Protein AF-0000000067177375 (afdb_homodimer)

InterPro domains:
  IPR001663 Aromatic-ring-hydroxylating dioxygenase, alpha subunit [PR00090] (31-56)
  IPR001663 Aromatic-ring-hydroxylating dioxygenase, alpha subunit [PR00090] (154-180)
  IPR001663 Aromatic-ring-hydroxylating dioxygenase, alpha subunit [PTHR43756] (31-422)
  IPR015879 Aromatic-ring-hydroxylating dioxygenase, alpha subunit, C-terminal domain [PF00848] (190-418)
  IPR017941 Rieske [2Fe-2S] iron-sulphur domain [PF00355] (47-138)
  IPR017941 Rieske [2Fe-2S] iron-sulphur domain [PS51296] (47-165)
  IPR036922 Rieske [2Fe-2S] iron-sulphur domain superfamily [G3DSA:2.102.10.10] (44-169)
  IPR036922 Rieske [2Fe-2S] iron-sulphur domain superfamily [SSF50022] (12-170)

Sequence (894 aa):
MAHFPKPAVGSWTENWPELGTAPVDYTDSIDPEQWKLEQQAIFRRTWLHVGRVERLPKTGSYFTREMPSVGKGTSIIVVKDKDGAVRAFYNMCRHRGNKLVWNDYPGEEVSGTCRQFTCKYHAWRYALNGDLTFIQQEDEFFDVDKADYPLKPVRCEIWEGFIFVNFDDDAMPLEEYLGEFGQGLKGYPFHEMTEVYSYRAEINSNWKLFIDAFVEFYHAPILHMKQATPEEAAKLAKIGFEALHYDIKGDHSMISSWGGMSPPKDLNMVKPIERILHSGLFGPWDRPDIKGILPDELPPAVNPARQPTWGQDSFEFFPNFTLLLWVPGWYLTYNYWPTDVDKHIFECNLYFVPPKNTRQRLAQELAAVTFKEYALQDANTLEATQTQINTRAVTEFPLCDQEVLLRHLHHTAHKYVDAYKAELAEKTQKAESNGSAVTSEKDAAHVMAHFPKPAVGSWTENWPELGTAPVDYTDSIDPEQWKLEQQAIFRRTWLHVGRVERLPKTGSYFTREMPSVGKGTSIIVVKDKDGAVRAFYNMCRHRGNKLVWNDYPGEEVSGTCRQFTCKYHAWRYALNGDLTFIQQEDEFFDVDKADYPLKPVRCEIWEGFIFVNFDDDAMPLEEYLGEFGQGLKGYPFHEMTEVYSYRAEINSNWKLFIDAFVEFYHAPILHMKQATPEEAAKLAKIGFEALHYDIKGDHSMISSWGGMSPPKDLNMVKPIERILHSGLFGPWDRPDIKGILPDELPPAVNPARQPTWGQDSFEFFPNFTLLLWVPGWYLTYNYWPTDVDKHIFECNLYFVPPKNTRQRLAQELAAVTFKEYALQDANTLEATQTQINTRAVTEFPLCDQEVLLRHLHHTAHKYVDAYKAELAEKTQKAESNGSAVTSEKDAAHV

Radius of gyration: 33.87 Å; Cα contacts (8 Å, |Δi|>4): 1714; chains: 2; bounding box: 78×96×82 Å

Solvent-accessible surface area (backbone atoms only — not comparable to full-atom values): 48010 Å² total; per-residue (Å²): 128,79,90,51,76,62,49,93,80,64,33,61,33,65,67,44,58,90,60,57,78,66,60,42,65,64,58,74,48,59,33,62,67,48,37,57,40,37,24,61,36,38,52,30,49,37,64,41,80,76,51,47,51,80,70,36,80,44,71,27,13,28,38,41,43,75,36,46,37,54,31,63,48,34,36,32,35,39,32,21,17,92,86,66,48,67,44,32,24,48,36,39,34,56,50,78,28,31,46,31,79,56,73,95,46,69,89,48,69,51,70,53,73,46,83,52,48,54,26,62,54,57,49,40,26,24,41,64,86,29,44,41,76,46,56,64,68,54,86,46,37,70,87,75,54,54,87,78,45,38,47,52,73,33,49,50,51,75,56,91,50,36,32,27,34,26,71,33,90,81,49,74,57,64,67,66,72,42,36,68,61,48,56,27,49,56,74,48,52,56,87,63,32,73,35,69,49,75,56,74,45,81,40,60,20,20,46,66,66,56,48,41,62,68,52,33,56,68,55,46,38,62,79,49,28,84,78,37,36,71,69,52,21,53,51,35,48,71,72,52,62,74,60,55,41,76,49,74,50,87,78,26,38,35,41,30,32,60,42,54,58,52,58,56,92,48,69,82,50,51,55,72,68,27,62,74,41,40,20,36,96,71,28,38,26,69,57,64,97,64,74,38,51,47,86,90,49,42,26,71,58,54,62,67,73,67,51,91,56,48,13,37,35,38,34,39,44,57,82,42,38,34,44,36,41,34,55,38,54,40,37,36,38,39,37,50,40,33,72,50,37,48,21,18,40,41,36,39,40,39,32,27,54,71,61,88,47,70,58,51,43,52,10,49,51,46,20,53,53,46,51,50,50,52,51,47,53,51,47,56,53,41,31,53,47,40,63,54,55,65,66,54,82,62,60,70,42,80,66,59,61,71,40,42,51,45,43,48,51,56,51,49,53,46,51,39,35,50,52,42,51,52,52,52,53,53,52,51,51,46,48,55,60,50,50,72,67,52,72,71,73,75,75,68,80,85,123,130,78,91,51,79,62,47,92,80,66,33,61,35,65,69,42,58,90,60,56,75,68,60,44,64,64,59,74,48,60,34,60,67,48,37,58,42,39,26,61,34,37,51,30,46,38,64,40,81,78,50,48,51,80,69,36,80,44,72,25,13,26,39,40,45,76,36,47,36,54,33,84,85,39,38,31,37,38,30,20,14,92,85,65,48,66,44,32,24,47,35,40,36,75,84,82,61,45,69,31,81,58,72,95,46,76,89,48,67,49,70,54,70,46,83,52,47,55,26,81,87,67,50,40,26,25,40,64,85,28,43,42,74,44,58,64,68,52,85,76,50,82,89,74,55,52,87,77,46,38,47,50,73,32,50,50,52,74,57,91,49,35,31,28,34,27,70,32,90,80,47,74,54,65,67,66,71,42,37,68,60,49,58,27,50,54,74,47,51,56,85,64,32,72,34,74,48,75,53,74,47,83,40,62,22,19,47,66,66,54,47,42,63,69,52,33,56,63,34,44,38,52,58,50,28,82,79,38,38,70,70,54,21,52,52,34,47,72,71,51,61,72,60,56,39,77,48,75,52,87,78,26,38,34,42,30,32,62,44,54,58,52,59,57,94,48,69,82,51,52,56,72,68,28,64,74,42,40,22,37,96,73,28,39,26,71,55,64,98,65,76,35,52,48,86,89,50,43,28,70,57,54,60,69,73,68,51,90,54,46,14,36,33,36,35,38,43,56,83,43,38,34,44,35,42,36,55,38,55,40,37,38,37,40,37,51,41,34,72,49,36,48,21,18,39,40,37,40,40,39,30,29,55,69,61,88,47,68,59,52,44,51,9,49,50,47,20,52,53,49,52,49,52,53,52,50,55,50,45,55,50,41,29,28,17,39,33,33,46,57,50,54,82,62,62,64,22,61,57,38,41,70,39,40,50,44,45,48,53,55,52,49,55,47,50,37,34,51,53,43,51,51,53,50,52,52,50,52,51,45,41,66,64,45,60,76,66,77,76,80,82,85,82,72,78,84,119

Structure (mmCIF, N/CA/C/O backbone):
data_AF-0000000067177375-model_v1
#
loop_
_entity.id
_entity.type
_entity.pdbx_description
1 polymer Rieske
#
loop_
_atom_site.group_PDB
_atom_site.id
_atom_site.type_symbol
_atom_site.label_atom_id
_atom_site.label_alt_id
_atom_site.label_comp_id
_atom_site.label_asym_id
_atom_site.label_entity_id
_atom_site.label_seq_id
_atom_site.pdbx_PDB_ins_code
_atom_site.Cartn_x
_atom_site.Cartn_y
_atom_site.Cartn_z
_atom_site.occupancy
_atom_site.B_iso_or_equiv
_atom_site.auth_seq_id
_atom_site.auth_comp_id
_atom_site.auth_asym_id
_atom_site.auth_atom_id
_atom_site.pdbx_PDB_model_num
ATOM 1 N N . MET A 1 1 ? -15.758 -48.812 -24.016 1 63.97 1 MET A N 1
ATOM 2 C CA . MET A 1 1 ? -14.648 -49.375 -23.234 1 63.97 1 MET A CA 1
ATOM 3 C C . MET A 1 1 ? -13.516 -48.344 -23.109 1 63.97 1 MET A C 1
ATOM 5 O O . MET A 1 1 ? -13.289 -47.562 -24.016 1 63.97 1 MET A O 1
ATOM 9 N N . ALA A 1 2 ? -13 -48.312 -21.938 1 75.31 2 ALA A N 1
ATOM 10 C CA . ALA A 1 2 ? -11.867 -47.406 -21.703 1 75.31 2 ALA A CA 1
ATOM 11 C C . ALA A 1 2 ? -10.719 -47.719 -22.672 1 75.31 2 ALA A C 1
ATOM 13 O O . ALA A 1 2 ? -10.414 -48.875 -22.922 1 75.31 2 ALA A O 1
ATOM 14 N N . HIS A 1 3 ? -10.195 -46.75 -23.344 1 83.88 3 HIS A N 1
ATOM 15 C CA . HIS A 1 3 ? -9.078 -46.875 -24.266 1 83.88 3 HIS A CA 1
ATOM 16 C C . HIS A 1 3 ? -7.781 -47.188 -23.531 1 83.88 3 HIS A C 1
ATOM 18 O O . HIS A 1 3 ? -6.941 -47.938 -24.031 1 83.88 3 HIS A O 1
ATOM 24 N N . PHE A 1 4 ? -7.629 -46.625 -22.375 1 88.38 4 PHE A N 1
ATOM 25 C CA . PHE A 1 4 ? -6.445 -46.844 -21.562 1 88.38 4 PHE A CA 1
ATOM 26 C C . PHE A 1 4 ? -6.805 -47.562 -20.266 1 88.38 4 PHE A C 1
ATOM 28 O O . PHE A 1 4 ? -7.938 -47.469 -19.797 1 88.38 4 PHE A O 1
ATOM 35 N N . PRO A 1 5 ? -5.836 -48.219 -19.703 1 87.56 5 PRO A N 1
ATOM 36 C CA . PRO A 1 5 ? -6.137 -49 -18.5 1 87.56 5 PRO A CA 1
ATOM 37 C C . PRO A 1 5 ? -6.547 -48.125 -17.328 1 87.56 5 PRO A C 1
ATOM 39 O O . PRO A 1 5 ? -5.957 -47.062 -17.109 1 87.56 5 PRO A O 1
ATOM 42 N N . LYS A 1 6 ? -7.527 -48.594 -16.656 1 90 6 LYS A N 1
ATOM 43 C CA . LYS A 1 6 ? -7.957 -48 -15.383 1 90 6 LYS A CA 1
ATOM 44 C C . LYS A 1 6 ? -7.477 -48.844 -14.195 1 90 6 LYS A C 1
ATOM 46 O O . LYS A 1 6 ? -7.004 -49.969 -14.375 1 90 6 LYS A O 1
ATOM 51 N N . PRO A 1 7 ? -7.617 -48.281 -13.055 1 92.12 7 PRO A N 1
ATOM 52 C CA . PRO A 1 7 ? -7.262 -49.094 -11.875 1 92.12 7 PRO A CA 1
ATOM 53 C C . PRO A 1 7 ? -8.141 -50.312 -11.719 1 92.12 7 PRO A C 1
ATOM 55 O O . PRO A 1 7 ? -9.227 -50.406 -12.305 1 92.12 7 PRO A O 1
ATOM 58 N N . ALA A 1 8 ? -7.652 -51.219 -10.938 1 91.31 8 ALA A N 1
ATOM 59 C CA . ALA A 1 8 ? -8.312 -52.5 -10.766 1 91.31 8 ALA A CA 1
ATOM 60 C C . ALA A 1 8 ? -9.727 -52.312 -10.219 1 91.31 8 ALA A C 1
ATOM 62 O O . ALA A 1 8 ? -10.625 -53.094 -10.539 1 91.31 8 ALA A O 1
ATOM 63 N N . VAL A 1 9 ? -9.938 -51.312 -9.508 1 93.25 9 VAL A N 1
ATOM 64 C CA . VAL A 1 9 ? -11.234 -51.062 -8.875 1 93.25 9 VAL A CA 1
ATOM 65 C C . VAL A 1 9 ? -12.227 -50.531 -9.906 1 93.25 9 VAL A C 1
ATOM 67 O O . VAL A 1 9 ? -13.438 -50.531 -9.656 1 93.25 9 VAL A O 1
ATOM 70 N N . GLY A 1 10 ? -11.789 -50.156 -10.992 1 90.19 10 GLY A N 1
ATOM 71 C CA . GLY A 1 10 ? -12.688 -49.844 -12.094 1 90.19 10 GLY A CA 1
ATOM 72 C C . GLY A 1 10 ? -12.703 -48.406 -12.484 1 90.19 10 GLY A C 1
ATOM 73 O O . GLY A 1 10 ? -13.062 -48.062 -13.617 1 90.19 10 GLY A O 1
ATOM 74 N N . SER A 1 11 ? -12.469 -47.562 -11.531 1 93.25 11 SER A N 1
ATOM 75 C CA . SER A 1 11 ? -12.43 -46.125 -11.852 1 93.25 11 SER A CA 1
ATOM 76 C C . SER A 1 11 ? -11.352 -45.406 -11.047 1 93.25 11 SER A C 1
ATOM 78 O O . SER A 1 11 ? -10.906 -45.906 -10.008 1 93.25 11 SER A O 1
ATOM 80 N N . TRP A 1 12 ? -10.898 -44.281 -11.562 1 94.81 12 TRP A N 1
ATOM 81 C CA . TRP A 1 12 ? -9.891 -43.5 -10.859 1 94.81 12 TRP A CA 1
ATOM 82 C C . TRP A 1 12 ? -10.445 -42.969 -9.547 1 94.81 12 TRP A C 1
ATOM 84 O O . TRP A 1 12 ? -9.758 -43 -8.516 1 94.81 12 TRP A O 1
ATOM 94 N N . THR A 1 13 ? -11.672 -42.5 -9.555 1 94.94 13 THR A N 1
ATOM 95 C CA . THR A 1 13 ? -12.273 -41.906 -8.359 1 94.94 13 THR A CA 1
ATOM 96 C C . THR A 1 13 ? -12.414 -42.938 -7.254 1 94.94 13 THR A C 1
ATOM 98 O O . THR A 1 13 ? -12.125 -42.656 -6.09 1 94.94 13 THR A O 1
ATOM 101 N N . GLU A 1 14 ? -12.75 -44.094 -7.676 1 94.5 14 GLU A N 1
ATOM 102 C CA . GLU A 1 14 ? -12.953 -45.125 -6.684 1 94.5 14 GLU A CA 1
ATOM 103 C C . GLU A 1 14 ? -11.625 -45.688 -6.195 1 94.5 14 GLU A C 1
ATOM 105 O O . GLU A 1 14 ? -11.578 -46.406 -5.184 1 94.5 14 GLU A O 1
ATOM 110 N N . ASN A 1 15 ? -10.602 -45.469 -6.922 1 95.44 15 ASN A N 1
ATOM 111 C CA . ASN A 1 15 ? -9.266 -45.812 -6.457 1 95.44 15 ASN A CA 1
ATOM 112 C C . ASN A 1 15 ? -8.867 -45 -5.234 1 95.44 15 ASN A C 1
ATOM 114 O O . ASN A 1 15 ? -7.945 -45.375 -4.5 1 95.44 15 ASN A O 1
ATOM 118 N N . TRP A 1 16 ? -9.406 -43.875 -5.047 1 96.56 16 TRP A N 1
ATOM 119 C CA . TRP A 1 16 ? -9.297 -43.031 -3.859 1 96.56 16 TRP A CA 1
ATOM 120 C C . TRP A 1 16 ? -10.664 -42.75 -3.252 1 96.56 16 TRP A C 1
ATOM 122 O O . TRP A 1 16 ? -11.18 -41.656 -3.334 1 96.56 16 TRP A O 1
ATOM 132 N N . PRO A 1 17 ? -11.164 -43.688 -2.562 1 95.44 17 PRO A N 1
ATOM 133 C CA . PRO A 1 17 ? -12.562 -43.625 -2.135 1 95.44 17 PRO A CA 1
ATOM 134 C C . PRO A 1 17 ? -12.852 -42.469 -1.194 1 95.44 17 PRO A C 1
ATOM 136 O O . PRO A 1 17 ? -13.992 -42 -1.109 1 95.44 17 PRO A O 1
ATOM 139 N N . GLU A 1 18 ? -11.859 -41.969 -0.521 1 94.75 18 GLU A N 1
ATOM 140 C CA . GLU A 1 18 ? -12.047 -40.875 0.413 1 94.75 18 GLU A CA 1
ATOM 141 C C . GLU A 1 18 ? -12.469 -39.594 -0.315 1 94.75 18 GLU A C 1
ATOM 143 O O . GLU A 1 18 ? -12.992 -38.688 0.302 1 94.75 18 GLU A O 1
ATOM 148 N N . LEU A 1 19 ? -12.32 -39.531 -1.604 1 96.44 19 LEU A N 1
ATOM 149 C CA . LEU A 1 19 ? -12.648 -38.312 -2.373 1 96.44 19 LEU A CA 1
ATOM 150 C C . LEU A 1 19 ? -14.133 -38.312 -2.73 1 96.44 19 LEU A C 1
ATOM 152 O O . LEU A 1 19 ? -14.672 -37.25 -3.082 1 96.44 19 LEU A O 1
ATOM 156 N N . GLY A 1 20 ? -14.781 -39.438 -2.654 1 94.88 20 GLY A N 1
ATOM 157 C CA . GLY A 1 20 ? -16.219 -39.531 -2.846 1 94.88 20 GLY A CA 1
ATOM 158 C C . GLY A 1 20 ? -16.656 -39.312 -4.281 1 94.88 20 GLY A C 1
ATOM 159 O O . GLY A 1 20 ? -15.859 -38.844 -5.105 1 94.88 20 GLY A O 1
ATOM 160 N N . THR A 1 21 ? -17.922 -39.625 -4.602 1 95.75 21 THR A N 1
ATOM 161 C CA . THR A 1 21 ? -18.484 -39.5 -5.945 1 95.75 21 THR A CA 1
ATOM 162 C C . THR A 1 21 ? -19.688 -38.562 -5.945 1 95.75 21 THR A C 1
ATOM 164 O O . THR A 1 21 ? -20.312 -38.344 -6.98 1 95.75 21 THR A O 1
ATOM 167 N N . ALA A 1 22 ? -20.031 -38.031 -4.809 1 95.88 22 ALA A N 1
ATOM 168 C CA . ALA A 1 22 ? -21.188 -37.156 -4.691 1 95.88 22 ALA A CA 1
ATOM 169 C C . ALA A 1 22 ? -20.938 -35.812 -5.367 1 95.88 22 ALA A C 1
ATOM 171 O O . ALA A 1 22 ? -19.797 -35.438 -5.625 1 95.88 22 ALA A O 1
ATOM 172 N N . PRO A 1 23 ? -22.031 -35.062 -5.664 1 96.31 23 PRO A N 1
ATOM 173 C CA . PRO A 1 23 ? -21.828 -33.719 -6.191 1 96.31 23 PRO A CA 1
ATOM 174 C C . PRO A 1 23 ? -21 -32.844 -5.266 1 96.31 23 PRO A C 1
ATOM 176 O O . PRO A 1 23 ? -21 -33.031 -4.047 1 96.31 23 PRO A O 1
ATOM 179 N N . VAL A 1 24 ? -20.312 -31.938 -5.914 1 94.94 24 VAL A N 1
ATOM 180 C CA . VAL A 1 24 ? -19.438 -31.062 -5.141 1 94.94 24 VAL A CA 1
ATOM 181 C C . VAL A 1 24 ? -20.062 -29.688 -5.004 1 94.94 24 VAL A C 1
ATOM 183 O O . VAL A 1 24 ? -20.953 -29.328 -5.777 1 94.94 24 VAL A O 1
ATOM 186 N N . ASP A 1 25 ? -19.547 -29 -3.947 1 93.88 25 ASP A N 1
ATOM 187 C CA . ASP A 1 25 ? -19.953 -27.641 -3.639 1 93.88 25 ASP A CA 1
ATOM 188 C C . ASP A 1 25 ? -18.781 -26.672 -3.715 1 93.88 25 ASP A C 1
ATOM 190 O O . ASP A 1 25 ? -17.703 -26.969 -3.189 1 93.88 25 ASP A O 1
ATOM 194 N N . TYR A 1 26 ? -19.016 -25.469 -4.41 1 94.75 26 TYR A N 1
ATOM 195 C CA . TYR A 1 26 ? -17.906 -24.547 -4.629 1 94.75 26 TYR A CA 1
ATOM 196 C C . TYR A 1 26 ? -18.016 -23.344 -3.719 1 94.75 26 TYR A C 1
ATOM 198 O O . TYR A 1 26 ? -17.531 -22.25 -4.059 1 94.75 26 TYR A O 1
ATOM 206 N N . THR A 1 27 ? -18.641 -23.5 -2.611 1 94 27 THR A N 1
ATOM 207 C CA . THR A 1 27 ? -18.75 -22.422 -1.64 1 94 27 THR A CA 1
ATOM 208 C C . THR A 1 27 ? -17.375 -21.953 -1.201 1 94 27 THR A C 1
ATOM 210 O O . THR A 1 27 ? -17.172 -20.75 -0.951 1 94 27 THR A O 1
ATOM 213 N N . ASP A 1 28 ? -16.438 -22.828 -1.171 1 95 28 ASP A N 1
ATOM 214 C CA . ASP A 1 28 ? -15.07 -22.516 -0.753 1 95 28 ASP A CA 1
ATOM 215 C C . ASP A 1 28 ? -14.398 -21.578 -1.755 1 95 28 ASP A C 1
ATOM 217 O O . ASP A 1 28 ? -13.352 -20.984 -1.461 1 95 28 ASP A O 1
ATOM 221 N N . SER A 1 29 ? -15.062 -21.359 -2.887 1 97.31 29 SER A N 1
ATOM 222 C CA . SER A 1 29 ? -14.477 -20.547 -3.941 1 97.31 29 SER A CA 1
ATOM 223 C C . SER A 1 29 ? -15.227 -19.219 -4.086 1 97.31 29 SER A C 1
ATOM 225 O O . SER A 1 29 ? -14.945 -18.438 -4.996 1 97.31 29 SER A O 1
ATOM 227 N N . ILE A 1 30 ? -16.203 -18.984 -3.203 1 96.69 30 ILE A N 1
ATOM 228 C CA . ILE A 1 30 ? -16.969 -17.75 -3.346 1 96.69 30 ILE A CA 1
ATOM 229 C C . ILE A 1 30 ? -17.109 -17.062 -1.983 1 96.69 30 ILE A C 1
ATOM 231 O O . ILE A 1 30 ? -17.531 -15.914 -1.9 1 96.69 30 ILE A O 1
ATOM 235 N N . ASP A 1 31 ? -16.766 -17.719 -0.894 1 96.44 31 ASP A N 1
ATOM 236 C CA . ASP A 1 31 ? -16.922 -17.188 0.458 1 96.44 31 ASP A CA 1
ATOM 237 C C . ASP A 1 31 ? -15.68 -16.406 0.887 1 96.44 31 ASP A C 1
ATOM 239 O O . ASP A 1 31 ? -14.609 -16.984 1.087 1 96.44 31 ASP A O 1
ATOM 243 N N . PRO A 1 32 ? -15.852 -15.07 1.181 1 96.44 32 PRO A N 1
ATOM 244 C CA . PRO A 1 32 ? -14.695 -14.258 1.578 1 96.44 32 PRO A CA 1
ATOM 245 C C . PRO A 1 32 ? -14.062 -14.727 2.883 1 96.44 32 PRO A C 1
ATOM 247 O O . PRO A 1 32 ? -12.844 -14.602 3.064 1 96.44 32 PRO A O 1
ATOM 250 N N . GLU A 1 33 ? -14.797 -15.234 3.76 1 96.12 33 GLU A N 1
ATOM 251 C CA . GLU A 1 33 ? -14.242 -15.734 5.016 1 96.12 33 GLU A CA 1
ATOM 252 C C . GLU A 1 33 ? -13.367 -16.969 4.781 1 96.12 33 GLU A C 1
ATOM 254 O O . GLU A 1 33 ? -12.352 -17.141 5.453 1 96.12 33 GLU A O 1
ATOM 259 N N . GLN A 1 34 ? -13.844 -17.797 3.852 1 96.5 34 GLN A N 1
ATOM 260 C CA . GLN A 1 34 ? -13.031 -18.953 3.486 1 96.5 34 GLN A CA 1
ATOM 261 C C . GLN A 1 34 ? -11.672 -18.531 2.943 1 96.5 34 GLN A C 1
ATOM 263 O O . GLN A 1 34 ? -10.656 -19.141 3.258 1 96.5 34 GLN A O 1
ATOM 268 N N . TRP A 1 35 ? -11.68 -17.5 2.207 1 96.56 35 TRP A N 1
ATOM 269 C CA . TRP A 1 35 ? -10.43 -17 1.644 1 96.56 35 TRP A CA 1
ATOM 270 C C . TRP A 1 35 ? -9.477 -16.547 2.746 1 96.56 35 TRP A C 1
ATOM 272 O O . TRP A 1 35 ? -8.289 -16.875 2.717 1 96.56 35 TRP A O 1
ATOM 282 N N . LYS A 1 36 ? -9.953 -15.828 3.693 1 96.12 36 LYS A N 1
ATOM 283 C CA . LYS A 1 36 ? -9.133 -15.375 4.812 1 96.12 36 LYS A CA 1
ATOM 284 C C . LYS A 1 36 ? -8.516 -16.547 5.559 1 96.12 36 LYS A C 1
ATOM 286 O O . LYS A 1 36 ? -7.344 -16.516 5.941 1 96.12 36 LYS A O 1
ATOM 291 N N . LEU A 1 37 ? -9.312 -17.562 5.723 1 97.31 37 LEU A N 1
ATOM 292 C CA . LEU A 1 37 ? -8.828 -18.766 6.398 1 97.31 37 LEU A CA 1
ATOM 293 C C . LEU A 1 37 ? -7.754 -19.469 5.57 1 97.31 37 LEU A C 1
ATOM 295 O O . LEU A 1 37 ? -6.754 -19.938 6.113 1 97.31 37 LEU A O 1
ATOM 299 N N . GLU A 1 38 ? -7.914 -19.531 4.312 1 98.12 38 GLU A N 1
ATOM 300 C CA . GLU A 1 38 ? -6.938 -20.172 3.438 1 98.12 38 GLU A CA 1
ATOM 301 C C . GLU A 1 38 ? -5.605 -19.422 3.461 1 98.12 38 GLU A C 1
ATOM 303 O O . GLU A 1 38 ? -4.539 -20.047 3.404 1 98.12 38 GLU A O 1
ATOM 308 N N . GLN A 1 39 ? -5.707 -18.125 3.512 1 97.56 39 GLN A N 1
ATOM 309 C CA . GLN A 1 39 ? -4.488 -17.344 3.609 1 97.56 39 GLN A CA 1
ATOM 310 C C . GLN A 1 39 ? -3.656 -17.75 4.82 1 97.56 39 GLN A C 1
ATOM 312 O O . GLN A 1 39 ? -2.449 -17.969 4.707 1 97.56 39 GLN A O 1
ATOM 317 N N . GLN A 1 40 ? -4.316 -17.938 5.934 1 96.56 40 GLN A N 1
ATOM 318 C CA . GLN A 1 40 ? -3.637 -18.25 7.184 1 96.56 40 GLN A CA 1
ATOM 319 C C . GLN A 1 40 ? -3.234 -19.719 7.234 1 96.56 40 GLN A C 1
ATOM 321 O O . GLN A 1 40 ? -2.133 -20.062 7.672 1 96.56 40 GLN A O 1
ATOM 326 N N . ALA A 1 41 ? -4.07 -20.562 6.734 1 98.12 41 ALA A N 1
ATOM 327 C CA . ALA A 1 41 ? -3.912 -22.016 6.93 1 98.12 41 ALA A CA 1
ATOM 328 C C . ALA A 1 41 ? -3.037 -22.609 5.84 1 98.12 41 ALA A C 1
ATOM 330 O O . ALA A 1 41 ? -2.4 -23.656 6.051 1 98.12 41 ALA A O 1
ATOM 331 N N . ILE A 1 42 ? -3.006 -22 4.723 1 98.56 42 ILE A N 1
ATOM 332 C CA . ILE A 1 42 ? -2.348 -22.625 3.578 1 98.56 42 ILE A CA 1
ATOM 333 C C . ILE A 1 42 ? -1.154 -21.766 3.146 1 98.56 42 ILE A C 1
ATOM 335 O O . ILE A 1 42 ? -0.002 -22.156 3.35 1 98.56 42 ILE A O 1
ATOM 339 N N . PHE A 1 43 ? -1.38 -20.562 2.736 1 98.56 43 PHE A N 1
ATOM 340 C CA . PHE A 1 43 ? -0.353 -19.781 2.061 1 98.56 43 PHE A CA 1
ATOM 341 C C . PHE A 1 43 ? 0.705 -19.297 3.049 1 98.56 43 PHE A C 1
ATOM 343 O O . PHE A 1 43 ? 1.855 -19.078 2.672 1 98.56 43 PHE A O 1
ATOM 350 N N . ARG A 1 44 ? 0.404 -19.219 4.316 1 97.44 44 ARG A N 1
ATOM 351 C CA . ARG A 1 44 ? 1.386 -18.812 5.32 1 97.44 44 ARG A CA 1
ATOM 352 C C . ARG A 1 44 ? 2.08 -20.031 5.922 1 97.44 44 ARG A C 1
ATOM 354 O O . ARG A 1 44 ? 3.021 -19.891 6.707 1 97.44 44 ARG A O 1
ATOM 361 N N . ARG A 1 45 ? 1.635 -21.266 5.488 1 97.44 45 ARG A N 1
ATOM 362 C CA . ARG A 1 45 ? 2.113 -22.422 6.219 1 97.44 45 ARG A CA 1
ATOM 363 C C . ARG A 1 45 ? 2.711 -23.469 5.273 1 97.44 45 ARG A C 1
ATOM 365 O O . ARG A 1 45 ? 3.338 -24.422 5.711 1 97.44 45 ARG A O 1
ATOM 372 N N . THR A 1 46 ? 2.49 -23.281 4.066 1 98.5 46 THR A N 1
ATOM 373 C CA . THR A 1 46 ? 2.977 -24.281 3.111 1 98.5 46 THR A CA 1
ATOM 374 C C . THR A 1 46 ? 4.152 -23.719 2.311 1 98.5 46 THR A C 1
ATOM 376 O O . THR A 1 46 ? 4.461 -22.531 2.396 1 98.5 46 THR A O 1
ATOM 379 N N . TRP A 1 47 ? 4.879 -24.641 1.628 1 98.81 47 TRP A N 1
ATOM 380 C CA . TRP A 1 47 ? 6 -24.25 0.782 1 98.81 47 TRP A CA 1
ATOM 381 C C . TRP A 1 47 ? 5.508 -23.641 -0.531 1 98.81 47 TRP A C 1
ATOM 383 O O . TRP A 1 47 ? 4.684 -24.25 -1.225 1 98.81 47 TRP A O 1
ATOM 393 N N . LEU A 1 48 ? 6.016 -22.453 -0.86 1 98.88 48 LEU A N 1
ATOM 394 C CA . LEU A 1 48 ? 5.605 -21.719 -2.045 1 98.88 48 LEU A CA 1
ATOM 395 C C . LEU A 1 48 ? 6.773 -21.531 -3.008 1 98.88 48 LEU A C 1
ATOM 397 O O . LEU A 1 48 ? 7.84 -21.047 -2.617 1 98.88 48 LEU A O 1
ATOM 401 N N . HIS A 1 49 ? 6.582 -21.906 -4.234 1 98.81 49 HIS A N 1
ATOM 402 C CA . HIS A 1 49 ? 7.617 -21.75 -5.254 1 98.81 49 HIS A CA 1
ATOM 403 C C . HIS A 1 49 ? 7.742 -20.281 -5.688 1 98.81 49 HIS A C 1
ATOM 405 O O . HIS A 1 49 ? 6.738 -19.641 -6.012 1 98.81 49 HIS A O 1
ATOM 411 N N . VAL A 1 50 ? 9.047 -19.781 -5.695 1 98.75 50 VAL A N 1
ATOM 412 C CA . VAL A 1 50 ? 9.148 -18.359 -5.973 1 98.75 50 VAL A CA 1
ATOM 413 C C . VAL A 1 50 ? 10.133 -18.125 -7.113 1 98.75 50 VAL A C 1
ATOM 415 O O . VAL A 1 50 ? 10.312 -16.984 -7.562 1 98.75 50 VAL A O 1
ATOM 418 N N . GLY A 1 51 ? 10.789 -19.094 -7.637 1 98.19 51 GLY A N 1
ATOM 419 C CA . GLY A 1 51 ? 11.734 -18.953 -8.734 1 98.19 51 GLY A CA 1
ATOM 420 C C . GLY A 1 51 ? 12.719 -20.094 -8.836 1 98.19 51 GLY A C 1
ATOM 421 O O . GLY A 1 51 ? 12.508 -21.156 -8.242 1 98.19 51 GLY A O 1
ATOM 422 N N . ARG A 1 52 ? 13.727 -19.891 -9.688 1 98.62 52 ARG A N 1
ATOM 423 C CA . ARG A 1 52 ? 14.766 -20.891 -9.852 1 98.62 52 ARG A CA 1
ATOM 424 C C . ARG A 1 52 ? 16.141 -20.312 -9.562 1 98.62 52 ARG A C 1
ATOM 426 O O . ARG A 1 52 ? 16.328 -19.094 -9.641 1 98.62 52 ARG A O 1
ATOM 433 N N . VAL A 1 53 ? 17.047 -21.141 -9.336 1 98.5 53 VAL A N 1
ATOM 434 C CA . VAL A 1 53 ? 18.375 -20.734 -8.898 1 98.5 53 VAL A CA 1
ATOM 435 C C . VAL A 1 53 ? 19.109 -20.016 -10.031 1 98.5 53 VAL A C 1
ATOM 437 O O . VAL A 1 53 ? 20.016 -19.219 -9.789 1 98.5 53 VAL A O 1
ATOM 440 N N . GLU A 1 54 ? 18.703 -20.234 -11.258 1 98.06 54 GLU A N 1
ATOM 441 C CA . GLU A 1 54 ? 19.359 -19.609 -12.398 1 98.06 54 GLU A CA 1
ATOM 442 C C . GLU A 1 54 ? 19.141 -18.094 -12.383 1 98.06 54 GLU A C 1
ATOM 444 O O . GLU A 1 54 ? 19.844 -17.344 -13.07 1 98.06 54 GLU A O 1
ATOM 449 N N . ARG A 1 55 ? 18.172 -17.656 -11.633 1 97.75 55 ARG A N 1
ATOM 450 C CA . ARG A 1 55 ? 17.953 -16.219 -11.461 1 97.75 55 ARG A CA 1
ATOM 451 C C . ARG A 1 55 ? 19.031 -15.609 -10.57 1 97.75 55 ARG A C 1
ATOM 453 O O . ARG A 1 55 ? 19.156 -14.383 -10.492 1 97.75 55 ARG A O 1
ATOM 460 N N . LEU A 1 56 ? 19.75 -16.438 -9.922 1 98.56 56 LEU A N 1
ATOM 461 C CA . LEU A 1 56 ? 20.797 -16.016 -9.008 1 98.56 56 LEU A CA 1
ATOM 462 C C . LEU A 1 56 ? 22.156 -16.562 -9.445 1 98.56 56 LEU A C 1
ATOM 464 O O . LEU A 1 56 ? 22.766 -17.359 -8.734 1 98.56 56 LEU A O 1
ATOM 468 N N . PRO A 1 57 ? 22.688 -16.062 -10.477 1 97.25 57 PRO A N 1
ATOM 469 C CA . PRO A 1 57 ? 23.844 -16.719 -11.102 1 97.25 57 PRO A CA 1
ATOM 470 C C . PRO A 1 57 ? 25.125 -16.5 -10.305 1 97.25 57 PRO A C 1
ATOM 472 O O . PRO A 1 57 ? 26.047 -17.312 -10.398 1 97.25 57 PRO A O 1
ATOM 475 N N . LYS A 1 58 ? 25.25 -15.406 -9.578 1 97.88 58 LYS A N 1
ATOM 476 C CA . LYS A 1 58 ? 26.469 -15.133 -8.836 1 97.88 58 LYS A CA 1
ATOM 477 C C . LYS A 1 58 ? 26.172 -14.57 -7.449 1 97.88 58 LYS A C 1
ATOM 479 O O . LYS A 1 58 ? 25.031 -14.188 -7.164 1 97.88 58 LYS A O 1
ATOM 484 N N . THR A 1 59 ? 27.234 -14.586 -6.699 1 98 59 THR A N 1
ATOM 485 C CA . THR A 1 59 ? 27.125 -13.992 -5.371 1 98 59 THR A CA 1
ATOM 486 C C . THR A 1 59 ? 26.578 -12.57 -5.465 1 98 59 THR A C 1
ATOM 488 O O . THR A 1 59 ? 27.031 -11.781 -6.301 1 98 59 THR A O 1
ATOM 491 N N . GLY A 1 60 ? 25.578 -12.289 -4.672 1 98.5 60 GLY A N 1
ATOM 492 C CA . GLY A 1 60 ? 25.016 -10.953 -4.664 1 98.5 60 GLY A CA 1
ATOM 493 C C . GLY A 1 60 ? 23.844 -10.789 -5.598 1 98.5 60 GLY A C 1
ATOM 494 O O . GLY A 1 60 ? 23.141 -9.773 -5.559 1 98.5 60 GLY A O 1
ATOM 495 N N . SER A 1 61 ? 23.625 -11.82 -6.418 1 98.75 61 SER A N 1
ATOM 496 C CA . SER A 1 61 ? 22.406 -11.797 -7.223 1 98.75 61 SER A CA 1
ATOM 497 C C . SER A 1 61 ? 21.156 -11.898 -6.352 1 98.75 61 SER A C 1
ATOM 499 O O . SER A 1 61 ? 21.125 -12.68 -5.391 1 98.75 61 SER A O 1
ATOM 501 N N . TYR A 1 62 ? 20.172 -11.023 -6.637 1 98.81 62 TYR A N 1
ATOM 502 C CA . TYR A 1 62 ? 18.938 -11.062 -5.871 1 98.81 62 TYR A CA 1
ATOM 503 C C . TYR A 1 62 ? 17.734 -10.812 -6.773 1 98.81 62 TYR A C 1
ATOM 505 O O . TYR A 1 62 ? 17.875 -10.32 -7.895 1 98.81 62 TYR A O 1
ATOM 513 N N . PHE A 1 63 ? 16.609 -11.219 -6.355 1 98.75 63 PHE A N 1
ATOM 514 C CA . PHE A 1 63 ? 15.32 -10.758 -6.879 1 98.75 63 PHE A CA 1
ATOM 515 C C . PHE A 1 63 ? 14.297 -10.617 -5.758 1 98.75 63 PHE A C 1
ATOM 517 O O . PHE A 1 63 ? 14.43 -11.25 -4.707 1 98.75 63 PHE A O 1
ATOM 524 N N . THR A 1 64 ? 13.359 -9.719 -5.926 1 98.56 64 THR A N 1
ATOM 525 C CA . THR A 1 64 ? 12.281 -9.562 -4.953 1 98.56 64 THR A CA 1
ATOM 526 C C . THR A 1 64 ? 11 -10.203 -5.465 1 98.56 64 THR A C 1
ATOM 528 O O . THR A 1 64 ? 10.828 -10.391 -6.672 1 98.56 64 THR A O 1
ATOM 531 N N . ARG A 1 65 ? 10.164 -10.609 -4.566 1 98.19 65 ARG A N 1
ATOM 532 C CA . ARG A 1 65 ? 8.852 -11.172 -4.875 1 98.19 65 ARG A CA 1
ATOM 533 C C . ARG A 1 65 ? 7.77 -10.531 -4.02 1 98.19 65 ARG A C 1
ATOM 535 O O . ARG A 1 65 ? 7.926 -10.398 -2.805 1 98.19 65 ARG A O 1
ATOM 542 N N . GLU A 1 66 ? 6.766 -10.055 -4.719 1 97.06 66 GLU A N 1
ATOM 543 C CA . GLU A 1 66 ? 5.551 -9.688 -4 1 97.06 66 GLU A CA 1
ATOM 544 C C . GLU A 1 66 ? 4.695 -10.906 -3.689 1 97.06 66 GLU A C 1
ATOM 546 O O . GLU A 1 66 ? 4.477 -11.758 -4.559 1 97.06 66 GLU A O 1
ATOM 551 N N . MET A 1 67 ? 4.254 -11.055 -2.414 1 97.44 67 MET A N 1
ATOM 552 C CA . MET A 1 67 ? 3.555 -12.258 -1.953 1 97.44 67 MET A CA 1
ATOM 553 C C . MET A 1 67 ? 2.164 -11.906 -1.429 1 97.44 67 MET A C 1
ATOM 555 O O . MET A 1 67 ? 1.861 -12.141 -0.258 1 97.44 67 MET A O 1
ATOM 559 N N . PRO A 1 68 ? 1.327 -11.438 -2.264 1 93.56 68 PRO A N 1
ATOM 560 C CA . PRO A 1 68 ? 0.01 -10.992 -1.799 1 93.56 68 PRO A CA 1
ATOM 561 C C . PRO A 1 68 ? -0.824 -12.133 -1.22 1 93.56 68 PRO A C 1
ATOM 563 O O . PRO A 1 68 ? -1.69 -11.898 -0.373 1 93.56 68 PRO A O 1
ATOM 566 N N . SER A 1 69 ? -0.556 -13.367 -1.61 1 97.62 69 SER A N 1
ATOM 567 C CA . SER A 1 69 ? -1.314 -14.516 -1.13 1 97.62 69 SER A CA 1
ATOM 568 C C . SER A 1 69 ? -1.02 -14.797 0.34 1 97.62 69 SER A C 1
ATOM 570 O O . SER A 1 69 ? -1.843 -15.391 1.041 1 97.62 69 SER A O 1
ATOM 572 N N . VAL A 1 70 ? 0.106 -14.445 0.771 1 97.25 70 VAL A N 1
ATOM 573 C CA . VAL A 1 70 ? 0.515 -14.602 2.162 1 97.25 70 VAL A CA 1
ATOM 574 C C . VAL A 1 70 ? -0.097 -13.492 3.012 1 97.25 70 VAL A C 1
ATOM 576 O O . VAL A 1 70 ? -0.469 -13.719 4.168 1 97.25 70 VAL A O 1
ATOM 579 N N . GLY A 1 71 ? -0.114 -12.375 2.451 1 94.5 71 GLY A N 1
ATOM 580 C CA . GLY A 1 71 ? -0.667 -11.18 3.072 1 94.5 71 GLY A CA 1
ATOM 581 C C . GLY A 1 71 ? -0.44 -9.922 2.252 1 94.5 71 GLY A C 1
ATOM 582 O O . GLY A 1 71 ? 0.623 -9.75 1.652 1 94.5 71 GLY A O 1
ATOM 583 N N . LYS A 1 72 ? -1.437 -9.109 2.338 1 90.19 72 LYS A N 1
ATOM 584 C CA . LYS A 1 72 ? -1.307 -7.852 1.61 1 90.19 72 LYS A CA 1
ATOM 585 C C . LYS A 1 72 ? -0.043 -7.102 2.025 1 90.19 72 LYS A C 1
ATOM 587 O O . LYS A 1 72 ? 0.24 -6.965 3.217 1 90.19 72 LYS A O 1
ATOM 592 N N . GLY A 1 73 ? 0.78 -6.703 1.01 1 91.25 73 GLY A N 1
ATOM 593 C CA . GLY A 1 73 ? 1.974 -5.914 1.269 1 91.25 73 GLY A CA 1
ATOM 594 C C . GLY A 1 73 ? 3.211 -6.762 1.497 1 91.25 73 GLY A C 1
ATOM 595 O O . GLY A 1 73 ? 4.328 -6.242 1.509 1 91.25 73 GLY A O 1
ATOM 596 N N . THR A 1 74 ? 3.039 -8.055 1.638 1 96.69 74 THR A N 1
ATOM 597 C CA . THR A 1 74 ? 4.18 -8.93 1.907 1 96.69 74 THR A CA 1
ATOM 598 C C . THR A 1 74 ? 5.113 -8.984 0.702 1 96.69 74 THR A C 1
ATOM 600 O O . THR A 1 74 ? 4.676 -9.25 -0.418 1 96.69 74 THR A O 1
ATOM 603 N N . SER A 1 75 ? 6.328 -8.633 0.908 1 98.06 75 SER A N 1
ATOM 604 C CA . SER A 1 75 ? 7.402 -8.672 -0.079 1 98.06 75 SER A CA 1
ATOM 605 C C . SER A 1 75 ? 8.648 -9.352 0.483 1 98.06 75 SER A C 1
ATOM 607 O O . SER A 1 75 ? 8.961 -9.203 1.667 1 98.06 75 SER A O 1
ATOM 609 N N . ILE A 1 76 ? 9.336 -10.109 -0.331 1 98.69 76 ILE A N 1
ATOM 610 C CA . ILE A 1 76 ? 10.539 -10.781 0.155 1 98.69 76 ILE A CA 1
ATOM 611 C C . ILE A 1 76 ? 11.695 -10.523 -0.802 1 98.69 76 ILE A C 1
ATOM 613 O O . ILE A 1 76 ? 11.484 -10.188 -1.969 1 98.69 76 ILE A O 1
ATOM 617 N N . ILE A 1 77 ? 12.883 -10.641 -0.266 1 98.75 77 ILE A N 1
ATOM 618 C CA . ILE A 1 77 ? 14.125 -10.664 -1.019 1 98.75 77 ILE A CA 1
ATOM 619 C C . ILE A 1 77 ? 14.68 -12.086 -1.066 1 98.75 77 ILE A C 1
ATOM 621 O O . ILE A 1 77 ? 14.758 -12.766 -0.038 1 98.75 77 ILE A O 1
ATOM 625 N N . VAL A 1 78 ? 14.938 -12.562 -2.195 1 98.94 78 VAL A N 1
ATOM 626 C CA . VAL A 1 78 ? 15.688 -13.797 -2.377 1 98.94 78 VAL A CA 1
ATOM 627 C C . VAL A 1 78 ? 17.078 -13.492 -2.912 1 98.94 78 VAL A C 1
ATOM 629 O O . VAL A 1 78 ? 17.234 -12.773 -3.904 1 98.94 78 VAL A O 1
ATOM 632 N N . VAL A 1 79 ? 18.125 -14.016 -2.236 1 98.88 79 VAL A N 1
ATOM 633 C CA . VAL A 1 79 ? 19.484 -13.586 -2.566 1 98.88 79 VAL A CA 1
ATOM 634 C C . VAL A 1 79 ? 20.453 -14.758 -2.434 1 98.88 79 VAL A C 1
ATOM 636 O O . VAL A 1 79 ? 20.234 -15.656 -1.612 1 98.88 79 VAL A O 1
ATOM 639 N N . LYS A 1 80 ? 21.469 -14.812 -3.309 1 98.88 80 LYS A N 1
ATOM 640 C CA . LYS A 1 80 ? 22.625 -15.695 -3.121 1 98.88 80 LYS A CA 1
ATOM 641 C C . LYS A 1 80 ? 23.719 -14.992 -2.326 1 98.88 80 LYS A C 1
ATOM 643 O O . LYS A 1 80 ? 24.281 -13.984 -2.771 1 98.88 80 LYS A O 1
ATOM 648 N N . ASP A 1 81 ?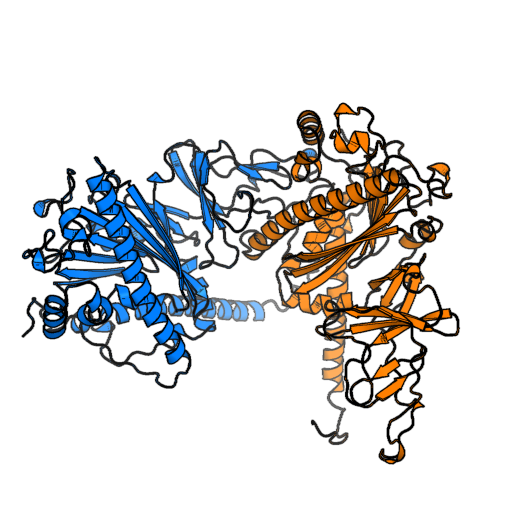 24.016 -15.539 -1.178 1 97.75 81 ASP A N 1
ATOM 649 C CA . ASP A 1 81 ? 24.938 -14.836 -0.303 1 97.75 81 ASP A CA 1
ATOM 650 C C . ASP A 1 81 ? 26.391 -15.227 -0.611 1 97.75 81 ASP A C 1
ATOM 652 O O . ASP A 1 81 ? 26.656 -15.883 -1.619 1 97.75 81 ASP A O 1
ATOM 656 N N . LYS A 1 82 ? 27.344 -14.828 0.177 1 96.75 82 LYS A N 1
ATOM 657 C CA . LYS A 1 82 ? 28.781 -15 -0.063 1 96.75 82 LYS A CA 1
ATOM 658 C C . LYS A 1 82 ? 29.188 -16.469 0.065 1 96.75 82 LYS A C 1
ATOM 660 O O . LYS A 1 82 ? 30.188 -16.891 -0.513 1 96.75 82 LYS A O 1
ATOM 665 N N . ASP A 1 83 ? 28.438 -17.203 0.767 1 96.44 83 ASP A N 1
ATOM 666 C CA . ASP A 1 83 ? 28.719 -18.609 0.949 1 96.44 83 ASP A CA 1
ATOM 667 C C . ASP A 1 83 ? 28.062 -19.453 -0.142 1 96.44 83 ASP A C 1
ATOM 669 O O . ASP A 1 83 ? 28.156 -20.688 -0.123 1 96.44 83 ASP A O 1
ATOM 673 N N . GLY A 1 84 ? 27.328 -18.828 -0.958 1 97 84 GLY A N 1
ATOM 674 C CA . GLY A 1 84 ? 26.656 -19.531 -2.039 1 97 84 GLY A CA 1
ATOM 675 C C . GLY A 1 84 ? 25.266 -20.031 -1.653 1 97 84 GLY A C 1
ATOM 676 O O . GLY A 1 84 ? 24.594 -20.672 -2.455 1 97 84 GLY A O 1
ATOM 677 N N . ALA A 1 85 ? 24.938 -19.719 -0.499 1 97.81 85 ALA A N 1
ATOM 678 C CA . ALA A 1 85 ? 23.625 -20.125 -0.03 1 97.81 85 ALA A CA 1
ATOM 679 C C . ALA A 1 85 ? 22.531 -19.188 -0.54 1 97.81 85 ALA A C 1
ATOM 681 O O . ALA A 1 85 ? 22.734 -17.969 -0.59 1 97.81 85 ALA A O 1
ATOM 682 N N . VAL A 1 86 ? 21.406 -19.766 -0.952 1 98.75 86 VAL A N 1
ATOM 683 C CA . VAL A 1 86 ? 20.234 -18.969 -1.307 1 98.75 86 VAL A CA 1
ATOM 684 C C . VAL A 1 86 ? 19.375 -18.719 -0.065 1 98.75 86 VAL A C 1
ATOM 686 O O . VAL A 1 86 ? 18.984 -19.672 0.625 1 98.75 86 VAL A O 1
ATOM 689 N N . ARG A 1 87 ? 19.141 -17.438 0.206 1 98.69 87 ARG A N 1
ATOM 690 C CA . ARG A 1 87 ? 18.391 -17.031 1.392 1 98.69 87 ARG A CA 1
ATOM 691 C C . ARG A 1 87 ? 17.203 -16.141 1.018 1 98.69 87 ARG A C 1
ATOM 693 O O . ARG A 1 87 ? 17.188 -15.555 -0.063 1 98.69 87 ARG A O 1
ATOM 700 N N . ALA A 1 88 ? 16.266 -16.109 1.942 1 98.88 88 ALA A N 1
ATOM 701 C CA . ALA A 1 88 ? 15.117 -15.219 1.765 1 98.88 88 ALA A CA 1
ATOM 702 C C . ALA A 1 88 ? 14.836 -14.422 3.037 1 98.88 88 ALA A C 1
ATOM 704 O O . ALA A 1 88 ? 14.992 -14.938 4.145 1 98.88 88 ALA A O 1
ATOM 705 N N . PHE A 1 89 ? 14.453 -13.172 2.881 1 98.75 89 PHE A N 1
ATOM 706 C CA . PHE A 1 89 ? 14.109 -12.266 3.969 1 98.75 89 PHE A CA 1
ATOM 707 C C . PHE A 1 89 ? 12.852 -11.461 3.631 1 98.75 89 PHE A C 1
ATOM 709 O O . PHE A 1 89 ? 12.562 -11.227 2.457 1 98.75 89 PHE A O 1
ATOM 716 N N . TYR A 1 90 ? 12.102 -11.133 4.684 1 98.5 90 TYR A N 1
ATOM 717 C CA . TYR A 1 90 ? 11.148 -10.055 4.453 1 98.5 90 TYR A CA 1
ATOM 718 C C . TYR A 1 90 ? 11.852 -8.828 3.883 1 98.5 90 TYR A C 1
ATOM 720 O O . TYR A 1 90 ? 12.93 -8.445 4.348 1 98.5 90 TYR A O 1
ATOM 728 N N . ASN A 1 91 ? 11.305 -8.203 2.861 1 98.56 91 ASN A N 1
ATOM 729 C CA . ASN A 1 91 ? 11.828 -6.992 2.24 1 98.56 91 ASN A CA 1
ATOM 730 C C . ASN A 1 91 ? 11.508 -5.754 3.076 1 98.56 91 ASN A C 1
ATOM 732 O O . ASN A 1 91 ? 10.852 -4.828 2.6 1 98.56 91 ASN A O 1
ATOM 736 N N . MET A 1 92 ? 12.055 -5.73 4.285 1 97.75 92 MET A N 1
ATOM 737 C CA . MET A 1 92 ? 11.688 -4.691 5.242 1 97.75 92 MET A CA 1
ATOM 738 C C . MET A 1 92 ? 12.883 -4.289 6.102 1 97.75 92 MET A C 1
ATOM 740 O O . MET A 1 92 ? 13.539 -5.145 6.695 1 97.75 92 MET A O 1
ATOM 744 N N . CYS A 1 93 ? 13.156 -2.992 6.102 1 98.06 93 CYS A N 1
ATOM 745 C CA . CYS A 1 93 ? 14.188 -2.471 6.992 1 98.06 93 CYS A CA 1
ATOM 746 C C . CYS A 1 93 ? 13.711 -2.469 8.438 1 98.06 93 CYS A C 1
ATOM 748 O O . CYS A 1 93 ? 12.562 -2.113 8.719 1 98.06 93 CYS A O 1
ATOM 750 N N . ARG A 1 94 ? 14.531 -2.789 9.367 1 97.5 94 ARG A N 1
ATOM 751 C CA . ARG A 1 94 ? 14.18 -2.994 10.773 1 97.5 94 ARG A CA 1
ATOM 752 C C . ARG A 1 94 ? 14.156 -1.67 11.531 1 97.5 94 ARG A C 1
ATOM 754 O O . ARG A 1 94 ? 13.734 -1.618 12.688 1 97.5 94 ARG A O 1
ATOM 761 N N . HIS A 1 95 ? 14.555 -0.536 10.891 1 97.12 95 HIS A N 1
ATOM 762 C CA . HIS A 1 95 ? 14.539 0.759 11.562 1 97.12 95 HIS A CA 1
ATOM 763 C C . HIS A 1 95 ? 13.117 1.296 11.695 1 97.12 95 HIS A C 1
ATOM 765 O O . HIS A 1 95 ? 12.539 1.267 12.781 1 97.12 95 HIS A O 1
ATOM 771 N N . ARG A 1 96 ? 12.5 1.571 10.594 1 95.44 96 ARG A N 1
ATOM 772 C CA . ARG A 1 96 ? 11.148 2.119 10.656 1 95.44 96 ARG A CA 1
ATOM 773 C C . ARG A 1 96 ? 10.242 1.451 9.625 1 95.44 96 ARG A C 1
ATOM 775 O O . ARG A 1 96 ? 9.297 2.07 9.125 1 95.44 96 ARG A O 1
ATOM 782 N N . GLY A 1 97 ? 10.641 0.242 9.172 1 95.25 97 GLY A N 1
ATOM 783 C CA . GLY A 1 97 ? 9.734 -0.606 8.414 1 95.25 97 GLY A CA 1
ATOM 784 C C . GLY A 1 97 ? 9.695 -0.267 6.934 1 95.25 97 GLY A C 1
ATOM 785 O O . GLY A 1 97 ? 8.859 -0.786 6.195 1 95.25 97 GLY A O 1
ATOM 786 N N . ASN A 1 98 ? 10.57 0.589 6.5 1 96.12 98 ASN A N 1
ATOM 787 C CA . ASN A 1 98 ? 10.586 0.904 5.074 1 96.12 98 ASN A CA 1
ATOM 788 C C . ASN A 1 98 ? 10.914 -0.327 4.234 1 96.12 98 ASN A C 1
ATOM 790 O O . ASN A 1 98 ? 11.648 -1.209 4.672 1 96.12 98 ASN A O 1
ATOM 794 N N . LYS A 1 99 ? 10.312 -0.413 3.049 1 96.88 99 LYS A N 1
ATOM 795 C CA . LYS A 1 99 ? 10.742 -1.445 2.107 1 96.88 99 LYS A CA 1
ATOM 796 C C . LYS A 1 99 ? 12.219 -1.306 1.769 1 96.88 99 LYS A C 1
ATOM 798 O O . LYS A 1 99 ? 12.688 -0.211 1.448 1 96.88 99 LYS A O 1
ATOM 803 N N . LEU A 1 100 ? 12.938 -2.277 1.831 1 97.75 100 LEU A N 1
ATOM 804 C CA . LEU A 1 100 ? 14.398 -2.236 1.761 1 97.75 100 LEU A CA 1
ATOM 805 C C . LEU A 1 100 ? 14.867 -2.188 0.312 1 97.75 100 LEU A C 1
ATOM 807 O O . LEU A 1 100 ? 15.719 -1.367 -0.039 1 97.75 100 LEU A O 1
ATOM 811 N N . VAL A 1 101 ? 14.359 -3.055 -0.509 1 97.62 101 VAL A N 1
ATOM 812 C CA . VAL A 1 101 ? 14.828 -3.178 -1.886 1 97.62 101 VAL A CA 1
ATOM 813 C C . VAL A 1 101 ? 13.68 -2.875 -2.85 1 97.62 101 VAL A C 1
ATOM 815 O O . VAL A 1 101 ? 12.703 -3.619 -2.91 1 97.62 101 VAL A O 1
ATOM 818 N N . TRP A 1 102 ? 13.836 -1.841 -3.525 1 94.12 102 TRP A N 1
ATOM 819 C CA . TRP A 1 102 ? 12.922 -1.411 -4.578 1 94.12 102 TRP A CA 1
ATOM 820 C C . TRP A 1 102 ? 13.578 -0.369 -5.477 1 94.12 102 TRP A C 1
ATOM 822 O O . TRP A 1 102 ? 14.633 0.172 -5.141 1 94.12 102 TRP A O 1
ATOM 832 N N . ASN A 1 103 ? 13.07 -0.183 -6.609 1 91.56 103 ASN A N 1
ATOM 833 C CA . ASN A 1 103 ? 13.594 0.826 -7.523 1 91.56 103 ASN A CA 1
ATOM 834 C C . ASN A 1 103 ? 12.656 2.023 -7.633 1 91.56 103 ASN A C 1
ATOM 836 O O . ASN A 1 103 ? 12.312 2.641 -6.621 1 91.56 103 ASN A O 1
ATOM 840 N N . ASP A 1 104 ? 12.109 2.309 -8.742 1 84.12 104 ASP A N 1
ATOM 841 C CA . ASP A 1 104 ? 11.328 3.52 -8.984 1 84.12 104 ASP A CA 1
ATOM 842 C C . ASP A 1 104 ? 9.922 3.391 -8.406 1 84.12 104 ASP A C 1
ATOM 844 O O . ASP A 1 104 ? 9.359 4.367 -7.902 1 84.12 104 ASP A O 1
ATOM 848 N N . TYR A 1 105 ? 9.484 2.17 -8.367 1 86.56 105 TYR A N 1
ATOM 849 C CA . TYR A 1 105 ? 8.133 1.912 -7.898 1 86.56 105 TYR A CA 1
ATOM 850 C C . TYR A 1 105 ? 8.125 0.827 -6.828 1 86.56 105 TYR A C 1
ATOM 852 O O . TYR A 1 105 ? 8.422 -0.336 -7.113 1 86.56 105 TYR A O 1
ATOM 860 N N . PRO A 1 106 ? 7.781 1.155 -5.629 1 87.31 106 PRO A N 1
ATOM 861 C CA . PRO A 1 106 ? 7.891 0.206 -4.52 1 87.31 106 PRO A CA 1
ATOM 862 C C . PRO A 1 106 ? 7.016 -1.032 -4.711 1 87.31 106 PRO A C 1
ATOM 864 O O . PRO A 1 106 ? 7.297 -2.086 -4.137 1 87.31 106 PRO A O 1
ATOM 867 N N . GLY A 1 107 ? 6.059 -0.982 -5.512 1 87.62 107 GLY A N 1
ATOM 868 C CA . GLY A 1 107 ? 5.164 -2.115 -5.684 1 87.62 107 GLY A CA 1
ATOM 869 C C . GLY A 1 107 ? 5.637 -3.094 -6.742 1 87.62 107 GLY A C 1
ATOM 870 O O . GLY A 1 107 ? 5.059 -4.172 -6.902 1 87.62 107 GLY A O 1
ATOM 871 N N . GLU A 1 108 ? 6.703 -2.801 -7.383 1 92.44 108 GLU A N 1
ATOM 872 C CA . GLU A 1 108 ? 7.199 -3.643 -8.469 1 92.44 108 GLU A CA 1
ATOM 873 C C . GLU A 1 108 ? 8.344 -4.535 -7.992 1 92.44 108 GLU A C 1
ATOM 875 O O . GLU A 1 108 ? 9.18 -4.109 -7.195 1 92.44 108 GLU A O 1
ATOM 880 N N . GLU A 1 109 ? 8.281 -5.73 -8.516 1 96.56 109 GLU A N 1
ATOM 881 C CA . GLU A 1 109 ? 9.398 -6.633 -8.258 1 96.56 109 GLU A CA 1
ATOM 882 C C . GLU A 1 109 ? 10.648 -6.191 -9.016 1 96.56 109 GLU A C 1
ATOM 884 O O . GLU A 1 109 ? 10.555 -5.641 -10.117 1 96.56 109 GLU A O 1
ATOM 889 N N . VAL A 1 110 ? 11.82 -6.426 -8.398 1 97.31 110 VAL A N 1
ATOM 890 C CA . VAL A 1 110 ? 13.078 -6.027 -9.023 1 97.31 110 VAL A CA 1
ATOM 891 C C . VAL A 1 110 ? 14.094 -7.16 -8.898 1 97.31 110 VAL A C 1
ATOM 893 O O . VAL A 1 110 ? 13.891 -8.109 -8.133 1 97.31 110 VAL A O 1
ATOM 896 N N . SER A 1 111 ? 15.086 -7.152 -9.719 1 97.94 111 SER A N 1
ATOM 897 C CA . SER A 1 111 ? 16.234 -8.047 -9.648 1 97.94 111 SER A CA 1
ATOM 898 C C . SER A 1 111 ? 17.531 -7.316 -9.961 1 97.94 111 SER A C 1
ATOM 900 O O . SER A 1 111 ? 17.516 -6.227 -10.539 1 97.94 111 SER A O 1
ATOM 902 N N . GLY A 1 112 ? 18.656 -7.875 -9.469 1 97.75 112 GLY A N 1
ATOM 903 C CA . GLY A 1 112 ? 19.953 -7.266 -9.688 1 97.75 112 GLY A CA 1
ATOM 904 C C . GLY A 1 112 ? 21.078 -7.941 -8.906 1 97.75 112 GLY A C 1
ATOM 905 O O . GLY A 1 112 ? 20.969 -9.117 -8.562 1 97.75 112 GLY A O 1
ATOM 906 N N . THR A 1 113 ? 22.188 -7.238 -8.875 1 98.19 113 THR A N 1
ATOM 907 C CA . THR A 1 113 ? 23.328 -7.672 -8.086 1 98.19 113 THR A CA 1
ATOM 908 C C . THR A 1 113 ? 23.781 -6.566 -7.125 1 98.19 113 THR A C 1
ATOM 910 O O . THR A 1 113 ? 23.719 -5.383 -7.469 1 98.19 113 THR A O 1
ATOM 913 N N . CYS A 1 114 ? 24.141 -6.992 -5.957 1 97.69 114 CYS A N 1
ATOM 914 C CA . CYS A 1 114 ? 24.625 -6.02 -4.988 1 97.69 114 CYS A CA 1
ATOM 915 C C . CYS A 1 114 ? 25.578 -6.676 -3.996 1 97.69 114 CYS A C 1
ATOM 917 O O . CYS A 1 114 ? 25.672 -7.902 -3.93 1 97.69 114 CYS A O 1
ATOM 919 N N . ARG A 1 115 ? 26.328 -5.852 -3.295 1 97.56 115 ARG A N 1
ATOM 920 C CA . ARG A 1 115 ? 27.234 -6.348 -2.26 1 97.56 115 ARG A CA 1
ATOM 921 C C . ARG A 1 115 ? 26.562 -6.301 -0.887 1 97.56 115 ARG A C 1
ATOM 923 O O . ARG A 1 115 ? 26.984 -7 0.037 1 97.56 115 ARG A O 1
ATOM 930 N N . GLN A 1 116 ? 25.656 -5.367 -0.769 1 97.81 116 GLN A N 1
ATOM 931 C CA . GLN A 1 116 ? 24.875 -5.145 0.437 1 97.81 116 GLN A CA 1
ATOM 932 C C . GLN A 1 116 ? 23.547 -4.465 0.107 1 97.81 116 GLN A C 1
ATOM 934 O O . GLN A 1 116 ? 23.391 -3.883 -0.969 1 97.81 116 GLN A O 1
ATOM 939 N N . PHE A 1 117 ? 22.641 -4.684 1 1 98.25 117 PHE A N 1
ATOM 940 C CA . PHE A 1 117 ? 21.375 -3.965 0.862 1 98.25 117 PHE A CA 1
ATOM 941 C C . PHE A 1 117 ? 21.422 -2.65 1.632 1 98.25 117 PHE A C 1
ATOM 943 O O . PHE A 1 117 ? 21.859 -2.613 2.785 1 98.25 117 PHE A O 1
ATOM 950 N N . THR A 1 118 ? 21 -1.573 1.033 1 97.25 118 THR A N 1
ATOM 951 C CA . THR A 1 118 ? 20.969 -0.265 1.678 1 97.25 118 THR A CA 1
ATOM 952 C C . THR A 1 118 ? 19.562 0.335 1.604 1 97.25 118 THR A C 1
ATOM 954 O O . THR A 1 118 ? 19 0.491 0.517 1 97.25 118 THR A O 1
ATOM 957 N N . CYS A 1 119 ? 19.062 0.658 2.711 1 97.12 119 CYS A N 1
ATOM 958 C CA . CYS A 1 119 ? 17.734 1.276 2.762 1 97.12 119 CYS A CA 1
ATOM 959 C C . CYS A 1 119 ? 17.781 2.707 2.24 1 97.12 119 CYS A C 1
ATOM 961 O O . CYS A 1 119 ? 18.656 3.488 2.635 1 97.12 119 CYS A O 1
ATOM 963 N N . LYS A 1 120 ? 16.828 3.117 1.454 1 92.56 120 LYS A N 1
ATOM 964 C CA . LYS A 1 120 ? 16.812 4.41 0.778 1 92.56 120 LYS A CA 1
ATOM 965 C C . LYS A 1 120 ? 16.312 5.512 1.711 1 92.56 120 LYS A C 1
ATOM 967 O O . LYS A 1 120 ? 16.438 6.695 1.403 1 92.56 120 LYS A O 1
ATOM 972 N N . TYR A 1 121 ? 15.758 5.152 2.869 1 94.38 121 TYR A N 1
ATOM 973 C CA . TYR A 1 121 ? 15.172 6.117 3.791 1 94.38 121 TYR A CA 1
ATOM 974 C C . TYR A 1 121 ? 16.234 6.719 4.703 1 94.38 121 TYR A C 1
ATOM 976 O O . TYR A 1 121 ? 16.531 7.914 4.621 1 94.38 121 TYR A O 1
ATOM 984 N N . HIS A 1 122 ? 16.953 5.852 5.48 1 95.44 122 HIS A N 1
ATOM 985 C CA . HIS A 1 122 ? 17.938 6.355 6.426 1 95.44 122 HIS A CA 1
ATOM 986 C C . HIS A 1 122 ? 19.281 5.66 6.234 1 95.44 122 HIS A C 1
ATOM 988 O O . HIS A 1 122 ? 20.141 5.688 7.125 1 95.44 122 HIS A O 1
ATOM 994 N N . ALA A 1 123 ? 19.469 4.836 5.25 1 95.31 123 ALA A N 1
ATOM 995 C CA . ALA A 1 123 ? 20.734 4.266 4.793 1 95.31 123 ALA A CA 1
ATOM 996 C C . ALA A 1 123 ? 21.203 3.146 5.719 1 95.31 123 ALA A C 1
ATOM 998 O O . ALA A 1 123 ? 22.391 2.885 5.832 1 95.31 123 ALA A O 1
ATOM 999 N N . TRP A 1 124 ? 20.25 2.566 6.457 1 97.44 124 TRP A N 1
ATOM 1000 C CA . TRP A 1 124 ? 20.625 1.332 7.129 1 97.44 124 TRP A CA 1
ATOM 1001 C C . TRP A 1 124 ? 21.109 0.291 6.121 1 97.44 124 TRP A C 1
ATOM 1003 O O . TRP A 1 124 ? 20.516 0.132 5.055 1 97.44 124 TRP A O 1
ATOM 1013 N N . ARG A 1 125 ? 22.188 -0.425 6.477 1 98.38 125 ARG A N 1
ATOM 1014 C CA . ARG A 1 125 ? 22.766 -1.379 5.531 1 98.38 125 ARG A CA 1
ATOM 1015 C C . ARG A 1 125 ? 22.75 -2.793 6.105 1 98.38 125 ARG A C 1
ATOM 1017 O O . ARG A 1 125 ? 23.016 -2.988 7.297 1 98.38 125 ARG A O 1
ATOM 1024 N N . TYR A 1 126 ? 22.484 -3.727 5.25 1 98.75 126 TYR A N 1
ATOM 1025 C CA . TYR A 1 126 ? 22.453 -5.141 5.613 1 98.75 126 TYR A CA 1
ATOM 1026 C C . TYR A 1 126 ? 23.359 -5.961 4.703 1 98.75 126 TYR A C 1
ATOM 1028 O O . TYR A 1 126 ? 23.406 -5.73 3.494 1 98.75 126 TYR A O 1
ATOM 1036 N N . ALA A 1 127 ? 24.062 -6.895 5.285 1 98.69 127 ALA A N 1
ATOM 1037 C CA . ALA A 1 127 ? 24.828 -7.863 4.504 1 98.69 127 ALA A CA 1
ATOM 1038 C C . ALA A 1 127 ? 23.891 -8.828 3.77 1 98.69 127 ALA A C 1
ATOM 1040 O O . ALA A 1 127 ? 22.703 -8.883 4.051 1 98.69 127 ALA A O 1
ATOM 1041 N N . LEU A 1 128 ? 24.469 -9.57 2.854 1 98.69 128 LEU A N 1
ATOM 1042 C CA . LEU A 1 128 ? 23.688 -10.484 2.027 1 98.69 128 LEU A CA 1
ATOM 1043 C C . LEU A 1 128 ? 23.094 -11.602 2.871 1 98.69 128 LEU A C 1
ATOM 1045 O O . LEU A 1 128 ? 22.125 -12.242 2.463 1 98.69 128 LEU A O 1
ATOM 1049 N N . ASN A 1 129 ? 23.672 -11.844 4.043 1 98.5 129 ASN A N 1
ATOM 1050 C CA . ASN A 1 129 ? 23.125 -12.875 4.926 1 98.5 129 ASN A CA 1
ATOM 1051 C C . ASN A 1 129 ? 22.078 -12.312 5.871 1 98.5 129 ASN A C 1
ATOM 1053 O O . ASN A 1 129 ? 21.578 -13.016 6.754 1 98.5 129 ASN A O 1
ATOM 1057 N N . GLY A 1 130 ? 21.812 -11.008 5.809 1 98.44 130 GLY A N 1
ATOM 1058 C CA . GLY A 1 130 ? 20.719 -10.406 6.566 1 98.44 130 GLY A CA 1
ATOM 1059 C C . GLY A 1 130 ? 21.203 -9.641 7.785 1 98.44 130 GLY A C 1
ATOM 1060 O O . GLY A 1 130 ? 20.406 -8.945 8.438 1 98.44 130 GLY A O 1
ATOM 1061 N N . ASP A 1 131 ? 22.469 -9.711 8.094 1 98.56 131 ASP A N 1
ATOM 1062 C CA . ASP A 1 131 ? 22.984 -9.008 9.266 1 98.56 131 ASP A CA 1
ATOM 1063 C C . ASP A 1 131 ? 23 -7.5 9.047 1 98.56 131 ASP A C 1
ATOM 1065 O O . ASP A 1 131 ? 23.344 -7.023 7.969 1 98.56 131 ASP A O 1
ATOM 1069 N N . LEU A 1 132 ? 22.609 -6.793 10.078 1 98.56 132 LEU A N 1
ATOM 1070 C CA . LEU A 1 132 ? 22.75 -5.34 10.055 1 98.56 132 LEU A CA 1
ATOM 1071 C C . LEU A 1 132 ? 24.219 -4.93 10.219 1 98.56 132 LEU A C 1
ATOM 1073 O O . LEU A 1 132 ? 24.859 -5.289 11.203 1 98.56 132 LEU A O 1
ATOM 1077 N N . THR A 1 133 ? 24.766 -4.141 9.281 1 98.31 133 THR A N 1
ATOM 1078 C CA . THR A 1 133 ? 26.188 -3.85 9.297 1 98.31 133 THR A CA 1
ATOM 1079 C C . THR A 1 133 ? 26.438 -2.361 9.539 1 98.31 133 THR A C 1
ATOM 1081 O O . THR A 1 133 ? 27.531 -1.966 9.93 1 98.31 133 THR A O 1
ATOM 1084 N N . PHE A 1 134 ? 25.438 -1.557 9.242 1 97.81 134 PHE A N 1
ATOM 1085 C CA . PHE A 1 134 ? 25.656 -0.12 9.367 1 97.81 134 PHE A CA 1
ATOM 1086 C C . PHE A 1 134 ? 24.375 0.588 9.789 1 97.81 134 PHE A C 1
ATOM 1088 O O . PHE A 1 134 ? 23.281 0.261 9.305 1 97.81 134 PHE A O 1
ATOM 1095 N N . ILE A 1 135 ? 24.453 1.465 10.719 1 96.94 135 ILE A N 1
ATOM 1096 C CA . ILE A 1 135 ? 23.406 2.393 11.148 1 96.94 135 ILE A CA 1
ATOM 1097 C C . ILE A 1 135 ? 23.891 3.83 10.961 1 96.94 135 ILE A C 1
ATOM 1099 O O . ILE A 1 135 ? 24.922 4.227 11.523 1 96.94 135 ILE A O 1
ATOM 1103 N N . GLN A 1 136 ? 23.156 4.531 10.109 1 94.12 136 GLN A N 1
ATOM 1104 C CA . GLN A 1 136 ? 23.469 5.949 9.969 1 94.12 136 GLN A CA 1
ATOM 1105 C C . GLN A 1 136 ? 23.344 6.672 11.312 1 94.12 136 GLN A C 1
ATOM 1107 O O . GLN A 1 136 ? 22.312 6.555 11.992 1 94.12 136 GLN A O 1
ATOM 1112 N N . GLN A 1 137 ? 24.422 7.363 11.75 1 94.19 137 GLN A N 1
ATOM 1113 C CA . GLN A 1 137 ? 24.484 8.102 13.008 1 94.19 137 GLN A CA 1
ATOM 1114 C C . GLN A 1 137 ? 24.094 7.207 14.18 1 94.19 137 GLN A C 1
ATOM 1116 O O . GLN A 1 137 ? 23.219 7.559 14.977 1 94.19 137 GLN A O 1
ATOM 1121 N N . GLU A 1 138 ? 24.734 6.148 14.305 1 94.56 138 GLU A N 1
ATOM 1122 C CA . GLU A 1 138 ? 24.469 5.121 15.305 1 94.56 138 GLU A CA 1
ATOM 1123 C C . GLU A 1 138 ? 24.5 5.703 16.719 1 94.56 138 GLU A C 1
ATOM 1125 O O . GLU A 1 138 ? 23.719 5.285 17.578 1 94.56 138 GLU A O 1
ATOM 1130 N N . ASP A 1 139 ? 25.312 6.699 16.938 1 92.69 139 ASP A N 1
ATOM 1131 C CA . ASP A 1 139 ? 25.5 7.277 18.266 1 92.69 139 ASP A CA 1
ATOM 1132 C C . ASP A 1 139 ? 24.234 7.988 18.734 1 92.69 139 ASP A C 1
ATOM 1134 O O . ASP A 1 139 ? 24.094 8.305 19.922 1 92.69 139 ASP A O 1
ATOM 1138 N N . GLU A 1 140 ? 23.281 8.242 17.844 1 93.88 140 GLU A N 1
ATOM 1139 C CA . GLU A 1 140 ? 22.031 8.914 18.188 1 93.88 140 GLU A CA 1
ATOM 1140 C C . GLU A 1 140 ? 21 7.926 18.734 1 93.88 140 GLU A C 1
ATOM 1142 O O . GLU A 1 140 ? 19.984 8.328 19.297 1 93.88 140 GLU A O 1
ATOM 1147 N N . PHE A 1 141 ? 21.281 6.699 18.531 1 95.38 141 PHE A N 1
ATOM 1148 C CA . PHE A 1 141 ? 20.359 5.68 19.031 1 95.38 141 PHE A CA 1
ATOM 1149 C C . PHE A 1 141 ? 20.672 5.32 20.469 1 95.38 141 PHE A C 1
ATOM 1151 O O . PHE A 1 141 ? 21.75 5.637 20.984 1 95.38 141 PHE A O 1
ATOM 1158 N N . PHE A 1 142 ? 19.688 4.758 21.125 1 94.44 142 PHE A N 1
ATOM 1159 C CA . PHE A 1 142 ? 19.797 4.43 22.547 1 94.44 142 PHE A CA 1
ATOM 1160 C C . PHE A 1 142 ? 20.125 2.957 22.734 1 94.44 142 PHE A C 1
ATOM 1162 O O . PHE A 1 142 ? 19.281 2.088 22.5 1 94.44 142 PHE A O 1
ATOM 1169 N N . ASP A 1 143 ? 21.266 2.629 23.109 1 92.5 143 ASP A N 1
ATOM 1170 C CA . ASP A 1 143 ? 21.719 1.284 23.438 1 92.5 143 ASP A CA 1
ATOM 1171 C C . ASP A 1 143 ? 21.375 0.294 22.328 1 92.5 143 ASP A C 1
ATOM 1173 O O . ASP A 1 143 ? 20.828 -0.775 22.594 1 92.5 143 ASP A O 1
ATOM 1177 N N . VAL A 1 144 ? 21.641 0.664 21.172 1 94.38 144 VAL A N 1
ATOM 1178 C CA . VAL A 1 144 ? 21.281 -0.186 20.031 1 94.38 144 VAL A CA 1
ATOM 1179 C C . VAL A 1 144 ? 22.375 -1.228 19.797 1 94.38 144 VAL A C 1
ATOM 1181 O O . VAL A 1 144 ? 23.562 -0.919 19.891 1 94.38 144 VAL A O 1
ATOM 1184 N N . ASP A 1 145 ? 22.016 -2.436 19.734 1 96.31 145 ASP A N 1
ATOM 1185 C CA . ASP A 1 145 ? 22.859 -3.533 19.281 1 96.31 145 ASP A CA 1
ATOM 1186 C C . ASP A 1 145 ? 22.438 -4.02 17.906 1 96.31 145 ASP A C 1
ATOM 1188 O O . ASP A 1 145 ? 21.328 -4.543 17.734 1 96.31 145 ASP A O 1
ATOM 1192 N N . LYS A 1 146 ? 23.344 -3.875 16.938 1 96.94 146 LYS A N 1
ATOM 1193 C CA . LYS A 1 146 ? 23.016 -4.246 15.562 1 96.94 146 LYS A CA 1
ATOM 1194 C C . LYS A 1 146 ? 22.594 -5.711 15.469 1 96.94 146 LYS A C 1
ATOM 1196 O O . LYS A 1 146 ? 21.781 -6.07 14.625 1 96.94 146 LYS A O 1
ATOM 1201 N N . ALA A 1 147 ? 23.078 -6.52 16.359 1 97.31 147 ALA A N 1
ATOM 1202 C CA . ALA A 1 147 ? 22.781 -7.945 16.359 1 97.31 147 ALA A CA 1
ATOM 1203 C C . ALA A 1 147 ? 21.297 -8.188 16.656 1 97.31 147 ALA A C 1
ATOM 1205 O O . ALA A 1 147 ? 20.766 -9.266 16.375 1 97.31 147 ALA A O 1
ATOM 1206 N N . ASP A 1 148 ? 20.625 -7.191 17.188 1 96.44 148 ASP A N 1
ATOM 1207 C CA . ASP A 1 148 ? 19.219 -7.332 17.547 1 96.44 148 ASP A CA 1
ATOM 1208 C C . ASP A 1 148 ? 18.312 -7 16.359 1 96.44 148 ASP A C 1
ATOM 1210 O O . ASP A 1 148 ? 17.094 -7.254 16.406 1 96.44 148 ASP A O 1
ATOM 1214 N N . TYR A 1 149 ? 18.891 -6.52 15.273 1 97.56 149 TYR A N 1
ATOM 1215 C CA . TYR A 1 149 ? 18.031 -5.996 14.219 1 97.56 149 TYR A CA 1
ATOM 1216 C C . TYR A 1 149 ? 18.453 -6.547 12.859 1 97.56 149 TYR A C 1
ATOM 1218 O O . TYR A 1 149 ? 18.578 -5.797 11.891 1 97.56 149 TYR A O 1
ATOM 1226 N N . PRO A 1 150 ? 18.719 -7.844 12.766 1 98.19 150 PRO A N 1
ATOM 1227 C CA . PRO A 1 150 ? 18.906 -8.422 11.43 1 98.19 150 PRO A CA 1
ATOM 1228 C C . PRO A 1 150 ? 17.625 -8.406 10.594 1 98.19 150 PRO A C 1
ATOM 1230 O O . PRO A 1 150 ? 16.547 -8.172 11.125 1 98.19 150 PRO A O 1
ATOM 1233 N N . LEU A 1 151 ? 17.828 -8.609 9.25 1 98.5 151 LEU A N 1
ATOM 1234 C CA . LEU A 1 151 ? 16.625 -8.828 8.453 1 98.5 151 LEU A CA 1
ATOM 1235 C C . LEU A 1 151 ? 15.859 -10.039 8.969 1 98.5 151 LEU A C 1
ATOM 1237 O O . LEU A 1 151 ? 16.453 -11.047 9.359 1 98.5 151 LEU A O 1
ATOM 1241 N N . LYS A 1 152 ? 14.539 -9.93 9.008 1 98 152 LYS A N 1
ATOM 1242 C CA . LYS A 1 152 ? 13.719 -11.07 9.398 1 98 152 LYS A CA 1
ATOM 1243 C C . LYS A 1 152 ? 13.766 -12.164 8.336 1 98 152 LYS A C 1
ATOM 1245 O O . LYS A 1 152 ? 13.359 -11.938 7.188 1 98 152 LYS A O 1
ATOM 1250 N N . PRO A 1 153 ? 14.156 -13.305 8.664 1 98 153 PRO A N 1
ATOM 1251 C CA . PRO A 1 153 ? 14.297 -14.367 7.664 1 98 153 PRO A CA 1
ATOM 1252 C C . PRO A 1 153 ? 12.969 -15.016 7.301 1 98 153 PRO A C 1
ATOM 1254 O O . PRO A 1 153 ? 12.016 -14.969 8.086 1 98 153 PRO A O 1
ATOM 1257 N N . VAL A 1 154 ? 12.898 -15.516 6.133 1 98.44 154 VAL A N 1
ATOM 1258 C CA . VAL A 1 154 ? 11.875 -16.422 5.633 1 98.44 154 VAL A CA 1
ATOM 1259 C C . VAL A 1 154 ? 12.508 -17.766 5.273 1 98.44 154 VAL A C 1
ATOM 1261 O O . VAL A 1 154 ? 13.562 -17.812 4.633 1 98.44 154 VAL A O 1
ATOM 1264 N N . ARG A 1 155 ? 11.883 -18.875 5.742 1 98.5 155 ARG A N 1
ATOM 1265 C CA . ARG A 1 155 ? 12.453 -20.172 5.379 1 98.5 155 ARG A CA 1
ATOM 1266 C C . ARG A 1 155 ? 12.594 -20.312 3.865 1 98.5 155 ARG A C 1
ATOM 1268 O O . ARG A 1 155 ? 11.703 -19.906 3.117 1 98.5 155 ARG A O 1
ATOM 1275 N N . CYS A 1 156 ? 13.703 -20.812 3.439 1 98.75 156 CYS A N 1
ATOM 1276 C CA . CYS A 1 156 ? 14.031 -20.922 2.021 1 98.75 156 CYS A CA 1
ATOM 1277 C C . CYS A 1 156 ? 14.797 -22.203 1.738 1 98.75 156 CYS A C 1
ATOM 1279 O O . CYS A 1 156 ? 15.852 -22.453 2.34 1 98.75 156 CYS A O 1
ATOM 1281 N N . GLU A 1 157 ? 14.297 -23.047 0.9 1 98.75 157 GLU A N 1
ATOM 1282 C CA . GLU A 1 157 ? 14.938 -24.297 0.507 1 98.75 157 GLU A CA 1
ATOM 1283 C C . GLU A 1 157 ? 14.828 -24.516 -0.997 1 98.75 157 GLU A C 1
ATOM 1285 O O . GLU A 1 157 ? 14.016 -23.875 -1.669 1 98.75 157 GLU A O 1
ATOM 1290 N N . ILE A 1 158 ? 15.688 -25.406 -1.497 1 98.56 158 ILE A N 1
ATOM 1291 C CA . ILE A 1 158 ? 15.781 -25.625 -2.936 1 98.56 158 ILE A CA 1
ATOM 1292 C C . ILE A 1 158 ? 15.516 -27.094 -3.25 1 98.56 158 ILE A C 1
ATOM 1294 O O . ILE A 1 158 ? 16.016 -27.984 -2.555 1 98.56 158 ILE A O 1
ATOM 1298 N N . TRP A 1 159 ? 14.711 -27.312 -4.238 1 98.56 159 TRP A N 1
ATOM 1299 C CA . TRP A 1 159 ? 14.461 -28.641 -4.805 1 98.56 159 TRP A CA 1
ATOM 1300 C C . TRP A 1 159 ? 14.617 -28.625 -6.32 1 98.56 159 TRP A C 1
ATOM 1302 O O . TRP A 1 159 ? 13.867 -27.938 -7.023 1 98.56 159 TRP A O 1
ATOM 1312 N N . GLU A 1 160 ? 15.641 -29.344 -6.84 1 97.94 160 GLU A N 1
ATOM 1313 C CA . GLU A 1 160 ? 15.891 -29.453 -8.273 1 97.94 160 GLU A CA 1
ATOM 1314 C C . GLU A 1 160 ? 16.016 -28.062 -8.914 1 97.94 160 GLU A C 1
ATOM 1316 O O . GLU A 1 160 ? 15.516 -27.844 -10.023 1 97.94 160 GLU A O 1
ATOM 1321 N N . GLY A 1 161 ? 16.562 -27.156 -8.172 1 98.31 161 GLY A N 1
ATOM 1322 C CA . GLY A 1 161 ? 16.797 -25.812 -8.672 1 98.31 161 GLY A CA 1
ATOM 1323 C C . GLY A 1 161 ? 15.617 -24.891 -8.453 1 98.31 161 GLY A C 1
ATOM 1324 O O . GLY A 1 161 ? 15.719 -23.672 -8.68 1 98.31 161 GLY A O 1
ATOM 1325 N N . PHE A 1 162 ? 14.5 -25.391 -8.086 1 98.81 162 PHE A N 1
ATOM 1326 C CA . PHE A 1 162 ? 13.336 -24.562 -7.766 1 98.81 162 PHE A CA 1
ATOM 1327 C C . PHE A 1 162 ? 13.422 -24.031 -6.344 1 98.81 162 PHE A C 1
ATOM 1329 O O . PHE A 1 162 ? 13.648 -24.781 -5.398 1 98.81 162 PHE A O 1
ATOM 1336 N N . ILE A 1 163 ? 13.281 -22.734 -6.195 1 98.88 163 ILE A N 1
ATOM 1337 C CA . ILE A 1 163 ? 13.367 -22.078 -4.891 1 98.88 163 ILE A CA 1
ATOM 1338 C C . ILE A 1 163 ? 11.984 -22.016 -4.254 1 98.88 163 ILE A C 1
ATOM 1340 O O . ILE A 1 163 ? 11.031 -21.516 -4.859 1 98.88 163 ILE A O 1
ATOM 1344 N N . PHE A 1 164 ? 11.883 -22.562 -3.061 1 98.94 164 PHE A N 1
ATOM 1345 C CA . PHE A 1 164 ? 10.656 -22.5 -2.285 1 98.94 164 PHE A CA 1
ATOM 1346 C C . PHE A 1 164 ? 10.859 -21.719 -0.996 1 98.94 164 PHE A C 1
ATOM 1348 O O . PHE A 1 164 ? 11.945 -21.75 -0.405 1 98.94 164 PHE A O 1
ATOM 1355 N N . VAL A 1 165 ? 9.766 -21.016 -0.597 1 98.88 165 VAL A N 1
ATOM 1356 C CA . VAL A 1 165 ? 9.805 -20.328 0.687 1 98.88 165 VAL A CA 1
ATOM 1357 C C . VAL A 1 165 ? 8.617 -20.75 1.541 1 98.88 165 VAL A C 1
ATOM 1359 O O . VAL A 1 165 ? 7.629 -21.281 1.022 1 98.88 165 VAL A O 1
ATOM 1362 N N . ASN A 1 166 ? 8.742 -20.609 2.816 1 98.88 166 ASN A N 1
ATOM 1363 C CA . ASN A 1 166 ? 7.703 -20.891 3.799 1 98.88 166 ASN A CA 1
ATOM 1364 C C . ASN A 1 166 ? 7.715 -19.875 4.934 1 98.88 166 ASN A C 1
ATOM 1366 O O . ASN A 1 166 ? 8.773 -19.562 5.484 1 98.88 166 ASN A O 1
ATOM 1370 N N . PHE A 1 167 ? 6.566 -19.344 5.289 1 98.19 167 PHE A N 1
ATOM 1371 C CA . PHE A 1 167 ? 6.469 -18.266 6.266 1 98.19 167 PHE A CA 1
ATOM 1372 C C . PHE A 1 167 ? 6.211 -18.812 7.66 1 98.19 167 PHE A C 1
ATOM 1374 O O . PHE A 1 167 ? 6.102 -18.062 8.625 1 98.19 167 PHE A O 1
ATOM 1381 N N . ASP A 1 168 ? 6.113 -20.156 7.777 1 97.31 168 ASP A N 1
ATOM 1382 C CA . ASP A 1 168 ? 6.066 -20.844 9.062 1 97.31 168 ASP A CA 1
ATOM 1383 C C . ASP A 1 168 ? 7.453 -21.344 9.469 1 97.31 168 ASP A C 1
ATOM 1385 O O . ASP A 1 168 ? 7.996 -22.266 8.867 1 97.31 168 ASP A O 1
ATOM 1389 N N . ASP A 1 169 ? 7.938 -20.766 10.508 1 95.31 169 ASP A N 1
ATOM 1390 C CA . ASP A 1 169 ? 9.281 -21.094 10.977 1 95.31 169 ASP A CA 1
ATOM 1391 C C . ASP A 1 169 ? 9.367 -22.547 11.422 1 95.31 169 ASP A C 1
ATOM 1393 O O . ASP A 1 169 ? 10.453 -23.141 11.438 1 95.31 169 ASP A O 1
ATOM 1397 N N . ASP A 1 170 ? 8.258 -23.125 11.719 1 95.75 170 ASP A N 1
ATOM 1398 C CA . ASP A 1 170 ? 8.227 -24.484 12.227 1 95.75 170 ASP A CA 1
ATOM 1399 C C . ASP A 1 170 ? 7.82 -25.484 11.141 1 95.75 170 ASP A C 1
ATOM 1401 O O . ASP A 1 170 ? 7.551 -26.641 11.422 1 95.75 170 ASP A O 1
ATOM 1405 N N . ALA A 1 171 ? 7.746 -25.047 9.93 1 97.06 171 ALA A N 1
ATOM 1406 C CA . ALA A 1 171 ? 7.344 -25.906 8.828 1 97.06 171 ALA A CA 1
ATOM 1407 C C . ALA A 1 171 ? 8.281 -27.109 8.695 1 97.06 171 ALA A C 1
ATOM 1409 O O . ALA A 1 171 ? 9.477 -27 8.977 1 97.06 171 ALA A O 1
ATOM 1410 N N . MET A 1 172 ? 7.781 -28.219 8.25 1 97.69 172 MET A N 1
ATOM 1411 C CA . MET A 1 172 ? 8.633 -29.359 7.93 1 97.69 172 MET A CA 1
ATOM 1412 C C . MET A 1 172 ? 9.578 -29.031 6.777 1 97.69 172 MET A C 1
ATOM 1414 O O . MET A 1 172 ? 9.305 -28.125 5.992 1 97.69 172 MET A O 1
ATOM 1418 N N . PRO A 1 173 ? 10.648 -29.75 6.695 1 98.5 173 PRO A N 1
ATOM 1419 C CA . PRO A 1 173 ? 11.562 -29.5 5.578 1 98.5 173 PRO A CA 1
ATOM 1420 C C . PRO A 1 173 ? 10.906 -29.734 4.219 1 98.5 173 PRO A C 1
ATOM 1422 O O . PRO A 1 173 ? 10.039 -30.594 4.086 1 98.5 173 PRO A O 1
ATOM 1425 N N . LEU A 1 174 ? 11.352 -29 3.238 1 98.62 174 LEU A N 1
ATOM 1426 C CA . LEU A 1 174 ? 10.797 -29.047 1.889 1 98.62 174 LEU A CA 1
ATOM 1427 C C . LEU A 1 174 ? 10.844 -30.469 1.336 1 98.62 174 LEU A C 1
ATOM 1429 O O . LEU A 1 174 ? 9.867 -30.938 0.746 1 98.62 174 LEU A O 1
ATOM 1433 N N . GLU A 1 175 ? 11.898 -31.141 1.509 1 98.06 175 GLU A N 1
ATOM 1434 C CA . GLU A 1 175 ? 12.055 -32.5 0.995 1 98.06 175 GLU A CA 1
ATOM 1435 C C . GLU A 1 175 ? 10.969 -33.406 1.545 1 98.06 175 GLU A C 1
ATOM 1437 O O . GLU A 1 175 ? 10.406 -34.219 0.811 1 98.06 175 GLU A O 1
ATOM 1442 N N . GLU A 1 176 ? 10.75 -33.25 2.789 1 97.94 176 GLU A N 1
ATOM 1443 C CA . GLU A 1 176 ? 9.695 -34.031 3.412 1 97.94 176 GLU A CA 1
ATOM 1444 C C . GLU A 1 176 ? 8.32 -33.625 2.908 1 97.94 176 GLU A C 1
ATOM 1446 O O . GLU A 1 176 ? 7.449 -34.469 2.686 1 97.94 176 GLU A O 1
ATOM 1451 N N . TYR A 1 177 ? 8.156 -32.344 2.75 1 98.25 177 TYR A N 1
ATOM 1452 C CA . TYR A 1 177 ? 6.906 -31.797 2.24 1 98.25 177 TYR A CA 1
ATOM 1453 C C . TYR A 1 177 ? 6.59 -32.344 0.857 1 98.25 177 TYR A C 1
ATOM 1455 O O . TYR A 1 177 ? 5.445 -32.719 0.577 1 98.25 177 TYR A O 1
ATOM 1463 N N . LEU A 1 178 ? 7.559 -32.469 -0.007 1 98.25 178 LEU A N 1
ATOM 1464 C CA . LEU A 1 178 ? 7.383 -32.969 -1.366 1 98.25 178 LEU A CA 1
ATOM 1465 C C . LEU A 1 178 ? 7.285 -34.5 -1.376 1 98.25 178 LEU A C 1
ATOM 1467 O O . LEU A 1 178 ? 6.609 -35.062 -2.23 1 98.25 178 LEU A O 1
ATOM 1471 N N . GLY A 1 179 ? 8.023 -35.156 -0.503 1 97.5 179 GLY A N 1
ATOM 1472 C CA . GLY A 1 179 ? 7.949 -36.594 -0.324 1 97.5 179 GLY A CA 1
ATOM 1473 C C . GLY A 1 179 ? 8.305 -37.375 -1.577 1 97.5 179 GLY A C 1
ATOM 1474 O O . GLY A 1 179 ? 9.211 -36.969 -2.314 1 97.5 179 GLY A O 1
ATOM 1475 N N . GLU A 1 180 ? 7.562 -38.438 -1.738 1 96.69 180 GLU A N 1
ATOM 1476 C CA . GLU A 1 180 ? 7.785 -39.312 -2.881 1 96.69 180 GLU A CA 1
ATOM 1477 C C . GLU A 1 180 ? 7.445 -38.625 -4.191 1 96.69 180 GLU A C 1
ATOM 1479 O O . GLU A 1 180 ? 8.031 -38.938 -5.234 1 96.69 180 GLU A O 1
ATOM 1484 N N . PHE A 1 181 ? 6.504 -37.75 -4.008 1 96.06 181 PHE A N 1
ATOM 1485 C CA . PHE A 1 181 ? 6.07 -37 -5.188 1 96.06 181 PHE A CA 1
ATOM 1486 C C . PHE A 1 181 ? 7.238 -36.25 -5.805 1 96.06 181 PHE A C 1
ATOM 1488 O O . PHE A 1 181 ? 7.473 -36.312 -7.012 1 96.06 181 PHE A O 1
ATOM 1495 N N . GLY A 1 182 ? 7.996 -35.531 -4.98 1 96.44 182 GLY A N 1
ATOM 1496 C CA . GLY A 1 182 ? 9.18 -34.844 -5.438 1 96.44 182 GLY A CA 1
ATOM 1497 C C . GLY A 1 182 ? 10.336 -35.75 -5.793 1 96.44 182 GLY A C 1
ATOM 1498 O O . GLY A 1 182 ? 11.039 -35.5 -6.773 1 96.44 182 GLY A O 1
ATOM 1499 N N . GLN A 1 183 ? 10.5 -36.781 -5.059 1 96.56 183 GLN A N 1
ATOM 1500 C CA . GLN A 1 183 ? 11.594 -37.719 -5.273 1 96.56 183 GLN A CA 1
ATOM 1501 C C . GLN A 1 183 ? 11.5 -38.375 -6.652 1 96.56 183 GLN A C 1
ATOM 1503 O O . GLN A 1 183 ? 12.523 -38.625 -7.297 1 96.56 183 GLN A O 1
ATOM 1508 N N . GLY A 1 184 ? 10.391 -38.594 -7.055 1 97.06 184 GLY A N 1
ATOM 1509 C CA . GLY A 1 184 ? 10.164 -39.281 -8.312 1 97.06 184 GLY A CA 1
ATOM 1510 C C . GLY A 1 184 ? 10.547 -38.469 -9.531 1 97.06 184 GLY A C 1
ATOM 1511 O O . GLY A 1 184 ? 10.664 -38.969 -10.633 1 97.06 184 GLY A O 1
ATOM 1512 N N . LEU A 1 185 ? 10.75 -37.188 -9.336 1 97.75 185 LEU A N 1
ATOM 1513 C CA . LEU A 1 185 ? 11.047 -36.281 -10.445 1 97.75 185 LEU A CA 1
ATOM 1514 C C . LEU A 1 185 ? 12.531 -35.969 -10.484 1 97.75 185 LEU A C 1
ATOM 1516 O O . LEU A 1 185 ? 13.008 -35.344 -11.445 1 97.75 185 LEU A O 1
ATOM 1520 N N . LYS A 1 186 ? 13.266 -36.344 -9.453 1 96.44 186 LYS A N 1
ATOM 1521 C CA . LYS A 1 186 ? 14.695 -36.062 -9.398 1 96.44 186 LYS A CA 1
ATOM 1522 C C . LYS A 1 186 ? 15.43 -36.656 -10.586 1 96.44 186 LYS A C 1
ATOM 1524 O O . LYS A 1 186 ? 15.156 -37.812 -10.969 1 96.44 186 LYS A O 1
ATOM 1529 N N . GLY A 1 187 ? 16.328 -35.875 -11.109 1 94 187 GLY A N 1
ATOM 1530 C CA . GLY A 1 187 ? 17.125 -36.344 -12.234 1 94 187 GLY A CA 1
ATOM 1531 C C . GLY A 1 187 ? 16.688 -35.75 -13.562 1 94 187 GLY A C 1
ATOM 1532 O O . GLY A 1 187 ? 17.422 -35.812 -14.547 1 94 187 GLY A O 1
ATOM 1533 N N . TYR A 1 188 ? 15.438 -35.312 -13.625 1 97.62 188 TYR A N 1
ATOM 1534 C CA . TYR A 1 188 ? 15.062 -34.562 -14.828 1 97.62 188 TYR A CA 1
ATOM 1535 C C . TYR A 1 188 ? 15.969 -33.344 -15.023 1 97.62 188 TYR A C 1
ATOM 1537 O O . TYR A 1 188 ? 16.344 -32.688 -14.062 1 97.62 188 TYR A O 1
ATOM 1545 N N . PRO A 1 189 ? 16.328 -33.031 -16.234 1 98.06 189 PRO A N 1
ATOM 1546 C CA . PRO A 1 189 ? 17.375 -32.031 -16.469 1 98.06 189 PRO A CA 1
ATOM 1547 C C . PRO A 1 189 ? 16.828 -30.609 -16.516 1 98.06 189 PRO A C 1
ATOM 1549 O O . PRO A 1 189 ? 17.109 -29.875 -17.469 1 98.06 189 PRO A O 1
ATOM 1552 N N . PHE A 1 190 ? 16.25 -30.156 -15.461 1 98.5 190 PHE A N 1
ATOM 1553 C CA . PHE A 1 190 ? 15.68 -28.828 -15.406 1 98.5 190 PHE A CA 1
ATOM 1554 C C . PHE A 1 190 ? 16.75 -27.766 -15.648 1 98.5 190 PHE A C 1
ATOM 1556 O O . PHE A 1 190 ? 16.5 -26.781 -16.344 1 98.5 190 PHE A O 1
ATOM 1563 N N . HIS A 1 191 ? 17.953 -27.969 -15.164 1 97.56 191 HIS A N 1
ATOM 1564 C CA . HIS A 1 191 ? 19.016 -26.984 -15.156 1 97.56 191 HIS A CA 1
ATOM 1565 C C . HIS A 1 191 ? 19.531 -26.703 -16.562 1 97.56 191 HIS A C 1
ATOM 1567 O O . HIS A 1 191 ? 20.172 -25.688 -16.812 1 97.56 191 HIS A O 1
ATOM 1573 N N . GLU A 1 192 ? 19.219 -27.609 -17.484 1 98 192 GLU A N 1
ATOM 1574 C CA . GLU A 1 192 ? 19.672 -27.438 -18.859 1 98 192 GLU A CA 1
ATOM 1575 C C . GLU A 1 192 ? 18.781 -26.453 -19.609 1 98 192 GLU A C 1
ATOM 1577 O O . GLU A 1 192 ? 19.156 -25.953 -20.672 1 98 192 GLU A O 1
ATOM 1582 N N . MET A 1 193 ? 17.641 -26.172 -19.109 1 98.25 193 MET A N 1
ATOM 1583 C CA . MET A 1 193 ? 16.641 -25.375 -19.812 1 98.25 193 MET A CA 1
ATOM 1584 C C . MET A 1 193 ? 16.547 -23.969 -19.219 1 98.25 193 MET A C 1
ATOM 1586 O O . MET A 1 193 ? 15.656 -23.672 -18.438 1 98.25 193 MET A O 1
ATOM 1590 N N . THR A 1 194 ? 17.406 -23.094 -19.812 1 97.56 194 THR A N 1
ATOM 1591 C CA . THR A 1 194 ? 17.609 -21.797 -19.172 1 97.56 194 THR A CA 1
ATOM 1592 C C . THR A 1 194 ? 17.016 -20.688 -20.047 1 97.56 194 THR A C 1
ATOM 1594 O O . THR A 1 194 ? 17 -19.516 -19.641 1 97.56 194 THR A O 1
ATOM 1597 N N . GLU A 1 195 ? 16.484 -21.016 -21.234 1 97.62 195 GLU A N 1
ATOM 1598 C CA . GLU A 1 195 ? 15.719 -20.047 -22.031 1 97.62 195 GLU A CA 1
ATOM 1599 C C . GLU A 1 195 ? 14.273 -19.953 -21.547 1 97.62 195 GLU A C 1
ATOM 1601 O O . GLU A 1 195 ? 13.523 -20.922 -21.641 1 97.62 195 GLU A O 1
ATOM 1606 N N . VAL A 1 196 ? 13.984 -18.75 -21.062 1 97.81 196 VAL A N 1
ATOM 1607 C CA . VAL A 1 196 ? 12.711 -18.672 -20.359 1 97.81 196 VAL A CA 1
ATOM 1608 C C . VAL A 1 196 ? 11.828 -17.609 -21.016 1 97.81 196 VAL A C 1
ATOM 1610 O O . VAL A 1 196 ? 12.297 -16.516 -21.344 1 97.81 196 VAL A O 1
ATOM 1613 N N . TYR A 1 197 ? 10.594 -17.922 -21.312 1 97.38 197 TYR A N 1
ATOM 1614 C CA . TYR A 1 197 ? 9.531 -17 -21.688 1 97.38 197 TYR A CA 1
ATOM 1615 C C . TYR A 1 197 ? 8.477 -16.906 -20.594 1 97.38 197 TYR A C 1
ATOM 1617 O O . TYR A 1 197 ? 8.023 -17.922 -20.078 1 97.38 197 TYR A O 1
ATOM 1625 N N . SER A 1 198 ? 8.133 -15.664 -20.234 1 97 198 SER A N 1
ATOM 1626 C CA . SER A 1 198 ? 7.246 -15.492 -19.094 1 97 198 SER A CA 1
ATOM 1627 C C . SER A 1 198 ? 6.07 -14.586 -19.422 1 97 198 SER A C 1
ATOM 1629 O O . SER A 1 198 ? 6.191 -13.688 -20.266 1 97 198 SER A O 1
ATOM 1631 N N . TYR A 1 199 ? 4.953 -14.852 -18.797 1 95.75 199 TYR A N 1
ATOM 1632 C CA . TYR A 1 199 ? 3.84 -13.906 -18.797 1 95.75 199 TYR A CA 1
ATOM 1633 C C . TYR A 1 199 ? 3.049 -14 -17.484 1 95.75 199 TYR A C 1
ATOM 1635 O O . TYR A 1 199 ? 3.125 -15.008 -16.781 1 95.75 199 TYR A O 1
ATOM 1643 N N . ARG A 1 200 ? 2.424 -12.984 -17.156 1 95.56 200 ARG A N 1
ATOM 1644 C CA . ARG A 1 200 ? 1.612 -12.852 -15.945 1 95.56 200 ARG A CA 1
ATOM 1645 C C . ARG A 1 200 ? 0.304 -12.133 -16.25 1 95.56 200 ARG A C 1
ATOM 1647 O O . ARG A 1 200 ? 0.25 -11.273 -17.141 1 95.56 200 ARG A O 1
ATOM 1654 N N . ALA A 1 201 ? -0.777 -12.516 -15.484 1 96.06 201 ALA A N 1
ATOM 1655 C CA . ALA A 1 201 ? -2.072 -11.867 -15.672 1 96.06 201 ALA A CA 1
ATOM 1656 C C . ALA A 1 201 ? -2.896 -11.906 -14.383 1 96.06 201 ALA A C 1
ATOM 1658 O O . ALA A 1 201 ? -2.807 -12.859 -13.609 1 96.06 201 ALA A O 1
ATOM 1659 N N . GLU A 1 202 ? -3.664 -10.82 -14.227 1 96.38 202 GLU A N 1
ATOM 1660 C CA . GLU A 1 202 ? -4.707 -10.859 -13.203 1 96.38 202 GLU A CA 1
ATOM 1661 C C . GLU A 1 202 ? -5.969 -11.531 -13.734 1 96.38 202 GLU A C 1
ATOM 1663 O O . GLU A 1 202 ? -6.508 -11.133 -14.766 1 96.38 202 GLU A O 1
ATOM 1668 N N . ILE A 1 203 ? -6.375 -12.555 -12.992 1 97.69 203 ILE A N 1
ATOM 1669 C CA . ILE A 1 203 ? -7.535 -13.328 -13.406 1 97.69 203 ILE A CA 1
ATOM 1670 C C . ILE A 1 203 ? -8.656 -13.172 -12.383 1 97.69 203 ILE A C 1
ATOM 1672 O O . ILE A 1 203 ? -8.43 -13.273 -11.172 1 97.69 203 ILE A O 1
ATOM 1676 N N . ASN A 1 204 ? -9.891 -12.891 -12.875 1 97.12 204 ASN A N 1
ATOM 1677 C CA . ASN A 1 204 ? -11.039 -12.727 -12 1 97.12 204 ASN A CA 1
ATOM 1678 C C . ASN A 1 204 ? -11.734 -14.055 -11.719 1 97.12 204 ASN A C 1
ATOM 1680 O O . ASN A 1 204 ? -12.914 -14.227 -12.023 1 97.12 204 ASN A O 1
ATOM 1684 N N . SER A 1 205 ? -11 -14.914 -11.109 1 97.94 205 SER A N 1
ATOM 1685 C CA . SER A 1 205 ? -11.477 -16.234 -10.688 1 97.94 205 SER A CA 1
ATOM 1686 C C . SER A 1 205 ? -10.703 -16.734 -9.477 1 97.94 205 SER A C 1
ATOM 1688 O O . SER A 1 205 ? -9.539 -16.375 -9.281 1 97.94 205 SER A O 1
ATOM 1690 N N . ASN A 1 206 ? -11.453 -17.531 -8.664 1 98.38 206 ASN A N 1
ATOM 1691 C CA . ASN A 1 206 ? -10.789 -18.188 -7.551 1 98.38 206 ASN A CA 1
ATOM 1692 C C . ASN A 1 206 ? -9.633 -19.062 -8.031 1 98.38 206 ASN A C 1
ATOM 1694 O O . ASN A 1 206 ? -9.75 -19.75 -9.055 1 98.38 206 ASN A O 1
ATOM 1698 N N . TRP A 1 207 ? -8.562 -19.094 -7.266 1 98.38 207 TRP A N 1
ATOM 1699 C CA . TRP A 1 207 ? -7.348 -19.797 -7.656 1 98.38 207 TRP A CA 1
ATOM 1700 C C . TRP A 1 207 ? -7.617 -21.281 -7.836 1 98.38 207 TRP A C 1
ATOM 1702 O O . TRP A 1 207 ? -7.098 -21.906 -8.766 1 98.38 207 TRP A O 1
ATOM 1712 N N . LYS A 1 208 ? -8.508 -21.875 -7.027 1 98.25 208 LYS A N 1
ATOM 1713 C CA . LYS A 1 208 ? -8.781 -23.312 -7.113 1 98.25 208 LYS A CA 1
ATOM 1714 C C . LYS A 1 208 ? -9.586 -23.641 -8.367 1 98.25 208 LYS A C 1
ATOM 1716 O O . LYS A 1 208 ? -9.336 -24.656 -9.023 1 98.25 208 LYS A O 1
ATOM 1721 N N . LEU A 1 209 ? -10.5 -22.781 -8.664 1 97.19 209 LEU A N 1
ATOM 1722 C CA . LEU A 1 209 ? -11.281 -23 -9.875 1 97.19 209 LEU A CA 1
ATOM 1723 C C . LEU A 1 209 ? -10.383 -22.953 -11.109 1 97.19 209 LEU A C 1
ATOM 1725 O O . LEU A 1 209 ? -10.578 -23.734 -12.047 1 97.19 209 LEU A O 1
ATOM 1729 N N . PHE A 1 210 ? -9.492 -22.078 -11.039 1 97.38 210 PHE A N 1
ATOM 1730 C CA . PHE A 1 210 ? -8.578 -21.969 -12.18 1 97.38 210 PHE A CA 1
ATOM 1731 C C . PHE A 1 210 ? -7.688 -23.203 -12.273 1 97.38 210 PHE A C 1
ATOM 1733 O O . PHE A 1 210 ? -7.484 -23.734 -13.367 1 97.38 210 PHE A O 1
ATOM 1740 N N . ILE A 1 211 ? -7.16 -23.656 -11.172 1 97.56 211 ILE A N 1
ATOM 1741 C CA . ILE A 1 211 ? -6.324 -24.844 -11.141 1 97.56 211 ILE A CA 1
ATOM 1742 C C . ILE A 1 211 ? -7.121 -26.047 -11.641 1 97.56 211 ILE A C 1
ATOM 1744 O O . ILE A 1 211 ? -6.574 -26.938 -12.305 1 97.56 211 ILE A O 1
ATOM 1748 N N . ASP A 1 212 ? -8.391 -26.047 -11.383 1 95.62 212 ASP A N 1
ATOM 1749 C CA . ASP A 1 212 ? -9.25 -27.141 -11.82 1 95.62 212 ASP A CA 1
ATOM 1750 C C . ASP A 1 212 ? -9.102 -27.391 -13.32 1 95.62 212 ASP A C 1
ATOM 1752 O O . ASP A 1 212 ? -9.141 -28.531 -13.766 1 95.62 212 ASP A O 1
ATOM 1756 N N . ALA A 1 213 ? -8.875 -26.359 -14 1 92.12 213 ALA A N 1
ATOM 1757 C CA . ALA A 1 213 ? -8.766 -26.469 -15.453 1 92.12 213 ALA A CA 1
ATOM 1758 C C . ALA A 1 213 ? -7.434 -27.094 -15.859 1 92.12 213 ALA A C 1
ATOM 1760 O O . ALA A 1 213 ? -7.27 -27.547 -17 1 92.12 213 ALA A O 1
ATOM 1761 N N . PHE A 1 214 ? -6.559 -27.203 -14.922 1 92.44 214 PHE A N 1
ATOM 1762 C CA . PHE A 1 214 ? -5.227 -27.688 -15.273 1 92.44 214 PHE A CA 1
ATOM 1763 C C . PHE A 1 214 ? -4.949 -29.031 -14.633 1 92.44 214 PHE A C 1
ATOM 1765 O O . PHE A 1 214 ? -3.859 -29.594 -14.797 1 92.44 214 PHE A O 1
ATOM 1772 N N . VAL A 1 215 ? -5.961 -29.516 -13.945 1 94.5 215 VAL A N 1
ATOM 1773 C CA . VAL A 1 215 ? -5.789 -30.844 -13.344 1 94.5 215 VAL A CA 1
ATOM 1774 C C . VAL A 1 215 ? -6.785 -31.812 -13.969 1 94.5 215 VAL A C 1
ATOM 1776 O O . VAL A 1 215 ? -7.023 -32.906 -13.422 1 94.5 215 VAL A O 1
ATOM 1779 N N . GLU A 1 216 ? -7.387 -31.391 -14.961 1 92.69 216 GLU A N 1
ATOM 1780 C CA . GLU A 1 216 ? -8.18 -32.219 -15.859 1 92.69 216 GLU A CA 1
ATOM 1781 C C . GLU A 1 216 ? -8.07 -31.734 -17.297 1 92.69 216 GLU A C 1
ATOM 1783 O O . GLU A 1 216 ? -7.805 -30.562 -17.547 1 92.69 216 GLU A O 1
ATOM 1788 N N . PHE A 1 217 ? -8.258 -32.75 -18.25 1 92.38 217 PHE A N 1
ATOM 1789 C CA . PHE A 1 217 ? -8.227 -32.344 -19.656 1 92.38 217 PHE A CA 1
ATOM 1790 C C . PHE A 1 217 ? -9.469 -32.844 -20.391 1 92.38 217 PHE A C 1
ATOM 1792 O O . PHE A 1 217 ? -9.43 -33.062 -21.594 1 92.38 217 PHE A O 1
ATOM 1799 N N . TYR A 1 218 ? -10.445 -33.062 -19.625 1 92.12 218 TYR A N 1
ATOM 1800 C CA . TYR A 1 218 ? -11.75 -33.438 -20.172 1 92.12 218 TYR A CA 1
ATOM 1801 C C . TYR A 1 218 ? -12.297 -32.344 -21.078 1 92.12 218 TYR A C 1
ATOM 1803 O O . TYR A 1 218 ? -12.961 -32.625 -22.078 1 92.12 218 TYR A O 1
ATOM 1811 N N . HIS A 1 219 ? -11.945 -31.125 -20.797 1 93.06 219 HIS A N 1
ATOM 1812 C CA . HIS A 1 219 ? -12.484 -30 -21.547 1 93.06 219 HIS A CA 1
ATOM 1813 C C . HIS A 1 219 ? -11.68 -29.734 -22.812 1 93.06 219 HIS A C 1
ATOM 1815 O O . HIS A 1 219 ? -12.133 -29.016 -23.703 1 93.06 219 HIS A O 1
ATOM 1821 N N . ALA A 1 220 ? -10.547 -30.25 -22.969 1 89.31 220 ALA A N 1
ATOM 1822 C CA . ALA A 1 220 ? -9.562 -29.828 -23.953 1 89.31 220 ALA A CA 1
ATOM 1823 C C . ALA A 1 220 ? -10.07 -30.031 -25.375 1 89.31 220 ALA A C 1
ATOM 1825 O O . ALA A 1 220 ? -9.953 -29.156 -26.234 1 89.31 220 ALA A O 1
ATOM 1826 N N . PRO A 1 221 ? -10.727 -31.156 -25.656 1 88.44 221 PRO A N 1
ATOM 1827 C CA . PRO A 1 221 ? -11.188 -31.375 -27.031 1 88.44 221 PRO A CA 1
ATOM 1828 C C . PRO A 1 221 ? -12.266 -30.375 -27.453 1 88.44 221 PRO A C 1
ATOM 1830 O O . PRO A 1 221 ? -12.484 -30.172 -28.641 1 88.44 221 PRO A O 1
ATOM 1833 N N . ILE A 1 222 ? -12.836 -29.797 -26.469 1 89.38 222 ILE A N 1
ATOM 1834 C CA . ILE A 1 222 ? -13.969 -28.922 -26.766 1 89.38 222 ILE A CA 1
ATOM 1835 C C . ILE A 1 222 ? -13.516 -27.469 -26.703 1 89.38 222 ILE A C 1
ATOM 1837 O O . ILE A 1 222 ? -13.617 -26.734 -27.688 1 89.38 222 ILE A O 1
ATOM 1841 N N . LEU A 1 223 ? -12.938 -27.031 -25.609 1 87.88 223 LEU A N 1
ATOM 1842 C CA . LEU A 1 223 ? -12.602 -25.641 -25.375 1 87.88 223 LEU A CA 1
ATOM 1843 C C . LEU A 1 223 ? -11.492 -25.188 -26.312 1 87.88 223 LEU A C 1
ATOM 1845 O O . LEU A 1 223 ? -11.477 -24.031 -26.766 1 87.88 223 LEU A O 1
ATOM 1849 N N . HIS A 1 224 ? -10.57 -26.125 -26.641 1 85.44 224 HIS A N 1
ATOM 1850 C CA . HIS A 1 224 ? -9.383 -25.734 -27.391 1 85.44 224 HIS A CA 1
ATOM 1851 C C . HIS A 1 224 ? -9.477 -26.203 -28.844 1 85.44 224 HIS A C 1
ATOM 1853 O O . HIS A 1 224 ? -8.453 -26.375 -29.5 1 85.44 224 HIS A O 1
ATOM 1859 N N . MET A 1 225 ? -10.617 -26.328 -29.328 1 85.44 225 MET A N 1
ATOM 1860 C CA . MET A 1 225 ? -10.859 -26.906 -30.641 1 85.44 225 MET A CA 1
ATOM 1861 C C . MET A 1 225 ? -10.242 -26.047 -31.734 1 85.44 225 MET A C 1
ATOM 1863 O O . MET A 1 225 ? -9.805 -26.562 -32.781 1 85.44 225 MET A O 1
ATOM 1867 N N . LYS A 1 226 ? -10.133 -24.781 -31.516 1 81.69 226 LYS A N 1
ATOM 1868 C CA . LYS A 1 226 ? -9.664 -23.875 -32.562 1 81.69 226 LYS A CA 1
ATOM 1869 C C . LYS A 1 226 ? -8.148 -23.953 -32.719 1 81.69 226 LYS A C 1
ATOM 1871 O O . LYS A 1 226 ? -7.59 -23.406 -33.656 1 81.69 226 LYS A O 1
ATOM 1876 N N . GLN A 1 227 ? -7.543 -24.766 -31.875 1 80.19 227 GLN A N 1
ATOM 1877 C CA . GLN A 1 227 ? -6.094 -24.875 -31.953 1 80.19 227 GLN A CA 1
ATOM 1878 C C . GLN A 1 227 ? -5.676 -25.953 -32.938 1 80.19 227 GLN A C 1
ATOM 1880 O O . GLN A 1 227 ? -4.508 -26.031 -33.344 1 80.19 227 GLN A O 1
ATOM 1885 N N . ALA A 1 228 ? -6.598 -26.797 -33.344 1 80.19 228 ALA A N 1
ATOM 1886 C CA . ALA A 1 228 ? -6.371 -27.812 -34.375 1 80.19 228 ALA A CA 1
ATOM 1887 C C . ALA A 1 228 ? -7.133 -27.469 -35.656 1 80.19 228 ALA A C 1
ATOM 1889 O O . ALA A 1 228 ? -7.973 -26.562 -35.656 1 80.19 228 ALA A O 1
ATOM 1890 N N . THR A 1 229 ? -6.711 -28.141 -36.719 1 84.75 229 THR A N 1
ATOM 1891 C CA . THR A 1 229 ? -7.512 -28 -37.906 1 84.75 229 THR A CA 1
ATOM 1892 C C . THR A 1 229 ? -8.938 -28.484 -37.688 1 84.75 229 THR A C 1
ATOM 1894 O O . THR A 1 229 ? -9.188 -29.297 -36.781 1 84.75 229 THR A O 1
ATOM 1897 N N . PRO A 1 230 ? -9.844 -27.922 -38.5 1 86.56 230 PRO A N 1
ATOM 1898 C CA . PRO A 1 230 ? -11.25 -28.266 -38.281 1 86.56 230 PRO A CA 1
ATOM 1899 C C . PRO A 1 230 ? -11.492 -29.781 -38.312 1 86.56 230 PRO A C 1
ATOM 1901 O O . PRO A 1 230 ? -12.258 -30.297 -37.469 1 86.56 230 PRO A O 1
ATOM 1904 N N . GLU A 1 231 ? -10.867 -30.422 -39.156 1 85.69 231 GLU A N 1
ATOM 1905 C CA . GLU A 1 231 ? -11.055 -31.875 -39.281 1 85.69 231 GLU A CA 1
ATOM 1906 C C . GLU A 1 231 ? -10.516 -32.594 -38.031 1 85.69 231 GLU A C 1
ATOM 1908 O O . GLU A 1 231 ? -11.156 -33.5 -37.5 1 85.69 231 GLU A O 1
ATOM 1913 N N . GLU A 1 232 ? -9.43 -32.25 -37.656 1 83.38 232 GLU A N 1
ATOM 1914 C CA . GLU A 1 232 ? -8.828 -32.844 -36.469 1 83.38 232 GLU A CA 1
ATOM 1915 C C . GLU A 1 232 ? -9.617 -32.5 -35.219 1 83.38 232 GLU A C 1
ATOM 1917 O O . GLU A 1 232 ? -9.789 -33.375 -34.344 1 83.38 232 GLU A O 1
ATOM 1922 N N . ALA A 1 233 ? -10.039 -31.328 -35.188 1 86.5 233 ALA A N 1
ATOM 1923 C CA . ALA A 1 233 ? -10.844 -30.891 -34.062 1 86.5 233 ALA A CA 1
ATOM 1924 C C . ALA A 1 233 ? -12.102 -31.75 -33.906 1 86.5 233 ALA A C 1
ATOM 1926 O O . ALA A 1 233 ? -12.484 -32.156 -32.812 1 86.5 233 ALA A O 1
ATOM 1927 N N . ALA A 1 234 ? -12.695 -31.984 -35 1 89.62 234 ALA A N 1
ATOM 1928 C CA . ALA A 1 234 ? -13.914 -32.781 -35 1 89.62 234 ALA A CA 1
ATOM 1929 C C . ALA A 1 234 ? -13.641 -34.188 -34.5 1 89.62 234 ALA A C 1
ATOM 1931 O O . ALA A 1 234 ? -14.453 -34.781 -33.781 1 89.62 234 ALA A O 1
ATOM 1932 N N . LYS A 1 235 ? -12.586 -34.719 -34.875 1 85.38 235 LYS A N 1
ATOM 1933 C CA . LYS A 1 235 ? -12.203 -36.062 -34.406 1 85.38 235 LYS A CA 1
ATOM 1934 C C . LYS A 1 235 ? -11.961 -36.094 -32.906 1 85.38 235 LYS A C 1
ATOM 1936 O O . LYS A 1 235 ? -12.43 -37 -32.219 1 85.38 235 LYS A O 1
ATOM 1941 N N . LEU A 1 236 ? -11.273 -35.125 -32.531 1 85.44 236 LEU A N 1
ATOM 1942 C CA . LEU A 1 236 ? -10.945 -35.031 -31.109 1 85.44 236 LEU A CA 1
ATOM 1943 C C . LEU A 1 236 ? -12.211 -34.875 -30.266 1 85.44 236 LEU A C 1
ATOM 1945 O O . LEU A 1 236 ? -12.336 -35.469 -29.203 1 85.44 236 LEU A O 1
ATOM 1949 N N . ALA A 1 237 ? -13.094 -34.094 -30.766 1 89.31 237 ALA A N 1
ATOM 1950 C CA . ALA A 1 237 ? -14.359 -33.875 -30.062 1 89.31 237 ALA A CA 1
ATOM 1951 C C . ALA A 1 237 ? -15.148 -35.188 -29.938 1 89.31 237 ALA A C 1
ATOM 1953 O O . ALA A 1 237 ? -15.82 -35.406 -28.938 1 89.31 237 ALA A O 1
ATOM 1954 N N . LYS A 1 238 ? -15.07 -35.938 -30.891 1 89.75 238 LYS A N 1
ATOM 1955 C CA . LYS A 1 238 ? -15.797 -37.219 -30.906 1 89.75 238 LYS A CA 1
ATOM 1956 C C . LYS A 1 238 ? -15.156 -38.219 -29.969 1 89.75 238 LYS A C 1
ATOM 1958 O O . LYS A 1 238 ? -15.859 -38.969 -29.25 1 89.75 238 LYS A O 1
ATOM 1963 N N . ILE A 1 239 ? -13.891 -38.25 -29.969 1 86.12 239 ILE A N 1
ATOM 1964 C CA . ILE A 1 239 ? -13.164 -39.25 -29.172 1 86.12 239 ILE A CA 1
ATOM 1965 C C . ILE A 1 239 ? -13.211 -38.844 -27.703 1 86.12 239 ILE A C 1
ATOM 1967 O O . ILE A 1 239 ? -13.289 -39.688 -26.812 1 86.12 239 ILE A O 1
ATOM 1971 N N . GLY A 1 240 ? -13.109 -37.625 -27.516 1 88.44 240 GLY A N 1
ATOM 1972 C CA . GLY A 1 240 ? -13.047 -37.125 -26.141 1 88.44 240 GLY A CA 1
ATOM 1973 C C . GLY A 1 240 ? -11.664 -37.281 -25.516 1 88.44 240 GLY A C 1
ATOM 1974 O O . GLY A 1 240 ? -10.656 -37.188 -26.219 1 88.44 240 GLY A O 1
ATOM 1975 N N . PHE A 1 241 ? -11.625 -37.281 -24.188 1 90.56 241 PHE A N 1
ATOM 1976 C CA . PHE A 1 241 ? -10.359 -37.344 -23.469 1 90.56 241 PHE A CA 1
ATOM 1977 C C . PHE A 1 241 ? -10.375 -38.5 -22.469 1 90.56 241 PHE A C 1
ATOM 1979 O O . PHE A 1 241 ? -11.406 -38.781 -21.844 1 90.56 241 PHE A O 1
ATOM 1986 N N . GLU A 1 242 ? -9.266 -39.156 -22.391 1 91.31 242 GLU A N 1
ATOM 1987 C CA . GLU A 1 242 ? -8.977 -40.125 -21.344 1 91.31 242 GLU A CA 1
ATOM 1988 C C . GLU A 1 242 ? -7.531 -40 -20.875 1 91.31 242 GLU A C 1
ATOM 1990 O O . GLU A 1 242 ? -6.605 -40.031 -21.688 1 91.31 242 GLU A O 1
ATOM 1995 N N . ALA A 1 243 ? -7.355 -39.969 -19.625 1 93.75 243 ALA A N 1
ATOM 1996 C CA . ALA A 1 243 ? -6.004 -39.844 -19.078 1 93.75 243 ALA A CA 1
ATOM 1997 C C . ALA A 1 243 ? -5.25 -41.156 -19.188 1 93.75 243 ALA A C 1
ATOM 1999 O O . ALA A 1 243 ? -5.855 -42.25 -19.156 1 93.75 243 ALA A O 1
ATOM 2000 N N . LEU A 1 244 ? -3.945 -40.969 -19.281 1 94 244 LEU A N 1
ATOM 2001 C CA . LEU A 1 244 ? -3.094 -42.156 -19.219 1 94 244 LEU A CA 1
ATOM 2002 C C . LEU A 1 244 ? -2.949 -42.656 -17.797 1 94 244 LEU A C 1
ATOM 2004 O O . LEU A 1 244 ? -2.84 -43.844 -17.562 1 94 244 LEU A O 1
ATOM 2008 N N . HIS A 1 245 ? -2.881 -41.719 -16.922 1 95.06 245 HIS A N 1
ATOM 2009 C CA . HIS A 1 245 ? -2.615 -42.031 -15.523 1 95.06 245 HIS A CA 1
ATOM 2010 C C . HIS A 1 245 ? -2.922 -40.875 -14.602 1 95.06 245 HIS A C 1
ATOM 2012 O O . HIS A 1 245 ? -2.721 -39.719 -14.984 1 95.06 245 HIS A O 1
ATOM 2018 N N . TYR A 1 246 ? -3.48 -41.125 -13.461 1 96.88 246 TYR A N 1
ATOM 2019 C CA . TYR A 1 246 ? -3.547 -40.188 -12.336 1 96.88 246 TYR A CA 1
ATOM 2020 C C . TYR A 1 246 ? -2.717 -40.719 -11.164 1 96.88 246 TYR A C 1
ATOM 2022 O O . TYR A 1 246 ? -2.617 -41.906 -10.938 1 96.88 246 TYR A O 1
ATOM 2030 N N . ASP A 1 247 ? -2.119 -39.812 -10.461 1 96.12 247 ASP A N 1
ATOM 2031 C CA . ASP A 1 247 ? -1.408 -40.156 -9.242 1 96.12 247 ASP A CA 1
ATOM 2032 C C . ASP A 1 247 ? -1.653 -39.125 -8.148 1 96.12 247 ASP A C 1
ATOM 2034 O O . ASP A 1 247 ? -1.782 -37.938 -8.438 1 96.12 247 ASP A O 1
ATOM 2038 N N . ILE A 1 248 ? -1.874 -39.594 -6.984 1 97.38 248 ILE A N 1
ATOM 2039 C CA . ILE A 1 248 ? -2.01 -38.75 -5.797 1 97.38 248 ILE A CA 1
ATOM 2040 C C . ILE A 1 248 ? -1.038 -39.219 -4.719 1 97.38 248 ILE A C 1
ATOM 2042 O O . ILE A 1 248 ? -1.048 -40.375 -4.328 1 97.38 248 ILE A O 1
ATOM 2046 N N . LYS A 1 249 ? -0.188 -38.438 -4.266 1 97.12 249 LYS A N 1
ATOM 2047 C CA . LYS A 1 249 ? 0.726 -38.656 -3.15 1 97.12 249 LYS A CA 1
ATOM 2048 C C . LYS A 1 249 ? 0.627 -37.562 -2.111 1 97.12 249 LYS A C 1
ATOM 2050 O O . LYS A 1 249 ? 1.284 -36.531 -2.238 1 97.12 249 LYS A O 1
ATOM 2055 N N . GLY A 1 250 ? -0.043 -37.844 -1.058 1 95.69 250 GLY A N 1
ATOM 2056 C CA . GLY A 1 250 ? -0.286 -36.812 -0.057 1 95.69 250 GLY A CA 1
ATOM 2057 C C . GLY A 1 250 ? -1.108 -35.656 -0.583 1 95.69 250 GLY A C 1
ATOM 2058 O O . GLY A 1 250 ? -2.209 -35.844 -1.101 1 95.69 250 GLY A O 1
ATOM 2059 N N . ASP A 1 251 ? -0.47 -34.5 -0.454 1 97.81 251 ASP A N 1
ATOM 2060 C CA . ASP A 1 251 ? -1.175 -33.281 -0.822 1 97.81 251 ASP A CA 1
ATOM 2061 C C . ASP A 1 251 ? -1 -32.969 -2.307 1 97.81 251 ASP A C 1
ATOM 2063 O O . ASP A 1 251 ? -1.631 -32.062 -2.834 1 97.81 251 ASP A O 1
ATOM 2067 N N . HIS A 1 252 ? -0.202 -33.719 -2.979 1 98.5 252 HIS A N 1
ATOM 2068 C CA . HIS A 1 252 ? 0.184 -33.438 -4.355 1 98.5 252 HIS A CA 1
ATOM 2069 C C . HIS A 1 252 ? -0.46 -34.438 -5.32 1 98.5 252 HIS A C 1
ATOM 2071 O O . HIS A 1 252 ? -0.864 -35.531 -4.914 1 98.5 252 HIS A O 1
ATOM 2077 N N . SER A 1 253 ? -0.604 -33.969 -6.582 1 98.19 253 SER A N 1
ATOM 2078 C CA . SER A 1 253 ? -1.269 -34.844 -7.547 1 98.19 253 SER A CA 1
ATOM 2079 C C . SER A 1 253 ? -0.705 -34.625 -8.945 1 98.19 253 SER A C 1
ATOM 2081 O O . SER A 1 253 ? 0.044 -33.688 -9.195 1 98.19 253 SER A O 1
ATOM 2083 N N . MET A 1 254 ? -1.003 -35.562 -9.852 1 97.56 254 MET A N 1
ATOM 2084 C CA . MET A 1 254 ? -0.502 -35.5 -11.219 1 97.56 254 MET A CA 1
ATOM 2085 C C . MET A 1 254 ? -1.463 -36.156 -12.188 1 97.56 254 MET A C 1
ATOM 2087 O O . MET A 1 254 ? -2.125 -37.156 -11.836 1 97.56 254 MET A O 1
ATOM 2091 N N . ILE A 1 255 ? -1.535 -35.656 -13.336 1 97.56 255 ILE A N 1
ATOM 2092 C CA . ILE A 1 255 ? -2.252 -36.281 -14.461 1 97.56 255 ILE A CA 1
ATOM 2093 C C . ILE A 1 255 ? -1.303 -36.438 -15.641 1 97.56 255 ILE A C 1
ATOM 2095 O O . ILE A 1 255 ? -0.524 -35.531 -15.961 1 97.56 255 ILE A O 1
ATOM 2099 N N . SER A 1 256 ? -1.304 -37.625 -16.188 1 96.38 256 SER A N 1
ATOM 2100 C CA . SER A 1 256 ? -0.56 -37.938 -17.406 1 96.38 256 SER A CA 1
ATOM 2101 C C . SER A 1 256 ? -1.482 -38.031 -18.609 1 96.38 256 SER A C 1
ATOM 2103 O O . SER A 1 256 ? -2.551 -38.625 -18.547 1 96.38 256 SER A O 1
ATOM 2105 N N . SER A 1 257 ? -1.081 -37.406 -19.625 1 93.62 257 SER A N 1
ATOM 2106 C CA . SER A 1 257 ? -1.941 -37.344 -20.812 1 93.62 257 SER A CA 1
ATOM 2107 C C . SER A 1 257 ? -1.199 -37.781 -22.062 1 93.62 257 SER A C 1
ATOM 2109 O O . SER A 1 257 ? 0.027 -37.688 -22.125 1 93.62 257 SER A O 1
ATOM 2111 N N . TRP A 1 258 ? -2.086 -38.281 -22.891 1 88.06 258 TRP A N 1
ATOM 2112 C CA . TRP A 1 258 ? -1.545 -38.625 -24.203 1 88.06 258 TRP A CA 1
ATOM 2113 C C . TRP A 1 258 ? -1.512 -37.375 -25.094 1 88.06 258 TRP A C 1
ATOM 2115 O O . TRP A 1 258 ? -2.162 -36.375 -24.797 1 88.06 258 TRP A O 1
ATOM 2125 N N . GLY A 1 259 ? -0.834 -37.5 -25.938 1 74.44 259 GLY A N 1
ATOM 2126 C CA . GLY A 1 259 ? -0.664 -36.406 -26.875 1 74.44 259 GLY A CA 1
ATOM 2127 C C . GLY A 1 259 ? 0.786 -36.156 -27.25 1 74.44 259 GLY A C 1
ATOM 2128 O O . GLY A 1 259 ? 1.681 -36.875 -26.797 1 74.44 259 GLY A O 1
ATOM 2129 N N . GLY A 1 260 ? 1.157 -35.594 -28.328 1 58.81 260 GLY A N 1
ATOM 2130 C CA . GLY A 1 260 ? 2.562 -35.25 -28.453 1 58.81 260 GLY A CA 1
ATOM 2131 C C . GLY A 1 260 ? 3.223 -35.875 -29.672 1 58.81 260 GLY A C 1
ATOM 2132 O O . GLY A 1 260 ? 4.441 -36.062 -29.688 1 58.81 260 GLY A O 1
ATOM 2133 N N . MET A 1 261 ? 2.316 -36.188 -30.422 1 61.94 261 MET A N 1
ATOM 2134 C CA . MET A 1 261 ? 3.115 -36.625 -31.562 1 61.94 261 MET A CA 1
ATOM 2135 C C . MET A 1 261 ? 3.912 -35.438 -32.125 1 61.94 261 MET A C 1
ATOM 2137 O O . MET A 1 261 ? 3.373 -34.625 -32.875 1 61.94 261 MET A O 1
ATOM 2141 N N . SER A 1 262 ? 4.906 -35.219 -31.391 1 72.62 262 SER A N 1
ATOM 2142 C CA . SER A 1 262 ? 5.883 -34.219 -31.844 1 72.62 262 SER A CA 1
ATOM 2143 C C . SER A 1 262 ? 7.051 -34.875 -32.562 1 72.62 262 SER A C 1
ATOM 2145 O O . SER A 1 262 ? 7.93 -35.469 -31.922 1 72.62 262 SER A O 1
ATOM 2147 N N . PRO A 1 263 ? 7.02 -34.875 -33.781 1 75.88 263 PRO A N 1
ATOM 2148 C CA . PRO A 1 263 ? 6.133 -34.125 -34.688 1 75.88 263 PRO A CA 1
ATOM 2149 C C . PRO A 1 263 ? 4.797 -34.844 -34.906 1 75.88 263 PRO A C 1
ATOM 2151 O O . PRO A 1 263 ? 4.66 -36.031 -34.594 1 75.88 263 PRO A O 1
ATOM 2154 N N . PRO A 1 264 ? 3.875 -34.156 -35.469 1 79.81 264 PRO A N 1
ATOM 2155 C CA . PRO A 1 264 ? 2.58 -34.75 -35.781 1 79.81 264 PRO A CA 1
ATOM 2156 C C . PRO A 1 264 ? 2.689 -35.906 -36.812 1 79.81 264 PRO A C 1
ATOM 2158 O O . PRO A 1 264 ? 3.557 -35.844 -37.688 1 79.81 264 PRO A O 1
ATOM 2161 N N . LYS A 1 265 ? 1.847 -36.875 -36.625 1 76.88 265 LYS A N 1
ATOM 2162 C CA . LYS A 1 265 ? 1.835 -37.969 -37.562 1 76.88 265 LYS A CA 1
ATOM 2163 C C . LYS A 1 265 ? 1.483 -37.531 -38.969 1 76.88 265 LYS A C 1
ATOM 2165 O O . LYS A 1 265 ? 1.999 -38.062 -39.969 1 76.88 265 LYS A O 1
ATOM 2170 N N . ASP A 1 266 ? 0.644 -36.594 -38.938 1 81.75 266 ASP A N 1
ATOM 2171 C CA . ASP A 1 266 ? 0.197 -36 -40.188 1 81.75 266 ASP A CA 1
ATOM 2172 C C . ASP A 1 266 ? 0.345 -34.469 -40.156 1 81.75 266 ASP A C 1
ATOM 2174 O O . ASP A 1 266 ? -0.31 -33.812 -39.344 1 81.75 266 ASP A O 1
ATOM 2178 N N . LEU A 1 267 ? 1.152 -34 -41.031 1 83.62 267 LEU A N 1
ATOM 2179 C CA . LEU A 1 267 ? 1.464 -32.594 -41.031 1 83.62 267 LEU A CA 1
ATOM 2180 C C . LEU A 1 267 ? 0.234 -31.75 -41.375 1 83.62 267 LEU A C 1
ATOM 2182 O O . LEU A 1 267 ? 0.19 -30.547 -41.094 1 83.62 267 LEU A O 1
ATOM 2186 N N . ASN A 1 268 ? -0.697 -32.375 -41.969 1 80.06 268 ASN A N 1
ATOM 2187 C CA . ASN A 1 268 ? -1.912 -31.656 -42.344 1 80.06 268 ASN A CA 1
ATOM 2188 C C . ASN A 1 268 ? -2.779 -31.344 -41.125 1 80.06 268 ASN A C 1
ATOM 2190 O O . ASN A 1 268 ? -3.707 -30.531 -41.219 1 80.06 268 ASN A O 1
ATOM 2194 N N . MET A 1 269 ? -2.348 -31.891 -40.062 1 80.12 269 MET A N 1
ATOM 2195 C CA . MET A 1 269 ? -3.121 -31.719 -38.844 1 80.12 269 MET A CA 1
ATOM 2196 C C . MET A 1 269 ? -2.756 -30.422 -38.125 1 80.12 269 MET A C 1
ATOM 2198 O O . MET A 1 269 ? -3.449 -29.984 -37.219 1 80.12 269 MET A O 1
ATOM 2202 N N . VAL A 1 270 ? -1.634 -29.828 -38.625 1 82.81 270 VAL A N 1
ATOM 2203 C CA . VAL A 1 270 ? -1.152 -28.641 -37.938 1 82.81 270 VAL A CA 1
ATOM 2204 C C . VAL A 1 270 ? -1.157 -27.453 -38.906 1 82.81 270 VAL A C 1
ATOM 2206 O O . VAL A 1 270 ? -1.239 -27.641 -40.125 1 82.81 270 VAL A O 1
ATOM 2209 N N . LYS A 1 271 ? -1.061 -26.234 -38.375 1 85.25 271 LYS A N 1
ATOM 2210 C CA . LYS A 1 271 ? -1.066 -25.016 -39.188 1 85.25 271 LYS A CA 1
ATOM 2211 C C . LYS A 1 271 ? 0.245 -24.859 -39.938 1 85.25 271 LYS A C 1
ATOM 2213 O O . LYS A 1 271 ? 1.281 -25.375 -39.531 1 85.25 271 LYS A O 1
ATOM 2218 N N . PRO A 1 272 ? 0.186 -24.031 -41.062 1 87.88 272 PRO A N 1
ATOM 2219 C CA . PRO A 1 272 ? 1.374 -23.875 -41.906 1 87.88 272 PRO A CA 1
ATOM 2220 C C . PRO A 1 272 ? 2.574 -23.328 -41.125 1 87.88 272 PRO A C 1
ATOM 2222 O O . PRO A 1 272 ? 3.699 -23.797 -41.312 1 87.88 272 PRO A O 1
ATOM 2225 N N . ILE A 1 273 ? 2.354 -22.422 -40.312 1 89.75 273 ILE A N 1
ATOM 2226 C CA . ILE A 1 273 ? 3.461 -21.828 -39.562 1 89.75 273 ILE A CA 1
ATOM 2227 C C . ILE A 1 273 ? 4.078 -22.859 -38.625 1 89.75 273 ILE A C 1
ATOM 2229 O O . ILE A 1 273 ? 5.293 -22.844 -38.406 1 89.75 273 ILE A O 1
ATOM 2233 N N . GLU A 1 274 ? 3.311 -23.75 -38.156 1 89.94 274 GLU A N 1
ATOM 2234 C CA . GLU A 1 274 ? 3.797 -24.812 -37.281 1 89.94 274 GLU A CA 1
ATOM 2235 C C . GLU A 1 274 ? 4.691 -25.781 -38.031 1 89.94 274 GLU A C 1
ATOM 2237 O O . GLU A 1 274 ? 5.703 -26.25 -37.5 1 89.94 274 GLU A O 1
ATOM 2242 N N . ARG A 1 275 ? 4.297 -25.969 -39.219 1 88.94 275 ARG A N 1
ATOM 2243 C CA . ARG A 1 275 ? 5.078 -26.844 -40.062 1 88.94 275 ARG A CA 1
ATOM 2244 C C . ARG A 1 275 ? 6.461 -26.266 -40.344 1 88.94 275 ARG A C 1
ATOM 2246 O O . ARG A 1 275 ? 7.469 -26.969 -40.25 1 88.94 275 ARG A O 1
ATOM 2253 N N . ILE A 1 276 ? 6.359 -25.062 -40.594 1 91.25 276 ILE A N 1
ATOM 2254 C CA . ILE A 1 276 ? 7.594 -24.391 -41 1 91.25 276 ILE A CA 1
ATOM 2255 C C . ILE A 1 276 ? 8.531 -24.312 -39.781 1 91.25 276 ILE A C 1
ATOM 2257 O O . ILE A 1 276 ? 9.727 -24.578 -39.906 1 91.25 276 ILE A O 1
ATOM 2261 N N . LEU A 1 277 ? 8.023 -24.094 -38.656 1 92.81 277 LEU A N 1
ATOM 2262 C CA . LEU A 1 277 ? 8.852 -23.828 -37.5 1 92.81 277 LEU A CA 1
ATOM 2263 C C . LEU A 1 277 ? 9.039 -25.094 -36.656 1 92.81 277 LEU A C 1
ATOM 2265 O O . LEU A 1 277 ? 9.781 -25.078 -35.688 1 92.81 277 LEU A O 1
ATOM 2269 N N . HIS A 1 278 ? 8.375 -26.125 -37.062 1 91.44 278 HIS A N 1
ATOM 2270 C CA . HIS A 1 278 ? 8.422 -27.375 -36.312 1 91.44 278 HIS A CA 1
ATOM 2271 C C . HIS A 1 278 ? 8.055 -27.172 -34.844 1 91.44 278 HIS A C 1
ATOM 2273 O O . HIS A 1 278 ? 8.797 -27.547 -33.938 1 91.44 278 HIS A O 1
ATOM 2279 N N . SER A 1 279 ? 6.977 -26.531 -34.75 1 91.75 279 SER A N 1
ATOM 2280 C CA . SER A 1 279 ? 6.496 -26.203 -33.406 1 91.75 279 SER A CA 1
ATOM 2281 C C . SER A 1 279 ? 4.988 -26 -33.406 1 91.75 279 SER A C 1
ATOM 2283 O O . SER A 1 279 ? 4.363 -25.875 -34.469 1 91.75 279 SER A O 1
ATOM 2285 N N . GLY A 1 280 ? 4.434 -26.016 -32.125 1 82 280 GLY A N 1
ATOM 2286 C CA . GLY A 1 280 ? 2.998 -25.812 -31.984 1 82 280 GLY A CA 1
ATOM 2287 C C . GLY A 1 280 ? 2.494 -26.062 -30.578 1 82 280 GLY A C 1
ATOM 2288 O O . GLY A 1 280 ? 3.119 -25.641 -29.609 1 82 280 GLY A O 1
ATOM 2289 N N . LEU A 1 281 ? 1.323 -26.703 -30.562 1 75.12 281 LEU A N 1
ATOM 2290 C CA . LEU A 1 281 ? 0.582 -26.906 -29.312 1 75.12 281 LEU A CA 1
ATOM 2291 C C . LEU A 1 281 ? 1.449 -27.609 -28.266 1 75.12 281 LEU A C 1
ATOM 2293 O O . LEU A 1 281 ? 1.368 -27.281 -27.078 1 75.12 281 LEU A O 1
ATOM 2297 N N . PHE A 1 282 ? 2.303 -28.406 -28.641 1 79.5 282 PHE A N 1
ATOM 2298 C CA . PHE A 1 282 ? 3.092 -29.172 -27.688 1 79.5 282 PHE A CA 1
ATOM 2299 C C . PHE A 1 282 ? 4.547 -28.719 -27.703 1 79.5 282 PHE A C 1
ATOM 2301 O O . PHE A 1 282 ? 5.438 -29.453 -27.297 1 79.5 282 PHE A O 1
ATOM 2308 N N . GLY A 1 283 ? 4.699 -27.484 -28.25 1 89.19 283 GLY A N 1
ATOM 2309 C CA . GLY A 1 283 ? 6.035 -26.922 -28.281 1 89.19 283 GLY A CA 1
ATOM 2310 C C . GLY A 1 283 ? 6.852 -27.375 -29.469 1 89.19 283 GLY A C 1
ATOM 2311 O O . GLY A 1 283 ? 6.301 -27.906 -30.438 1 89.19 283 GLY A O 1
ATOM 2312 N N . PRO A 1 284 ? 8.156 -27.125 -29.375 1 93.5 284 PRO A N 1
ATOM 2313 C CA . PRO A 1 284 ? 9.031 -27.547 -30.469 1 93.5 284 PRO A CA 1
ATOM 2314 C C . PRO A 1 284 ? 9.039 -29.062 -30.656 1 93.5 284 PRO A C 1
ATOM 2316 O O . PRO A 1 284 ? 9.031 -29.812 -29.672 1 93.5 284 PRO A O 1
ATOM 2319 N N . TRP A 1 285 ? 9.07 -29.438 -31.922 1 91.81 285 TRP A N 1
ATOM 2320 C CA . TRP A 1 285 ? 8.984 -30.859 -32.219 1 91.81 285 TRP A CA 1
ATOM 2321 C C . TRP A 1 285 ? 10.352 -31.531 -32.094 1 91.81 285 TRP A C 1
ATOM 2323 O O . TRP A 1 285 ? 10.445 -32.719 -31.844 1 91.81 285 TRP A O 1
ATOM 2333 N N . ASP A 1 286 ? 11.352 -30.734 -32.281 1 90.5 286 ASP A N 1
ATOM 2334 C CA . ASP A 1 286 ? 12.703 -31.266 -32.25 1 90.5 286 ASP A CA 1
ATOM 2335 C C . ASP A 1 286 ? 13.234 -31.344 -30.828 1 90.5 286 ASP A C 1
ATOM 2337 O O . ASP A 1 286 ? 13.375 -30.312 -30.156 1 90.5 286 ASP A O 1
ATOM 2341 N N . ARG A 1 287 ? 13.516 -32.594 -30.453 1 92.31 287 ARG A N 1
ATOM 2342 C CA . ARG A 1 287 ? 14.078 -32.781 -29.109 1 92.31 287 ARG A CA 1
ATOM 2343 C C . ARG A 1 287 ? 15.453 -32.125 -29 1 92.31 287 ARG A C 1
ATOM 2345 O O . ARG A 1 287 ? 16.281 -32.25 -29.906 1 92.31 287 ARG A O 1
ATOM 2352 N N . PRO A 1 288 ? 15.625 -31.438 -27.953 1 94.31 288 PRO A N 1
ATOM 2353 C CA . PRO A 1 288 ? 16.969 -30.875 -27.781 1 94.31 288 PRO A CA 1
ATOM 2354 C C . PRO A 1 288 ? 18.016 -31.938 -27.5 1 94.31 288 PRO A C 1
ATOM 2356 O O . PRO A 1 288 ? 17.688 -33.062 -27.094 1 94.31 288 PRO A O 1
ATOM 2359 N N . ASP A 1 289 ? 19.266 -31.516 -27.75 1 93.38 289 ASP A N 1
ATOM 2360 C CA . ASP A 1 289 ? 20.375 -32.438 -27.578 1 93.38 289 ASP A CA 1
ATOM 2361 C C . ASP A 1 289 ? 20.906 -32.375 -26.141 1 93.38 289 ASP A C 1
ATOM 2363 O O . ASP A 1 289 ? 22.016 -31.906 -25.906 1 93.38 289 ASP A O 1
ATOM 2367 N N . ILE A 1 290 ? 20.109 -32.938 -25.234 1 96.44 290 ILE A N 1
ATOM 2368 C CA . ILE A 1 290 ? 20.531 -33.031 -23.844 1 96.44 290 ILE A CA 1
ATOM 2369 C C . ILE A 1 290 ? 20.172 -34.406 -23.266 1 96.44 290 ILE A C 1
ATOM 2371 O O . ILE A 1 290 ? 19.375 -35.125 -23.844 1 96.44 290 ILE A O 1
ATOM 2375 N N . LYS A 1 291 ? 20.812 -34.781 -22.188 1 96.06 291 LYS A N 1
ATOM 2376 C CA . LYS A 1 291 ? 20.547 -36.031 -21.531 1 96.06 291 LYS A CA 1
ATOM 2377 C C . LYS A 1 291 ? 19.359 -35.938 -20.562 1 96.06 291 LYS A C 1
ATOM 2379 O O . LYS A 1 291 ? 19.047 -34.844 -20.078 1 96.06 291 LYS A O 1
ATOM 2384 N N . GLY A 1 292 ? 18.703 -37.031 -20.391 1 95.44 292 GLY A N 1
ATOM 2385 C CA . GLY A 1 292 ? 17.703 -37.094 -19.328 1 95.44 292 GLY A CA 1
ATOM 2386 C C . GLY A 1 292 ? 16.281 -36.906 -19.828 1 95.44 292 GLY A C 1
ATOM 2387 O O . GLY A 1 292 ? 15.336 -36.938 -19.047 1 95.44 292 GLY A O 1
ATOM 2388 N N . ILE A 1 293 ? 16.109 -36.812 -21.203 1 94.56 293 ILE A N 1
ATOM 2389 C CA . ILE A 1 293 ? 14.758 -36.5 -21.672 1 94.56 293 ILE A CA 1
ATOM 2390 C C . ILE A 1 293 ? 14.258 -37.625 -22.562 1 94.56 293 ILE A C 1
ATOM 2392 O O . ILE A 1 293 ? 13.086 -37.656 -22.969 1 94.56 293 ILE A O 1
ATOM 2396 N N . LEU A 1 294 ? 15.086 -38.562 -22.859 1 93.12 294 LEU A N 1
ATOM 2397 C CA . LEU A 1 294 ? 14.664 -39.688 -23.672 1 93.12 294 LEU A CA 1
ATOM 2398 C C . LEU A 1 294 ? 13.805 -40.656 -22.859 1 93.12 294 LEU A C 1
ATOM 2400 O O . LEU A 1 294 ? 13.93 -40.719 -21.641 1 93.12 294 LEU A O 1
ATOM 2404 N N . PRO A 1 295 ? 12.992 -41.406 -23.562 1 90.5 295 PRO A N 1
ATOM 2405 C CA . PRO A 1 295 ? 12.031 -42.25 -22.875 1 90.5 295 PRO A CA 1
ATOM 2406 C C . PRO A 1 295 ? 12.688 -43.188 -21.844 1 90.5 295 PRO A C 1
ATOM 2408 O O . PRO A 1 295 ? 12.141 -43.406 -20.766 1 90.5 295 PRO A O 1
ATOM 2411 N N . ASP A 1 296 ? 13.812 -43.594 -22.141 1 92.25 296 ASP A N 1
ATOM 2412 C CA . ASP A 1 296 ? 14.484 -44.562 -21.25 1 92.25 296 ASP A CA 1
ATOM 2413 C C . ASP A 1 296 ? 15.289 -43.812 -20.188 1 92.25 296 ASP A C 1
ATOM 2415 O O . ASP A 1 296 ? 15.828 -44.438 -19.266 1 92.25 296 ASP A O 1
ATOM 2419 N N . GLU A 1 297 ? 15.344 -42.531 -20.234 1 95.31 297 GLU A N 1
ATOM 2420 C CA . GLU A 1 297 ? 16.125 -41.719 -19.297 1 95.31 297 GLU A CA 1
ATOM 2421 C C . GLU A 1 297 ? 15.227 -41.031 -18.297 1 95.31 297 GLU A C 1
ATOM 2423 O O . GLU A 1 297 ? 15.703 -40.5 -17.281 1 95.31 297 GLU A O 1
ATOM 2428 N N . LEU A 1 298 ? 13.953 -41.094 -18.531 1 96 298 LEU A N 1
ATOM 2429 C CA . LEU A 1 298 ? 13.016 -40.281 -17.734 1 96 298 LEU A CA 1
ATOM 2430 C C . LEU A 1 298 ? 12.938 -40.812 -16.312 1 96 298 LEU A C 1
ATOM 2432 O O . LEU A 1 298 ? 12.953 -42.031 -16.078 1 96 298 LEU A O 1
ATOM 2436 N N . PRO A 1 299 ? 12.898 -39.906 -15.328 1 96.88 299 PRO A N 1
ATOM 2437 C CA . PRO A 1 299 ? 12.633 -40.344 -13.953 1 96.88 299 PRO A CA 1
ATOM 2438 C C . PRO A 1 299 ? 11.359 -41.188 -13.836 1 96.88 299 PRO A C 1
ATOM 2440 O O . PRO A 1 299 ? 10.5 -41.125 -14.719 1 96.88 299 PRO A O 1
ATOM 2443 N N . PRO A 1 300 ? 11.25 -41.875 -12.75 1 95.88 300 PRO A N 1
ATOM 2444 C CA . PRO A 1 300 ? 10.148 -42.844 -12.641 1 95.88 300 PRO A CA 1
ATOM 2445 C C . PRO A 1 300 ? 8.781 -42.156 -12.594 1 95.88 300 PRO A C 1
ATOM 2447 O O . PRO A 1 300 ? 7.781 -42.75 -13 1 95.88 300 PRO A O 1
ATOM 2450 N N . ALA A 1 301 ? 8.727 -40.969 -12.117 1 96.81 301 ALA A N 1
ATOM 2451 C CA . ALA A 1 301 ? 7.43 -40.312 -11.984 1 96.81 301 ALA A CA 1
ATOM 2452 C C . ALA A 1 301 ? 6.941 -39.781 -13.328 1 96.81 301 ALA A C 1
ATOM 2454 O O . ALA A 1 301 ? 5.766 -39.438 -13.469 1 96.81 301 ALA A O 1
ATOM 2455 N N . VAL A 1 302 ? 7.816 -39.656 -14.266 1 97.06 302 VAL A N 1
ATOM 2456 C CA . VAL A 1 302 ? 7.457 -39.156 -15.586 1 97.06 302 VAL A CA 1
ATOM 2457 C C . VAL A 1 302 ? 6.984 -40.281 -16.484 1 97.06 302 VAL A C 1
ATOM 2459 O O . VAL A 1 302 ? 7.648 -41.344 -16.578 1 97.06 302 VAL A O 1
ATOM 2462 N N . ASN A 1 303 ? 5.836 -40.031 -17.094 1 95.62 303 ASN A N 1
ATOM 2463 C CA . ASN A 1 303 ? 5.195 -41.094 -17.859 1 95.62 303 ASN A CA 1
ATOM 2464 C C . ASN A 1 303 ? 5.117 -42.406 -17.078 1 95.62 303 ASN A C 1
ATOM 2466 O O . ASN A 1 303 ? 5.59 -43.438 -17.531 1 95.62 303 ASN A O 1
ATOM 2470 N N . PRO A 1 304 ? 4.43 -42.281 -16 1 94.31 304 PRO A N 1
ATOM 2471 C CA . PRO A 1 304 ? 4.457 -43.438 -15.094 1 94.31 304 PRO A CA 1
ATOM 2472 C C . PRO A 1 304 ? 3.842 -44.688 -15.711 1 94.31 304 PRO A C 1
ATOM 2474 O O . PRO A 1 304 ? 4.195 -45.781 -15.328 1 94.31 304 PRO A O 1
ATOM 2477 N N . ALA A 1 305 ? 2.971 -44.5 -16.625 1 91.62 305 ALA A N 1
ATOM 2478 C CA . ALA A 1 305 ? 2.354 -45.656 -17.297 1 91.62 305 ALA A CA 1
ATOM 2479 C C . ALA A 1 305 ? 3.244 -46.188 -18.406 1 91.62 305 ALA A C 1
ATOM 2481 O O . ALA A 1 305 ? 2.939 -47.188 -19.016 1 91.62 305 ALA A O 1
ATOM 2482 N N . ARG A 1 306 ? 4.258 -45.5 -18.719 1 91.56 306 ARG A N 1
ATOM 2483 C CA . ARG A 1 306 ? 5.199 -45.844 -19.781 1 91.56 306 ARG A CA 1
ATOM 2484 C C . ARG A 1 306 ? 4.469 -46.062 -21.094 1 91.56 306 ARG A C 1
ATOM 2486 O O . ARG A 1 306 ? 4.711 -47.062 -21.781 1 91.56 306 ARG A O 1
ATOM 2493 N N . GLN A 1 307 ? 3.578 -45.219 -21.312 1 92 307 GLN A N 1
ATOM 2494 C CA . GLN A 1 307 ? 2.805 -45.281 -22.547 1 92 307 GLN A CA 1
ATOM 2495 C C . GLN A 1 307 ? 3.562 -44.656 -23.703 1 92 307 GLN A C 1
ATOM 2497 O O . GLN A 1 307 ? 4.102 -43.531 -23.578 1 92 307 GLN A O 1
ATOM 2502 N N . PRO A 1 308 ? 3.59 -45.344 -24.828 1 88.12 308 PRO A N 1
ATOM 2503 C CA . PRO A 1 308 ? 4.293 -44.781 -25.984 1 88.12 308 PRO A CA 1
ATOM 2504 C C . PRO A 1 308 ? 3.631 -43.5 -26.516 1 88.12 308 PRO A C 1
ATOM 2506 O O . PRO A 1 308 ? 4.285 -42.688 -27.188 1 88.12 308 PRO A O 1
ATOM 2509 N N . THR A 1 309 ? 2.396 -43.312 -26.219 1 88.31 309 THR A N 1
ATOM 2510 C CA . THR A 1 309 ? 1.658 -42.156 -26.734 1 88.31 309 THR A CA 1
ATOM 2511 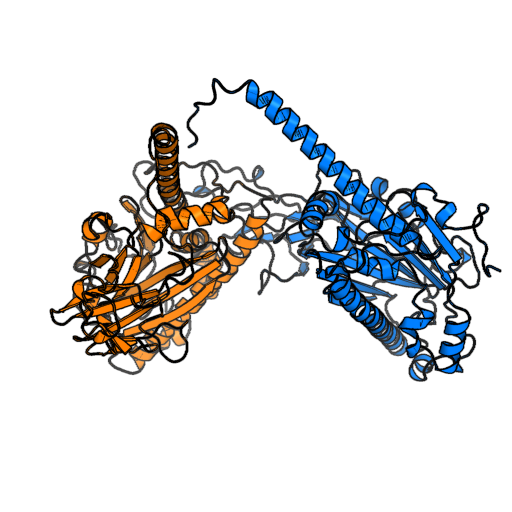C C . THR A 1 309 ? 1.691 -41 -25.75 1 88.31 309 THR A C 1
ATOM 2513 O O . THR A 1 309 ? 0.931 -40.031 -25.875 1 88.31 309 THR A O 1
ATOM 2516 N N . TRP A 1 310 ? 2.57 -41.188 -24.75 1 92.56 310 TRP A N 1
ATOM 2517 C CA . TRP A 1 310 ? 2.686 -40.125 -23.734 1 92.56 310 TRP A CA 1
ATOM 2518 C C . TRP A 1 310 ? 3.021 -38.781 -24.375 1 92.56 310 TRP A C 1
ATOM 2520 O O . TRP A 1 310 ? 3.881 -38.719 -25.25 1 92.56 310 TRP A O 1
ATOM 2530 N N . GLY A 1 311 ? 2.279 -37.75 -23.891 1 91.69 311 GLY A N 1
ATOM 2531 C CA . GLY A 1 311 ? 2.504 -36.406 -24.391 1 91.69 311 GLY A CA 1
ATOM 2532 C C . GLY A 1 311 ? 3.016 -35.438 -23.328 1 91.69 311 GLY A C 1
ATOM 2533 O O . GLY A 1 311 ? 3.979 -34.719 -23.562 1 91.69 311 GLY A O 1
ATOM 2534 N N . GLN A 1 312 ? 2.371 -35.469 -22.25 1 93.5 312 GLN A N 1
ATOM 2535 C CA . GLN A 1 312 ? 2.758 -34.531 -21.188 1 93.5 312 GLN A CA 1
ATOM 2536 C C . GLN A 1 312 ? 2.287 -35.031 -19.828 1 93.5 312 GLN A C 1
ATOM 2538 O O . GLN A 1 312 ? 1.33 -35.812 -19.734 1 93.5 312 GLN A O 1
ATOM 2543 N N . ASP A 1 313 ? 2.98 -34.656 -18.797 1 96.5 313 ASP A N 1
ATOM 2544 C CA . ASP A 1 313 ? 2.592 -34.844 -17.406 1 96.5 313 ASP A CA 1
ATOM 2545 C C . ASP A 1 313 ? 2.443 -33.5 -16.688 1 96.5 313 ASP A C 1
ATOM 2547 O O . ASP A 1 313 ? 3.328 -32.656 -16.766 1 96.5 313 ASP A O 1
ATOM 2551 N N . SER A 1 314 ? 1.274 -33.312 -16.047 1 97.06 314 SER A N 1
ATOM 2552 C CA . SER A 1 314 ? 1.016 -32.125 -15.227 1 97.06 314 SER A CA 1
ATOM 2553 C C . SER A 1 314 ? 1.088 -32.438 -13.742 1 97.06 314 SER A C 1
ATOM 2555 O O . SER A 1 314 ? 0.24 -33.188 -13.219 1 97.06 314 SER A O 1
ATOM 2557 N N . PHE A 1 315 ? 2.102 -31.953 -13.086 1 98.31 315 PHE A N 1
ATOM 2558 C CA . PHE A 1 315 ? 2.299 -32.125 -11.656 1 98.31 315 PHE A CA 1
ATOM 2559 C C . PHE A 1 315 ? 1.779 -30.938 -10.875 1 98.31 315 PHE A C 1
ATOM 2561 O O . PHE A 1 315 ? 2.221 -29.812 -11.094 1 98.31 315 PHE A O 1
ATOM 2568 N N . GLU A 1 316 ? 0.846 -31.188 -10.023 1 98.38 316 GLU A N 1
ATOM 2569 C CA . GLU A 1 316 ? 0.312 -30.125 -9.164 1 98.38 316 GLU A CA 1
ATOM 2570 C C . GLU A 1 316 ? 0.858 -30.25 -7.742 1 98.38 316 GLU A C 1
ATOM 2572 O O . GLU A 1 316 ? 0.474 -31.141 -6.996 1 98.38 316 GLU A O 1
ATOM 2577 N N . PHE A 1 317 ? 1.765 -29.391 -7.441 1 98.56 317 PHE A N 1
ATOM 2578 C CA . PHE A 1 317 ? 2.268 -29.266 -6.078 1 98.56 317 PHE A CA 1
ATOM 2579 C C . PHE A 1 317 ? 1.396 -28.328 -5.258 1 98.56 317 PHE A C 1
ATOM 2581 O O . PHE A 1 317 ? 1.279 -27.141 -5.582 1 98.56 317 PHE A O 1
ATOM 2588 N N . PHE A 1 318 ? 0.764 -28.891 -4.281 1 98.44 318 PHE A N 1
ATOM 2589 C CA . PHE A 1 318 ? -0.082 -28.047 -3.438 1 98.44 318 PHE A CA 1
ATOM 2590 C C . PHE A 1 318 ? 0.747 -26.984 -2.721 1 98.44 318 PHE A C 1
ATOM 2592 O O . PHE A 1 318 ? 1.819 -27.281 -2.189 1 98.44 318 PHE A O 1
ATOM 2599 N N . PRO A 1 319 ? 0.474 -25.797 -2.693 1 98.38 319 PRO A N 1
ATOM 2600 C CA . PRO A 1 319 ? -0.903 -25.406 -3.016 1 98.38 319 PRO A CA 1
ATOM 2601 C C . PRO A 1 319 ? -1.041 -24.828 -4.422 1 98.38 319 PRO A C 1
ATOM 2603 O O . PRO A 1 319 ? -2.125 -24.875 -5.008 1 98.38 319 PRO A O 1
ATOM 2606 N N . ASN A 1 320 ? -0.047 -24.234 -4.965 1 97.81 320 ASN A N 1
ATOM 2607 C CA . ASN A 1 320 ? -0.333 -23.328 -6.074 1 97.81 320 ASN A CA 1
ATOM 2608 C C . ASN A 1 320 ? 0.747 -23.406 -7.148 1 97.81 320 ASN A C 1
ATOM 2610 O O . ASN A 1 320 ? 1.045 -22.406 -7.809 1 97.81 320 ASN A O 1
ATOM 2614 N N . PHE A 1 321 ? 1.363 -24.547 -7.273 1 98.56 321 PHE A N 1
ATOM 2615 C CA . PHE A 1 321 ? 2.465 -24.703 -8.219 1 98.56 321 PHE A CA 1
ATOM 2616 C C . PHE A 1 321 ? 2.229 -25.891 -9.141 1 98.56 321 PHE A C 1
ATOM 2618 O O . PHE A 1 321 ? 2.057 -27.016 -8.68 1 98.56 321 PHE A O 1
ATOM 2625 N N . THR A 1 322 ? 2.236 -25.594 -10.414 1 98.44 322 THR A N 1
ATOM 2626 C CA . THR A 1 322 ? 2.105 -26.625 -11.43 1 98.44 322 THR A CA 1
ATOM 2627 C C . THR A 1 322 ? 3.389 -26.75 -12.25 1 98.44 322 THR A C 1
ATOM 2629 O O . THR A 1 322 ? 3.975 -25.75 -12.648 1 98.44 322 THR A O 1
ATOM 2632 N N . LEU A 1 323 ? 3.834 -27.938 -12.414 1 98.31 323 LEU A N 1
ATOM 2633 C CA . LEU A 1 323 ? 4.961 -28.281 -13.273 1 98.31 323 LEU A CA 1
ATOM 2634 C C . LEU A 1 323 ? 4.527 -29.203 -14.398 1 98.31 323 LEU A C 1
ATOM 2636 O O . LEU A 1 323 ? 4.059 -30.328 -14.148 1 98.31 323 LEU A O 1
ATOM 2640 N N . LEU A 1 324 ? 4.648 -28.719 -15.617 1 96.94 324 LEU A N 1
ATOM 2641 C CA . LEU A 1 324 ? 4.277 -29.516 -16.781 1 96.94 324 LEU A CA 1
ATOM 2642 C C . LEU A 1 324 ? 5.516 -29.938 -17.562 1 96.94 324 LEU A C 1
ATOM 2644 O O . LEU A 1 324 ? 6.324 -29.109 -17.969 1 96.94 324 LEU A O 1
ATOM 2648 N N . LEU A 1 325 ? 5.629 -31.25 -17.781 1 96.31 325 LEU A N 1
ATOM 2649 C CA . LEU A 1 325 ? 6.703 -31.812 -18.594 1 96.31 325 LEU A CA 1
ATOM 2650 C C . LEU A 1 325 ? 6.16 -32.344 -19.922 1 96.31 325 LEU A C 1
ATOM 2652 O O . LEU A 1 325 ? 5.164 -33.062 -19.938 1 96.31 325 LEU A O 1
ATOM 2656 N N . TRP A 1 326 ? 6.848 -32 -20.938 1 94.62 326 TRP A N 1
ATOM 2657 C CA . TRP A 1 326 ? 6.383 -32.375 -22.281 1 94.62 326 TRP A CA 1
ATOM 2658 C C . TRP A 1 326 ? 7.328 -33.344 -22.938 1 94.62 326 TRP A C 1
ATOM 2660 O O . TRP A 1 326 ? 8.547 -33.281 -22.766 1 94.62 326 TRP A O 1
ATOM 2670 N N . VAL A 1 327 ? 6.836 -34.125 -23.75 1 92.44 327 VAL A N 1
ATOM 2671 C CA . VAL A 1 327 ? 7.527 -35.25 -24.391 1 92.44 327 VAL A CA 1
ATOM 2672 C C . VAL A 1 327 ? 8.719 -34.75 -25.172 1 92.44 327 VAL A C 1
ATOM 2674 O O . VAL A 1 327 ? 9.789 -35.344 -25.188 1 92.44 327 VAL A O 1
ATOM 2677 N N . PRO A 1 328 ? 8.656 -33.625 -25.922 1 91.94 328 PRO A N 1
ATOM 2678 C CA . PRO A 1 328 ? 9.805 -33.188 -26.719 1 91.94 328 PRO A CA 1
ATOM 2679 C C . PRO A 1 328 ? 10.984 -32.75 -25.875 1 91.94 328 PRO A C 1
ATOM 2681 O O . PRO A 1 328 ? 12.078 -32.5 -26.391 1 91.94 328 PRO A O 1
ATOM 2684 N N . GLY A 1 329 ? 10.711 -32.531 -24.609 1 93.44 329 GLY A N 1
ATOM 2685 C CA . GLY A 1 329 ? 11.844 -32.25 -23.75 1 93.44 329 GLY A CA 1
ATOM 2686 C C . GLY A 1 329 ? 11.914 -30.781 -23.328 1 93.44 329 GLY A C 1
ATOM 2687 O O . GLY A 1 329 ? 12.969 -30.156 -23.438 1 93.44 329 GLY A O 1
ATOM 2688 N N . TRP A 1 330 ? 10.883 -30.172 -22.969 1 96.06 330 TRP A N 1
ATOM 2689 C CA . TRP A 1 330 ? 10.758 -28.859 -22.359 1 96.06 330 TRP A CA 1
ATOM 2690 C C . TRP A 1 330 ? 9.703 -28.859 -21.266 1 96.06 330 TRP A C 1
ATOM 2692 O O . TRP A 1 330 ? 9.008 -29.875 -21.062 1 96.06 330 TRP A O 1
ATOM 2702 N N . TYR A 1 331 ? 9.695 -27.844 -20.438 1 97.31 331 TYR A N 1
ATOM 2703 C CA . TYR A 1 331 ? 8.703 -27.828 -19.375 1 97.31 331 TYR A CA 1
ATOM 2704 C C . TYR A 1 331 ? 8.195 -26.406 -19.125 1 97.31 331 TYR A C 1
ATOM 2706 O O . TYR A 1 331 ? 8.781 -25.438 -19.609 1 97.31 331 TYR A O 1
ATOM 2714 N N . LEU A 1 332 ? 7.086 -26.266 -18.516 1 97.25 332 LEU A N 1
ATOM 2715 C CA . LEU A 1 332 ? 6.586 -24.969 -18.078 1 97.25 332 LEU A CA 1
ATOM 2716 C C . LEU A 1 332 ? 6.066 -25.047 -16.656 1 97.25 332 LEU A C 1
ATOM 2718 O O . LEU A 1 332 ? 5.852 -26.125 -16.109 1 97.25 332 LEU A O 1
ATOM 2722 N N . THR A 1 333 ? 6.012 -23.922 -15.992 1 98.25 333 THR A N 1
ATOM 2723 C CA . THR A 1 333 ? 5.469 -23.797 -14.648 1 98.25 333 THR A CA 1
ATOM 2724 C C . THR A 1 333 ? 4.301 -22.812 -14.617 1 98.25 333 THR A C 1
ATOM 2726 O O . THR A 1 333 ? 4.301 -21.828 -15.344 1 98.25 333 THR A O 1
ATOM 2729 N N . TYR A 1 334 ? 3.33 -23.156 -13.812 1 98.12 334 TYR A N 1
ATOM 2730 C CA . TYR A 1 334 ? 2.258 -22.234 -13.453 1 98.12 334 TYR A CA 1
ATOM 2731 C C . TYR A 1 334 ? 2.26 -21.953 -11.961 1 98.12 334 TYR A C 1
ATOM 2733 O O . TYR A 1 334 ? 2.496 -22.844 -11.148 1 98.12 334 TYR A O 1
ATOM 2741 N N . ASN A 1 335 ? 2.084 -20.703 -11.641 1 98.38 335 ASN A N 1
ATOM 2742 C CA . ASN A 1 335 ? 1.787 -20.281 -10.273 1 98.38 335 ASN A CA 1
ATOM 2743 C C . ASN A 1 335 ? 0.464 -19.531 -10.195 1 98.38 335 ASN A C 1
ATOM 2745 O O . ASN A 1 335 ? 0.14 -18.734 -11.086 1 98.38 335 ASN A O 1
ATOM 2749 N N . TYR A 1 336 ? -0.257 -19.828 -9.156 1 98.38 336 TYR A N 1
ATOM 2750 C CA . TYR A 1 336 ? -1.55 -19.203 -8.891 1 98.38 336 TYR A CA 1
ATOM 2751 C C . TYR A 1 336 ? -1.534 -18.469 -7.551 1 98.38 336 TYR A C 1
ATOM 2753 O O . TYR A 1 336 ? -1.587 -19.094 -6.492 1 98.38 336 TYR A O 1
ATOM 2761 N N . TRP A 1 337 ? -1.511 -17.141 -7.605 1 98.44 337 TRP A N 1
ATOM 2762 C CA . TRP A 1 337 ? -1.4 -16.344 -6.391 1 98.44 337 TRP A CA 1
ATOM 2763 C C . TRP A 1 337 ? -2.721 -15.656 -6.07 1 98.44 337 TRP A C 1
ATOM 2765 O O . TRP A 1 337 ? -2.996 -14.562 -6.582 1 98.44 337 TRP A O 1
ATOM 2775 N N . PRO A 1 338 ? -3.504 -16.234 -5.176 1 98.44 338 PRO A N 1
ATOM 2776 C CA . PRO A 1 338 ? -4.766 -15.562 -4.855 1 98.44 338 PRO A CA 1
ATOM 2777 C C . PRO A 1 338 ? -4.559 -14.203 -4.184 1 98.44 338 PRO A C 1
ATOM 2779 O O . PRO A 1 338 ? -3.68 -14.062 -3.33 1 98.44 338 PRO A O 1
ATOM 2782 N N . THR A 1 339 ? -5.363 -13.203 -4.582 1 97.31 339 THR A N 1
ATOM 2783 C CA . THR A 1 339 ? -5.324 -11.867 -4 1 97.31 339 THR A CA 1
ATOM 2784 C C . THR A 1 339 ? -6.66 -11.516 -3.354 1 97.31 339 THR A C 1
ATOM 2786 O O . THR A 1 339 ? -6.754 -10.555 -2.586 1 97.31 339 THR A O 1
ATOM 2789 N N . ASP A 1 340 ? -7.664 -12.219 -3.662 1 96.94 340 ASP A N 1
ATOM 2790 C CA . ASP A 1 340 ? -9.016 -12.141 -3.111 1 96.94 340 ASP A CA 1
ATOM 2791 C C . ASP A 1 340 ? -9.781 -13.438 -3.348 1 96.94 340 ASP A C 1
ATOM 2793 O O . ASP A 1 340 ? -9.234 -14.391 -3.922 1 96.94 340 ASP A O 1
ATOM 2797 N N . VAL A 1 341 ? -11.008 -13.508 -2.926 1 97.56 341 VAL A N 1
ATOM 2798 C CA . VAL A 1 341 ? -11.805 -14.727 -3.016 1 97.56 341 VAL A CA 1
ATOM 2799 C C . VAL A 1 341 ? -12.055 -15.07 -4.48 1 97.56 341 VAL A C 1
ATOM 2801 O O . VAL A 1 341 ? -12.117 -16.25 -4.848 1 97.56 341 VAL A O 1
ATOM 2804 N N . ASP A 1 342 ? -12.125 -14.055 -5.352 1 97.56 342 ASP A N 1
ATOM 2805 C CA . ASP A 1 342 ? -12.508 -14.297 -6.738 1 97.56 342 ASP A CA 1
ATOM 2806 C C . ASP A 1 342 ? -11.469 -13.719 -7.699 1 97.56 342 ASP A C 1
ATOM 2808 O O . ASP A 1 342 ? -11.805 -13.352 -8.828 1 97.56 342 ASP A O 1
ATOM 2812 N N . LYS A 1 343 ? -10.25 -13.555 -7.223 1 97.69 343 LYS A N 1
ATOM 2813 C CA . LYS A 1 343 ? -9.164 -13 -8.023 1 97.69 343 LYS A CA 1
ATOM 2814 C C . LYS A 1 343 ? -7.836 -13.664 -7.688 1 97.69 343 LYS A C 1
ATOM 2816 O O . LYS A 1 343 ? -7.602 -14.047 -6.539 1 97.69 343 LYS A O 1
ATOM 2821 N N . HIS A 1 344 ? -7.016 -13.789 -8.656 1 98.06 344 HIS A N 1
ATOM 2822 C CA . HIS A 1 344 ? -5.645 -14.234 -8.422 1 98.06 344 HIS A CA 1
ATOM 2823 C C . HIS A 1 344 ? -4.711 -13.758 -9.523 1 98.06 344 HIS A C 1
ATOM 2825 O O . HIS A 1 344 ? -5.172 -13.305 -10.578 1 98.06 344 HIS A O 1
ATOM 2831 N N . ILE A 1 345 ? -3.447 -13.805 -9.297 1 97.94 345 ILE A N 1
ATOM 2832 C CA . ILE A 1 345 ? -2.418 -13.57 -10.305 1 97.94 345 ILE A CA 1
ATOM 2833 C C . ILE A 1 345 ? -1.92 -14.906 -10.852 1 97.94 345 ILE A C 1
ATOM 2835 O O . ILE A 1 345 ? -1.45 -15.758 -10.086 1 97.94 345 ILE A O 1
ATOM 2839 N N . PHE A 1 346 ? -2.07 -15.047 -12.141 1 98.06 346 PHE A N 1
ATOM 2840 C CA . PHE A 1 346 ? -1.567 -16.219 -12.836 1 98.06 346 PHE A CA 1
ATOM 2841 C C . PHE A 1 346 ? -0.21 -15.938 -13.469 1 98.06 346 PHE A C 1
ATOM 2843 O O . PHE A 1 346 ? -0.053 -14.961 -14.203 1 98.06 346 PHE A O 1
ATOM 2850 N N . GLU A 1 347 ? 0.768 -16.828 -13.133 1 97.69 347 GLU A N 1
ATOM 2851 C CA . GLU A 1 347 ? 2.111 -16.703 -13.688 1 97.69 347 GLU A CA 1
ATOM 2852 C C . GLU A 1 347 ? 2.506 -17.969 -14.453 1 97.69 347 GLU A C 1
ATOM 2854 O O . GLU A 1 347 ? 2.35 -19.078 -13.945 1 97.69 347 GLU A O 1
ATOM 2859 N N . CYS A 1 348 ? 3.031 -17.734 -15.609 1 97.81 348 CYS A N 1
ATOM 2860 C CA . CYS A 1 348 ? 3.52 -18.844 -16.438 1 97.81 348 CYS A CA 1
ATOM 2861 C C . CYS A 1 348 ? 4.957 -18.594 -16.875 1 97.81 348 CYS A C 1
ATOM 2863 O O . CYS A 1 348 ? 5.305 -17.484 -17.281 1 97.81 348 CYS A O 1
ATOM 2865 N N . ASN A 1 349 ? 5.762 -19.609 -16.766 1 98.19 349 ASN A N 1
ATOM 2866 C CA . ASN A 1 349 ? 7.117 -19.625 -17.312 1 98.19 349 ASN A CA 1
ATOM 2867 C C . ASN A 1 349 ? 7.363 -20.859 -18.172 1 98.19 349 ASN A C 1
ATOM 2869 O O . ASN A 1 349 ? 7.148 -21.984 -17.734 1 98.19 349 ASN A O 1
ATOM 2873 N N . LEU A 1 350 ? 7.762 -20.625 -19.406 1 98.19 350 LEU A N 1
ATOM 2874 C CA . LEU A 1 350 ? 8.172 -21.703 -20.281 1 98.19 350 LEU A CA 1
ATOM 2875 C C . LEU A 1 350 ? 9.688 -21.828 -20.328 1 98.19 350 LEU A C 1
ATOM 2877 O O . LEU A 1 350 ? 10.391 -20.828 -20.531 1 98.19 350 LEU A O 1
ATOM 2881 N N . TYR A 1 351 ? 10.156 -23.031 -20.188 1 98.44 351 TYR A N 1
ATOM 2882 C CA . TYR A 1 351 ? 11.594 -23.281 -20.109 1 98.44 351 TYR A CA 1
ATOM 2883 C C . TYR A 1 351 ? 12.055 -24.156 -21.25 1 98.44 351 TYR A C 1
ATOM 2885 O O . TYR A 1 351 ? 11.547 -25.266 -21.438 1 98.44 351 TYR A O 1
ATOM 2893 N N . PHE A 1 352 ? 13.039 -23.656 -21.953 1 98.06 352 PHE A N 1
ATOM 2894 C CA . PHE A 1 352 ? 13.656 -24.359 -23.078 1 98.06 352 PHE A CA 1
ATOM 2895 C C . PHE A 1 352 ? 15.172 -24.344 -22.953 1 98.06 352 PHE A C 1
ATOM 2897 O O . PHE A 1 352 ? 15.734 -23.578 -22.156 1 98.06 352 PHE A O 1
ATOM 2904 N N . VAL A 1 353 ? 15.766 -25.297 -23.719 1 97.88 353 VAL A N 1
ATOM 2905 C CA . VAL A 1 353 ? 17.203 -25.141 -23.891 1 97.88 353 VAL A CA 1
ATOM 2906 C C . VAL A 1 353 ? 17.5 -23.891 -24.719 1 97.88 353 VAL A C 1
ATOM 2908 O O . VAL A 1 353 ? 16.688 -23.484 -25.547 1 97.88 353 VAL A O 1
ATOM 2911 N N . PRO A 1 354 ? 18.703 -23.234 -24.547 1 97.75 354 PRO A N 1
ATOM 2912 C CA . PRO A 1 354 ? 19.031 -22.094 -25.406 1 97.75 354 PRO A CA 1
ATOM 2913 C C . PRO A 1 354 ? 19 -22.438 -26.891 1 97.75 354 PRO A C 1
ATOM 2915 O O . PRO A 1 354 ? 19.562 -23.469 -27.297 1 97.75 354 PRO A O 1
ATOM 2918 N N . PRO A 1 355 ? 18.328 -21.578 -27.625 1 97.19 355 PRO A N 1
ATOM 2919 C CA . PRO A 1 355 ? 18.266 -21.875 -29.062 1 97.19 355 PRO A CA 1
ATOM 2920 C C . PRO A 1 355 ? 19.625 -21.734 -29.75 1 97.19 355 PRO A C 1
ATOM 2922 O O . PRO A 1 355 ? 20.406 -20.844 -29.406 1 97.19 355 PRO A O 1
ATOM 2925 N N . LYS A 1 356 ? 19.859 -22.5 -30.703 1 96.06 356 LYS A N 1
ATOM 2926 C CA . LYS A 1 356 ? 21.141 -22.5 -31.406 1 96.06 356 LYS A CA 1
ATOM 2927 C C . LYS A 1 356 ? 21.047 -21.719 -32.719 1 96.06 356 LYS A C 1
ATOM 2929 O O . LYS A 1 356 ? 22.078 -21.375 -33.312 1 96.06 356 LYS A O 1
ATOM 2934 N N . ASN A 1 357 ? 19.875 -21.453 -33.219 1 95.12 357 ASN A N 1
ATOM 2935 C CA . ASN A 1 357 ? 19.656 -20.688 -34.438 1 95.12 357 ASN A CA 1
ATOM 2936 C C . ASN A 1 357 ? 18.297 -19.969 -34.406 1 95.12 357 ASN A C 1
ATOM 2938 O O . ASN A 1 357 ? 17.531 -20.125 -33.469 1 95.12 357 ASN A O 1
ATOM 2942 N N . THR A 1 358 ? 18.078 -19.266 -35.438 1 95.94 358 THR A N 1
ATOM 2943 C CA . THR A 1 358 ? 16.875 -18.438 -35.5 1 95.94 358 THR A CA 1
ATOM 2944 C C . THR A 1 358 ? 15.617 -19.312 -35.562 1 95.94 358 THR A C 1
ATOM 2946 O O . THR A 1 358 ? 14.594 -18.969 -34.969 1 95.94 358 THR A O 1
ATOM 2949 N N . ARG A 1 359 ? 15.703 -20.359 -36.219 1 94.31 359 ARG A N 1
ATOM 2950 C CA . ARG A 1 359 ? 14.539 -21.219 -36.344 1 94.31 359 ARG A CA 1
ATOM 2951 C C . ARG A 1 359 ? 14.125 -21.766 -34.969 1 94.31 359 ARG A C 1
ATOM 2953 O O . ARG A 1 359 ? 12.938 -21.781 -34.625 1 94.31 359 ARG A O 1
ATOM 2960 N N . GLN A 1 360 ? 15.07 -22.219 -34.25 1 95.19 360 GLN A N 1
ATOM 2961 C CA . GLN A 1 360 ? 14.797 -22.734 -32.906 1 95.19 360 GLN A CA 1
ATOM 2962 C C . GLN A 1 360 ? 14.203 -21.641 -32 1 95.19 360 GLN A C 1
ATOM 2964 O O . GLN A 1 360 ? 13.266 -21.906 -31.25 1 95.19 360 GLN A O 1
ATOM 2969 N N . ARG A 1 361 ? 14.734 -20.469 -32.188 1 96.94 361 ARG A N 1
ATOM 2970 C CA . ARG A 1 361 ? 14.195 -19.359 -31.422 1 96.94 361 ARG A CA 1
ATOM 2971 C C . ARG A 1 361 ? 12.734 -19.094 -31.766 1 96.94 361 ARG A C 1
ATOM 2973 O O . ARG A 1 361 ? 11.891 -18.938 -30.891 1 96.94 361 ARG A O 1
ATOM 2980 N N . LEU A 1 362 ? 12.484 -19.047 -32.969 1 96.75 362 LEU A N 1
ATOM 2981 C CA . LEU A 1 362 ? 11.125 -18.781 -33.438 1 96.75 362 LEU A CA 1
ATOM 2982 C C . LEU A 1 362 ? 10.188 -19.922 -33.031 1 96.75 362 LEU A C 1
ATOM 2984 O O . LEU A 1 362 ? 9.016 -19.688 -32.75 1 96.75 362 LEU A O 1
ATOM 2988 N N . ALA A 1 363 ? 10.695 -21.156 -33.031 1 96.06 363 ALA A N 1
ATOM 2989 C CA . ALA A 1 363 ? 9.906 -22.297 -32.562 1 96.06 363 ALA A CA 1
ATOM 2990 C C . ALA A 1 363 ? 9.508 -22.141 -31.109 1 96.06 363 ALA A C 1
ATOM 2992 O O . ALA A 1 363 ? 8.367 -22.438 -30.734 1 96.06 363 ALA A O 1
ATOM 2993 N N . GLN A 1 364 ? 10.391 -21.703 -30.344 1 96.69 364 GLN A N 1
ATOM 2994 C CA . GLN A 1 364 ? 10.133 -21.469 -28.922 1 96.69 364 GLN A CA 1
ATOM 2995 C C . GLN A 1 364 ? 9.148 -20.328 -28.719 1 96.69 364 GLN A C 1
ATOM 2997 O O . GLN A 1 364 ? 8.234 -20.422 -27.906 1 96.69 364 GLN A O 1
ATOM 3002 N N . GLU A 1 365 ? 9.312 -19.297 -29.469 1 96.62 365 GLU A N 1
ATOM 3003 C CA . GLU A 1 365 ? 8.406 -18.156 -29.375 1 96.62 365 GLU A CA 1
ATOM 3004 C C . GLU A 1 365 ? 6.984 -18.547 -29.781 1 96.62 365 GLU A C 1
ATOM 3006 O O . GLU A 1 365 ? 6.012 -18.094 -29.188 1 96.62 365 GLU A O 1
ATOM 3011 N N . LEU A 1 366 ? 6.961 -19.344 -30.766 1 95.12 366 LEU A N 1
ATOM 3012 C CA . LEU A 1 366 ? 5.648 -19.812 -31.188 1 95.12 366 LEU A CA 1
ATOM 3013 C C . LEU A 1 366 ? 4.98 -20.625 -30.094 1 95.12 366 LEU A C 1
ATOM 3015 O O . LEU A 1 366 ? 3.779 -20.484 -29.844 1 95.12 366 LEU A O 1
ATOM 3019 N N . ALA A 1 367 ? 5.738 -21.469 -29.469 1 94.19 367 ALA A N 1
ATOM 3020 C CA . ALA A 1 367 ? 5.211 -22.234 -28.344 1 94.19 367 ALA A CA 1
ATOM 3021 C C . ALA A 1 367 ? 4.703 -21.297 -27.234 1 94.19 367 ALA A C 1
ATOM 3023 O O . ALA A 1 367 ? 3.607 -21.5 -26.703 1 94.19 367 ALA A O 1
ATOM 3024 N N . ALA A 1 368 ? 5.473 -20.297 -26.953 1 95.75 368 ALA A N 1
ATOM 3025 C CA . ALA A 1 368 ? 5.125 -19.359 -25.891 1 95.75 368 ALA A CA 1
ATOM 3026 C C . ALA A 1 368 ? 3.812 -18.641 -26.203 1 95.75 368 ALA A C 1
ATOM 3028 O O . ALA A 1 368 ? 2.945 -18.531 -25.328 1 95.75 368 ALA A O 1
ATOM 3029 N N . VAL A 1 369 ? 3.664 -18.25 -27.391 1 94 369 VAL A N 1
ATOM 3030 C CA . VAL A 1 369 ? 2.455 -17.531 -27.781 1 94 369 VAL A CA 1
ATOM 3031 C C . VAL A 1 369 ? 1.263 -18.484 -27.766 1 94 369 VAL A C 1
ATOM 3033 O O . VAL A 1 369 ? 0.158 -18.109 -27.375 1 94 369 VAL A O 1
ATOM 3036 N N . THR A 1 370 ? 1.5 -19.656 -28.219 1 91.5 370 THR A N 1
ATOM 3037 C CA . THR A 1 370 ? 0.433 -20.656 -28.266 1 91.5 370 THR A CA 1
ATOM 3038 C C . THR A 1 370 ? -0.071 -20.969 -26.859 1 91.5 370 THR A C 1
ATOM 3040 O O . THR A 1 370 ? -1.28 -21.016 -26.609 1 91.5 370 THR A O 1
ATOM 3043 N N . PHE A 1 371 ? 0.799 -21.109 -25.969 1 93.12 371 PHE A N 1
ATOM 3044 C CA . PHE A 1 371 ? 0.402 -21.469 -24.625 1 93.12 371 PHE A CA 1
ATOM 3045 C C . PHE A 1 371 ? -0.231 -20.281 -23.906 1 93.12 371 PHE A C 1
ATOM 3047 O O . PHE A 1 371 ? -1.093 -20.453 -23.047 1 93.12 371 PHE A O 1
ATOM 3054 N N . LYS A 1 372 ? 0.196 -19.125 -24.281 1 93.56 372 LYS A N 1
ATOM 3055 C CA . LYS A 1 372 ? -0.495 -17.953 -23.781 1 93.56 372 LYS A CA 1
ATOM 3056 C C . LYS A 1 372 ? -1.951 -17.922 -24.234 1 93.56 372 LYS A C 1
ATOM 3058 O O . LYS A 1 372 ? -2.85 -17.625 -23.453 1 93.56 372 LYS A O 1
ATOM 3063 N N . GLU A 1 373 ? -2.145 -18.266 -25.438 1 90.75 373 GLU A N 1
ATOM 3064 C CA . GLU A 1 373 ? -3.498 -18.312 -25.984 1 90.75 373 GLU A CA 1
ATOM 3065 C C . GLU A 1 373 ? -4.344 -19.359 -25.266 1 90.75 373 GLU A C 1
ATOM 3067 O O . GLU A 1 373 ? -5.52 -19.125 -24.969 1 90.75 373 GLU A O 1
ATOM 3072 N N . TYR A 1 374 ? -3.775 -20.531 -25.016 1 90.44 374 TYR A N 1
ATOM 3073 C CA . TYR A 1 374 ? -4.473 -21.578 -24.281 1 90.44 374 TYR A CA 1
ATOM 3074 C C . TYR A 1 374 ? -4.906 -21.094 -22.906 1 90.44 374 TYR A C 1
ATOM 3076 O O . TYR A 1 374 ? -6.051 -21.312 -22.5 1 90.44 374 TYR A O 1
ATOM 3084 N N . ALA A 1 375 ? -3.98 -20.484 -22.25 1 91.31 375 ALA A N 1
ATOM 3085 C CA . ALA A 1 375 ? -4.266 -19.984 -20.906 1 91.31 375 ALA A CA 1
ATOM 3086 C C . ALA A 1 375 ? -5.375 -18.938 -20.938 1 91.31 375 ALA A C 1
ATOM 3088 O O . ALA A 1 375 ? -6.211 -18.891 -20.031 1 91.31 375 ALA A O 1
ATOM 3089 N N . LEU A 1 376 ? -5.395 -18.109 -21.984 1 90.5 376 LEU A N 1
ATOM 3090 C CA . LEU A 1 376 ? -6.414 -17.062 -22.109 1 90.5 376 LEU A CA 1
ATOM 3091 C C . LEU A 1 376 ? -7.789 -17.688 -22.344 1 90.5 376 LEU A C 1
ATOM 3093 O O . LEU A 1 376 ? -8.789 -17.188 -21.828 1 90.5 376 LEU A O 1
ATOM 3097 N N . GLN A 1 377 ? -7.816 -18.719 -23.078 1 91.31 377 GLN A N 1
ATOM 3098 C CA . GLN A 1 377 ? -9.078 -19.422 -23.297 1 91.31 377 GLN A CA 1
ATOM 3099 C C . GLN A 1 377 ? -9.617 -19.984 -21.984 1 91.31 377 GLN A C 1
ATOM 3101 O O . GLN A 1 377 ? -10.805 -19.828 -21.672 1 91.31 377 GLN A O 1
ATOM 3106 N N . ASP A 1 378 ? -8.773 -20.578 -21.266 1 94.06 378 ASP A N 1
ATOM 3107 C CA . ASP A 1 378 ? -9.164 -21.094 -19.953 1 94.06 378 ASP A CA 1
ATOM 3108 C C . ASP A 1 378 ? -9.609 -19.969 -19.031 1 94.06 378 ASP A C 1
ATOM 3110 O O . ASP A 1 378 ? -10.617 -20.094 -18.328 1 94.06 378 ASP A O 1
ATOM 3114 N N . ALA A 1 379 ? -8.867 -18.891 -19.094 1 94.81 379 ALA A N 1
ATOM 3115 C CA . ALA A 1 379 ? -9.172 -17.75 -18.234 1 94.81 379 ALA A CA 1
ATOM 3116 C C . ALA A 1 379 ? -10.562 -17.188 -18.531 1 94.81 379 ALA A C 1
ATOM 3118 O O . ALA A 1 379 ? -11.352 -16.953 -17.609 1 94.81 379 ALA A O 1
ATOM 3119 N N . ASN A 1 380 ? -10.852 -16.969 -19.766 1 93.5 380 ASN A N 1
ATOM 3120 C CA . ASN A 1 380 ? -12.164 -16.453 -20.156 1 93.5 380 ASN A CA 1
ATOM 3121 C C . ASN A 1 380 ? -13.289 -17.344 -19.641 1 93.5 380 ASN A C 1
ATOM 3123 O O . ASN A 1 380 ? -14.281 -16.844 -19.109 1 93.5 380 ASN A O 1
ATOM 3127 N N . THR A 1 381 ? -13.062 -18.562 -19.828 1 94.12 381 THR A N 1
ATOM 3128 C CA . THR A 1 381 ? -14.086 -19.531 -19.438 1 94.12 381 THR A CA 1
ATOM 3129 C C . THR A 1 381 ? -14.266 -19.562 -17.922 1 94.12 381 THR A C 1
ATOM 3131 O O . THR A 1 381 ? -15.391 -19.609 -17.438 1 94.12 381 THR A O 1
ATOM 3134 N N . LEU A 1 382 ? -13.219 -19.5 -17.25 1 96 382 LEU A N 1
ATOM 3135 C CA . LEU A 1 382 ? -13.305 -19.672 -15.805 1 96 382 LEU A CA 1
ATOM 3136 C C . LEU A 1 382 ? -13.734 -18.375 -15.125 1 96 382 LEU A C 1
ATOM 3138 O O . LEU A 1 382 ? -14.336 -18.406 -14.055 1 96 382 LEU A O 1
ATOM 3142 N N . GLU A 1 383 ? -13.461 -17.219 -15.734 1 96.31 383 GLU A N 1
ATOM 3143 C CA . GLU A 1 383 ? -14.055 -15.977 -15.258 1 96.31 383 GLU A CA 1
ATOM 3144 C C . GLU A 1 383 ? -15.57 -16 -15.391 1 96.31 383 GLU A C 1
ATOM 3146 O O . GLU A 1 383 ? -16.281 -15.555 -14.492 1 96.31 383 GLU A O 1
ATOM 3151 N N . ALA A 1 384 ? -16 -16.547 -16.5 1 95.62 384 ALA A N 1
ATOM 3152 C CA . ALA A 1 384 ? -17.438 -16.719 -16.688 1 95.62 384 ALA A CA 1
ATOM 3153 C C . ALA A 1 384 ? -18.031 -17.656 -15.633 1 95.62 384 ALA A C 1
ATOM 3155 O O . ALA A 1 384 ? -19.094 -17.391 -15.086 1 95.62 384 ALA A O 1
ATOM 3156 N N . THR A 1 385 ? -17.297 -18.688 -15.336 1 96.25 385 THR A N 1
ATOM 3157 C CA . THR A 1 385 ? -17.734 -19.641 -14.32 1 96.25 385 THR A CA 1
ATOM 3158 C C . THR A 1 385 ? -17.844 -18.953 -12.953 1 96.25 385 THR A C 1
ATOM 3160 O O . THR A 1 385 ? -18.859 -19.109 -12.258 1 96.25 385 THR A O 1
ATOM 3163 N N . GLN A 1 386 ? -16.891 -18.203 -12.609 1 97.31 386 GLN A N 1
ATOM 3164 C CA . GLN A 1 386 ? -16.844 -17.516 -11.328 1 97.31 386 GLN A CA 1
ATOM 3165 C C . GLN A 1 386 ? -18.078 -16.625 -11.141 1 97.31 386 GLN A C 1
ATOM 3167 O O . GLN A 1 386 ? -18.719 -16.656 -10.086 1 97.31 386 GLN A O 1
ATOM 3172 N N . THR A 1 387 ? -18.453 -15.852 -12.188 1 95.75 387 THR A N 1
ATOM 3173 C CA . THR A 1 387 ? -19.578 -14.938 -12.102 1 95.75 387 THR A CA 1
ATOM 3174 C C . THR A 1 387 ? -20.875 -15.695 -11.844 1 95.75 387 THR A C 1
ATOM 3176 O O . THR A 1 387 ? -21.75 -15.227 -11.094 1 95.75 387 THR A O 1
ATOM 3179 N N . GLN A 1 388 ? -20.953 -16.875 -12.375 1 95.56 388 GLN A N 1
ATOM 3180 C CA . GLN A 1 388 ? -22.188 -17.641 -12.242 1 95.56 388 GLN A CA 1
ATOM 3181 C C . GLN A 1 388 ? -22.266 -18.312 -10.875 1 95.56 388 GLN A C 1
ATOM 3183 O O . GLN A 1 388 ? -23.297 -18.25 -10.203 1 95.56 388 GLN A O 1
ATOM 3188 N N . ILE A 1 389 ? -21.203 -18.875 -10.445 1 95.38 389 ILE A N 1
ATOM 3189 C CA . ILE A 1 389 ? -21.25 -19.625 -9.188 1 95.38 389 ILE A CA 1
ATOM 3190 C C . ILE A 1 389 ? -21.422 -18.656 -8.023 1 95.38 389 ILE A C 1
ATOM 3192 O O . ILE A 1 389 ? -21.938 -19.031 -6.965 1 95.38 389 ILE A O 1
ATOM 3196 N N . ASN A 1 390 ? -21.031 -17.453 -8.234 1 94.5 390 ASN A N 1
ATOM 3197 C CA . ASN A 1 390 ? -21.219 -16.422 -7.223 1 94.5 390 ASN A CA 1
ATOM 3198 C C . ASN A 1 390 ? -22.703 -16.219 -6.891 1 94.5 390 ASN A C 1
ATOM 3200 O O . ASN A 1 390 ? -23.031 -15.797 -5.785 1 94.5 390 ASN A O 1
ATOM 3204 N N . THR A 1 391 ? -23.578 -16.609 -7.797 1 94.38 391 THR A N 1
ATOM 3205 C CA . THR A 1 391 ? -25.016 -16.391 -7.605 1 94.38 391 THR A CA 1
ATOM 3206 C C . THR A 1 391 ? -25.594 -17.375 -6.598 1 94.38 391 THR A C 1
ATOM 3208 O O . THR A 1 391 ? -26.656 -17.141 -6.023 1 94.38 391 THR A O 1
ATOM 3211 N N . ARG A 1 392 ? -24.984 -18.531 -6.602 1 93.44 392 ARG A N 1
ATOM 3212 C CA . ARG A 1 392 ? -25.406 -19.641 -5.75 1 93.44 392 ARG A CA 1
ATOM 3213 C C . ARG A 1 392 ? -26.766 -20.188 -6.199 1 93.44 392 ARG A C 1
ATOM 3215 O O . ARG A 1 392 ? -27.469 -20.828 -5.418 1 93.44 392 ARG A O 1
ATOM 3222 N N . ALA A 1 393 ? -27.047 -19.906 -7.367 1 95.25 393 ALA A N 1
ATOM 3223 C CA . ALA A 1 393 ? -28.297 -20.422 -7.906 1 95.25 393 ALA A CA 1
ATOM 3224 C C . ALA A 1 393 ? -28.281 -21.953 -7.941 1 95.25 393 ALA A C 1
ATOM 3226 O O . ALA A 1 393 ? -29.328 -22.594 -7.797 1 95.25 393 ALA A O 1
ATOM 3227 N N . VAL A 1 394 ? -27.125 -22.484 -8.172 1 93.12 394 VAL A N 1
ATOM 3228 C CA . VAL A 1 394 ? -26.844 -23.906 -8.117 1 93.12 394 VAL A CA 1
ATOM 3229 C C . VAL A 1 394 ? -25.641 -24.156 -7.215 1 93.12 394 VAL A C 1
ATOM 3231 O O . VAL A 1 394 ? -24.625 -23.453 -7.297 1 93.12 394 VAL A O 1
ATOM 3234 N N . THR A 1 395 ? -25.812 -25.141 -6.336 1 93.12 395 THR A N 1
ATOM 3235 C CA . THR A 1 395 ? -24.734 -25.312 -5.359 1 93.12 395 THR A CA 1
ATOM 3236 C C . THR A 1 395 ? -24.172 -26.734 -5.426 1 93.12 395 THR A C 1
ATOM 3238 O O . THR A 1 395 ? -23.203 -27.047 -4.73 1 93.12 395 THR A O 1
ATOM 3241 N N . GLU A 1 396 ? -24.766 -27.5 -6.215 1 94.88 396 GLU A N 1
ATOM 3242 C CA . GLU A 1 396 ? -24.312 -28.875 -6.352 1 94.88 396 GLU A CA 1
ATOM 3243 C C . GLU A 1 396 ? -23.938 -29.203 -7.793 1 94.88 396 GLU A C 1
ATOM 3245 O O . GLU A 1 396 ? -24.734 -28.984 -8.711 1 94.88 396 GLU A O 1
ATOM 3250 N N . PHE A 1 397 ? -22.719 -29.75 -7.945 1 95.94 397 PHE A N 1
ATOM 3251 C CA . PHE A 1 397 ? -22.203 -29.984 -9.289 1 95.94 397 PHE A CA 1
ATOM 3252 C C . PHE A 1 397 ? -21.641 -31.391 -9.406 1 95.94 397 PHE A C 1
ATOM 3254 O O . PHE A 1 397 ? -20.734 -31.781 -8.641 1 95.94 397 PHE A O 1
ATOM 3261 N N . PRO A 1 398 ? -22.094 -32.188 -10.328 1 97.12 398 PRO A N 1
ATOM 3262 C CA . PRO A 1 398 ? -21.5 -33.5 -10.539 1 97.12 398 PRO A CA 1
ATOM 3263 C C . PRO A 1 398 ? -20.156 -33.438 -11.242 1 97.12 398 PRO A C 1
ATOM 3265 O O . PRO A 1 398 ? -19.953 -32.625 -12.125 1 97.12 398 PRO A O 1
ATOM 3268 N N . LEU A 1 399 ? -19.312 -34.312 -10.773 1 96.75 399 LEU A N 1
ATOM 3269 C CA . LEU A 1 399 ? -18.016 -34.5 -11.438 1 96.75 399 LEU A CA 1
ATOM 3270 C C . LEU A 1 399 ? -17.891 -35.906 -11.977 1 96.75 399 LEU A C 1
ATOM 3272 O O . LEU A 1 399 ? -18.469 -36.844 -11.414 1 96.75 399 LEU A O 1
ATOM 3276 N N . CYS A 1 400 ? -17.141 -36.062 -13.039 1 95.75 400 CYS A N 1
ATOM 3277 C CA . CYS A 1 400 ? -16.938 -37.375 -13.617 1 95.75 400 CYS A CA 1
ATOM 3278 C C . CYS A 1 400 ? -15.602 -37.969 -13.188 1 95.75 400 CYS A C 1
ATOM 3280 O O . CYS A 1 400 ? -14.867 -37.344 -12.414 1 95.75 400 CYS A O 1
ATOM 3282 N N . ASP A 1 401 ? -15.25 -39.125 -13.641 1 95.38 401 ASP A N 1
ATOM 3283 C CA . ASP A 1 401 ? -14.07 -39.906 -13.227 1 95.38 401 ASP A CA 1
ATOM 3284 C C . ASP A 1 401 ? -12.789 -39.188 -13.656 1 95.38 401 ASP A C 1
ATOM 3286 O O . ASP A 1 401 ? -11.766 -39.281 -12.977 1 95.38 401 ASP A O 1
ATOM 3290 N N . GLN A 1 402 ? -12.828 -38.438 -14.68 1 93.75 402 GLN A N 1
ATOM 3291 C CA . GLN A 1 402 ? -11.656 -37.781 -15.227 1 93.75 402 GLN A CA 1
ATOM 3292 C C . GLN A 1 402 ? -11.383 -36.469 -14.484 1 93.75 402 GLN A C 1
ATOM 3294 O O . GLN A 1 402 ? -10.398 -35.781 -14.766 1 93.75 402 GLN A O 1
ATOM 3299 N N . GLU A 1 403 ? -12.219 -36.156 -13.547 1 96.88 403 GLU A N 1
ATOM 3300 C CA . GLU A 1 403 ? -12.094 -34.938 -12.781 1 96.88 403 GLU A CA 1
ATOM 3301 C C . GLU A 1 403 ? -11.773 -35.219 -11.32 1 96.88 403 GLU A C 1
ATOM 3303 O O . GLU A 1 403 ? -12.094 -34.406 -10.438 1 96.88 403 GLU A O 1
ATOM 3308 N N . VAL A 1 404 ? -11.164 -36.344 -11.078 1 97.12 404 VAL A N 1
ATOM 3309 C CA . VAL A 1 404 ? -10.898 -36.812 -9.727 1 97.12 404 VAL A CA 1
ATOM 3310 C C . VAL A 1 404 ? -9.945 -35.844 -9.016 1 97.12 404 VAL A C 1
ATOM 3312 O O . VAL A 1 404 ? -10.062 -35.625 -7.801 1 97.12 404 VAL A O 1
ATOM 3315 N N . LEU A 1 405 ? -9.094 -35.188 -9.68 1 98.19 405 LEU A N 1
ATOM 3316 C CA . LEU A 1 405 ? -8.086 -34.375 -9.031 1 98.19 405 LEU A CA 1
ATOM 3317 C C . LEU A 1 405 ? -8.688 -33.031 -8.586 1 98.19 405 LEU A C 1
ATOM 3319 O O . LEU A 1 405 ? -8.125 -32.344 -7.727 1 98.19 405 LEU A O 1
ATOM 3323 N N . LEU A 1 406 ? -9.852 -32.656 -9.164 1 97.75 406 LEU A N 1
ATOM 3324 C CA . LEU A 1 406 ? -10.578 -31.516 -8.625 1 97.75 406 LEU A CA 1
ATOM 3325 C C . LEU A 1 406 ? -11.008 -31.781 -7.184 1 97.75 406 LEU A C 1
ATOM 3327 O O . LEU A 1 406 ? -10.82 -30.922 -6.316 1 97.75 406 LEU A O 1
ATOM 3331 N N . ARG A 1 407 ? -11.555 -32.969 -7.039 1 97.31 407 ARG A N 1
ATOM 3332 C CA . ARG A 1 407 ? -11.953 -33.375 -5.691 1 97.31 407 ARG A CA 1
ATOM 3333 C C . ARG A 1 407 ? -10.766 -33.344 -4.738 1 97.31 407 ARG A C 1
ATOM 3335 O O . ARG A 1 407 ? -10.875 -32.812 -3.625 1 97.31 407 ARG A O 1
ATOM 3342 N N . HIS A 1 408 ? -9.719 -33.844 -5.172 1 98.19 408 HIS A N 1
ATOM 3343 C CA . HIS A 1 408 ? -8.531 -33.906 -4.336 1 98.19 408 HIS A CA 1
ATOM 3344 C C . HIS A 1 408 ? -8.07 -32.5 -3.922 1 98.19 408 HIS A C 1
ATOM 3346 O O . HIS A 1 408 ? -7.742 -32.281 -2.758 1 98.19 408 HIS A O 1
ATOM 3352 N N . LEU A 1 409 ? -8.047 -31.578 -4.848 1 98.06 409 LEU A N 1
ATOM 3353 C CA . LEU A 1 409 ? -7.59 -30.219 -4.586 1 98.06 409 LEU A CA 1
ATOM 3354 C C . LEU A 1 409 ? -8.445 -29.562 -3.516 1 98.06 409 LEU A C 1
ATOM 3356 O O . LEU A 1 409 ? -7.922 -29.031 -2.531 1 98.06 409 LEU A O 1
ATOM 3360 N N . HIS A 1 410 ? -9.703 -29.594 -3.705 1 96.94 410 HIS A N 1
ATOM 3361 C CA . HIS A 1 410 ? -10.617 -28.938 -2.785 1 96.94 410 HIS A CA 1
ATOM 3362 C C . HIS A 1 410 ? -10.617 -29.625 -1.421 1 96.94 410 HIS A C 1
ATOM 3364 O O . HIS A 1 410 ? -10.648 -28.953 -0.386 1 96.94 410 HIS A O 1
ATOM 3370 N N . HIS A 1 411 ? -10.57 -30.969 -1.442 1 97.06 411 HIS A N 1
ATOM 3371 C CA . HIS A 1 411 ? -10.469 -31.703 -0.186 1 97.06 411 HIS A CA 1
ATOM 3372 C C . HIS A 1 411 ? -9.211 -31.312 0.579 1 97.06 411 HIS A C 1
ATOM 3374 O O . HIS A 1 411 ? -9.25 -31.125 1.797 1 97.06 411 HIS A O 1
ATOM 3380 N N . THR A 1 412 ? -8.109 -31.234 -0.123 1 98.06 412 THR A N 1
ATOM 3381 C CA . THR A 1 412 ? -6.84 -30.891 0.5 1 98.06 412 THR A CA 1
ATOM 3382 C C . THR A 1 412 ? -6.898 -29.484 1.104 1 98.06 412 THR A C 1
ATOM 3384 O O . THR A 1 412 ? -6.484 -29.281 2.246 1 98.06 412 THR A O 1
ATOM 3387 N N . ALA A 1 413 ? -7.445 -28.562 0.349 1 98 413 ALA A N 1
ATOM 3388 C CA . ALA A 1 413 ? -7.59 -27.203 0.854 1 98 413 ALA A CA 1
ATOM 3389 C C . ALA A 1 413 ? -8.445 -27.172 2.115 1 98 413 ALA A C 1
ATOM 3391 O O . ALA A 1 413 ? -8.094 -26.516 3.098 1 98 413 ALA A O 1
ATOM 3392 N N . HIS A 1 414 ? -9.516 -27.922 2.107 1 97.31 414 HIS A N 1
ATOM 3393 C CA . HIS A 1 414 ? -10.398 -27.984 3.264 1 97.31 414 HIS A CA 1
ATOM 3394 C C . HIS A 1 414 ? -9.688 -28.578 4.473 1 97.31 414 HIS A C 1
ATOM 3396 O O . HIS A 1 414 ? -9.898 -28.141 5.602 1 97.31 414 HIS A O 1
ATOM 3402 N N . LYS A 1 415 ? -8.953 -29.547 4.203 1 97.62 415 LYS A N 1
ATOM 3403 C CA . LYS A 1 415 ? -8.234 -30.203 5.297 1 97.62 415 LYS A CA 1
ATOM 3404 C C . LYS A 1 415 ? -7.328 -29.203 6.02 1 97.62 415 LYS A C 1
ATOM 3406 O O . LYS A 1 415 ? -7.277 -29.188 7.254 1 97.62 415 LYS A O 1
ATOM 3411 N N . TYR A 1 416 ? -6.648 -28.422 5.281 1 97.88 416 TYR A N 1
ATOM 3412 C CA . TYR A 1 416 ? -5.773 -27.422 5.879 1 97.88 416 TYR A CA 1
ATOM 3413 C C . TYR A 1 416 ? -6.582 -26.406 6.684 1 97.88 416 TYR A C 1
ATOM 3415 O O . TYR A 1 416 ? -6.211 -26.062 7.809 1 97.88 416 TYR A O 1
ATOM 3423 N N . VAL A 1 417 ? -7.625 -25.938 6.109 1 97.81 417 VAL A N 1
ATOM 3424 C CA . VAL A 1 417 ? -8.445 -24.922 6.758 1 97.81 417 VAL A CA 1
ATOM 3425 C C . VAL A 1 417 ? -9.094 -25.5 8.016 1 97.81 417 VAL A C 1
ATOM 3427 O O . VAL A 1 417 ? -9.117 -24.844 9.062 1 97.81 417 VAL A O 1
ATOM 3430 N N . ASP A 1 418 ? -9.562 -26.734 7.898 1 97.19 418 ASP A N 1
ATOM 3431 C CA . ASP A 1 418 ? -10.18 -27.391 9.047 1 97.19 418 ASP A CA 1
ATOM 3432 C C . ASP A 1 418 ? -9.172 -27.578 10.18 1 97.19 418 ASP A C 1
ATOM 3434 O O . ASP A 1 418 ? -9.5 -27.375 11.352 1 97.19 418 ASP A O 1
ATOM 3438 N N . ALA A 1 419 ? -8.07 -28 9.836 1 96.88 419 ALA A N 1
ATOM 3439 C CA . ALA A 1 419 ? -7.023 -28.156 10.844 1 96.88 419 ALA A CA 1
ATOM 3440 C C . ALA A 1 419 ? -6.711 -26.828 11.531 1 96.88 419 ALA A C 1
ATOM 3442 O O . ALA A 1 419 ? -6.508 -26.797 12.742 1 96.88 419 ALA A O 1
ATOM 3443 N N . TYR A 1 420 ? -6.66 -25.797 10.805 1 96.69 420 TYR A N 1
ATOM 3444 C CA . TYR A 1 420 ? -6.387 -24.469 11.352 1 96.69 420 TYR A CA 1
ATOM 3445 C C . TYR A 1 420 ? -7.5 -24.031 12.289 1 96.69 420 TYR A C 1
ATOM 3447 O O . TYR A 1 420 ? -7.234 -23.5 13.367 1 96.69 420 TYR A O 1
ATOM 3455 N N . LYS A 1 421 ? -8.695 -24.203 11.844 1 95.62 421 LYS A N 1
ATOM 3456 C CA . LYS A 1 421 ? -9.836 -23.859 12.688 1 95.62 421 LYS A CA 1
ATOM 3457 C C . LYS A 1 421 ? -9.773 -24.609 14.016 1 95.62 421 LYS A C 1
ATOM 3459 O O . LYS A 1 421 ? -10.086 -24.047 15.07 1 95.62 421 LYS A O 1
ATOM 3464 N N . ALA A 1 422 ? -9.453 -25.781 13.914 1 95.44 422 ALA A N 1
ATOM 3465 C CA . ALA A 1 422 ? -9.336 -26.594 15.117 1 95.44 422 ALA A CA 1
ATOM 3466 C C . ALA A 1 422 ? -8.258 -26.047 16.047 1 95.44 422 ALA A C 1
ATOM 3468 O O . ALA A 1 422 ? -8.43 -26.016 17.266 1 95.44 422 ALA A O 1
ATOM 3469 N N . GLU A 1 423 ? -7.188 -25.641 15.508 1 93.75 423 GLU A N 1
ATOM 3470 C CA . GLU A 1 423 ? -6.117 -25.031 16.281 1 93.75 423 GLU A CA 1
ATOM 3471 C C . GLU A 1 423 ? -6.594 -23.75 16.984 1 93.75 423 GLU A C 1
ATOM 3473 O O . GLU A 1 423 ? -6.266 -23.516 18.141 1 93.75 423 GLU A O 1
ATOM 3478 N N . LEU A 1 424 ? -7.293 -22.906 16.281 1 92.12 424 LEU A N 1
ATOM 3479 C CA . LEU A 1 424 ? -7.82 -21.656 16.828 1 92.12 424 LEU A CA 1
ATOM 3480 C C . LEU A 1 424 ? -8.781 -21.938 17.984 1 92.12 424 LEU A C 1
ATOM 3482 O O . LEU A 1 424 ? -8.766 -21.234 18.984 1 92.12 424 LEU A O 1
ATOM 3486 N N . ALA A 1 425 ? -9.609 -22.875 17.797 1 90.62 425 ALA A N 1
ATOM 3487 C CA . ALA A 1 425 ? -10.578 -23.25 18.828 1 90.62 425 ALA A CA 1
ATOM 3488 C C . ALA A 1 425 ? -9.867 -23.719 20.094 1 90.62 425 ALA A C 1
ATOM 3490 O O . ALA A 1 425 ? -10.305 -23.406 21.203 1 90.62 425 ALA A O 1
ATOM 3491 N N . GLU A 1 426 ? -8.875 -24.391 19.953 1 90 426 GLU A N 1
ATOM 3492 C CA . GLU A 1 426 ? -8.102 -24.859 21.094 1 90 426 GLU A CA 1
ATOM 3493 C C . GLU A 1 426 ? -7.449 -23.688 21.844 1 90 426 GLU A C 1
ATOM 3495 O O . GLU A 1 426 ? -7.41 -23.672 23.062 1 90 426 GLU A O 1
ATOM 3500 N N . LYS A 1 427 ? -6.953 -22.688 21.125 1 84.62 427 LYS A N 1
ATOM 3501 C CA . LYS A 1 427 ? -6.316 -21.516 21.719 1 84.62 427 LYS A CA 1
ATOM 3502 C C . LYS A 1 427 ? -7.336 -20.656 22.469 1 84.62 427 LYS A C 1
ATOM 3504 O O . LYS A 1 427 ? -7.035 -20.109 23.531 1 84.62 427 LYS A O 1
ATOM 3509 N N . THR A 1 428 ? -8.477 -20.484 21.875 1 83.19 428 THR A N 1
ATOM 3510 C CA . THR A 1 428 ? -9.539 -19.719 22.516 1 83.19 428 THR A CA 1
ATOM 3511 C C . THR A 1 428 ? -10.008 -20.406 23.797 1 83.19 428 THR A C 1
ATOM 3513 O O . THR A 1 428 ? -10.25 -19.75 24.812 1 83.19 428 THR A O 1
ATOM 3516 N N . GLN A 1 429 ? -10.125 -21.672 23.719 1 79.88 429 GLN A N 1
ATOM 3517 C CA . GLN A 1 429 ? -10.531 -22.438 24.891 1 79.88 429 GLN A CA 1
ATOM 3518 C C . GLN A 1 429 ? -9.484 -22.344 26 1 79.88 429 GLN A C 1
ATOM 3520 O O . GLN A 1 429 ? -9.82 -22.203 27.172 1 79.88 429 GLN A O 1
ATOM 3525 N N . LYS A 1 430 ? -8.305 -22.266 25.625 1 69.75 430 LYS A N 1
ATOM 3526 C CA . LYS A 1 430 ? -7.25 -22.141 26.625 1 69.75 430 LYS A CA 1
ATOM 3527 C C . LYS A 1 430 ? -7.238 -20.734 27.219 1 69.75 430 LYS A C 1
ATOM 3529 O O . LYS A 1 430 ? -7.035 -20.562 28.422 1 69.75 430 LYS A O 1
ATOM 3534 N N . ALA A 1 431 ? -7.457 -19.75 26.344 1 69.5 431 ALA A N 1
ATOM 3535 C CA . ALA A 1 431 ? -7.484 -18.375 26.828 1 69.5 431 ALA A CA 1
ATOM 3536 C C . ALA A 1 431 ? -8.648 -18.156 27.797 1 69.5 431 ALA A C 1
ATOM 3538 O O . ALA A 1 431 ? -8.5 -17.469 28.812 1 69.5 431 ALA A O 1
ATOM 3539 N N . GLU A 1 432 ? -9.75 -18.625 27.5 1 70.19 432 GLU A N 1
ATOM 3540 C CA . GLU A 1 432 ? -10.922 -18.547 28.359 1 70.19 432 GLU A CA 1
ATOM 3541 C C . GLU A 1 432 ? -10.711 -19.344 29.656 1 70.19 432 GLU A C 1
ATOM 3543 O O . GLU A 1 432 ? -11.148 -18.922 30.719 1 70.19 432 GLU A O 1
ATOM 3548 N N . SER A 1 433 ? -10.023 -20.359 29.422 1 67.81 433 SER A N 1
ATOM 3549 C CA . SER A 1 433 ? -9.742 -21.172 30.609 1 67.81 433 SER A CA 1
ATOM 3550 C C . SER A 1 433 ? -8.688 -20.516 31.5 1 67.81 433 SER A C 1
ATOM 3552 O O . SER A 1 433 ? -8.773 -20.578 32.719 1 67.81 433 SER A O 1
ATOM 3554 N N . ASN A 1 434 ? -7.766 -19.828 30.812 1 60.5 434 ASN A N 1
ATOM 3555 C CA . ASN A 1 434 ? -6.746 -19.109 31.578 1 60.5 434 ASN A CA 1
ATOM 3556 C C . ASN A 1 434 ? -7.254 -17.75 32.062 1 60.5 434 ASN A C 1
ATOM 3558 O O . ASN A 1 434 ? -6.727 -17.188 33 1 60.5 434 ASN A O 1
ATOM 3562 N N . GLY A 1 435 ? -7.973 -17.016 31.312 1 51.19 435 GLY A N 1
ATOM 3563 C CA . GLY A 1 435 ? -8.57 -15.75 31.703 1 51.19 435 GLY A CA 1
ATOM 3564 C C . GLY A 1 435 ? -9.516 -15.883 32.875 1 51.19 435 GLY A C 1
ATOM 3565 O O . GLY A 1 435 ? -9.734 -14.914 33.625 1 51.19 435 GLY A O 1
ATOM 3566 N N . SER A 1 436 ? -10.336 -16.891 33 1 45.31 436 SER A N 1
ATOM 3567 C CA . SER A 1 436 ? -11.094 -17.016 34.25 1 45.31 436 SER A CA 1
ATOM 3568 C C . SER A 1 436 ? -10.164 -17.062 35.469 1 45.31 436 SER A C 1
ATOM 3570 O O . SER A 1 436 ? -10.609 -16.891 36.594 1 45.31 436 SER A O 1
ATOM 3572 N N . ALA A 1 437 ? -8.953 -17.375 35.375 1 39.91 437 ALA A N 1
ATOM 3573 C CA . ALA A 1 437 ? -8.117 -17.328 36.562 1 39.91 437 ALA A CA 1
ATOM 3574 C C . ALA A 1 437 ? -7.539 -15.922 36.75 1 39.91 437 ALA A C 1
ATOM 3576 O O . ALA A 1 437 ? -7.145 -15.562 37.875 1 39.91 437 ALA A O 1
ATOM 3577 N N . VAL A 1 438 ? -7.203 -15.164 35.719 1 38.16 438 VAL A N 1
ATOM 3578 C CA . VAL A 1 438 ? -6.43 -13.945 35.938 1 38.16 438 VAL A CA 1
ATOM 3579 C C . VAL A 1 438 ? -7.375 -12.773 36.188 1 38.16 438 VAL A C 1
ATOM 3581 O O . VAL A 1 438 ? -7 -11.617 35.969 1 38.16 438 VAL A O 1
ATOM 3584 N N . THR A 1 439 ? -8.555 -12.82 36.531 1 36.69 439 THR A N 1
ATOM 3585 C CA . THR A 1 439 ? -9.234 -11.594 36.938 1 36.69 439 THR A CA 1
ATOM 3586 C C . THR A 1 439 ? -8.359 -10.781 37.906 1 36.69 439 THR A C 1
ATOM 3588 O O . THR A 1 439 ? -8.586 -9.586 38.094 1 36.69 439 THR A O 1
ATOM 3591 N N . SER A 1 440 ? -7.645 -11.352 38.812 1 30.7 440 SER A N 1
ATOM 3592 C CA . SER A 1 440 ? -7.254 -10.453 39.906 1 30.7 440 SER A CA 1
ATOM 3593 C C . SER A 1 440 ? -6.16 -9.492 39.469 1 30.7 440 SER A C 1
ATOM 3595 O O . SER A 1 440 ? -6.156 -8.32 39.844 1 30.7 440 SER A O 1
ATOM 3597 N N . GLU A 1 441 ? -4.949 -9.922 39 1 28.41 441 GLU A N 1
ATOM 3598 C CA . GLU A 1 441 ? -3.82 -9.055 39.344 1 28.41 441 GLU A CA 1
ATOM 3599 C C . GLU A 1 441 ? -3.553 -8.062 38.219 1 28.41 441 GLU A C 1
ATOM 3601 O O . GLU A 1 441 ? -2.592 -7.289 38.281 1 28.41 441 GLU A O 1
ATOM 3606 N N . LYS A 1 442 ? -4.141 -8.195 37 1 30.06 442 LYS A N 1
ATOM 3607 C CA . LYS A 1 442 ? -3.49 -7.379 35.969 1 30.06 442 LYS A CA 1
ATOM 3608 C C . LYS A 1 442 ? -3.957 -5.93 36.031 1 30.06 442 LYS A C 1
ATOM 3610 O O . LYS A 1 442 ? -4.871 -5.527 35.312 1 30.06 442 LYS A O 1
ATOM 3615 N N . ASP A 1 443 ? -4.305 -5.363 37.188 1 25.8 443 ASP A N 1
ATOM 3616 C CA . ASP A 1 443 ? -4.344 -3.904 37.219 1 25.8 443 ASP A CA 1
ATOM 3617 C C . ASP A 1 443 ? -3.07 -3.297 36.656 1 25.8 443 ASP A C 1
ATOM 3619 O O . ASP A 1 443 ? -2.73 -2.148 36.938 1 25.8 443 ASP A O 1
ATOM 3623 N N . ALA A 1 444 ? -2.139 -4.152 36.094 1 26.56 444 ALA A N 1
ATOM 3624 C CA . ALA A 1 444 ? -0.993 -3.275 35.875 1 26.56 444 ALA A CA 1
ATOM 3625 C C . ALA A 1 444 ? -1.242 -2.344 34.688 1 26.56 444 ALA A C 1
ATOM 3627 O O . ALA A 1 444 ? -1.913 -2.721 33.719 1 26.56 444 ALA A O 1
ATOM 3628 N N . ALA A 1 445 ? -0.611 -1.025 34.594 1 24.61 445 ALA A N 1
ATOM 3629 C CA . ALA A 1 445 ? -0.628 0.253 33.875 1 24.61 445 ALA A CA 1
ATOM 3630 C C . ALA A 1 445 ? -0.322 0.066 32.406 1 24.61 445 ALA A C 1
ATOM 3632 O O . ALA A 1 445 ? 0.726 -0.477 32.031 1 24.61 445 ALA A O 1
ATOM 3633 N N . HIS A 1 446 ? -1.101 -0.196 31.516 1 19.92 446 HIS A N 1
ATOM 3634 C CA . HIS A 1 446 ? -0.972 -0.192 30.062 1 19.92 446 HIS A CA 1
ATOM 3635 C C . HIS A 1 446 ? -0.315 1.094 29.562 1 19.92 446 HIS A C 1
ATOM 3637 O O . HIS A 1 446 ? -0.936 2.158 29.578 1 19.92 446 HIS A O 1
ATOM 3643 N N . VAL A 1 447 ? 0.971 1.495 29.953 1 20.02 447 VAL A N 1
ATOM 3644 C CA . VAL A 1 447 ? 1.669 2.525 29.188 1 20.02 447 VAL A CA 1
ATOM 3645 C C . VAL A 1 447 ? 1.918 2.035 27.766 1 20.02 447 VAL A C 1
ATOM 3647 O O . VAL A 1 447 ? 2.291 0.877 27.547 1 20.02 447 VAL A O 1
ATOM 3650 N N . MET B 1 1 ? 30.906 13.836 18.766 1 64.62 1 MET B N 1
ATOM 3651 C CA . MET B 1 1 ? 30.328 14.898 19.578 1 64.62 1 MET B CA 1
ATOM 3652 C C . MET B 1 1 ? 29.25 15.648 18.812 1 64.62 1 MET B C 1
ATOM 3654 O O . MET B 1 1 ? 29.328 15.805 17.594 1 64.62 1 MET B O 1
ATOM 3658 N N . ALA B 1 2 ? 28.203 15.938 19.5 1 79.5 2 ALA B N 1
ATOM 3659 C CA . ALA B 1 2 ? 27.109 16.688 18.875 1 79.5 2 ALA B CA 1
ATOM 3660 C C . ALA B 1 2 ? 27.609 18.031 18.344 1 79.5 2 ALA B C 1
ATOM 3662 O O . ALA B 1 2 ? 28.406 18.703 19 1 79.5 2 ALA B O 1
ATOM 3663 N N . HIS B 1 3 ? 27.281 18.422 17.188 1 85.38 3 HIS B N 1
ATOM 3664 C CA . HIS B 1 3 ? 27.656 19.688 16.562 1 85.38 3 HIS B CA 1
ATOM 3665 C C . HIS B 1 3 ? 26.906 20.859 17.188 1 85.38 3 HIS B C 1
ATOM 3667 O O . HIS B 1 3 ? 27.453 21.953 17.312 1 85.38 3 HIS B O 1
ATOM 3673 N N . PHE B 1 4 ? 25.688 20.656 17.531 1 89.88 4 PHE B N 1
ATOM 3674 C CA . PHE B 1 4 ? 24.859 21.672 18.156 1 89.88 4 PHE B CA 1
ATOM 3675 C C . PHE B 1 4 ? 24.531 21.297 19.594 1 89.88 4 PHE B C 1
ATOM 3677 O O . PHE B 1 4 ? 24.484 20.109 19.938 1 89.88 4 PHE B O 1
ATOM 3684 N N . PRO B 1 5 ? 24.266 22.312 20.375 1 88.69 5 PRO B N 1
ATOM 3685 C CA . PRO B 1 5 ? 24 22.016 21.781 1 88.69 5 PRO B CA 1
ATOM 3686 C C . PRO B 1 5 ? 22.75 21.172 21.969 1 88.69 5 PRO B C 1
ATOM 3688 O O . PRO B 1 5 ? 21.719 21.422 21.328 1 88.69 5 PRO B O 1
ATOM 3691 N N . LYS B 1 6 ? 22.891 20.234 22.859 1 90.75 6 LYS B N 1
ATOM 3692 C CA . LYS B 1 6 ? 21.766 19.438 23.328 1 90.75 6 LYS B CA 1
ATOM 3693 C C . LYS B 1 6 ? 21.297 19.891 24.703 1 90.75 6 LYS B C 1
ATOM 3695 O O . LYS B 1 6 ? 21.969 20.688 25.359 1 90.75 6 LYS B O 1
ATOM 3700 N N . PRO B 1 7 ? 20.188 19.375 25.078 1 93.38 7 PRO B N 1
ATOM 3701 C CA . PRO B 1 7 ? 19.75 19.703 26.438 1 93.38 7 PRO B CA 1
ATOM 3702 C C . PRO B 1 7 ? 20.719 19.203 27.5 1 93.38 7 PRO B C 1
ATOM 3704 O O . PRO B 1 7 ? 21.547 18.312 27.234 1 93.38 7 PRO B O 1
ATOM 3707 N N . ALA B 1 8 ? 20.609 19.734 28.641 1 91.88 8 ALA B N 1
ATOM 3708 C CA . ALA B 1 8 ? 21.516 19.438 29.75 1 91.88 8 ALA B CA 1
ATOM 3709 C C . ALA B 1 8 ? 21.484 17.953 30.109 1 91.88 8 ALA B C 1
ATOM 3711 O O . ALA B 1 8 ? 22.5 17.375 30.5 1 91.88 8 ALA B O 1
ATOM 3712 N N . VAL B 1 9 ? 20.422 17.328 29.875 1 93.44 9 VAL B N 1
ATOM 3713 C CA . VAL B 1 9 ? 20.25 15.938 30.25 1 93.44 9 VAL B CA 1
ATOM 3714 C C . VAL B 1 9 ? 20.953 15.047 29.234 1 93.44 9 VAL B C 1
ATOM 3716 O O . VAL B 1 9 ? 21.172 13.859 29.484 1 93.44 9 VAL B O 1
ATOM 3719 N N . GLY B 1 10 ? 21.344 15.586 28.156 1 90.44 10 GLY B N 1
ATOM 3720 C CA . GLY B 1 10 ? 22.219 14.859 27.266 1 90.44 10 GLY B CA 1
ATOM 3721 C C . GLY B 1 10 ? 21.578 14.516 25.938 1 90.44 10 GLY B C 1
ATOM 3722 O O . GLY B 1 10 ? 22.266 14.289 24.938 1 90.44 10 GLY B O 1
ATOM 3723 N N . SER B 1 11 ? 20.266 14.328 25.953 1 94 11 SER B N 1
ATOM 3724 C CA . SER B 1 11 ? 19.578 14.055 24.688 1 94 11 SER B CA 1
ATOM 3725 C C . SER B 1 11 ? 18.203 14.727 24.656 1 94 11 SER B C 1
ATOM 3727 O O . SER B 1 11 ? 17.656 15.078 25.703 1 94 11 SER B O 1
ATOM 3729 N N . TRP B 1 12 ? 17.734 14.945 23.469 1 95.44 12 TRP B N 1
ATOM 3730 C CA . TRP B 1 12 ? 16.406 15.531 23.328 1 95.44 12 TRP B CA 1
ATOM 3731 C C . TRP B 1 12 ? 15.328 14.602 23.891 1 95.44 12 TRP B C 1
ATOM 3733 O O . TRP B 1 12 ? 14.406 15.055 24.578 1 95.44 12 TRP B O 1
ATOM 3743 N N . THR B 1 13 ? 15.469 13.312 23.625 1 95.75 13 THR B N 1
ATOM 3744 C CA . THR B 1 13 ? 14.469 12.352 24.062 1 95.75 13 THR B CA 1
ATOM 3745 C C . THR B 1 13 ? 14.391 12.297 25.578 1 95.75 13 THR B C 1
ATOM 3747 O O . THR B 1 13 ? 13.297 12.281 26.156 1 95.75 13 THR B O 1
ATOM 3750 N N . GLU B 1 14 ? 15.5 12.359 26.172 1 94.81 14 GLU B N 1
ATOM 3751 C CA . GLU B 1 14 ? 15.523 12.266 27.625 1 94.81 14 GLU B CA 1
ATOM 3752 C C . GLU B 1 14 ? 15.117 13.586 28.266 1 94.81 14 GLU B C 1
ATOM 3754 O O . GLU B 1 14 ? 14.844 13.633 29.469 1 94.81 14 GLU B O 1
ATOM 3759 N N . ASN B 1 15 ? 15.094 14.656 27.5 1 95.88 15 ASN B N 1
ATOM 3760 C CA . ASN B 1 15 ? 14.539 15.914 27.984 1 95.88 15 ASN B CA 1
ATOM 3761 C C . ASN B 1 15 ? 13.023 15.82 28.188 1 95.88 15 ASN B C 1
ATOM 3763 O O . ASN B 1 15 ? 12.438 16.641 28.891 1 95.88 15 ASN B O 1
ATOM 3767 N N . TRP B 1 16 ? 12.414 14.93 27.531 1 96.81 16 TRP B N 1
ATOM 3768 C CA . TRP B 1 16 ? 11.016 14.562 27.719 1 96.81 16 TRP B CA 1
ATOM 3769 C C . TRP B 1 16 ? 10.891 13.078 28.047 1 96.81 16 TRP B C 1
ATOM 3771 O O . TRP B 1 16 ? 10.414 12.289 27.234 1 96.81 16 TRP B O 1
ATOM 3781 N N . PRO B 1 17 ? 11.133 12.75 29.234 1 95.69 17 PRO B N 1
ATOM 3782 C CA . PRO B 1 17 ? 11.273 11.344 29.609 1 95.69 17 PRO B CA 1
ATOM 3783 C C . PRO B 1 17 ? 9.977 10.555 29.438 1 95.69 17 PRO B C 1
ATOM 3785 O O . PRO B 1 17 ? 10.008 9.336 29.266 1 95.69 17 PRO B O 1
ATOM 3788 N N . GLU B 1 18 ? 8.852 11.219 29.453 1 95.19 18 GLU B N 1
ATOM 3789 C CA . GLU B 1 18 ? 7.566 10.547 29.297 1 95.19 18 GLU B CA 1
ATOM 3790 C C . GLU B 1 18 ? 7.43 9.914 27.922 1 95.19 18 GLU B C 1
ATOM 3792 O O . GLU B 1 18 ? 6.594 9.031 27.719 1 95.19 18 GLU B O 1
ATOM 3797 N N . LEU B 1 19 ? 8.211 10.305 27 1 96.56 19 LEU B N 1
ATOM 3798 C CA . LEU B 1 19 ? 8.117 9.789 25.641 1 96.56 19 LEU B CA 1
ATOM 3799 C C . LEU B 1 19 ? 8.867 8.469 25.5 1 96.56 19 LEU B C 1
ATOM 3801 O O . LEU B 1 19 ? 8.617 7.703 24.562 1 96.56 19 LEU B O 1
ATOM 3805 N N . GLY B 1 20 ? 9.773 8.18 26.422 1 95.38 20 GLY B N 1
ATOM 3806 C CA . GLY B 1 20 ? 10.461 6.902 26.484 1 95.38 20 GLY B CA 1
ATOM 3807 C C . GLY B 1 20 ? 11.469 6.707 25.375 1 95.38 20 GLY B C 1
ATOM 3808 O O . GLY B 1 20 ? 11.445 7.438 24.375 1 95.38 20 GLY B O 1
ATOM 3809 N N . THR B 1 21 ? 12.344 5.73 25.516 1 95.44 21 THR B N 1
ATOM 3810 C CA . THR B 1 21 ? 13.383 5.434 24.531 1 95.44 21 THR B CA 1
ATOM 3811 C C . THR B 1 21 ? 13.203 4.027 23.969 1 95.44 21 THR B C 1
ATOM 3813 O O . THR B 1 21 ? 14 3.584 23.125 1 95.44 21 THR B O 1
ATOM 3816 N N . ALA B 1 22 ? 12.195 3.268 24.391 1 94.81 22 ALA B N 1
ATOM 3817 C CA . ALA B 1 22 ? 11.953 1.9 23.938 1 94.81 22 ALA B CA 1
ATOM 3818 C C . ALA B 1 22 ? 11.492 1.877 22.484 1 94.81 22 ALA B C 1
ATOM 3820 O O . ALA B 1 22 ? 11.039 2.895 21.953 1 94.81 22 ALA B O 1
ATOM 3821 N N . PRO B 1 23 ? 11.656 0.686 21.797 1 95.25 23 PRO B N 1
ATOM 3822 C CA . PRO B 1 23 ? 11.102 0.577 20.453 1 95.25 23 PRO B CA 1
ATOM 3823 C C . PRO B 1 23 ? 9.617 0.917 20.391 1 95.25 23 PRO B C 1
ATOM 3825 O O . PRO B 1 23 ? 8.906 0.754 21.391 1 95.25 23 PRO B O 1
ATOM 3828 N N . VAL B 1 24 ? 9.25 1.424 19.266 1 94.94 24 VAL B N 1
ATOM 3829 C CA . VAL B 1 24 ? 7.859 1.833 19.109 1 94.94 24 VAL B CA 1
ATOM 3830 C C . VAL B 1 24 ? 7.121 0.812 18.234 1 94.94 24 VAL B C 1
ATOM 3832 O O . VAL B 1 24 ? 7.742 0.036 17.516 1 94.94 24 VAL B O 1
ATOM 3835 N N . ASP B 1 25 ? 5.828 0.861 18.406 1 93.69 25 ASP B N 1
ATOM 3836 C CA . ASP B 1 25 ? 4.91 0.011 17.641 1 93.69 25 ASP B CA 1
ATOM 3837 C C . ASP B 1 25 ? 3.961 0.85 16.797 1 93.69 25 ASP B C 1
ATOM 3839 O O . ASP B 1 25 ? 3.377 1.822 17.281 1 93.69 25 ASP B O 1
ATOM 3843 N N . TYR B 1 26 ? 3.766 0.478 15.492 1 94.69 26 TYR B N 1
ATOM 3844 C CA . TYR B 1 26 ? 2.963 1.292 14.586 1 94.69 26 TYR B CA 1
ATOM 3845 C C . TYR B 1 26 ? 1.593 0.662 14.359 1 94.69 26 TYR B C 1
ATOM 3847 O O . TYR B 1 26 ? 0.971 0.876 13.312 1 94.69 26 TYR B O 1
ATOM 3855 N N . THR B 1 27 ? 1.151 -0.128 15.273 1 93.62 27 THR B N 1
ATOM 3856 C CA . THR B 1 27 ? -0.171 -0.734 15.172 1 93.62 27 THR B CA 1
ATOM 3857 C C . THR B 1 27 ? -1.244 0.336 14.992 1 93.62 27 THR B C 1
ATOM 3859 O O . THR B 1 27 ? -2.225 0.125 14.273 1 93.62 27 THR B O 1
ATOM 3862 N N . ASP B 1 28 ? -1.054 1.502 15.57 1 94.69 28 ASP B N 1
ATOM 3863 C CA . ASP B 1 28 ? -2.012 2.6 15.484 1 94.69 28 ASP B CA 1
ATOM 3864 C C . ASP B 1 28 ? -2.117 3.127 14.062 1 94.69 28 ASP B C 1
ATOM 3866 O O . ASP B 1 28 ? -3.033 3.887 13.734 1 94.69 28 ASP B O 1
ATOM 3870 N N . SER B 1 29 ? -1.235 2.689 13.211 1 97 29 SER B N 1
ATOM 3871 C CA . SER B 1 29 ? -1.199 3.186 11.836 1 97 29 SER B CA 1
ATOM 3872 C C . SER B 1 29 ? -1.651 2.113 10.852 1 97 29 SER B C 1
ATOM 3874 O O . SER B 1 29 ? -1.589 2.314 9.633 1 97 29 SER B O 1
ATOM 3876 N N . ILE B 1 30 ? -2.064 0.94 11.375 1 95.81 30 ILE B N 1
ATOM 3877 C CA . ILE B 1 30 ? -2.473 -0.114 10.453 1 95.81 30 ILE B CA 1
ATOM 3878 C C . ILE B 1 30 ? -3.811 -0.7 10.898 1 95.81 30 ILE B C 1
ATOM 3880 O O . ILE B 1 30 ? -4.461 -1.426 10.141 1 95.81 30 ILE B O 1
ATOM 3884 N N . ASP B 1 31 ? -4.312 -0.392 12.094 1 95.62 31 ASP B N 1
ATOM 3885 C CA . ASP B 1 31 ? -5.547 -0.942 12.641 1 95.62 31 ASP B CA 1
ATOM 3886 C C . ASP B 1 31 ? -6.754 -0.1 12.234 1 95.62 31 ASP B C 1
ATOM 3888 O O . ASP B 1 31 ? -6.883 1.053 12.648 1 95.62 31 ASP B O 1
ATOM 3892 N N . PRO B 1 32 ? -7.711 -0.716 11.516 1 95.69 32 PRO B N 1
ATOM 3893 C CA . PRO B 1 32 ? -8.883 0.049 11.086 1 95.69 32 PRO B CA 1
ATOM 3894 C C . PRO B 1 32 ? -9.734 0.54 12.258 1 95.69 32 PRO B C 1
ATOM 3896 O O . PRO B 1 32 ? -10.344 1.606 12.172 1 95.69 32 PRO B O 1
ATOM 3899 N N . GLU B 1 33 ? -9.75 -0.192 13.289 1 96 33 GLU B N 1
ATOM 3900 C CA . GLU B 1 33 ? -10.516 0.243 14.453 1 96 33 GLU B CA 1
ATOM 3901 C C . GLU B 1 33 ? -9.891 1.478 15.102 1 96 33 GLU B C 1
ATOM 3903 O O . GLU B 1 33 ? -10.602 2.359 15.586 1 96 33 GLU B O 1
ATOM 3908 N N . GLN B 1 34 ? -8.594 1.49 15.109 1 96.31 34 GLN B N 1
ATOM 3909 C CA . GLN B 1 34 ? -7.895 2.666 15.617 1 96.31 34 GLN B CA 1
ATOM 3910 C C . GLN B 1 34 ? -8.25 3.912 14.812 1 96.31 34 GLN B C 1
ATOM 3912 O O . GLN B 1 34 ? -8.438 4.992 15.375 1 96.31 34 GLN B O 1
ATOM 3917 N N . TRP B 1 35 ? -8.375 3.742 13.555 1 96.69 35 TRP B N 1
ATOM 3918 C CA . TRP B 1 35 ? -8.711 4.871 12.688 1 96.69 35 TRP B CA 1
ATOM 3919 C C . TRP B 1 35 ? -10.094 5.418 13.023 1 96.69 35 TRP B C 1
ATOM 3921 O O . TRP B 1 35 ? -10.281 6.633 13.109 1 96.69 35 TRP B O 1
ATOM 3931 N N . LYS B 1 36 ? -10.984 4.578 13.195 1 96.75 36 LYS B N 1
ATOM 3932 C CA . LYS B 1 36 ? -12.344 5 13.555 1 96.75 36 LYS B CA 1
ATOM 3933 C C . LYS B 1 36 ? -12.344 5.777 14.859 1 96.75 36 LYS B C 1
ATOM 3935 O O . LYS B 1 36 ? -13.047 6.785 14.984 1 96.75 36 LYS B O 1
ATOM 3940 N N . LEU B 1 37 ? -11.57 5.293 15.75 1 97.5 37 LEU B N 1
ATOM 3941 C CA . LEU B 1 37 ? -11.469 5.969 17.031 1 97.5 37 LEU B CA 1
ATOM 3942 C C . LEU B 1 37 ? -10.812 7.34 16.875 1 97.5 37 LEU B C 1
ATOM 3944 O O . LEU B 1 37 ? -11.25 8.312 17.5 1 97.5 37 LEU B O 1
ATOM 3948 N N . GLU B 1 38 ? -9.859 7.465 16.078 1 98.19 38 GLU B N 1
ATOM 3949 C CA . GLU B 1 38 ? -9.18 8.734 15.859 1 98.19 38 GLU B CA 1
ATOM 3950 C C . GLU B 1 38 ? -10.102 9.758 15.203 1 98.19 38 GLU B C 1
ATOM 3952 O O . GLU B 1 38 ? -10.039 10.945 15.508 1 98.19 38 GLU B O 1
ATOM 3957 N N . GLN B 1 39 ? -10.914 9.258 14.305 1 97.88 39 GLN B N 1
ATOM 3958 C CA . GLN B 1 39 ? -11.875 10.148 13.672 1 97.88 39 GLN B CA 1
ATOM 3959 C C . GLN B 1 39 ? -12.766 10.828 14.719 1 97.88 39 GLN B C 1
ATOM 3961 O O . GLN B 1 39 ? -12.969 12.039 14.672 1 97.88 39 GLN B O 1
ATOM 3966 N N . GLN B 1 40 ? -13.195 10.07 15.703 1 97.19 40 GLN B N 1
ATOM 3967 C CA . GLN B 1 40 ? -14.109 10.578 16.719 1 97.19 40 GLN B CA 1
ATOM 3968 C C . GLN B 1 40 ? -13.359 11.375 17.781 1 97.19 40 GLN B C 1
ATOM 3970 O O . GLN B 1 40 ? -13.828 12.43 18.219 1 97.19 40 GLN B O 1
ATOM 3975 N N . ALA B 1 41 ? -12.227 10.906 18.125 1 98.12 41 ALA B N 1
ATOM 3976 C CA . ALA B 1 41 ? -11.523 11.445 19.281 1 98.12 41 ALA B CA 1
ATOM 3977 C C . ALA B 1 41 ? -10.672 12.648 18.906 1 98.12 41 ALA B C 1
ATOM 3979 O O . ALA B 1 41 ? -10.383 13.508 19.734 1 98.12 41 ALA B O 1
ATOM 3980 N N . ILE B 1 42 ? -10.297 12.711 17.688 1 98.62 42 ILE B N 1
ATOM 3981 C CA . ILE B 1 42 ? -9.32 13.727 17.297 1 98.62 42 ILE B CA 1
ATOM 3982 C C . ILE B 1 42 ? -9.945 14.672 16.266 1 98.62 42 ILE B C 1
ATOM 3984 O O . ILE B 1 42 ? -10.227 15.836 16.578 1 98.62 42 ILE B O 1
ATOM 3988 N N . PHE B 1 43 ? -10.383 14.188 15.164 1 98.69 43 PHE B N 1
ATOM 3989 C CA . PHE B 1 43 ? -10.734 15.047 14.039 1 98.69 43 PHE B CA 1
ATOM 3990 C C . PHE B 1 43 ? -12.086 15.711 14.266 1 98.69 43 PHE B C 1
ATOM 3992 O O . PHE B 1 43 ? -12.344 16.797 13.734 1 98.69 43 PHE B O 1
ATOM 3999 N N . ARG B 1 44 ? -12.883 15.156 15.117 1 97.81 44 ARG B N 1
ATOM 4000 C CA . ARG B 1 44 ? -14.172 15.766 15.414 1 97.81 44 ARG B CA 1
ATOM 4001 C C . ARG B 1 44 ? -14.078 16.656 16.656 1 97.81 44 ARG B C 1
ATOM 4003 O O . ARG B 1 44 ? -15.039 17.344 17 1 97.81 44 ARG B O 1
ATOM 4010 N N . ARG B 1 45 ? -12.883 16.703 17.266 1 97.44 45 ARG B N 1
ATOM 4011 C CA . ARG B 1 45 ? -12.844 17.344 18.562 1 97.44 45 ARG B CA 1
ATOM 4012 C C . ARG B 1 45 ? -11.734 18.391 18.625 1 97.44 45 ARG B C 1
ATOM 4014 O O . ARG B 1 45 ? -11.656 19.172 19.578 1 97.44 45 ARG B O 1
ATOM 4021 N N . THR B 1 46 ? -10.891 18.375 17.688 1 98.5 46 THR B N 1
ATOM 4022 C CA . THR B 1 46 ? -9.758 19.297 17.719 1 98.5 46 THR B CA 1
ATOM 4023 C C . THR B 1 46 ? -9.93 20.391 16.656 1 98.5 46 THR B C 1
ATOM 4025 O O . THR B 1 46 ? -10.844 20.328 15.836 1 98.5 46 THR B O 1
ATOM 4028 N N . TRP B 1 47 ? -9.141 21.469 16.797 1 98.81 47 TRP B N 1
ATOM 4029 C CA . TRP B 1 47 ? -9.164 22.562 15.844 1 98.81 47 TRP B CA 1
ATOM 4030 C C . TRP B 1 47 ? -8.438 22.172 14.555 1 98.81 47 TRP B C 1
ATOM 4032 O O . TRP B 1 47 ? -7.289 21.734 14.594 1 98.81 47 TRP B O 1
ATOM 4042 N N . LEU B 1 48 ? -9.148 22.375 13.43 1 98.88 48 LEU B N 1
ATOM 4043 C CA . LEU B 1 48 ? -8.633 21.984 12.117 1 98.88 48 LEU B CA 1
ATOM 4044 C C . LEU B 1 48 ? -8.453 23.219 11.227 1 98.88 48 LEU B C 1
ATOM 4046 O O . LEU B 1 48 ? -9.398 23.984 11.031 1 98.88 48 LEU B O 1
ATOM 4050 N N . HIS B 1 49 ? -7.273 23.359 10.68 1 98.81 49 HIS B N 1
ATOM 4051 C CA . HIS B 1 49 ? -7 24.469 9.773 1 98.81 49 HIS B CA 1
ATOM 4052 C C . HIS B 1 49 ? -7.645 24.25 8.414 1 98.81 49 HIS B C 1
ATOM 4054 O O . HIS B 1 49 ? -7.484 23.172 7.816 1 98.81 49 HIS B O 1
ATOM 4060 N N . VAL B 1 50 ? -8.375 25.312 7.902 1 98.69 50 VAL B N 1
ATOM 4061 C CA . VAL B 1 50 ? -9.102 25.047 6.664 1 98.69 50 VAL B CA 1
ATOM 4062 C C . VAL B 1 50 ? -8.773 26.109 5.629 1 98.69 50 VAL B C 1
ATOM 4064 O O . VAL B 1 50 ? -9.227 26.047 4.484 1 98.69 50 VAL B O 1
ATOM 4067 N N . GLY B 1 51 ? -8.023 27.141 5.961 1 98.12 51 GLY B N 1
ATOM 4068 C CA . GLY B 1 51 ? -7.66 28.188 5.023 1 98.12 51 GLY B CA 1
ATOM 4069 C C . GLY B 1 51 ? -7.195 29.453 5.703 1 98.12 51 GLY B C 1
ATOM 4070 O O . GLY B 1 51 ? -6.895 29.453 6.898 1 98.12 51 GLY B O 1
ATOM 4071 N N . ARG B 1 52 ? -7.074 30.516 4.875 1 98.56 52 ARG B N 1
ATOM 4072 C CA . ARG B 1 52 ? -6.691 31.828 5.395 1 98.56 52 ARG B CA 1
ATOM 4073 C C . ARG B 1 52 ? -7.734 32.875 5.047 1 98.56 52 ARG B C 1
ATOM 4075 O O . ARG B 1 52 ? -8.508 32.719 4.102 1 98.56 52 ARG B O 1
ATOM 4082 N N . VAL B 1 53 ? -7.668 33.906 5.727 1 98.44 53 VAL B N 1
ATOM 4083 C CA . VAL B 1 53 ? -8.68 34.969 5.617 1 98.44 53 VAL B CA 1
ATOM 4084 C C . VAL B 1 53 ? -8.578 35.656 4.258 1 98.44 53 VAL B C 1
ATOM 4086 O O . VAL B 1 53 ? -9.547 36.219 3.77 1 98.44 53 VAL B O 1
ATOM 4089 N N . GLU B 1 54 ? -7.43 35.562 3.643 1 97.81 54 GLU B N 1
ATOM 4090 C CA . GLU B 1 54 ? -7.246 36.219 2.346 1 97.81 54 GLU B CA 1
ATOM 4091 C C . GLU B 1 54 ? -8.117 35.562 1.278 1 97.81 54 GLU B C 1
ATOM 4093 O O . GLU B 1 54 ? -8.336 36.125 0.209 1 97.81 54 GLU B O 1
ATOM 4098 N N . ARG B 1 55 ? -8.609 34.375 1.541 1 97.5 55 ARG B N 1
ATOM 4099 C CA . ARG B 1 55 ? -9.547 33.719 0.635 1 97.5 55 ARG B CA 1
ATOM 4100 C C . ARG B 1 55 ? -10.922 34.375 0.71 1 97.5 55 ARG B C 1
ATOM 4102 O O . ARG B 1 55 ? -11.781 34.125 -0.13 1 97.5 55 ARG B O 1
ATOM 4109 N N . LEU B 1 56 ? -11.094 35.188 1.71 1 98.5 56 LEU B N 1
ATOM 4110 C CA . LEU B 1 56 ? -12.359 35.875 1.935 1 98.5 56 LEU B CA 1
ATOM 4111 C C . LEU B 1 56 ? -12.156 37.406 1.919 1 98.5 56 LEU B C 1
ATOM 4113 O O . LEU B 1 56 ? -12.375 38.062 2.932 1 98.5 56 LEU B O 1
ATOM 4117 N N . PRO B 1 57 ? -11.945 37.969 0.815 1 96.88 57 PRO B N 1
ATOM 4118 C CA . PRO B 1 57 ? -11.492 39.344 0.755 1 96.88 57 PRO B CA 1
ATOM 4119 C C . PRO B 1 57 ? -12.609 40.344 1.036 1 96.88 57 PRO B C 1
ATOM 4121 O O . PRO B 1 57 ? -12.344 41.469 1.48 1 96.88 57 PRO B O 1
ATOM 4124 N N . LYS B 1 58 ? -13.844 40 0.756 1 97.69 58 LYS B N 1
ATOM 4125 C CA . LYS B 1 58 ? -14.945 40.938 0.962 1 97.69 58 LYS B CA 1
ATOM 4126 C C . LYS B 1 58 ? -16.172 40.219 1.525 1 97.69 58 LYS B C 1
ATOM 4128 O O . LYS B 1 58 ? -16.234 38.969 1.531 1 97.69 58 LYS B O 1
ATOM 4133 N N . THR B 1 59 ? -17.062 41.094 1.955 1 97.94 59 THR B N 1
ATOM 4134 C CA . THR B 1 59 ? -18.328 40.531 2.447 1 97.94 59 THR B CA 1
ATOM 4135 C C . THR B 1 59 ? -18.969 39.625 1.398 1 97.94 59 THR B C 1
ATOM 4137 O O . THR B 1 59 ? -19.047 40 0.223 1 97.94 59 THR B O 1
ATOM 4140 N N . GLY B 1 60 ? -19.328 38.469 1.838 1 98.44 60 GLY B N 1
ATOM 4141 C CA . GLY B 1 60 ? -19.984 37.562 0.922 1 98.44 60 GLY B CA 1
ATOM 4142 C C . GLY B 1 60 ? -19.031 36.594 0.271 1 98.44 60 GLY B C 1
ATOM 4143 O O . GLY B 1 60 ? -19.453 35.594 -0.349 1 98.44 60 GLY B O 1
ATOM 4144 N N . SER B 1 61 ? -17.766 36.844 0.408 1 98.69 61 SER B N 1
ATOM 4145 C CA . SER B 1 61 ? -16.812 35.844 -0.058 1 98.69 61 SER B CA 1
ATOM 4146 C C . SER B 1 61 ? -16.938 34.531 0.726 1 98.69 61 SER B C 1
ATOM 4148 O O . SER B 1 61 ? -17.125 34.562 1.944 1 98.69 61 SER B O 1
ATOM 4150 N N . TYR B 1 62 ? -16.922 33.375 -0.013 1 98.75 62 TYR B N 1
ATOM 4151 C CA . TYR B 1 62 ? -17.016 32.094 0.648 1 98.75 62 TYR B CA 1
ATOM 4152 C C . TYR B 1 62 ? -16.141 31.047 -0.038 1 98.75 62 TYR B C 1
ATOM 4154 O O . TYR B 1 62 ? -15.703 31.25 -1.173 1 98.75 62 TYR B O 1
ATOM 4162 N N . PHE B 1 63 ? -15.82 30.016 0.636 1 98.69 63 PHE B N 1
ATOM 4163 C CA . PHE B 1 63 ? -15.305 28.781 0.057 1 98.69 63 PHE B CA 1
ATOM 4164 C C . PHE B 1 63 ? -15.836 27.562 0.811 1 98.69 63 PHE B C 1
ATOM 4166 O O . PHE B 1 63 ? -16.219 27.672 1.974 1 98.69 63 PHE B O 1
ATOM 4173 N N . THR B 1 64 ? -15.922 26.438 0.099 1 98.62 64 THR B N 1
ATOM 4174 C CA . THR B 1 64 ? -16.344 25.203 0.738 1 98.62 64 THR B CA 1
ATOM 4175 C C . THR B 1 64 ? -15.141 24.281 0.971 1 98.62 64 THR B C 1
ATOM 4177 O O . THR B 1 64 ? -14.117 24.422 0.304 1 98.62 64 THR B O 1
ATOM 4180 N N . ARG B 1 65 ? -15.242 23.469 1.932 1 98.19 65 ARG B N 1
ATOM 4181 C CA . ARG B 1 65 ? -14.234 22.469 2.246 1 98.19 65 ARG B CA 1
ATOM 4182 C C . ARG B 1 65 ? -14.867 21.094 2.459 1 98.19 65 ARG B C 1
ATOM 4184 O O . ARG B 1 65 ? -15.859 20.969 3.178 1 98.19 65 ARG B O 1
ATOM 4191 N N . GLU B 1 66 ? -14.336 20.141 1.724 1 97.5 66 GLU B N 1
ATOM 4192 C CA . GLU B 1 66 ? -14.664 18.766 2.053 1 97.5 66 GLU B CA 1
ATOM 4193 C C . GLU B 1 66 ? -13.828 18.25 3.227 1 97.5 66 GLU B C 1
ATOM 4195 O O . GLU B 1 66 ? -12.617 18.453 3.26 1 97.5 66 GLU B O 1
ATOM 4200 N N . MET B 1 67 ? -14.508 17.656 4.238 1 97.62 67 MET B N 1
ATOM 4201 C CA . MET B 1 67 ? -13.852 17.281 5.484 1 97.62 67 MET B CA 1
ATOM 4202 C C . MET B 1 67 ? -13.969 15.773 5.719 1 97.62 67 MET B C 1
ATOM 4204 O O . MET B 1 67 ? -14.555 15.336 6.711 1 97.62 67 MET B O 1
ATOM 4208 N N . PRO B 1 68 ? -13.344 15 4.871 1 94.81 68 PRO B N 1
ATOM 4209 C CA . PRO B 1 68 ? -13.508 13.547 4.988 1 94.81 68 PRO B CA 1
ATOM 4210 C C . PRO B 1 68 ? -12.938 12.992 6.289 1 94.81 68 PRO B C 1
ATOM 4212 O O . PRO B 1 68 ? -13.383 11.953 6.773 1 94.81 68 PRO B O 1
ATOM 4215 N N . SER B 1 69 ? -12 13.641 6.918 1 97.94 69 SER B N 1
ATOM 4216 C CA . SER B 1 69 ? -11.375 13.172 8.148 1 97.94 69 SER B CA 1
ATOM 4217 C C . SER B 1 69 ? -12.336 13.25 9.328 1 97.94 69 SER B C 1
ATOM 4219 O O . SER B 1 69 ? -12.18 12.531 10.312 1 97.94 69 SER B O 1
ATOM 4221 N N . VAL B 1 70 ? -13.234 14.133 9.227 1 97.69 70 VAL B N 1
ATOM 4222 C CA . VAL B 1 70 ? -14.258 14.297 10.25 1 97.69 70 VAL B CA 1
ATOM 4223 C C . VAL B 1 70 ? -15.344 13.242 10.07 1 97.69 70 VAL B C 1
ATOM 4225 O O . VAL B 1 70 ? -15.891 12.734 11.055 1 97.69 70 VAL B O 1
ATOM 4228 N N . GLY B 1 71 ? -15.641 12.969 8.922 1 96.12 71 GLY B N 1
ATOM 4229 C CA . GLY B 1 71 ? -16.625 11.984 8.516 1 96.12 71 GLY B CA 1
ATOM 4230 C C . GLY B 1 71 ? -16.875 11.969 7.02 1 96.12 71 GLY B C 1
ATOM 4231 O O . GLY B 1 71 ? -16.906 13.016 6.379 1 96.12 71 GLY B O 1
ATOM 4232 N N . LYS B 1 72 ? -17.109 10.812 6.551 1 92.81 72 LYS B N 1
ATOM 4233 C CA . LYS B 1 72 ? -17.391 10.688 5.125 1 92.81 72 LYS B CA 1
ATOM 4234 C C . LYS B 1 72 ? -18.578 11.562 4.719 1 92.81 72 LYS B C 1
ATOM 4236 O O . LYS B 1 72 ? -19.625 11.547 5.375 1 92.81 72 LYS B O 1
ATOM 4241 N N . GLY B 1 73 ? -18.375 12.406 3.709 1 93.56 73 GLY B N 1
ATOM 4242 C CA . GLY B 1 73 ? -19.438 13.234 3.176 1 93.56 73 GLY B CA 1
ATOM 4243 C C . GLY B 1 73 ? -19.531 14.586 3.852 1 93.56 73 GLY B C 1
ATOM 4244 O O . GLY B 1 73 ? -20.281 15.461 3.402 1 93.56 73 GLY B O 1
ATOM 4245 N N . THR B 1 74 ? -18.781 14.82 4.887 1 97.25 74 THR B N 1
ATOM 4246 C CA . THR B 1 74 ? -18.859 16.094 5.602 1 97.25 74 THR B CA 1
ATOM 4247 C C . THR B 1 74 ? -18.297 17.219 4.746 1 97.25 74 THR B C 1
ATOM 4249 O O . THR B 1 74 ? -17.188 17.125 4.227 1 97.25 74 THR B O 1
ATOM 4252 N N . SER B 1 75 ? -19.062 18.234 4.562 1 98.19 75 SER B N 1
ATOM 4253 C CA . SER B 1 75 ? -18.719 19.438 3.828 1 98.19 75 SER B CA 1
ATOM 4254 C C . SER B 1 75 ? -19.125 20.688 4.598 1 98.19 75 SER B C 1
ATOM 4256 O O . SER B 1 75 ? -20.156 20.703 5.262 1 98.19 75 SER B O 1
ATOM 4258 N N . ILE B 1 76 ? -18.281 21.719 4.496 1 98.81 76 ILE B N 1
ATOM 4259 C CA . ILE B 1 76 ? -18.625 22.953 5.211 1 98.81 76 ILE B CA 1
ATOM 4260 C C . ILE B 1 76 ? -18.516 24.141 4.27 1 98.81 76 ILE B C 1
ATOM 4262 O O . ILE B 1 76 ? -17.828 24.078 3.248 1 98.81 76 ILE B O 1
ATOM 4266 N N . ILE B 1 77 ? -19.203 25.219 4.66 1 98.81 77 ILE B N 1
ATOM 4267 C CA . ILE B 1 77 ? -19.078 26.547 4.051 1 98.81 77 ILE B CA 1
ATOM 4268 C C . ILE B 1 77 ? -18.359 27.484 5.012 1 98.81 77 ILE B C 1
ATOM 4270 O O . ILE B 1 77 ? -18.703 27.578 6.191 1 98.81 77 ILE B O 1
ATOM 4274 N N . VAL B 1 78 ? -17.359 28.109 4.555 1 98.88 78 VAL B N 1
ATOM 4275 C CA . VAL B 1 78 ? -16.719 29.203 5.273 1 98.88 78 VAL B CA 1
ATOM 4276 C C . VAL B 1 78 ? -17.016 30.531 4.562 1 98.88 78 VAL B C 1
ATOM 4278 O O . VAL B 1 78 ? -16.797 30.641 3.354 1 98.88 78 VAL B O 1
ATOM 4281 N N . VAL B 1 79 ? -17.484 31.531 5.332 1 98.88 79 VAL B N 1
ATOM 4282 C CA . VAL B 1 79 ? -17.969 32.75 4.68 1 98.88 79 VAL B CA 1
ATOM 4283 C C . VAL B 1 79 ? -17.656 33.969 5.543 1 98.88 79 VAL B C 1
ATOM 4285 O O . VAL B 1 79 ? -17.609 33.844 6.77 1 98.88 79 VAL B O 1
ATOM 4288 N N . LYS B 1 80 ? -17.375 35.094 4.883 1 98.81 80 LYS B N 1
ATOM 4289 C CA . LYS B 1 80 ? -17.344 36.375 5.551 1 98.81 80 LYS B CA 1
ATOM 4290 C C . LYS B 1 80 ? -18.719 37.062 5.492 1 98.81 80 LYS B C 1
ATOM 4292 O O . LYS B 1 80 ? -19.219 37.344 4.406 1 98.81 80 LYS B O 1
ATOM 4297 N N . ASP B 1 81 ? -19.25 37.281 6.645 1 97.5 81 ASP B N 1
ATOM 4298 C CA . ASP B 1 81 ? -20.609 37.781 6.652 1 97.5 81 ASP B CA 1
ATOM 4299 C C . ASP B 1 81 ? -20.641 39.312 6.602 1 97.5 81 ASP B C 1
ATOM 4301 O O . ASP B 1 81 ? -19.609 39.938 6.363 1 97.5 81 ASP B O 1
ATOM 4305 N N . LYS B 1 82 ? -21.781 39.906 6.77 1 96.5 82 LYS B N 1
ATOM 4306 C CA . LYS B 1 82 ? -21.984 41.344 6.602 1 96.5 82 LYS B CA 1
ATOM 4307 C C . LYS B 1 82 ? -21.312 42.125 7.719 1 96.5 82 LYS B C 1
ATOM 4309 O O . LYS B 1 82 ? -20.953 43.312 7.543 1 96.5 82 LYS B O 1
ATOM 4314 N N . ASP B 1 83 ? -21.094 41.531 8.773 1 96.12 83 ASP B N 1
ATOM 4315 C CA . ASP B 1 83 ? -20.438 42.188 9.906 1 96.12 83 ASP B CA 1
ATOM 4316 C C . ASP B 1 83 ? -18.922 42 9.844 1 96.12 83 ASP B C 1
ATOM 4318 O O . ASP B 1 83 ? -18.203 42.438 10.742 1 96.12 83 ASP B O 1
ATOM 4322 N N . GLY B 1 84 ? -18.484 41.281 8.898 1 96.69 84 GLY B N 1
ATOM 4323 C CA . GLY B 1 84 ? -17.062 41.062 8.719 1 96.69 84 GLY B CA 1
ATOM 4324 C C . GLY B 1 84 ? -16.562 39.812 9.461 1 96.69 84 GLY B C 1
ATOM 4325 O O . GLY B 1 84 ? -15.359 39.531 9.43 1 96.69 84 GLY B O 1
ATOM 4326 N N . ALA B 1 85 ? -17.469 39.219 10.047 1 97.62 85 ALA B N 1
ATOM 4327 C CA . ALA B 1 85 ? -17.094 38 10.781 1 97.62 85 ALA B CA 1
ATOM 4328 C C . ALA B 1 85 ? -16.969 36.812 9.844 1 97.62 85 ALA B C 1
ATOM 4330 O O . ALA B 1 85 ? -17.75 36.656 8.906 1 97.62 85 ALA B O 1
ATOM 4331 N N . VAL B 1 86 ? -15.93 36.031 10.078 1 98.75 86 VAL B N 1
ATOM 4332 C CA . VAL B 1 86 ? -15.781 34.75 9.359 1 98.75 86 VAL B CA 1
ATOM 4333 C C . VAL B 1 86 ? -16.516 33.656 10.102 1 98.75 86 VAL B C 1
ATOM 4335 O O . VAL B 1 86 ? -16.281 33.406 11.289 1 98.75 86 VAL B O 1
ATOM 4338 N N . ARG B 1 87 ? -17.406 33 9.367 1 98.69 87 ARG B N 1
ATOM 4339 C CA . ARG B 1 87 ? -18.234 31.938 9.953 1 98.69 87 ARG B CA 1
ATOM 4340 C C . ARG B 1 87 ? -18.141 30.641 9.156 1 98.69 87 ARG B C 1
ATOM 4342 O O . ARG B 1 87 ? -17.734 30.656 7.988 1 98.69 87 ARG B O 1
ATOM 4349 N N . ALA B 1 88 ? -18.516 29.562 9.828 1 98.88 88 ALA B N 1
ATOM 4350 C CA . ALA B 1 88 ? -18.562 28.266 9.156 1 98.88 88 ALA B CA 1
ATOM 4351 C C . ALA B 1 88 ? -19.859 27.531 9.477 1 98.88 88 ALA B C 1
ATOM 4353 O O . ALA B 1 88 ? -20.359 27.609 10.594 1 98.88 88 ALA B O 1
ATOM 4354 N N . PHE B 1 89 ? -20.375 26.828 8.492 1 98.81 89 PHE B N 1
ATOM 4355 C CA . PHE B 1 89 ? -21.594 26.031 8.609 1 98.81 89 PHE B CA 1
ATOM 4356 C C . PHE B 1 89 ? -21.422 24.688 7.914 1 98.81 89 PHE B C 1
ATOM 4358 O O . PHE B 1 89 ? -20.641 24.547 6.977 1 98.81 89 PHE B O 1
ATOM 4365 N N . TYR B 1 90 ? -22.156 23.688 8.438 1 98.69 90 TYR B N 1
ATOM 4366 C CA . TYR B 1 90 ? -22.328 22.516 7.578 1 98.69 90 TYR B CA 1
ATOM 4367 C C . TYR B 1 90 ? -22.922 22.922 6.23 1 98.69 90 TYR B C 1
ATO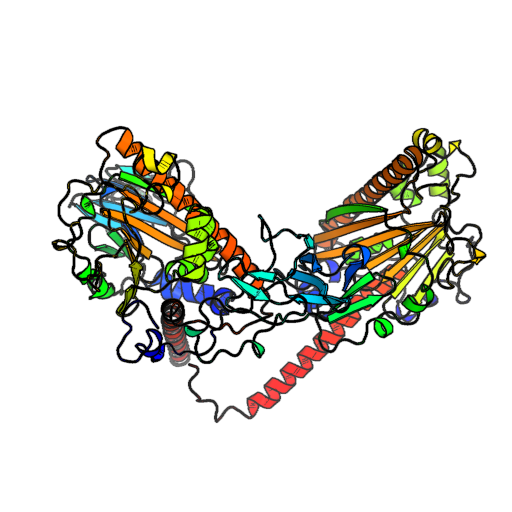M 4369 O O . TYR B 1 90 ? -23.844 23.719 6.164 1 98.69 90 TYR B O 1
ATOM 4377 N N . ASN B 1 91 ? -22.422 22.406 5.16 1 98.69 91 ASN B N 1
ATOM 4378 C CA . ASN B 1 91 ? -22.922 22.656 3.809 1 98.69 91 ASN B CA 1
ATOM 4379 C C . ASN B 1 91 ? -24.172 21.828 3.504 1 98.69 91 ASN B C 1
ATOM 4381 O O . ASN B 1 91 ? -24.156 21 2.594 1 98.69 91 ASN B O 1
ATOM 4385 N N . MET B 1 92 ? -25.219 22.156 4.262 1 98.12 92 MET B N 1
ATOM 4386 C CA . MET B 1 92 ? -26.422 21.328 4.199 1 98.12 92 MET B CA 1
ATOM 4387 C C . MET B 1 92 ? -27.672 22.172 4.387 1 98.12 92 MET B C 1
ATOM 4389 O O . MET B 1 92 ? -27.781 22.922 5.359 1 98.12 92 MET B O 1
ATOM 4393 N N . CYS B 1 93 ? -28.562 22.047 3.486 1 98.31 93 CYS B N 1
ATOM 4394 C CA . CYS B 1 93 ? -29.859 22.703 3.609 1 98.31 93 CYS B CA 1
ATOM 4395 C C . CYS B 1 93 ? -30.734 21.984 4.633 1 98.31 93 CYS B C 1
ATOM 4397 O O . CYS B 1 93 ? -30.766 20.75 4.68 1 98.31 93 CYS B O 1
ATOM 4399 N N . ARG B 1 94 ? -31.453 22.672 5.387 1 98 94 ARG B N 1
ATOM 4400 C CA . ARG B 1 94 ? -32.219 22.125 6.516 1 98 94 ARG B CA 1
ATOM 4401 C C . ARG B 1 94 ? -33.562 21.562 6.059 1 98 94 ARG B C 1
ATOM 4403 O O . ARG B 1 94 ? -34.25 20.875 6.82 1 98 94 ARG B O 1
ATOM 4410 N N . HIS B 1 95 ? -33.938 21.812 4.797 1 97.06 95 HIS B N 1
ATOM 4411 C CA . HIS B 1 95 ? -35.219 21.297 4.312 1 97.06 95 HIS B CA 1
ATOM 4412 C C . HIS B 1 95 ? -35.156 19.781 4.156 1 97.06 95 HIS B C 1
ATOM 4414 O O . HIS B 1 95 ? -35.812 19.047 4.926 1 97.06 95 HIS B O 1
ATOM 4420 N N . ARG B 1 96 ? -34.281 19.219 3.273 1 96.62 96 ARG B N 1
ATOM 4421 C CA . ARG B 1 96 ? -34.219 17.781 3.014 1 96.62 96 ARG B CA 1
ATOM 4422 C C . ARG B 1 96 ? -32.781 17.312 2.887 1 96.62 96 ARG B C 1
ATOM 4424 O O . ARG B 1 96 ? -32.5 16.344 2.191 1 96.62 96 ARG B O 1
ATOM 4431 N N . GLY B 1 97 ? -31.875 18.109 3.393 1 95.75 97 GLY B N 1
ATOM 4432 C CA . GLY B 1 97 ? -30.5 17.625 3.562 1 95.75 97 GLY B CA 1
ATOM 4433 C C . GLY B 1 97 ? -29.672 17.75 2.301 1 95.75 97 GLY B C 1
ATOM 4434 O O . GLY B 1 97 ? -28.578 17.172 2.219 1 95.75 97 GLY B O 1
ATOM 4435 N N . ASN B 1 98 ? -30.141 18.453 1.312 1 95.5 98 ASN B N 1
ATOM 4436 C CA . ASN B 1 98 ? -29.344 18.656 0.111 1 95.5 98 ASN B CA 1
ATOM 4437 C C . ASN B 1 98 ? -28.078 19.453 0.41 1 95.5 98 ASN B C 1
ATOM 4439 O O . ASN B 1 98 ? -28.062 20.297 1.315 1 95.5 98 ASN B O 1
ATOM 4443 N N . LYS B 1 99 ? -27.031 19.094 -0.345 1 97.06 99 LYS B N 1
ATOM 4444 C CA . LYS B 1 99 ? -25.859 19.969 -0.27 1 97.06 99 LYS B CA 1
ATOM 4445 C C . LYS B 1 99 ? -26.219 21.391 -0.729 1 97.06 99 LYS B C 1
ATOM 4447 O O . LYS B 1 99 ? -26.797 21.562 -1.796 1 97.06 99 LYS B O 1
ATOM 4452 N N . LEU B 1 100 ? -25.875 22.359 0.051 1 97.88 100 LEU B N 1
ATOM 4453 C CA . LEU B 1 100 ? -26.359 23.719 -0.156 1 97.88 100 LEU B CA 1
ATOM 4454 C C . LEU B 1 100 ? -25.531 24.422 -1.222 1 97.88 100 LEU B C 1
ATOM 4456 O O . LEU B 1 100 ? -26.078 25.016 -2.154 1 97.88 100 LEU B O 1
ATOM 4460 N N . VAL B 1 101 ? -24.281 24.453 -1.087 1 97.62 101 VAL B N 1
ATOM 4461 C CA . VAL B 1 101 ? -23.391 25.203 -1.978 1 97.62 101 VAL B CA 1
ATOM 4462 C C . VAL B 1 101 ? -22.516 24.234 -2.758 1 97.62 101 VAL B C 1
ATOM 4464 O O . VAL B 1 101 ? -21.688 23.531 -2.174 1 97.62 101 VAL B O 1
ATOM 4467 N N . TRP B 1 102 ? -22.672 24.141 -4.039 1 94.94 102 TRP B N 1
ATOM 4468 C CA . TRP B 1 102 ? -21.891 23.359 -4.988 1 94.94 102 TRP B CA 1
ATOM 4469 C C . TRP B 1 102 ? -22.109 23.859 -6.41 1 94.94 102 TRP B C 1
ATOM 4471 O O . TRP B 1 102 ? -23.031 24.625 -6.672 1 94.94 102 TRP B O 1
ATOM 4481 N N . ASN B 1 103 ? -21.234 23.547 -7.262 1 93.38 103 ASN B N 1
ATOM 4482 C CA . ASN B 1 103 ? -21.375 23.922 -8.664 1 93.38 103 ASN B CA 1
ATOM 4483 C C . ASN B 1 103 ? -21.734 22.703 -9.531 1 93.38 103 ASN B C 1
ATOM 4485 O O . ASN B 1 103 ? -22.703 22.016 -9.266 1 93.38 103 ASN B O 1
ATOM 4489 N N . ASP B 1 104 ? -20.938 22.344 -10.461 1 88.75 104 ASP B N 1
ATOM 4490 C CA . ASP B 1 104 ? -21.266 21.312 -11.438 1 88.75 104 ASP B CA 1
ATOM 4491 C C . ASP B 1 104 ? -21.094 19.906 -10.836 1 88.75 104 ASP B C 1
ATOM 4493 O O . ASP B 1 104 ? -21.844 19 -11.164 1 88.75 104 ASP B O 1
ATOM 4497 N N . TYR B 1 105 ? -20.203 19.844 -9.938 1 89.44 105 TYR B N 1
ATOM 4498 C CA . TYR B 1 105 ? -19.922 18.547 -9.312 1 89.44 105 TYR B CA 1
ATOM 4499 C C . TYR B 1 105 ? -20 18.656 -7.797 1 89.44 105 TYR B C 1
ATOM 4501 O O . TYR B 1 105 ? -19.188 19.328 -7.168 1 89.44 105 TYR B O 1
ATOM 4509 N N . PRO B 1 106 ? -20.875 18.031 -7.184 1 87.38 106 PRO B N 1
ATOM 4510 C CA . PRO B 1 106 ? -21.141 18.203 -5.754 1 87.38 106 PRO B CA 1
ATOM 4511 C C . PRO B 1 106 ? -19.969 17.781 -4.875 1 87.38 106 PRO B C 1
ATOM 4513 O O . PRO B 1 106 ? -19.859 18.219 -3.725 1 87.38 106 PRO B O 1
ATOM 4516 N N . GLY B 1 107 ? -19.172 16.953 -5.445 1 89.31 107 GLY B N 1
ATOM 4517 C CA . GLY B 1 107 ? -18.047 16.469 -4.652 1 89.31 107 GLY B CA 1
ATOM 4518 C C . GLY B 1 107 ? -16.844 17.391 -4.688 1 89.31 107 GLY B C 1
ATOM 4519 O O . GLY B 1 107 ? -15.883 17.203 -3.936 1 89.31 107 GLY B O 1
ATOM 4520 N N . GLU B 1 108 ? -16.922 18.484 -5.43 1 92.94 108 GLU B N 1
ATOM 4521 C CA . GLU B 1 108 ? -15.805 19.422 -5.594 1 92.94 108 GLU B CA 1
ATOM 4522 C C . GLU B 1 108 ? -15.977 20.641 -4.707 1 92.94 108 GLU B C 1
ATOM 4524 O O . GLU B 1 108 ? -17.094 21.141 -4.531 1 92.94 108 GLU B O 1
ATOM 4529 N N . GLU B 1 109 ? -14.875 21.062 -4.125 1 96.81 109 GLU B N 1
ATOM 4530 C CA . GLU B 1 109 ? -14.883 22.312 -3.395 1 96.81 109 GLU B CA 1
ATOM 4531 C C . GLU B 1 109 ? -15.055 23.5 -4.344 1 96.81 109 GLU B C 1
ATOM 4533 O O . GLU B 1 109 ? -14.578 23.469 -5.48 1 96.81 109 GLU B O 1
ATOM 4538 N N . VAL B 1 110 ? -15.719 24.547 -3.863 1 97.19 110 VAL B N 1
ATOM 4539 C CA . VAL B 1 110 ? -15.961 25.719 -4.68 1 97.19 110 VAL B CA 1
ATOM 4540 C C . VAL B 1 110 ? -15.703 26.984 -3.855 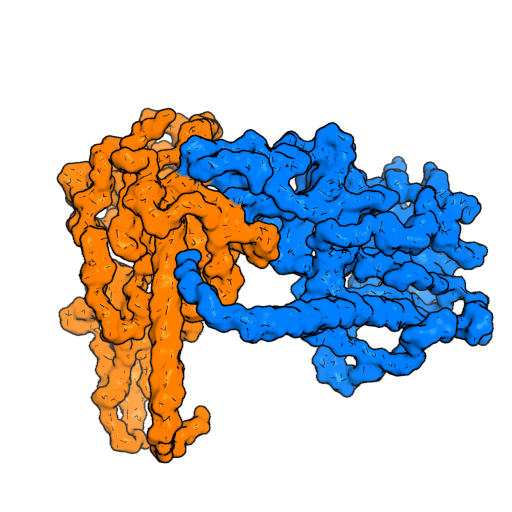1 97.19 110 VAL B C 1
ATOM 4542 O O . VAL B 1 110 ? -15.594 26.922 -2.629 1 97.19 110 VAL B O 1
ATOM 4545 N N . SER B 1 111 ? -15.469 28.078 -4.48 1 97.75 111 SER B N 1
ATOM 4546 C CA . SER B 1 111 ? -15.359 29.391 -3.873 1 97.75 111 SER B CA 1
ATOM 4547 C C . SER B 1 111 ? -16.031 30.453 -4.73 1 97.75 111 SER B C 1
ATOM 4549 O O . SER B 1 111 ? -16.266 30.234 -5.922 1 97.75 111 SER B O 1
ATOM 4551 N N . GLY B 1 112 ? -16.391 31.594 -4.059 1 97.62 112 GLY B N 1
ATOM 4552 C CA . GLY B 1 112 ? -17.062 32.688 -4.762 1 97.62 112 GLY B CA 1
ATOM 4553 C C . GLY B 1 112 ? -17.562 33.75 -3.838 1 97.62 112 GLY B C 1
ATOM 4554 O O . GLY B 1 112 ? -17.031 33.938 -2.742 1 97.62 112 GLY B O 1
ATOM 4555 N N . THR B 1 113 ? -18.422 34.562 -4.43 1 98 113 THR B N 1
ATOM 4556 C CA . THR B 1 113 ? -19.109 35.625 -3.68 1 98 113 THR B CA 1
ATOM 4557 C C . THR B 1 113 ? -20.625 35.531 -3.875 1 98 113 THR B C 1
ATOM 4559 O O . THR B 1 113 ? -21.094 35.25 -4.973 1 98 113 THR B O 1
ATOM 4562 N N . CYS B 1 114 ? -21.266 35.812 -2.783 1 97.56 114 CYS B N 1
ATOM 4563 C CA . CYS B 1 114 ? -22.719 35.812 -2.873 1 97.56 114 CYS B CA 1
ATOM 4564 C C . CYS B 1 114 ? -23.328 36.719 -1.795 1 97.56 114 CYS B C 1
ATOM 4566 O O . CYS B 1 114 ? -22.625 37.125 -0.868 1 97.56 114 CYS B O 1
ATOM 4568 N N . ARG B 1 115 ? -24.562 37.031 -1.969 1 97.44 115 ARG B N 1
ATOM 4569 C CA . ARG B 1 115 ? -25.297 37.812 -0.979 1 97.44 115 ARG B CA 1
ATOM 4570 C C . ARG B 1 115 ? -26.062 36.906 -0.021 1 97.44 115 ARG B C 1
ATOM 4572 O O . ARG B 1 115 ? -26.406 37.312 1.089 1 97.44 115 ARG B O 1
ATOM 4579 N N . GLN B 1 116 ? -26.422 35.812 -0.533 1 97.69 116 GLN B N 1
ATOM 4580 C CA . GLN B 1 116 ? -27.141 34.75 0.198 1 97.69 116 GLN B CA 1
ATOM 4581 C C . GLN B 1 116 ? -26.875 33.375 -0.409 1 97.69 116 GLN B C 1
ATOM 4583 O O . GLN B 1 116 ? -26.422 33.281 -1.551 1 97.69 116 GLN B O 1
ATOM 4588 N N . PHE B 1 117 ? -27.125 32.375 0.383 1 98.25 117 PHE B N 1
ATOM 4589 C CA . PHE B 1 117 ? -27.031 31.016 -0.131 1 98.25 117 PHE B CA 1
ATOM 4590 C C . PHE B 1 117 ? -28.406 30.516 -0.563 1 98.25 117 PHE B C 1
ATOM 4592 O O . PHE B 1 117 ? -29.391 30.672 0.158 1 98.25 117 PHE B O 1
ATOM 4599 N N . THR B 1 118 ? -28.484 29.953 -1.706 1 97.81 118 THR B N 1
ATOM 4600 C CA . THR B 1 118 ? -29.734 29.406 -2.213 1 97.81 118 THR B CA 1
ATOM 4601 C C . THR B 1 118 ? -29.578 27.938 -2.564 1 97.81 118 THR B C 1
ATOM 4603 O O . THR B 1 118 ? -28.719 27.578 -3.385 1 97.81 118 THR B O 1
ATOM 4606 N N . CYS B 1 119 ? -30.438 27.141 -1.982 1 97.56 119 CYS B N 1
ATOM 4607 C CA . CYS B 1 119 ? -30.406 25.719 -2.277 1 97.56 119 CYS B CA 1
ATOM 4608 C C . CYS B 1 119 ? -30.938 25.438 -3.676 1 97.56 119 CYS B C 1
ATOM 4610 O O . CYS B 1 119 ? -32 25.906 -4.043 1 97.56 119 CYS B O 1
ATOM 4612 N N . LYS B 1 120 ? -30.328 24.594 -4.426 1 94 120 LYS B N 1
ATOM 4613 C CA . LYS B 1 120 ? -30.656 24.312 -5.82 1 94 120 LYS B CA 1
ATOM 4614 C C . LYS B 1 120 ? -31.828 23.344 -5.93 1 94 120 LYS B C 1
ATOM 4616 O O . LYS B 1 120 ? -32.438 23.203 -6.996 1 94 120 LYS B O 1
ATOM 4621 N N . TYR B 1 121 ? -32.156 22.625 -4.879 1 94.88 121 TYR B N 1
ATOM 4622 C CA . TYR B 1 121 ? -33.219 21.625 -4.883 1 94.88 121 TYR B CA 1
ATOM 4623 C C . TYR B 1 121 ? -34.594 22.281 -4.809 1 94.88 121 TYR B C 1
ATOM 4625 O O . TYR B 1 121 ? -35.375 22.172 -5.746 1 94.88 121 TYR B O 1
ATOM 4633 N N . HIS B 1 122 ? -34.844 23.125 -3.727 1 96.44 122 HIS B N 1
ATOM 4634 C CA . HIS B 1 122 ? -36.156 23.719 -3.549 1 96.44 122 HIS B CA 1
ATOM 4635 C C . HIS B 1 122 ? -36.062 25.219 -3.273 1 96.44 122 HIS B C 1
ATOM 4637 O O . HIS B 1 122 ? -37 25.812 -2.736 1 96.44 122 HIS B O 1
ATOM 4643 N N . ALA B 1 123 ? -34.906 25.859 -3.375 1 96.75 123 ALA B N 1
ATOM 4644 C CA . ALA B 1 123 ? -34.656 27.297 -3.387 1 96.75 123 ALA B CA 1
ATOM 4645 C C . ALA B 1 123 ? -34.781 27.891 -1.986 1 96.75 123 ALA B C 1
ATOM 4647 O O . ALA B 1 123 ? -35.125 29.062 -1.834 1 96.75 123 ALA B O 1
ATOM 4648 N N . TRP B 1 124 ? -34.625 27.031 -0.955 1 97.94 124 TRP B N 1
ATOM 4649 C CA . TRP B 1 124 ? -34.469 27.625 0.371 1 97.94 124 TRP B CA 1
ATOM 4650 C C . TRP B 1 124 ? -33.281 28.547 0.419 1 97.94 124 TRP B C 1
ATOM 4652 O O . TRP B 1 124 ? -32.219 28.234 -0.126 1 97.94 124 TRP B O 1
ATOM 4662 N N . ARG B 1 125 ? -33.469 29.703 1.038 1 98.38 125 ARG B N 1
ATOM 4663 C CA . ARG B 1 125 ? -32.406 30.703 1.038 1 98.38 125 ARG B CA 1
ATOM 4664 C C . ARG B 1 125 ? -31.938 31.016 2.459 1 98.38 125 ARG B C 1
ATOM 4666 O O . ARG B 1 125 ? -32.75 31.078 3.381 1 98.38 125 ARG B O 1
ATOM 4673 N N . TYR B 1 126 ? -30.672 31.156 2.57 1 98.75 126 TYR B N 1
ATOM 4674 C CA . TYR B 1 126 ? -30.047 31.469 3.85 1 98.75 126 TYR B CA 1
ATOM 4675 C C . TYR B 1 126 ? -29.188 32.719 3.746 1 98.75 126 TYR B C 1
ATOM 4677 O O . TYR B 1 126 ? -28.484 32.938 2.752 1 98.75 126 TYR B O 1
ATOM 4685 N N . ALA B 1 127 ? -29.234 33.562 4.738 1 98.62 127 ALA B N 1
ATOM 4686 C CA . ALA B 1 127 ? -28.344 34.719 4.832 1 98.62 127 ALA B CA 1
ATOM 4687 C C . ALA B 1 127 ? -26.906 34.281 5.117 1 98.62 127 ALA B C 1
ATOM 4689 O O . ALA B 1 127 ? -26.672 33.094 5.441 1 98.62 127 ALA B O 1
ATOM 4690 N N . LEU B 1 128 ? -25.984 35.188 5.008 1 98.69 128 LEU B N 1
ATOM 4691 C CA . LEU B 1 128 ? -24.578 34.906 5.176 1 98.69 128 LEU B CA 1
ATOM 4692 C C . LEU B 1 128 ? -24.266 34.5 6.617 1 98.69 128 LEU B C 1
ATOM 4694 O O . LEU B 1 128 ? -23.266 33.844 6.887 1 98.69 128 LEU B O 1
ATOM 4698 N N . ASN B 1 129 ? -25.125 34.875 7.539 1 98.31 129 ASN B N 1
ATOM 4699 C CA . ASN B 1 129 ? -24.922 34.531 8.938 1 98.31 129 ASN B CA 1
ATOM 4700 C C . ASN B 1 129 ? -25.594 33.188 9.266 1 98.31 129 ASN B C 1
ATOM 4702 O O . ASN B 1 129 ? -25.609 32.75 10.422 1 98.31 129 ASN B O 1
ATOM 4706 N N . GLY B 1 130 ? -26.312 32.562 8.297 1 98.44 130 GLY B N 1
ATOM 4707 C CA . GLY B 1 130 ? -26.859 31.219 8.461 1 98.44 130 GLY B CA 1
ATOM 4708 C C . GLY B 1 130 ? -28.359 31.219 8.688 1 98.44 130 GLY B C 1
ATOM 4709 O O . GLY B 1 130 ? -29 30.156 8.672 1 98.44 130 GLY B O 1
ATOM 4710 N N . ASP B 1 131 ? -28.922 32.375 8.805 1 98.5 131 ASP B N 1
ATOM 4711 C CA . ASP B 1 131 ? -30.359 32.438 9.055 1 98.5 131 ASP B CA 1
ATOM 4712 C C . ASP B 1 131 ? -31.156 32.062 7.809 1 98.5 131 ASP B C 1
ATOM 4714 O O . ASP B 1 131 ? -30.797 32.438 6.691 1 98.5 131 ASP B O 1
ATOM 4718 N N . LEU B 1 132 ? -32.219 31.312 8.078 1 98.56 132 LEU B N 1
ATOM 4719 C CA . LEU B 1 132 ? -33.156 31.031 6.992 1 98.56 132 LEU B CA 1
ATOM 4720 C C . LEU B 1 132 ? -34 32.25 6.672 1 98.56 132 LEU B C 1
ATOM 4722 O O . LEU B 1 132 ? -34.688 32.781 7.547 1 98.56 132 LEU B O 1
ATOM 4726 N N . THR B 1 133 ? -34.031 32.656 5.422 1 98.19 133 THR B N 1
ATOM 4727 C CA . THR B 1 133 ? -34.688 33.906 5.082 1 98.19 133 THR B CA 1
ATOM 4728 C C . THR B 1 133 ? -35.875 33.656 4.145 1 98.19 133 THR B C 1
ATOM 4730 O O . THR B 1 133 ? -36.75 34.5 4.027 1 98.19 133 THR B O 1
ATOM 4733 N N . PHE B 1 134 ? -35.812 32.562 3.447 1 98.12 134 PHE B N 1
ATOM 4734 C CA . PHE B 1 134 ? -36.844 32.344 2.467 1 98.12 134 PHE B CA 1
ATOM 4735 C C . PHE B 1 134 ? -37.156 30.844 2.357 1 98.12 134 PHE B C 1
ATOM 4737 O O . PHE B 1 134 ? -36.25 30.016 2.369 1 98.12 134 PHE B O 1
ATOM 4744 N N . ILE B 1 135 ? -38.438 30.484 2.369 1 97.75 135 ILE B N 1
ATOM 4745 C CA . ILE B 1 135 ? -38.969 29.156 2.08 1 97.75 135 ILE B CA 1
ATOM 4746 C C . ILE B 1 135 ? -39.875 29.219 0.857 1 97.75 135 ILE B C 1
ATOM 4748 O O . ILE B 1 135 ? -40.875 29.953 0.848 1 97.75 135 ILE B O 1
ATOM 4752 N N . GLN B 1 136 ? -39.5 28.5 -0.124 1 96.31 136 GLN B N 1
ATOM 4753 C CA . GLN B 1 136 ? -40.344 28.422 -1.294 1 96.31 136 GLN B CA 1
ATOM 4754 C C . GLN B 1 136 ? -41.719 27.844 -0.928 1 96.31 136 GLN B C 1
ATOM 4756 O O . GLN B 1 136 ? -41.812 26.781 -0.307 1 96.31 136 GLN B O 1
ATOM 4761 N N . GLN B 1 137 ? -42.781 28.516 -1.252 1 96.75 137 GLN B N 1
ATOM 4762 C CA . GLN B 1 137 ? -44.156 28.125 -0.953 1 96.75 137 GLN B CA 1
ATOM 4763 C C . GLN B 1 137 ? -44.344 27.844 0.536 1 96.75 137 GLN B C 1
ATOM 4765 O O . GLN B 1 137 ? -44.844 26.781 0.916 1 96.75 137 GLN B O 1
ATOM 4770 N N . GLU B 1 138 ? -44 28.719 1.296 1 96.12 138 GLU B N 1
ATOM 4771 C CA . GLU B 1 138 ? -43.969 28.609 2.75 1 96.12 138 GLU B CA 1
ATOM 4772 C C . GLU B 1 138 ? -45.344 28.234 3.291 1 96.12 138 GLU B C 1
ATOM 4774 O O . GLU B 1 138 ? -45.469 27.484 4.262 1 96.12 138 GLU B O 1
ATOM 4779 N N . ASP B 1 139 ? -46.344 28.719 2.652 1 95.31 139 ASP B N 1
ATOM 4780 C CA . ASP B 1 139 ? -47.719 28.5 3.125 1 95.31 139 ASP B CA 1
ATOM 4781 C C . ASP B 1 139 ? -48.094 27.031 3.092 1 95.31 139 ASP B C 1
ATOM 4783 O O . ASP B 1 139 ? -49.062 26.609 3.738 1 95.31 139 ASP B O 1
ATOM 4787 N N . GLU B 1 140 ? -47.312 26.281 2.404 1 96.12 140 GLU B N 1
ATOM 4788 C CA . GLU B 1 140 ? -47.625 24.844 2.275 1 96.12 140 GLU B CA 1
ATOM 4789 C C . GLU B 1 140 ? -47.062 24.062 3.451 1 96.12 140 GLU B C 1
ATOM 4791 O O . GLU B 1 140 ? -47.406 22.906 3.658 1 96.12 140 GLU B O 1
ATOM 4796 N N . PHE B 1 141 ? -46.188 24.609 4.176 1 96.56 141 PHE B N 1
ATOM 4797 C CA . PHE B 1 141 ? -45.625 23.969 5.352 1 96.56 141 PHE B CA 1
ATOM 4798 C C . PHE B 1 141 ? -46.531 24.125 6.562 1 96.56 141 PHE B C 1
ATOM 4800 O O . PHE B 1 141 ? -47.375 25.016 6.598 1 96.56 141 PHE B O 1
ATOM 4807 N N . PHE B 1 142 ? -46.375 23.25 7.496 1 95.75 142 PHE B N 1
ATOM 4808 C CA . PHE B 1 142 ? -47.219 23.234 8.688 1 95.75 142 PHE B CA 1
ATOM 4809 C C . PHE B 1 142 ? -46.562 23.969 9.836 1 95.75 142 PHE B C 1
ATOM 4811 O O . PHE B 1 142 ? -45.625 23.422 10.461 1 95.75 142 PHE B O 1
ATOM 4818 N N . ASP B 1 143 ? -46.969 25.156 10.219 1 94.56 143 ASP B N 1
ATOM 4819 C CA . ASP B 1 143 ? -46.531 25.922 11.367 1 94.56 143 ASP B CA 1
ATOM 4820 C C . ASP B 1 143 ? -45 26.047 11.383 1 94.56 143 ASP B C 1
ATOM 4822 O O . ASP B 1 143 ? -44.344 25.781 12.406 1 94.56 143 ASP B O 1
ATOM 4826 N N . VAL B 1 144 ? -44.375 26.25 10.273 1 95.88 144 VAL B N 1
ATOM 4827 C CA . VAL B 1 144 ? -42.938 26.344 10.156 1 95.88 144 VAL B CA 1
ATOM 4828 C C . VAL B 1 144 ? -42.469 27.719 10.625 1 95.88 144 VAL B C 1
ATOM 4830 O O . VAL B 1 144 ? -43.094 28.734 10.32 1 95.88 144 VAL B O 1
ATOM 4833 N N . ASP B 1 145 ? -41.594 27.766 11.477 1 97.06 145 ASP B N 1
ATOM 4834 C CA . ASP B 1 145 ? -40.875 28.969 11.875 1 97.06 145 ASP B CA 1
ATOM 4835 C C . ASP B 1 145 ? -39.438 28.953 11.336 1 97.06 145 ASP B C 1
ATOM 4837 O O . ASP B 1 145 ? -38.656 28.094 11.711 1 97.06 145 ASP B O 1
ATOM 4841 N N . LYS B 1 146 ? -39.094 29.906 10.523 1 97.44 146 LYS B N 1
ATOM 4842 C CA . LYS B 1 146 ? -37.75 29.969 9.891 1 97.44 146 LYS B CA 1
ATOM 4843 C C . LYS B 1 146 ? -36.656 30.016 10.93 1 97.44 146 LYS B C 1
ATOM 4845 O O . LYS B 1 146 ? -35.562 29.5 10.703 1 97.44 146 LYS B O 1
ATOM 4850 N N . ALA B 1 147 ? -36.906 30.547 12.086 1 97.44 147 ALA B N 1
ATOM 4851 C CA . ALA B 1 147 ? -35.938 30.688 13.148 1 97.44 147 ALA B CA 1
ATOM 4852 C C . ALA B 1 147 ? -35.5 29.328 13.68 1 97.44 147 ALA B C 1
ATOM 4854 O O . ALA B 1 147 ? -34.438 29.203 14.297 1 97.44 147 ALA B O 1
ATOM 4855 N N . ASP B 1 148 ? -36.25 28.344 13.391 1 97.12 148 ASP B N 1
ATOM 4856 C CA . ASP B 1 148 ? -35.969 27 13.883 1 97.12 148 ASP B CA 1
ATOM 4857 C C . ASP B 1 148 ? -35.031 26.25 12.938 1 97.12 148 ASP B C 1
ATOM 4859 O O . ASP B 1 148 ? -34.5 25.188 13.289 1 97.12 148 ASP B O 1
ATOM 4863 N N . TYR B 1 149 ? -34.75 26.812 11.797 1 98.06 149 TYR B N 1
ATOM 4864 C CA . TYR B 1 149 ? -34.062 26.031 10.781 1 98.06 149 TYR B CA 1
ATOM 4865 C C . TYR B 1 149 ? -32.875 26.812 10.203 1 98.06 149 TYR B C 1
ATOM 4867 O O . TYR B 1 149 ? -32.719 26.875 8.984 1 98.06 149 TYR B O 1
ATOM 4875 N N . PRO B 1 150 ? -32.125 27.484 11.023 1 98.38 150 PRO B N 1
ATOM 4876 C CA . PRO B 1 150 ? -30.891 28.062 10.508 1 98.38 150 PRO B CA 1
ATOM 4877 C C . PRO B 1 150 ? -29.891 27.016 10.047 1 98.38 150 PRO B C 1
ATOM 4879 O O . PRO B 1 150 ? -30.047 25.828 10.359 1 98.38 150 PRO B O 1
ATOM 4882 N N . LEU B 1 151 ? -28.875 27.484 9.25 1 98.69 151 LEU B N 1
ATOM 4883 C CA . LEU B 1 151 ? -27.766 26.562 8.969 1 98.69 151 LEU B CA 1
ATOM 4884 C C . LEU B 1 151 ? -27.109 26.094 10.266 1 98.69 151 LEU B C 1
ATOM 4886 O O . LEU B 1 151 ? -26.969 26.875 11.211 1 98.69 151 LEU B O 1
ATOM 4890 N N . LYS B 1 152 ? -26.75 24.812 10.312 1 98.25 152 LYS B N 1
ATOM 4891 C CA . LYS B 1 152 ? -26.031 24.312 11.484 1 98.25 152 LYS B CA 1
ATOM 4892 C C . LYS B 1 152 ? -24.609 24.859 11.547 1 98.25 152 LYS B C 1
ATOM 4894 O O . LYS B 1 152 ? -23.812 24.641 10.633 1 98.25 152 LYS B O 1
ATOM 4899 N N . PRO B 1 153 ? -24.312 25.562 12.555 1 98.12 153 PRO B N 1
ATOM 4900 C CA . PRO B 1 153 ? -22.984 26.188 12.625 1 98.12 153 PRO B CA 1
ATOM 4901 C C . PRO B 1 153 ? -21.891 25.188 12.984 1 98.12 153 PRO B C 1
ATOM 4903 O O . PRO B 1 153 ? -22.156 24.141 13.594 1 98.12 153 PRO B O 1
ATOM 4906 N N . VAL B 1 154 ? -20.719 25.406 12.516 1 98.56 154 VAL B N 1
ATOM 4907 C CA . VAL B 1 154 ? -19.453 24.812 12.938 1 98.56 154 VAL B CA 1
ATOM 4908 C C . VAL B 1 154 ? -18.578 25.875 13.609 1 98.56 154 VAL B C 1
ATOM 4910 O O . VAL B 1 154 ? -18.453 26.984 13.109 1 98.56 154 VAL B O 1
ATOM 4913 N N . ARG B 1 155 ? -18.016 25.547 14.797 1 98.5 155 ARG B N 1
ATOM 4914 C CA . ARG B 1 155 ? -17.156 26.531 15.438 1 98.5 155 ARG B CA 1
ATOM 4915 C C . ARG B 1 155 ? -16.047 26.984 14.5 1 98.5 155 ARG B C 1
ATOM 4917 O O . ARG B 1 155 ? -15.469 26.172 13.773 1 98.5 155 ARG B O 1
ATOM 4924 N N . CYS B 1 156 ? -15.812 28.266 14.453 1 98.69 156 CYS B N 1
ATOM 4925 C CA . CYS B 1 156 ? -14.844 28.875 13.547 1 98.69 156 CYS B CA 1
ATOM 4926 C C . CYS B 1 156 ? -14.117 30.031 14.227 1 98.69 156 CYS B C 1
ATOM 4928 O O . CYS B 1 156 ? -14.742 30.953 14.719 1 98.69 156 CYS B O 1
ATOM 4930 N N . GLU B 1 157 ? -12.812 29.938 14.32 1 98.75 157 GLU B N 1
ATOM 4931 C CA . GLU B 1 157 ? -11.984 30.984 14.914 1 98.75 157 GLU B CA 1
ATOM 4932 C C . GLU B 1 157 ? -10.734 31.234 14.07 1 98.75 157 GLU B C 1
ATOM 4934 O O . GLU B 1 157 ? -10.375 30.422 13.219 1 98.75 157 GLU B O 1
ATOM 4939 N N . ILE B 1 158 ? -10.156 32.406 14.258 1 98.44 158 ILE B N 1
ATOM 4940 C CA . ILE B 1 158 ? -9.031 32.844 13.438 1 98.44 158 ILE B CA 1
ATOM 4941 C C . ILE B 1 158 ? -7.809 33.062 14.32 1 98.44 158 ILE B C 1
ATOM 4943 O O . ILE B 1 158 ? -7.918 33.656 15.398 1 98.44 158 ILE B O 1
ATOM 4947 N N . TRP B 1 159 ? -6.664 32.594 13.898 1 98.44 159 TRP B N 1
ATOM 4948 C CA . TRP B 1 159 ? -5.363 32.844 14.5 1 98.44 159 TRP B CA 1
ATOM 4949 C C . TRP B 1 159 ? -4.352 33.281 13.438 1 98.44 159 TRP B C 1
ATOM 4951 O O . TRP B 1 159 ? -4.02 32.5 12.539 1 98.44 159 TRP B O 1
ATOM 4961 N N . GLU B 1 160 ? -3.869 34.531 13.516 1 97.81 160 GLU B N 1
ATOM 4962 C CA . GLU B 1 160 ? -2.877 35.094 12.594 1 97.81 160 GLU B CA 1
ATOM 4963 C C . GLU B 1 160 ? -3.326 34.906 11.141 1 97.81 160 GLU B C 1
ATOM 4965 O O . GLU B 1 160 ? -2.518 34.594 10.273 1 97.81 160 GLU B O 1
ATOM 4970 N N . GLY B 1 161 ? -4.613 35.031 10.945 1 98.25 161 GLY B N 1
ATOM 4971 C CA . GLY B 1 161 ? -5.172 34.938 9.602 1 98.25 161 GLY B CA 1
ATOM 4972 C C . GLY B 1 161 ? -5.504 33.531 9.18 1 98.25 161 GLY B C 1
ATOM 4973 O O . GLY B 1 161 ? -6.121 33.312 8.133 1 98.25 161 GLY B O 1
ATOM 4974 N N . PHE B 1 162 ? -5.074 32.562 9.883 1 98.75 162 PHE B N 1
ATOM 4975 C CA . PHE B 1 162 ? -5.414 31.156 9.609 1 98.75 162 PHE B CA 1
ATOM 4976 C C . PHE B 1 162 ? -6.785 30.812 10.18 1 98.75 162 PHE B C 1
ATOM 4978 O O . PHE B 1 162 ? -7.051 31.062 11.359 1 98.75 162 PHE B O 1
ATOM 4985 N N . ILE B 1 163 ? -7.652 30.25 9.375 1 98.88 163 ILE B N 1
ATOM 4986 C CA . ILE B 1 163 ? -9.008 29.891 9.781 1 98.88 163 ILE B CA 1
ATOM 4987 C C . ILE B 1 163 ? -9.031 28.453 10.289 1 98.88 163 ILE B C 1
ATOM 4989 O O . ILE B 1 163 ? -8.594 27.531 9.594 1 98.88 163 ILE B O 1
ATOM 4993 N N . PHE B 1 164 ? -9.484 28.297 11.484 1 98.94 164 PHE B N 1
ATOM 4994 C CA . PHE B 1 164 ? -9.656 26.969 12.078 1 98.94 164 PHE B CA 1
ATOM 4995 C C . PHE B 1 164 ? -11.133 26.688 12.359 1 98.94 164 PHE B C 1
ATOM 4997 O O . PHE B 1 164 ? -11.891 27.594 12.688 1 98.94 164 PHE B O 1
ATOM 5004 N N . VAL B 1 165 ? -11.484 25.406 12.25 1 98.88 165 VAL B N 1
ATOM 5005 C CA . VAL B 1 165 ? -12.844 24.984 12.602 1 98.88 165 VAL B CA 1
ATOM 5006 C C . VAL B 1 165 ? -12.781 23.828 13.602 1 98.88 165 VAL B C 1
ATOM 5008 O O . VAL B 1 165 ? -11.75 23.172 13.734 1 98.88 165 VAL B O 1
ATOM 5011 N N . ASN B 1 166 ? -13.797 23.672 14.32 1 98.88 166 ASN B N 1
ATOM 5012 C CA . ASN B 1 166 ? -13.969 22.594 15.289 1 98.88 166 ASN B CA 1
ATOM 5013 C C . ASN B 1 166 ? -15.406 22.078 15.32 1 98.88 166 ASN B C 1
ATOM 5015 O O . ASN B 1 166 ? -16.344 22.875 15.344 1 98.88 166 ASN B O 1
ATOM 5019 N N . PHE B 1 167 ? -15.586 20.781 15.32 1 98.44 167 PHE B N 1
ATOM 5020 C CA . PHE B 1 167 ? -16.906 20.188 15.203 1 98.44 167 PHE B CA 1
ATOM 5021 C C . PHE B 1 167 ? -17.469 19.844 16.578 1 98.44 167 PHE B C 1
ATOM 5023 O O . PHE B 1 167 ? -18.594 19.344 16.688 1 98.44 167 PHE B O 1
ATOM 5030 N N . ASP B 1 168 ? -16.688 20.141 17.609 1 97.56 168 ASP B N 1
ATOM 5031 C CA . ASP B 1 168 ? -17.156 20.062 19 1 97.56 168 ASP B CA 1
ATOM 5032 C C . ASP B 1 168 ? -17.609 21.422 19.5 1 97.56 168 ASP B C 1
ATOM 5034 O O . ASP B 1 168 ? -16.797 22.328 19.719 1 97.56 168 ASP B O 1
ATOM 5038 N N . ASP B 1 169 ? -18.844 21.5 19.781 1 96.12 169 ASP B N 1
ATOM 5039 C CA . ASP B 1 169 ? -19.438 22.766 20.219 1 96.12 169 ASP B CA 1
ATOM 5040 C C . ASP B 1 169 ? -18.875 23.188 21.578 1 96.12 169 ASP B C 1
ATOM 5042 O O . ASP B 1 169 ? -18.906 24.375 21.922 1 96.12 169 ASP B O 1
ATOM 5046 N N . ASP B 1 170 ? -18.359 22.266 22.281 1 95.81 170 ASP B N 1
ATOM 5047 C CA . ASP B 1 170 ? -17.875 22.547 23.625 1 95.81 170 ASP B CA 1
ATOM 5048 C C . ASP B 1 170 ? -16.359 22.672 23.656 1 95.81 170 ASP B C 1
ATOM 5050 O O . ASP B 1 170 ? -15.75 22.703 24.719 1 95.81 170 ASP B O 1
ATOM 5054 N N . ALA B 1 171 ? -15.766 22.688 22.516 1 96.94 171 ALA B N 1
ATOM 5055 C CA . ALA B 1 171 ? -14.305 22.781 22.422 1 96.94 171 ALA B CA 1
ATOM 5056 C C . ALA B 1 171 ? -13.789 24.047 23.109 1 96.94 171 ALA B C 1
ATOM 5058 O O . ALA B 1 171 ? -14.461 25.078 23.109 1 96.94 171 ALA B O 1
ATOM 5059 N N . MET B 1 172 ? -12.625 23.984 23.656 1 97.62 172 MET B N 1
ATOM 5060 C CA . MET B 1 172 ? -11.977 25.172 24.188 1 97.62 172 MET B CA 1
ATOM 5061 C C . MET B 1 172 ? -11.688 26.172 23.078 1 97.62 172 MET B C 1
ATOM 5063 O O . MET B 1 172 ? -11.602 25.797 21.906 1 97.62 172 MET B O 1
ATOM 5067 N N . PRO B 1 173 ? -11.5 27.406 23.453 1 98.44 173 PRO B N 1
ATOM 5068 C CA . PRO B 1 173 ? -11.164 28.391 22.422 1 98.44 173 PRO B CA 1
ATOM 5069 C C . PRO B 1 173 ? -9.844 28.109 21.719 1 98.44 173 PRO B C 1
ATOM 5071 O O . PRO B 1 173 ? -8.914 27.578 22.344 1 98.44 173 PRO B O 1
ATOM 5074 N N . LEU B 1 174 ? -9.773 28.5 20.484 1 98.56 174 LEU B N 1
ATOM 5075 C CA . LEU B 1 174 ? -8.602 28.25 19.641 1 98.56 174 LEU B CA 1
ATOM 5076 C C . LEU B 1 174 ? -7.344 28.812 20.297 1 98.56 174 LEU B C 1
ATOM 5078 O O . LEU B 1 174 ? -6.305 28.156 20.328 1 98.56 174 LEU B O 1
ATOM 5082 N N . GLU B 1 175 ? -7.422 30 20.797 1 97.88 175 GLU B N 1
ATOM 5083 C CA . GLU B 1 175 ? -6.273 30.641 21.422 1 97.88 175 GLU B CA 1
ATOM 5084 C C . GLU B 1 175 ? -5.723 29.797 22.578 1 97.88 175 GLU B C 1
ATOM 5086 O O . GLU B 1 175 ? -4.504 29.672 22.719 1 97.88 175 GLU B O 1
ATOM 5091 N N . GLU B 1 176 ? -6.609 29.266 23.328 1 97.81 176 GLU B N 1
ATOM 5092 C CA . GLU B 1 176 ? -6.207 28.391 24.422 1 97.81 176 GLU B CA 1
ATOM 5093 C C . GLU B 1 176 ? -5.645 27.078 23.906 1 97.81 176 GLU B C 1
ATOM 5095 O O . GLU B 1 176 ? -4.672 26.547 24.453 1 97.81 176 GLU B O 1
ATOM 5100 N N . TYR B 1 177 ? -6.266 26.594 22.891 1 98.12 177 TYR B N 1
ATOM 5101 C CA . TYR B 1 177 ? -5.82 25.359 22.25 1 98.12 177 TYR B CA 1
ATOM 5102 C C . TYR B 1 177 ? -4.387 25.484 21.75 1 98.12 177 TYR B C 1
ATOM 5104 O O . TYR B 1 177 ? -3.57 24.578 21.938 1 98.12 177 TYR B O 1
ATOM 5112 N N . LEU B 1 178 ? -4.035 26.594 21.141 1 98.19 178 LEU B N 1
ATOM 5113 C CA . LEU B 1 178 ? -2.703 26.828 20.609 1 98.19 178 LEU B CA 1
ATOM 5114 C C . LEU B 1 178 ? -1.722 27.188 21.719 1 98.19 178 LEU B C 1
ATOM 5116 O O . LEU B 1 178 ? -0.531 26.875 21.625 1 98.19 178 LEU B O 1
ATOM 5120 N N . GLY B 1 179 ? -2.18 27.891 22.719 1 97.44 179 GLY B N 1
ATOM 5121 C CA . GLY B 1 179 ? -1.391 28.219 23.906 1 97.44 179 GLY B CA 1
ATOM 5122 C C . GLY B 1 179 ? -0.14 29.016 23.594 1 97.44 179 GLY B C 1
ATOM 5123 O O . GLY B 1 179 ? -0.161 29.891 22.719 1 97.44 179 GLY B O 1
ATOM 5124 N N . GLU B 1 180 ? 0.894 28.672 24.312 1 96.5 180 GLU B N 1
ATOM 5125 C CA . GLU B 1 180 ? 2.174 29.359 24.156 1 96.5 180 GLU B CA 1
ATOM 5126 C C . GLU B 1 180 ? 2.781 29.078 22.781 1 96.5 180 GLU B C 1
ATOM 5128 O O . GLU B 1 180 ? 3.514 29.906 22.25 1 96.5 180 GLU B O 1
ATOM 5133 N N . PHE B 1 181 ? 2.436 27.922 22.344 1 96.12 181 PHE B N 1
ATOM 5134 C CA . PHE B 1 181 ? 2.955 27.531 21.047 1 96.12 181 PHE B CA 1
ATOM 5135 C C . PHE B 1 181 ? 2.521 28.516 19.969 1 96.12 181 PHE B C 1
ATOM 5137 O O . PHE B 1 181 ? 3.346 28.984 19.172 1 96.12 181 PHE B O 1
ATOM 5144 N N . GLY B 1 182 ? 1.237 28.859 19.938 1 96.62 182 GLY B N 1
ATOM 5145 C CA . GLY B 1 182 ? 0.717 29.844 19 1 96.62 182 GLY B CA 1
ATOM 5146 C C . GLY B 1 182 ? 1.148 31.266 19.328 1 96.62 182 GLY B C 1
ATOM 5147 O O . GLY B 1 182 ? 1.464 32.031 18.422 1 96.62 182 GLY B O 1
ATOM 5148 N N . GLN B 1 183 ? 1.217 31.562 20.594 1 96.56 183 GLN B N 1
ATOM 5149 C CA . GLN B 1 183 ? 1.576 32.906 21.047 1 96.56 183 GLN B CA 1
ATOM 5150 C C . GLN B 1 183 ? 2.986 33.281 20.594 1 96.56 183 GLN B C 1
ATOM 5152 O O . GLN B 1 183 ? 3.25 34.438 20.234 1 96.56 183 GLN B O 1
ATOM 5157 N N . GLY B 1 184 ? 3.799 32.375 20.562 1 97 184 GLY B N 1
ATOM 5158 C CA . GLY B 1 184 ? 5.195 32.594 20.219 1 97 184 GLY B CA 1
ATOM 5159 C C . GLY B 1 184 ? 5.41 32.938 18.766 1 97 184 GLY B C 1
ATOM 5160 O O . GLY B 1 184 ? 6.48 33.438 18.375 1 97 184 GLY B O 1
ATOM 5161 N N . LEU B 1 185 ? 4.414 32.781 17.938 1 97.69 185 LEU B N 1
ATOM 5162 C CA . LEU B 1 185 ? 4.543 33 16.516 1 97.69 185 LEU B CA 1
ATOM 5163 C C . LEU B 1 185 ? 3.867 34.312 16.094 1 97.69 185 LEU B C 1
ATOM 5165 O O . LEU B 1 185 ? 4.016 34.75 14.961 1 97.69 185 LEU B O 1
ATOM 5169 N N . LYS B 1 186 ? 3.123 34.906 17.047 1 96.38 186 LYS B N 1
ATOM 5170 C CA . LYS B 1 186 ? 2.416 36.125 16.734 1 96.38 186 LYS B CA 1
ATOM 5171 C C . LYS B 1 186 ? 3.391 37.219 16.312 1 96.38 186 LYS B C 1
ATOM 5173 O O . LYS B 1 186 ? 4.461 37.375 16.906 1 96.38 186 LYS B O 1
ATOM 5178 N N . GLY B 1 187 ? 2.971 37.938 15.289 1 94 187 GLY B N 1
ATOM 5179 C CA . GLY B 1 187 ? 3.795 39.031 14.797 1 94 187 GLY B CA 1
ATOM 5180 C C . GLY B 1 187 ? 4.508 38.719 13.5 1 94 187 GLY B C 1
ATOM 5181 O O . GLY B 1 187 ? 5.004 39.594 12.812 1 94 187 GLY B O 1
ATOM 5182 N N . TYR B 1 188 ? 4.676 37.406 13.227 1 97.56 188 TYR B N 1
ATOM 5183 C CA . TYR B 1 188 ? 5.191 37.062 11.906 1 97.56 188 TYR B CA 1
ATOM 5184 C C . TYR B 1 188 ? 4.277 37.594 10.812 1 97.56 188 TYR B C 1
ATOM 5186 O O . TYR B 1 188 ? 3.051 37.562 10.945 1 97.56 188 TYR B O 1
ATOM 5194 N N . PRO B 1 189 ? 4.809 38.062 9.727 1 97.94 189 PRO B N 1
ATOM 5195 C CA . PRO B 1 189 ? 3.996 38.812 8.75 1 97.94 189 PRO B CA 1
ATOM 5196 C C . PRO B 1 189 ? 3.334 37.875 7.73 1 97.94 189 PRO B C 1
ATOM 5198 O O . PRO B 1 189 ? 3.449 38.094 6.523 1 97.94 189 PRO B O 1
ATOM 5201 N N . PHE B 1 190 ? 2.523 37 8.172 1 98.44 190 PHE B N 1
ATOM 5202 C CA . PHE B 1 190 ? 1.85 36.062 7.293 1 98.44 190 PHE B CA 1
ATOM 5203 C C . PHE B 1 190 ? 1.004 36.781 6.258 1 98.44 190 PHE B C 1
ATOM 5205 O O . PHE B 1 190 ? 0.968 36.406 5.09 1 98.44 190 PHE B O 1
ATOM 5212 N N . HIS B 1 191 ? 0.392 37.875 6.633 1 97.5 191 HIS B N 1
ATOM 5213 C CA . HIS B 1 191 ? -0.588 38.594 5.82 1 97.5 191 HIS B CA 1
ATOM 5214 C C . HIS B 1 191 ? 0.071 39.25 4.609 1 97.5 191 HIS B C 1
ATOM 5216 O O . HIS B 1 191 ? -0.608 39.625 3.645 1 97.5 191 HIS B O 1
ATOM 5222 N N . GLU B 1 192 ? 1.368 39.438 4.672 1 97.94 192 GLU B N 1
ATOM 5223 C CA . GLU B 1 192 ? 2.084 40.062 3.566 1 97.94 192 GLU B CA 1
ATOM 5224 C C . GLU B 1 192 ? 2.301 39.062 2.42 1 97.94 192 GLU B C 1
ATOM 5226 O O . GLU B 1 192 ? 2.615 39.469 1.299 1 97.94 192 GLU B O 1
ATOM 5231 N N . MET B 1 193 ? 2.176 37.812 2.67 1 98.19 193 MET B N 1
ATOM 5232 C CA . MET B 1 193 ? 2.514 36.75 1.701 1 98.19 193 MET B CA 1
ATOM 5233 C C . MET B 1 193 ? 1.255 36.156 1.081 1 98.19 193 MET B C 1
ATOM 5235 O O . MET B 1 193 ? 0.803 35.094 1.492 1 98.19 193 MET B O 1
ATOM 5239 N N . THR B 1 194 ? 0.843 36.844 -0.012 1 97.69 194 THR B N 1
ATOM 5240 C CA . THR B 1 194 ? -0.475 36.531 -0.551 1 97.69 194 THR B CA 1
ATOM 5241 C C . THR B 1 194 ? -0.353 35.781 -1.891 1 97.69 194 THR B C 1
ATOM 5243 O O . THR B 1 194 ? -1.355 35.375 -2.461 1 97.69 194 THR B O 1
ATOM 5246 N N . GLU B 1 195 ? 0.865 35.625 -2.436 1 97.69 195 GLU B N 1
ATOM 5247 C CA . GLU B 1 195 ? 1.078 34.781 -3.604 1 97.69 195 GLU B CA 1
ATOM 5248 C C . GLU B 1 195 ? 1.175 33.312 -3.207 1 97.69 195 GLU B C 1
ATOM 5250 O O . GLU B 1 195 ? 2.1 32.906 -2.494 1 97.69 195 GLU B O 1
ATOM 5255 N N . VAL B 1 196 ? 0.2 32.562 -3.75 1 97.88 196 VAL B N 1
ATOM 5256 C CA . VAL B 1 196 ? 0.082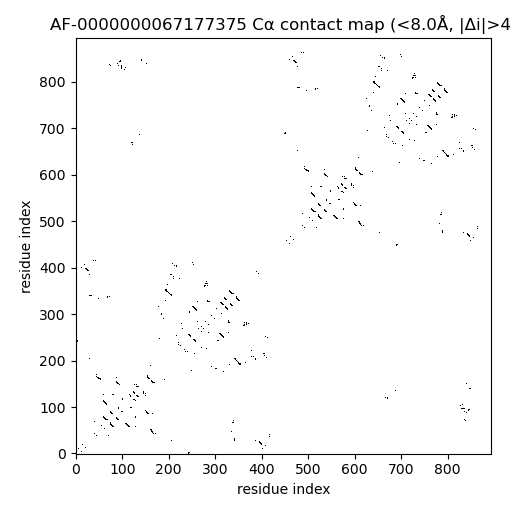 31.219 -3.215 1 97.88 196 VAL B CA 1
ATOM 5257 C C . VAL B 1 196 ? 0.192 30.203 -4.348 1 97.88 196 VAL B C 1
ATOM 5259 O O . VAL B 1 196 ? -0.419 30.375 -5.406 1 97.88 196 VAL B O 1
ATOM 5262 N N . TYR B 1 197 ? 1.035 29.203 -4.199 1 97.5 197 TYR B N 1
ATOM 5263 C CA . TYR B 1 197 ? 1.095 28 -5.031 1 97.5 197 TYR B CA 1
ATOM 5264 C C . TYR B 1 197 ? 0.615 26.781 -4.262 1 97.5 197 TYR B C 1
ATOM 5266 O O . TYR B 1 197 ? 1.025 26.562 -3.119 1 97.5 197 TYR B O 1
ATOM 5274 N N . SER B 1 198 ? -0.286 26 -4.91 1 97.25 198 SER B N 1
ATOM 5275 C CA . SER B 1 198 ? -0.908 24.906 -4.172 1 97.25 198 SER B CA 1
ATOM 5276 C C . SER B 1 198 ? -0.83 23.594 -4.949 1 97.25 198 SER B C 1
ATOM 5278 O O . SER B 1 198 ? -0.83 23.609 -6.184 1 97.25 198 SER B O 1
ATOM 5280 N N . TYR B 1 199 ? -0.734 22.516 -4.215 1 96 199 TYR B N 1
ATOM 5281 C CA . TYR B 1 199 ? -0.948 21.188 -4.789 1 96 199 TYR B CA 1
ATOM 5282 C C . TYR B 1 199 ? -1.556 20.25 -3.762 1 96 199 TYR B C 1
ATOM 5284 O O . TYR B 1 199 ? -1.472 20.484 -2.555 1 96 199 TYR B O 1
ATOM 5292 N N . ARG B 1 200 ? -2.223 19.281 -4.238 1 95.81 200 ARG B N 1
ATOM 5293 C CA . ARG B 1 200 ? -2.898 18.266 -3.443 1 95.81 200 ARG B CA 1
ATOM 5294 C C . ARG B 1 200 ? -2.703 16.875 -4.051 1 95.81 200 ARG B C 1
ATOM 5296 O O . ARG B 1 200 ? -2.6 16.734 -5.27 1 95.81 200 ARG B O 1
ATOM 5303 N N . ALA B 1 201 ? -2.607 15.844 -3.145 1 96.25 201 ALA B N 1
ATOM 5304 C CA . ALA B 1 201 ? -2.438 14.477 -3.627 1 96.25 201 ALA B CA 1
ATOM 5305 C C . ALA B 1 201 ? -3.051 13.469 -2.656 1 96.25 201 ALA B C 1
ATOM 5307 O O . ALA B 1 201 ? -3.055 13.695 -1.443 1 96.25 201 ALA B O 1
ATOM 5308 N N . GLU B 1 202 ? -3.564 12.391 -3.273 1 96.62 202 GLU B N 1
ATOM 5309 C CA . GLU B 1 202 ? -3.922 11.227 -2.463 1 96.62 202 GLU B CA 1
ATOM 5310 C C . GLU B 1 202 ? -2.709 10.336 -2.215 1 96.62 202 GLU B C 1
ATOM 5312 O O . GLU B 1 202 ? -2.049 9.898 -3.16 1 96.62 202 GLU B O 1
ATOM 5317 N N . ILE B 1 203 ? -2.459 10.141 -0.926 1 97.25 203 ILE B N 1
ATOM 5318 C CA . ILE B 1 203 ? -1.292 9.359 -0.532 1 97.25 203 ILE B CA 1
ATOM 5319 C C . ILE B 1 203 ? -1.74 8.07 0.147 1 97.25 203 ILE B C 1
ATOM 5321 O O . ILE B 1 203 ? -2.609 8.094 1.022 1 97.25 203 ILE B O 1
ATOM 5325 N N . ASN B 1 204 ? -1.141 6.898 -0.248 1 95.75 204 ASN B N 1
ATOM 5326 C CA . ASN B 1 204 ? -1.478 5.605 0.331 1 95.75 204 ASN B CA 1
ATOM 5327 C C . ASN B 1 204 ? -0.62 5.297 1.555 1 95.75 204 ASN B C 1
ATOM 5329 O O . ASN B 1 204 ? 0.096 4.293 1.58 1 95.75 204 ASN B O 1
ATOM 5333 N N . SER B 1 205 ? -0.749 6.094 2.551 1 97.38 205 SER B N 1
ATOM 5334 C CA . SER B 1 205 ? -0.075 5.957 3.838 1 97.38 205 SER B CA 1
ATOM 5335 C C . SER B 1 205 ? -0.886 6.602 4.957 1 97.38 205 SER B C 1
ATOM 5337 O O . SER B 1 205 ? -1.64 7.547 4.719 1 97.38 205 SER B O 1
ATOM 5339 N N . ASN B 1 206 ? -0.739 5.992 6.141 1 98.25 206 ASN B N 1
ATOM 5340 C CA . ASN B 1 206 ? -1.343 6.602 7.32 1 98.25 206 ASN B CA 1
ATOM 5341 C C . ASN B 1 206 ? -0.848 8.031 7.531 1 98.25 206 ASN B C 1
ATOM 5343 O O . ASN B 1 206 ? 0.336 8.312 7.344 1 98.25 206 ASN B O 1
ATOM 5347 N N . TRP B 1 207 ? -1.734 8.914 7.965 1 98.31 207 TRP B N 1
ATOM 5348 C CA . TRP B 1 207 ? -1.431 10.328 8.109 1 98.31 207 TRP B CA 1
ATOM 5349 C C . TRP B 1 207 ? -0.292 10.547 9.094 1 98.31 207 TRP B C 1
ATOM 5351 O O . TRP B 1 207 ? 0.575 11.398 8.883 1 98.31 207 TRP B O 1
ATOM 5361 N N . LYS B 1 208 ? -0.215 9.75 10.164 1 98.25 208 LYS B N 1
ATOM 5362 C CA . LYS B 1 208 ? 0.822 9.93 11.18 1 98.25 208 LYS B CA 1
ATOM 5363 C C . LYS B 1 208 ? 2.188 9.5 10.648 1 98.25 208 LYS B C 1
ATOM 5365 O O . LYS B 1 208 ? 3.197 10.156 10.922 1 98.25 208 LYS B O 1
ATOM 5370 N N . LEU B 1 209 ? 2.174 8.438 9.898 1 97.19 209 LEU B N 1
ATOM 5371 C CA . LEU B 1 209 ? 3.426 7.984 9.297 1 97.19 209 LEU B CA 1
ATOM 5372 C C . LEU B 1 209 ? 3.982 9.039 8.344 1 97.19 209 LEU B C 1
ATOM 5374 O O . LEU B 1 209 ? 5.195 9.25 8.297 1 97.19 209 LEU B O 1
ATOM 5378 N N . PHE B 1 210 ? 3.102 9.641 7.66 1 97.44 210 PHE B N 1
ATOM 5379 C CA . PHE B 1 210 ? 3.539 10.664 6.723 1 97.44 210 PHE B CA 1
ATOM 5380 C C . PHE B 1 210 ? 4.062 11.891 7.465 1 97.44 210 PHE B C 1
ATOM 5382 O O . PHE B 1 210 ? 5.105 12.445 7.102 1 97.44 210 PHE B O 1
ATOM 5389 N N . ILE B 1 211 ? 3.385 12.305 8.508 1 97.62 211 ILE B N 1
ATOM 5390 C CA . ILE B 1 211 ? 3.822 13.438 9.32 1 97.62 211 ILE B CA 1
ATOM 5391 C C . ILE B 1 211 ? 5.191 13.133 9.93 1 97.62 211 ILE B C 1
ATOM 5393 O O . ILE B 1 211 ? 6.031 14.031 10.055 1 97.62 211 ILE B O 1
ATOM 5397 N N . ASP B 1 212 ? 5.426 11.898 10.242 1 96.12 212 ASP B N 1
ATOM 5398 C CA . ASP B 1 212 ? 6.703 11.492 10.82 1 96.12 212 ASP B CA 1
ATOM 5399 C C . ASP B 1 212 ? 7.871 11.969 9.961 1 96.12 212 ASP B C 1
ATOM 5401 O O . ASP B 1 212 ? 8.93 12.32 10.492 1 96.12 212 ASP B O 1
ATOM 5405 N N . ALA B 1 213 ? 7.664 12.047 8.695 1 93.12 213 ALA B N 1
ATOM 5406 C CA . ALA B 1 213 ? 8.734 12.453 7.781 1 93.12 213 ALA B CA 1
ATOM 5407 C C . ALA B 1 213 ? 8.953 13.961 7.836 1 93.12 213 ALA B C 1
ATOM 5409 O O . ALA B 1 213 ? 9.984 14.461 7.379 1 93.12 213 ALA B O 1
ATOM 5410 N N . PHE B 1 214 ? 8.039 14.641 8.445 1 93.12 214 PHE B N 1
ATOM 5411 C CA . PHE B 1 214 ? 8.141 16.094 8.438 1 93.12 214 PHE B CA 1
ATOM 5412 C C . PHE B 1 214 ? 8.422 16.625 9.836 1 93.12 214 PHE B C 1
ATOM 5414 O O . PHE B 1 214 ? 8.5 17.844 10.047 1 93.12 214 PHE B O 1
ATOM 5421 N N . VAL B 1 215 ? 8.594 15.68 10.766 1 95.19 215 VAL B N 1
ATOM 5422 C CA . VAL B 1 215 ? 8.93 16.125 12.117 1 95.19 215 VAL B CA 1
ATOM 5423 C C . VAL B 1 215 ? 10.312 15.586 12.5 1 95.19 215 VAL B C 1
ATOM 5425 O O . VAL B 1 215 ? 10.672 15.578 13.68 1 95.19 215 VAL B O 1
ATOM 5428 N N . GLU B 1 216 ? 10.938 15.062 11.57 1 94.19 216 GLU B N 1
ATOM 5429 C CA . GLU B 1 216 ? 12.359 14.742 11.641 1 94.19 216 GLU B CA 1
ATOM 5430 C C . GLU B 1 216 ? 13.047 14.969 10.297 1 94.19 216 GLU B C 1
ATOM 5432 O O . GLU B 1 216 ? 12.398 14.922 9.25 1 94.19 216 GLU B O 1
ATOM 5437 N N . PHE B 1 217 ? 14.367 15.289 10.359 1 94 217 PHE B N 1
ATOM 5438 C CA . PHE B 1 217 ? 15.094 15.453 9.109 1 94 217 PHE B CA 1
ATOM 5439 C C . PHE B 1 217 ? 16.344 14.57 9.086 1 94 217 PHE B C 1
ATOM 5441 O O . PHE B 1 217 ? 17.328 14.898 8.414 1 94 217 PHE B O 1
ATOM 5448 N N . TYR B 1 218 ? 16.266 13.586 9.883 1 93.94 218 TYR B N 1
ATOM 5449 C CA . TYR B 1 218 ? 17.297 12.547 9.922 1 93.94 218 TYR B CA 1
ATOM 5450 C C . TYR B 1 218 ? 17.453 11.875 8.562 1 93.94 218 TYR B C 1
ATOM 5452 O O . TYR B 1 218 ? 18.547 11.5 8.172 1 93.94 218 TYR B O 1
ATOM 5460 N N . HIS B 1 219 ? 16.391 11.797 7.805 1 95.19 219 HIS B N 1
ATOM 5461 C CA . HIS B 1 219 ? 16.406 11.109 6.52 1 95.19 219 HIS B CA 1
ATOM 5462 C C . HIS B 1 219 ? 16.891 12.023 5.406 1 95.19 219 HIS B C 1
ATOM 5464 O O . HIS B 1 219 ? 17.234 11.555 4.316 1 95.19 219 HIS B O 1
ATOM 5470 N N . ALA B 1 220 ? 16.922 13.266 5.586 1 92.38 220 ALA B N 1
ATOM 5471 C CA . ALA B 1 220 ? 17.031 14.25 4.516 1 92.38 220 ALA B CA 1
ATOM 5472 C C . ALA B 1 220 ? 18.344 14.094 3.752 1 92.38 220 ALA B C 1
ATOM 5474 O O . ALA B 1 220 ? 18.359 14.086 2.518 1 92.38 220 ALA B O 1
ATOM 5475 N N . PRO B 1 221 ? 19.484 13.898 4.422 1 91.56 221 PRO B N 1
ATOM 5476 C CA . PRO B 1 221 ? 20.75 13.766 3.684 1 91.56 221 PRO B CA 1
ATOM 5477 C C . PRO B 1 221 ? 20.766 12.539 2.773 1 91.56 221 PRO B C 1
ATOM 5479 O O . PRO B 1 221 ? 21.562 12.484 1.823 1 91.56 221 PRO B O 1
ATOM 5482 N N . ILE B 1 222 ? 19.891 11.602 3.088 1 92.12 222 ILE B N 1
ATOM 5483 C CA . ILE B 1 222 ? 19.922 10.336 2.361 1 92.12 222 ILE B CA 1
ATOM 5484 C C . ILE B 1 222 ? 18.812 10.328 1.303 1 92.12 222 ILE B C 1
ATOM 5486 O O . ILE B 1 222 ? 19.094 10.219 0.107 1 92.12 222 ILE B O 1
ATOM 5490 N N . LEU B 1 223 ? 17.609 10.523 1.688 1 90.88 223 LEU B N 1
ATOM 5491 C CA . LEU B 1 223 ? 16.469 10.398 0.795 1 90.88 223 LEU B CA 1
ATOM 5492 C C . LEU B 1 223 ? 16.5 11.469 -0.288 1 90.88 223 LEU B C 1
ATOM 5494 O O . LEU B 1 223 ? 16.125 11.211 -1.434 1 90.88 223 LEU B O 1
ATOM 5498 N N . HIS B 1 224 ? 16.953 12.68 0.124 1 89.44 224 HIS B N 1
ATOM 5499 C CA . HIS B 1 224 ? 16.859 13.812 -0.788 1 89.44 224 HIS B CA 1
ATOM 5500 C C . HIS B 1 224 ? 18.219 14.125 -1.421 1 89.44 224 HIS B C 1
ATOM 5502 O O . HIS B 1 224 ? 18.453 15.25 -1.857 1 89.44 224 HIS B O 1
ATOM 5508 N N . MET B 1 225 ? 19.047 13.172 -1.551 1 87.81 225 MET B N 1
ATOM 5509 C CA . MET B 1 225 ? 20.422 13.367 -1.994 1 87.81 225 MET B CA 1
ATOM 5510 C C . MET B 1 225 ? 20.469 13.883 -3.428 1 87.81 225 MET B C 1
ATOM 5512 O O . MET B 1 225 ? 21.375 14.633 -3.793 1 87.81 225 MET B O 1
ATOM 5516 N N . LYS B 1 226 ? 19.516 13.586 -4.207 1 84.12 226 LYS B N 1
ATOM 5517 C CA . LYS B 1 226 ? 19.547 13.938 -5.621 1 84.12 226 LYS B CA 1
ATOM 5518 C C . LYS B 1 226 ? 19.219 15.422 -5.824 1 84.12 226 LYS B C 1
ATOM 5520 O O . LYS B 1 226 ? 19.359 15.945 -6.926 1 84.12 226 LYS B O 1
ATOM 5525 N N . GLN B 1 227 ? 18.859 16.062 -4.746 1 83.38 227 GLN B N 1
ATOM 5526 C CA . GLN B 1 227 ? 18.516 17.484 -4.848 1 83.38 227 GLN B CA 1
ATOM 5527 C C . GLN B 1 227 ? 19.766 18.359 -4.785 1 83.38 227 GLN B C 1
ATOM 5529 O O . GLN B 1 227 ? 19.719 19.547 -5.105 1 83.38 227 GLN B O 1
ATOM 5534 N N . ALA B 1 228 ? 20.891 17.797 -4.371 1 83.75 228 ALA B N 1
ATOM 5535 C CA . ALA B 1 228 ? 22.188 18.484 -4.363 1 83.75 228 ALA B CA 1
ATOM 5536 C C . ALA B 1 228 ? 23.125 17.891 -5.414 1 83.75 228 ALA B C 1
ATOM 5538 O O . ALA B 1 228 ? 22.828 16.859 -6 1 83.75 228 ALA B O 1
ATOM 5539 N N . THR B 1 229 ? 24.156 18.625 -5.734 1 87.19 229 THR B N 1
ATOM 5540 C CA . THR B 1 229 ? 25.203 18.047 -6.582 1 87.19 229 THR B CA 1
ATOM 5541 C C . THR B 1 229 ? 25.797 16.812 -5.918 1 87.19 229 THR B C 1
ATOM 5543 O O . THR B 1 229 ? 25.766 16.672 -4.695 1 87.19 229 THR B O 1
ATOM 5546 N N . PRO B 1 230 ? 26.328 15.938 -6.707 1 88.62 230 PRO B N 1
ATOM 5547 C CA . PRO B 1 230 ? 26.844 14.68 -6.16 1 88.62 230 PRO B CA 1
ATOM 5548 C C . PRO B 1 230 ? 27.875 14.898 -5.055 1 88.62 230 PRO B C 1
ATOM 5550 O O . PRO B 1 230 ? 27.844 14.203 -4.035 1 88.62 230 PRO B O 1
ATOM 5553 N N . GLU B 1 231 ? 28.75 15.828 -5.246 1 88.06 231 GLU B N 1
ATOM 5554 C CA . GLU B 1 231 ? 29.781 16.094 -4.246 1 88.06 231 GLU B CA 1
ATOM 5555 C C . GLU B 1 231 ? 29.172 16.609 -2.947 1 88.06 231 GLU B C 1
ATOM 5557 O O . GLU B 1 231 ? 29.547 16.172 -1.86 1 88.06 231 GLU B O 1
ATOM 5562 N N . GLU B 1 232 ? 28.266 17.484 -3.064 1 85.69 232 GLU B N 1
ATOM 5563 C CA . GLU B 1 232 ? 27.609 18.031 -1.881 1 85.69 232 GLU B CA 1
ATOM 5564 C C . GLU B 1 232 ? 26.75 16.969 -1.186 1 85.69 232 GLU B C 1
ATOM 5566 O O . GLU B 1 232 ? 26.719 16.906 0.045 1 85.69 232 GLU B O 1
ATOM 5571 N N . ALA B 1 233 ? 26.109 16.203 -1.985 1 88.25 233 ALA B N 1
ATOM 5572 C CA . ALA B 1 233 ? 25.297 15.125 -1.444 1 88.25 233 ALA B CA 1
ATOM 5573 C C . ALA B 1 233 ? 26.125 14.164 -0.604 1 88.25 233 ALA B C 1
ATOM 5575 O O . ALA B 1 233 ? 25.719 13.75 0.483 1 88.25 233 ALA B O 1
ATOM 5576 N N . ALA B 1 234 ? 27.25 13.859 -1.061 1 91.25 234 ALA B N 1
ATOM 5577 C CA . ALA B 1 234 ? 28.141 12.945 -0.346 1 91.25 234 ALA B CA 1
ATOM 5578 C C . ALA B 1 234 ? 28.578 13.539 0.992 1 91.25 234 ALA B C 1
ATOM 5580 O O . ALA B 1 234 ? 28.656 12.836 1.996 1 91.25 234 ALA B O 1
ATOM 5581 N N . LYS B 1 235 ? 28.844 14.812 0.994 1 88.69 235 LYS B N 1
ATOM 5582 C CA . LYS B 1 235 ? 29.219 15.5 2.223 1 88.69 235 LYS B CA 1
ATOM 5583 C C . LYS B 1 235 ? 28.094 15.477 3.242 1 88.69 235 LYS B C 1
ATOM 5585 O O . LYS B 1 235 ? 28.312 15.195 4.422 1 88.69 235 LYS B O 1
ATOM 5590 N N . LEU B 1 236 ? 26.953 15.734 2.732 1 88.38 236 LEU B N 1
ATOM 5591 C CA . LEU B 1 236 ? 25.797 15.773 3.605 1 88.38 236 LEU B CA 1
ATOM 5592 C C . LEU B 1 236 ? 25.516 14.398 4.203 1 88.38 236 LEU B C 1
ATOM 5594 O O . LEU B 1 236 ? 25.172 14.289 5.383 1 88.38 236 LEU B O 1
ATOM 5598 N N . ALA B 1 237 ? 25.641 13.406 3.398 1 90.31 237 ALA B N 1
ATOM 5599 C CA . ALA B 1 237 ? 25.422 12.039 3.863 1 90.31 237 ALA B CA 1
ATOM 5600 C C . ALA B 1 237 ? 26.406 11.664 4.961 1 90.31 237 ALA B C 1
ATOM 5602 O O . ALA B 1 237 ? 26.047 10.969 5.914 1 90.31 237 ALA B O 1
ATOM 5603 N N . LYS B 1 238 ? 27.562 12.141 4.824 1 90.31 238 LYS B N 1
ATOM 5604 C CA . LYS B 1 238 ? 28.609 11.844 5.797 1 90.31 238 LYS B CA 1
ATOM 5605 C C . LYS B 1 238 ? 28.375 12.586 7.109 1 90.31 238 LYS B C 1
ATOM 5607 O O . LYS B 1 238 ? 28.547 12.016 8.188 1 90.31 238 LYS B O 1
ATOM 5612 N N . ILE B 1 239 ? 27.922 13.805 6.977 1 88.81 239 ILE B N 1
ATOM 5613 C CA . ILE B 1 239 ? 27.703 14.633 8.156 1 88.81 239 ILE B CA 1
ATOM 5614 C C . ILE B 1 239 ? 26.438 14.188 8.867 1 88.81 239 ILE B C 1
ATOM 5616 O O . ILE B 1 239 ? 26.375 14.195 10.102 1 88.81 239 ILE B O 1
ATOM 5620 N N . GLY B 1 240 ? 25.484 13.867 8.102 1 91.19 240 GLY B N 1
ATOM 5621 C CA . GLY B 1 240 ? 24.188 13.523 8.672 1 91.19 240 GLY B CA 1
ATOM 5622 C C . GLY B 1 240 ? 23.375 14.742 9.086 1 91.19 240 GLY B C 1
ATOM 5623 O O . GLY B 1 240 ? 23.469 15.797 8.469 1 91.19 240 GLY B O 1
ATOM 5624 N N . PHE B 1 241 ? 22.438 14.508 10.047 1 93 241 PHE B N 1
ATOM 5625 C CA . PHE B 1 241 ? 21.531 15.57 10.477 1 93 241 PHE B CA 1
ATOM 5626 C C . PHE B 1 241 ? 21.531 15.703 11.992 1 93 241 PHE B C 1
ATOM 5628 O O . PHE B 1 241 ? 21.594 14.703 12.711 1 93 241 PHE B O 1
ATOM 5635 N N . GLU B 1 242 ? 21.547 16.922 12.391 1 93.44 242 GLU B N 1
ATOM 5636 C CA . GLU B 1 242 ? 21.312 17.297 13.781 1 93.44 242 GLU B CA 1
ATOM 5637 C C . GLU B 1 242 ? 20.422 18.531 13.875 1 93.44 242 GLU B C 1
ATOM 5639 O O . GLU B 1 242 ? 20.703 19.547 13.242 1 93.44 242 GLU B O 1
ATOM 5644 N N . ALA B 1 243 ? 19.453 18.453 14.633 1 95.06 243 ALA B N 1
ATOM 5645 C CA . ALA B 1 243 ? 18.562 19.609 14.781 1 95.06 243 ALA B CA 1
ATOM 5646 C C . ALA B 1 243 ? 19.219 20.719 15.594 1 95.06 243 ALA B C 1
ATOM 5648 O O . ALA B 1 243 ? 20.062 20.438 16.453 1 95.06 243 ALA B O 1
ATOM 5649 N N . LEU B 1 244 ? 18.75 21.938 15.281 1 95.19 244 LEU B N 1
ATOM 5650 C CA . LEU B 1 244 ? 19.172 23.062 16.109 1 95.19 244 LEU B CA 1
ATOM 5651 C C . LEU B 1 244 ? 18.422 23.078 17.438 1 95.19 244 LEU B C 1
ATOM 5653 O O . LEU B 1 244 ? 18.969 23.469 18.453 1 95.19 244 LEU B O 1
ATOM 5657 N N . HIS B 1 245 ? 17.172 22.703 17.312 1 95.81 245 HIS B N 1
ATOM 5658 C CA . HIS B 1 245 ? 16.312 22.781 18.484 1 95.81 245 HIS B CA 1
ATOM 5659 C C . HIS B 1 245 ? 15.031 21.969 18.281 1 95.81 245 HIS B C 1
ATOM 5661 O O . HIS B 1 245 ? 14.508 21.922 17.156 1 95.81 245 HIS B O 1
ATOM 5667 N N . TYR B 1 246 ? 14.594 21.312 19.312 1 97.38 246 TYR B N 1
ATOM 5668 C CA . TYR B 1 246 ? 13.242 20.766 19.406 1 97.38 246 TYR B CA 1
ATOM 5669 C C . TYR B 1 246 ? 12.453 21.469 20.5 1 97.38 246 TYR B C 1
ATOM 5671 O O . TYR B 1 246 ? 13.008 21.859 21.531 1 97.38 246 TYR B O 1
ATOM 5679 N N . ASP B 1 247 ? 11.203 21.656 20.266 1 96.62 247 ASP B N 1
ATOM 5680 C CA . ASP B 1 247 ? 10.312 22.188 21.297 1 96.62 247 ASP B CA 1
ATOM 5681 C C . ASP B 1 247 ? 8.977 21.438 21.297 1 96.62 247 ASP B C 1
ATOM 5683 O O . ASP B 1 247 ? 8.477 21.031 20.25 1 96.62 247 ASP B O 1
ATOM 5687 N N . ILE B 1 248 ? 8.523 21.172 22.438 1 97.56 248 ILE B N 1
ATOM 5688 C CA . ILE B 1 248 ? 7.207 20.562 22.641 1 97.56 248 ILE B CA 1
ATOM 5689 C C . ILE B 1 248 ? 6.406 21.406 23.625 1 97.56 248 ILE B C 1
ATOM 5691 O O . ILE B 1 248 ? 6.859 21.656 24.75 1 97.56 248 ILE B O 1
ATOM 5695 N N . LYS B 1 249 ? 5.285 21.875 23.297 1 97.31 249 LYS B N 1
ATOM 5696 C CA . LYS B 1 249 ? 4.336 22.594 24.141 1 97.31 249 LYS B CA 1
ATOM 5697 C C . LYS B 1 249 ? 2.943 21.969 24.047 1 97.31 249 LYS B C 1
ATOM 5699 O O . LYS B 1 249 ? 2.164 22.312 23.156 1 97.31 249 LYS B O 1
ATOM 5704 N N . GLY B 1 250 ? 2.631 21.234 25.031 1 95.94 250 GLY B N 1
ATOM 5705 C CA . GLY B 1 250 ? 1.372 20.5 24.984 1 95.94 250 GLY B CA 1
ATOM 5706 C C . GLY B 1 250 ? 1.305 19.5 23.859 1 95.94 250 GLY B C 1
ATOM 5707 O O . GLY B 1 250 ? 2.172 18.625 23.734 1 95.94 250 GLY B O 1
ATOM 5708 N N . ASP B 1 251 ? 0.284 19.734 23.031 1 97.94 251 ASP B N 1
ATOM 5709 C CA . ASP B 1 251 ? 0.025 18.781 21.953 1 97.94 251 ASP B CA 1
ATOM 5710 C C . ASP B 1 251 ? 0.822 19.141 20.703 1 97.94 251 ASP B C 1
ATOM 5712 O O . ASP B 1 251 ? 0.838 18.375 19.719 1 97.94 251 ASP B O 1
ATOM 5716 N N . HIS B 1 252 ? 1.459 20.25 20.719 1 98.5 252 HIS B N 1
ATOM 5717 C CA . HIS B 1 252 ? 2.133 20.797 19.547 1 98.5 252 HIS B CA 1
ATOM 5718 C C . HIS B 1 252 ? 3.646 20.672 19.672 1 98.5 252 HIS B C 1
ATOM 5720 O O . HIS B 1 252 ? 4.172 20.531 20.781 1 98.5 252 HIS B O 1
ATOM 5726 N N . SER B 1 253 ? 4.305 20.609 18.5 1 98.25 253 SER B N 1
ATOM 5727 C CA . SER B 1 253 ? 5.754 20.422 18.531 1 98.25 253 SER B CA 1
ATOM 5728 C C . SER B 1 253 ? 6.438 21.172 17.391 1 98.25 253 SER B C 1
ATOM 5730 O O . SER B 1 253 ? 5.773 21.641 16.469 1 98.25 253 SER B O 1
ATOM 5732 N N . MET B 1 254 ? 7.746 21.359 17.531 1 97.69 254 MET B N 1
ATOM 5733 C CA . MET B 1 254 ? 8.5 22.062 16.5 1 97.69 254 MET B CA 1
ATOM 5734 C C . MET B 1 254 ? 9.93 21.547 16.406 1 97.69 254 MET B C 1
ATOM 5736 O O . MET B 1 254 ? 10.516 21.156 17.422 1 97.69 254 MET B O 1
ATOM 5740 N N . ILE B 1 255 ? 10.453 21.516 15.242 1 97.81 255 ILE B N 1
ATOM 5741 C CA . ILE B 1 255 ? 11.859 21.234 14.977 1 97.81 255 ILE B CA 1
ATOM 5742 C C . ILE B 1 255 ? 12.484 22.406 14.219 1 97.81 255 ILE B C 1
ATOM 5744 O O . ILE B 1 255 ? 11.898 22.922 13.273 1 97.81 255 ILE B O 1
ATOM 5748 N N . SER B 1 256 ? 13.609 22.875 14.727 1 96.81 256 SER B N 1
ATOM 5749 C CA . SER B 1 256 ? 14.422 23.891 14.078 1 96.81 256 SER B CA 1
ATOM 5750 C C . SER B 1 256 ? 15.641 23.266 13.391 1 96.81 256 SER B C 1
ATOM 5752 O O . SER B 1 256 ? 16.328 22.438 13.977 1 96.81 256 SER B O 1
ATOM 5754 N N . SER B 1 257 ? 15.852 23.625 12.203 1 94.38 257 SER B N 1
ATOM 5755 C CA . SER B 1 257 ? 16.922 23.016 11.43 1 94.38 257 SER B CA 1
ATOM 5756 C C . SER B 1 257 ? 17.844 24.062 10.828 1 94.38 257 SER B C 1
ATOM 5758 O O . SER B 1 257 ? 17.438 25.203 10.602 1 94.38 257 SER B O 1
ATOM 5760 N N . TRP B 1 258 ? 19.047 23.547 10.68 1 89 258 TRP B N 1
ATOM 5761 C CA . TRP B 1 258 ? 20.016 24.391 9.977 1 89 258 TRP B CA 1
ATOM 5762 C C . TRP B 1 258 ? 19.859 24.234 8.461 1 89 258 TRP B C 1
ATOM 5764 O O . TRP B 1 258 ? 19.234 23.281 7.988 1 89 258 TRP B O 1
ATOM 5774 N N . GLY B 1 259 ? 20.344 25.047 7.91 1 75.56 259 GLY B N 1
ATOM 5775 C CA . GLY B 1 259 ? 20.266 25.062 6.457 1 75.56 259 GLY B CA 1
ATOM 5776 C C . GLY B 1 259 ? 19.875 26.422 5.895 1 75.56 259 GLY B C 1
ATOM 5777 O O . GLY B 1 259 ? 19.641 27.359 6.648 1 75.56 259 GLY B O 1
ATOM 5778 N N . GLY B 1 260 ? 20.188 26.906 4.789 1 59.19 260 GLY B N 1
ATOM 5779 C CA . GLY B 1 260 ? 19.562 28.156 4.367 1 59.19 260 GLY B CA 1
ATOM 5780 C C . GLY B 1 260 ? 20.562 29.188 3.9 1 59.19 260 GLY B C 1
ATOM 5781 O O . GLY B 1 260 ? 20.281 30.391 3.949 1 59.19 260 GLY B O 1
ATOM 5782 N N . MET B 1 261 ? 21.578 28.531 3.592 1 62.69 261 MET B N 1
ATOM 5783 C CA . MET B 1 261 ? 22.359 29.625 3.029 1 62.69 261 MET B CA 1
ATOM 5784 C C . MET B 1 261 ? 21.734 30.125 1.729 1 62.69 261 MET B C 1
ATOM 5786 O O . MET B 1 261 ? 21.891 29.5 0.682 1 62.69 261 MET B O 1
ATOM 5790 N N . SER B 1 262 ? 20.75 30.812 1.968 1 73.5 262 SER B N 1
ATOM 5791 C CA . SER B 1 262 ? 20.109 31.516 0.857 1 73.5 262 SER B CA 1
ATOM 5792 C C . SER B 1 262 ? 20.656 32.938 0.72 1 73.5 262 SER B C 1
ATOM 5794 O O . SER B 1 262 ? 20.266 33.844 1.474 1 73.5 262 SER B O 1
ATOM 5796 N N . PRO B 1 263 ? 21.562 33.125 -0.098 1 76.75 263 PRO B N 1
ATOM 5797 C CA . PRO B 1 263 ? 22.047 32.25 -1.155 1 76.75 263 PRO B CA 1
ATOM 5798 C C . PRO B 1 263 ? 23.078 31.25 -0.659 1 76.75 263 PRO B C 1
ATOM 5800 O O . PRO B 1 263 ? 23.641 31.422 0.427 1 76.75 263 PRO B O 1
ATOM 5803 N N . PRO B 1 264 ? 23.375 30.25 -1.444 1 81.5 264 PRO B N 1
ATOM 5804 C CA . PRO B 1 264 ? 24.406 29.281 -1.066 1 81.5 264 PRO B CA 1
ATOM 5805 C C . PRO B 1 264 ? 25.797 29.906 -0.955 1 81.5 264 PRO B C 1
ATOM 5807 O O . PRO B 1 264 ? 26.109 30.859 -1.671 1 81.5 264 PRO B O 1
ATOM 5810 N N . LYS B 1 265 ? 26.562 29.359 -0.042 1 78 265 LYS B N 1
ATOM 5811 C CA . LYS B 1 265 ? 27.922 29.859 0.134 1 78 265 LYS B CA 1
ATOM 5812 C C . LYS B 1 265 ? 28.75 29.641 -1.127 1 78 265 LYS B C 1
ATOM 5814 O O . LYS B 1 265 ? 29.625 30.453 -1.456 1 78 265 LYS B O 1
ATOM 5819 N N . ASP B 1 266 ? 28.453 28.578 -1.71 1 83.19 266 ASP B N 1
ATOM 5820 C CA . ASP B 1 266 ? 29.109 28.188 -2.951 1 83.19 266 ASP B CA 1
ATOM 5821 C C . ASP B 1 266 ? 28.094 27.859 -4.039 1 83.19 266 ASP B C 1
ATOM 5823 O O . ASP B 1 266 ? 27.328 26.906 -3.914 1 83.19 266 ASP B O 1
ATOM 5827 N N . LEU B 1 267 ? 28.156 28.641 -5.078 1 84.19 267 LEU B N 1
ATOM 5828 C CA . LEU B 1 267 ? 27.172 28.516 -6.137 1 84.19 267 LEU B CA 1
ATOM 5829 C C . LEU B 1 267 ? 27.328 27.172 -6.852 1 84.19 267 LEU B C 1
ATOM 5831 O O . LEU B 1 267 ? 26.406 26.719 -7.547 1 84.19 267 LEU B O 1
ATOM 5835 N N . ASN B 1 268 ? 28.438 26.578 -6.703 1 81.38 268 ASN B N 1
ATOM 5836 C CA . ASN B 1 268 ? 28.672 25.297 -7.352 1 81.38 268 ASN B CA 1
ATOM 5837 C C . ASN B 1 268 ? 27.891 24.172 -6.668 1 81.38 268 ASN B C 1
ATOM 5839 O O . ASN B 1 268 ? 27.766 23.078 -7.211 1 81.38 268 ASN B O 1
ATOM 5843 N N . MET B 1 269 ? 27.312 24.547 -5.559 1 82.31 269 MET B N 1
ATOM 5844 C CA . MET B 1 269 ? 26.578 23.547 -4.785 1 82.31 269 MET B CA 1
ATOM 5845 C C . MET B 1 269 ? 25.156 23.375 -5.324 1 82.31 269 MET B C 1
ATOM 5847 O O . MET B 1 269 ? 24.469 22.422 -4.969 1 82.31 269 MET B O 1
ATOM 5851 N N . VAL B 1 270 ? 24.766 24.328 -6.195 1 84.44 270 VAL B N 1
ATOM 5852 C CA . VAL B 1 270 ? 23.391 24.297 -6.656 1 84.44 270 VAL B CA 1
ATOM 5853 C C . VAL B 1 270 ? 23.344 24.125 -8.172 1 84.44 270 VAL B C 1
ATOM 5855 O O . VAL B 1 270 ? 24.359 24.328 -8.852 1 84.44 270 VAL B O 1
ATOM 5858 N N . LYS B 1 271 ? 22.219 23.781 -8.727 1 86.25 271 LYS B N 1
ATOM 5859 C CA . LYS B 1 271 ? 22.031 23.578 -10.156 1 86.25 271 LYS B CA 1
ATOM 5860 C C . LYS B 1 271 ? 22.031 24.891 -10.922 1 86.25 271 LYS B C 1
ATOM 5862 O O . LYS B 1 271 ? 21.719 25.938 -10.352 1 86.25 271 LYS B O 1
ATOM 5867 N N . PRO B 1 272 ? 22.312 24.875 -12.266 1 89 272 PRO B N 1
ATOM 5868 C CA . PRO B 1 272 ? 22.422 26.094 -13.055 1 89 272 PRO B CA 1
ATOM 5869 C C . PRO B 1 272 ? 21.125 26.906 -13.047 1 89 272 PRO B C 1
ATOM 5871 O O . PRO B 1 272 ? 21.172 28.141 -12.938 1 89 272 PRO B O 1
ATOM 5874 N N . ILE B 1 273 ? 20.031 26.297 -13.109 1 90.44 273 ILE B N 1
ATOM 5875 C CA . ILE B 1 273 ? 18.766 27.016 -13.156 1 90.44 273 ILE B CA 1
ATOM 5876 C C . ILE B 1 273 ? 18.531 27.719 -11.828 1 90.44 273 ILE B C 1
ATOM 5878 O O . ILE B 1 273 ? 17.953 28.812 -11.789 1 90.44 273 ILE B O 1
ATOM 5882 N N . GLU B 1 274 ? 19.016 27.188 -10.766 1 90.31 274 GLU B N 1
ATOM 5883 C CA . GLU B 1 274 ? 18.875 27.781 -9.445 1 90.31 274 GLU B CA 1
ATOM 5884 C C . GLU B 1 274 ? 19.719 29.062 -9.336 1 90.31 274 GLU B C 1
ATOM 5886 O O . GLU B 1 274 ? 19.281 30.047 -8.742 1 90.31 274 GLU B O 1
ATOM 5891 N N . ARG B 1 275 ? 20.828 28.984 -9.961 1 89.31 275 ARG B N 1
ATOM 5892 C CA . ARG B 1 275 ? 21.719 30.141 -9.984 1 89.31 275 ARG B CA 1
ATOM 5893 C C . ARG B 1 275 ? 21.078 31.312 -10.719 1 89.31 275 ARG B C 1
ATOM 5895 O O . ARG B 1 275 ? 21.109 32.438 -10.234 1 89.31 275 ARG B O 1
ATOM 5902 N N . ILE B 1 276 ? 20.547 30.906 -11.781 1 91.5 276 ILE B N 1
ATOM 5903 C CA . ILE B 1 276 ? 19.984 31.922 -12.656 1 91.5 276 ILE B CA 1
ATOM 5904 C C . ILE B 1 276 ? 18.766 32.562 -11.984 1 91.5 276 ILE B C 1
ATOM 5906 O O . ILE B 1 276 ? 18.609 33.781 -11.992 1 91.5 276 ILE B O 1
ATOM 5910 N N . LEU B 1 277 ? 18 31.828 -11.32 1 93.25 277 LEU B N 1
ATOM 5911 C CA . LEU B 1 277 ? 16.719 32.312 -10.805 1 93.25 277 LEU B CA 1
ATOM 5912 C C . LEU B 1 277 ? 16.844 32.688 -9.336 1 93.25 277 LEU B C 1
ATOM 5914 O O . LEU B 1 277 ? 15.891 33.188 -8.742 1 93.25 277 LEU B O 1
ATOM 5918 N N . HIS B 1 278 ? 17.984 32.469 -8.773 1 91.81 278 HIS B N 1
ATOM 5919 C CA . HIS B 1 278 ? 18.219 32.75 -7.363 1 91.81 278 HIS B CA 1
ATOM 5920 C C . HIS B 1 278 ? 17.172 32.062 -6.488 1 91.81 278 HIS B C 1
ATOM 5922 O O . HIS B 1 278 ? 16.516 32.719 -5.668 1 91.81 278 HIS B O 1
ATOM 5928 N N . SER B 1 279 ? 17.062 30.812 -6.773 1 92.25 279 SER B N 1
ATOM 5929 C CA . SER B 1 279 ? 16.078 30.016 -6.047 1 92.25 279 SER B CA 1
ATOM 5930 C C . SER B 1 279 ? 16.438 28.547 -6.051 1 92.25 279 SER B C 1
ATOM 5932 O O . SER B 1 279 ? 17.344 28.125 -6.781 1 92.25 279 SER B O 1
ATOM 5934 N N . GLY B 1 280 ? 15.742 27.766 -5.113 1 83 280 GLY B N 1
ATOM 5935 C CA . GLY B 1 280 ? 16 26.328 -5.027 1 83 280 GLY B CA 1
ATOM 5936 C C . GLY B 1 280 ? 15.359 25.672 -3.82 1 83 280 GLY B C 1
ATOM 5937 O O . GLY B 1 280 ? 14.203 25.953 -3.506 1 83 280 GLY B O 1
ATOM 5938 N N . LEU B 1 281 ? 16.141 24.766 -3.195 1 75.5 281 LEU B N 1
ATOM 5939 C CA . LEU B 1 281 ? 15.664 23.922 -2.109 1 75.5 281 LEU B CA 1
ATOM 5940 C C . LEU B 1 281 ? 15.055 24.766 -0.992 1 75.5 281 LEU B C 1
ATOM 5942 O O . LE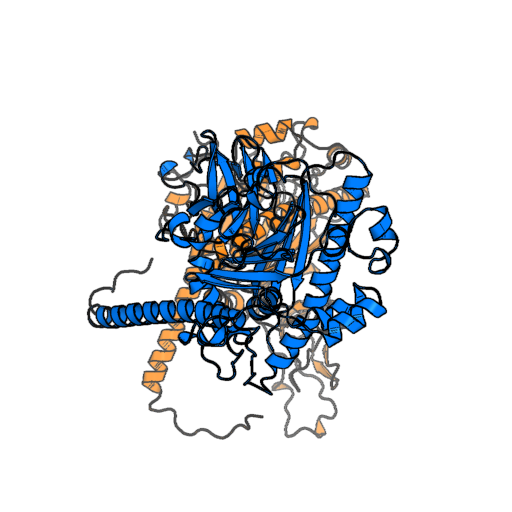U B 1 281 ? 14.031 24.406 -0.414 1 75.5 281 LEU B O 1
ATOM 5946 N N . PHE B 1 282 ? 15.516 25.906 -0.733 1 79.75 282 PHE B N 1
ATOM 5947 C CA . PHE B 1 282 ? 15.047 26.719 0.384 1 79.75 282 PHE B CA 1
ATOM 5948 C C . PHE B 1 282 ? 14.258 27.922 -0.116 1 79.75 282 PHE B C 1
ATOM 5950 O O . PHE B 1 282 ? 14.125 28.922 0.597 1 79.75 282 PHE B O 1
ATOM 5957 N N . GLY B 1 283 ? 13.82 27.766 -1.405 1 89.19 283 GLY B N 1
ATOM 5958 C CA . GLY B 1 283 ? 13.039 28.844 -1.989 1 89.19 283 GLY B CA 1
ATOM 5959 C C . GLY B 1 283 ? 13.891 29.984 -2.541 1 89.19 283 GLY B C 1
ATOM 5960 O O . GLY B 1 283 ? 15.086 29.797 -2.777 1 89.19 283 GLY B O 1
ATOM 5961 N N . PRO B 1 284 ? 13.234 31.125 -2.799 1 93.62 284 PRO B N 1
ATOM 5962 C CA . PRO B 1 284 ? 13.977 32.281 -3.309 1 93.62 284 PRO B CA 1
ATOM 5963 C C . PRO B 1 284 ? 15.039 32.781 -2.33 1 93.62 284 PRO B C 1
ATOM 5965 O O . PRO B 1 284 ? 14.805 32.812 -1.12 1 93.62 284 PRO B O 1
ATOM 5968 N N . TRP B 1 285 ? 16.156 33.156 -2.904 1 92.06 285 TRP B N 1
ATOM 5969 C CA . TRP B 1 285 ? 17.281 33.562 -2.066 1 92.06 285 TRP B CA 1
ATOM 5970 C C . TRP B 1 285 ? 17.141 35 -1.634 1 92.06 285 TRP B C 1
ATOM 5972 O O . TRP B 1 285 ? 17.688 35.406 -0.6 1 92.06 285 TRP B O 1
ATOM 5982 N N . ASP B 1 286 ? 16.453 35.75 -2.434 1 91 286 ASP B N 1
ATOM 5983 C CA . ASP B 1 286 ? 16.297 37.188 -2.146 1 91 286 ASP B CA 1
ATOM 5984 C C . ASP B 1 286 ? 15.156 37.438 -1.167 1 91 286 ASP B C 1
ATOM 5986 O O . ASP B 1 286 ? 14 37.125 -1.474 1 91 286 ASP B O 1
ATOM 5990 N N . ARG B 1 287 ? 15.523 38 -0.056 1 92.38 287 ARG B N 1
ATOM 5991 C CA . ARG B 1 287 ? 14.5 38.344 0.934 1 92.38 287 ARG B CA 1
ATOM 5992 C C . ARG B 1 287 ? 13.555 39.406 0.41 1 92.38 287 ARG B C 1
ATOM 5994 O O . ARG B 1 287 ? 13.984 40.375 -0.19 1 92.38 287 ARG B O 1
ATOM 6001 N N . PRO B 1 288 ? 12.344 39.156 0.629 1 94.44 288 PRO B N 1
ATOM 6002 C CA . PRO B 1 288 ? 11.414 40.219 0.224 1 94.44 288 PRO B CA 1
ATOM 6003 C C . PRO B 1 288 ? 11.531 41.469 1.098 1 94.44 288 PRO B C 1
ATOM 6005 O O . PRO B 1 288 ? 12.039 41.406 2.217 1 94.44 288 PRO B O 1
ATOM 6008 N N . ASP B 1 289 ? 11.008 42.531 0.498 1 93.5 289 ASP B N 1
ATOM 6009 C CA . ASP B 1 289 ? 11.07 43.812 1.191 1 93.5 289 ASP B CA 1
ATOM 6010 C C . ASP B 1 289 ? 9.844 44.031 2.074 1 93.5 289 ASP B C 1
ATOM 6012 O O . ASP B 1 289 ? 9 44.875 1.784 1 93.5 289 ASP B O 1
ATOM 6016 N N . ILE B 1 290 ? 9.82 43.281 3.172 1 96.5 290 ILE B N 1
ATOM 6017 C CA . ILE B 1 290 ? 8.734 43.438 4.141 1 96.5 290 ILE B CA 1
ATOM 6018 C C . ILE B 1 290 ? 9.305 43.406 5.559 1 96.5 290 ILE B C 1
ATOM 6020 O O . ILE B 1 290 ? 10.438 42.969 5.77 1 96.5 290 ILE B O 1
ATOM 6024 N N . LYS B 1 291 ? 8.578 43.906 6.512 1 95.94 291 LYS B N 1
ATOM 6025 C CA . LYS B 1 291 ? 8.992 43.906 7.91 1 95.94 291 LYS B CA 1
ATOM 6026 C C . LYS B 1 291 ? 8.641 42.594 8.594 1 95.94 291 LYS B C 1
ATOM 6028 O O . LYS B 1 291 ? 7.73 41.875 8.156 1 95.94 291 LYS B O 1
ATOM 6033 N N . GLY B 1 292 ? 9.414 42.25 9.586 1 95.56 292 GLY B N 1
ATOM 6034 C CA . GLY B 1 292 ? 9.039 41.125 10.438 1 95.56 292 GLY B CA 1
ATOM 6035 C C . GLY B 1 292 ? 9.773 39.844 10.102 1 95.56 292 GLY B C 1
ATOM 6036 O O . GLY B 1 292 ? 9.562 38.812 10.75 1 95.56 292 GLY B O 1
ATOM 6037 N N . ILE B 1 293 ? 10.734 39.906 9.117 1 94.5 293 ILE B N 1
ATOM 6038 C CA . ILE B 1 293 ? 11.336 38.656 8.688 1 94.5 293 ILE B CA 1
ATOM 6039 C C . ILE B 1 293 ? 12.844 38.688 8.945 1 94.5 293 ILE B C 1
ATOM 6041 O O . ILE B 1 293 ? 13.531 37.688 8.789 1 94.5 293 ILE B O 1
ATOM 6045 N N . LEU B 1 294 ? 13.359 39.781 9.32 1 93.19 294 LEU B N 1
ATOM 6046 C CA . LEU B 1 294 ? 14.781 39.906 9.633 1 93.19 294 LEU B CA 1
ATOM 6047 C C . LEU B 1 294 ? 15.094 39.219 10.969 1 93.19 294 LEU B C 1
ATOM 6049 O O . LEU B 1 294 ? 14.227 39.125 11.836 1 93.19 294 LEU B O 1
ATOM 6053 N N . PRO B 1 295 ? 16.312 38.812 11.109 1 90.5 295 PRO B N 1
ATOM 6054 C CA . PRO B 1 295 ? 16.688 38.031 12.297 1 90.5 295 PRO B CA 1
ATOM 6055 C C . PRO B 1 295 ? 16.297 38.719 13.602 1 90.5 295 PRO B C 1
ATOM 6057 O O . PRO B 1 295 ? 15.859 38.062 14.547 1 90.5 295 PRO B O 1
ATOM 6060 N N . ASP B 1 296 ? 16.391 39.938 13.609 1 92.06 296 ASP B N 1
ATOM 6061 C CA . ASP B 1 296 ? 16.125 40.688 14.844 1 92.06 296 ASP B CA 1
ATOM 6062 C C . ASP B 1 296 ? 14.633 41.031 14.977 1 92.06 296 ASP B C 1
ATOM 6064 O O . ASP B 1 296 ? 14.195 41.5 16.016 1 92.06 296 ASP B O 1
ATOM 6068 N N . GLU B 1 297 ? 13.844 40.719 13.977 1 95.25 297 GLU B N 1
ATOM 6069 C CA . GLU B 1 297 ? 12.422 41.031 13.969 1 95.25 297 GLU B CA 1
ATOM 6070 C C . GLU B 1 297 ? 11.578 39.781 14.227 1 95.25 297 GLU B C 1
ATOM 6072 O O . GLU B 1 297 ? 10.375 39.875 14.492 1 95.25 297 GLU B O 1
ATOM 6077 N N . LEU B 1 298 ? 12.219 38.656 14.234 1 95.75 298 LEU B N 1
ATOM 6078 C CA . LEU B 1 298 ? 11.492 37.406 14.281 1 95.75 298 LEU B CA 1
ATOM 6079 C C . LEU B 1 298 ? 10.828 37.219 15.648 1 95.75 298 LEU B C 1
ATOM 6081 O O . LEU B 1 298 ? 11.422 37.531 16.672 1 95.75 298 LEU B O 1
ATOM 6085 N N . PRO B 1 299 ? 9.578 36.656 15.641 1 96.88 299 PRO B N 1
ATOM 6086 C CA . PRO B 1 299 ? 8.977 36.281 16.922 1 96.88 299 PRO B CA 1
ATOM 6087 C C . PRO B 1 299 ? 9.852 35.312 17.719 1 96.88 299 PRO B C 1
ATOM 6089 O O . PRO B 1 299 ? 10.727 34.656 17.156 1 96.88 299 PRO B O 1
ATOM 6092 N N . PRO B 1 300 ? 9.578 35.219 19 1 95.88 300 PRO B N 1
ATOM 6093 C CA . PRO B 1 300 ? 10.469 34.438 19.859 1 95.88 300 PRO B CA 1
ATOM 6094 C C . PRO B 1 300 ? 10.477 32.938 19.516 1 95.88 300 PRO B C 1
ATOM 6096 O O . PRO B 1 300 ? 11.477 32.25 19.766 1 95.88 300 PRO B O 1
ATOM 6099 N N . ALA B 1 301 ? 9.414 32.438 18.969 1 96.94 301 ALA B N 1
ATOM 6100 C CA . ALA B 1 301 ? 9.344 31.016 18.703 1 96.94 301 ALA B CA 1
ATOM 6101 C C . ALA B 1 301 ? 10.133 30.656 17.453 1 96.94 301 ALA B C 1
ATOM 6103 O O . ALA B 1 301 ? 10.422 29.484 17.203 1 96.94 301 ALA B O 1
ATOM 6104 N N . VAL B 1 302 ? 10.438 31.641 16.641 1 97.12 302 VAL B N 1
ATOM 6105 C CA . VAL B 1 302 ? 11.172 31.406 15.398 1 97.12 302 VAL B CA 1
ATOM 6106 C C . VAL B 1 302 ? 12.672 31.469 15.664 1 97.12 302 VAL B C 1
ATOM 6108 O O . VAL B 1 302 ? 13.164 32.406 16.297 1 97.12 302 VAL B O 1
ATOM 6111 N N . ASN B 1 303 ? 13.359 30.422 15.172 1 95.88 303 ASN B N 1
ATOM 6112 C CA . ASN B 1 303 ? 14.773 30.266 15.469 1 95.88 303 ASN B CA 1
ATOM 6113 C C . ASN B 1 303 ? 15.055 30.438 16.969 1 95.88 303 ASN B C 1
ATOM 6115 O O . ASN B 1 303 ? 15.867 31.266 17.359 1 95.88 303 ASN B O 1
ATOM 6119 N N . PRO B 1 304 ? 14.445 29.547 17.703 1 94.62 304 PRO B N 1
ATOM 6120 C CA . PRO B 1 304 ? 14.508 29.75 19.141 1 94.62 304 PRO B CA 1
ATOM 6121 C C . PRO B 1 304 ? 15.93 29.656 19.688 1 94.62 304 PRO B C 1
ATOM 6123 O O . PRO B 1 304 ? 16.234 30.234 20.734 1 94.62 304 PRO B O 1
ATOM 6126 N N . ALA B 1 305 ? 16.75 28.969 19.016 1 92.25 305 ALA B N 1
ATOM 6127 C CA . ALA B 1 305 ? 18.141 28.844 19.453 1 92.25 305 ALA B CA 1
ATOM 6128 C C . ALA B 1 305 ? 18.969 30.047 19 1 92.25 305 ALA B C 1
ATOM 6130 O O . ALA B 1 305 ? 20.141 30.172 19.375 1 92.25 30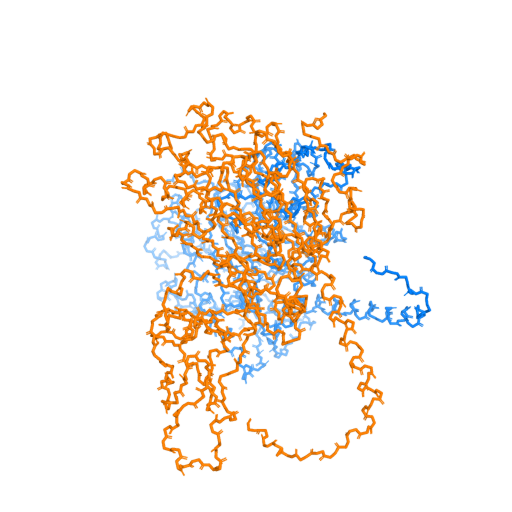5 ALA B O 1
ATOM 6131 N N . ARG B 1 306 ? 18.422 30.844 18.203 1 92.06 306 ARG B N 1
ATOM 6132 C CA . ARG B 1 306 ? 19.078 32.031 17.656 1 92.06 306 ARG B CA 1
ATOM 6133 C C . ARG B 1 306 ? 20.406 31.656 16.984 1 92.06 306 ARG B C 1
ATOM 6135 O O . ARG B 1 306 ? 21.438 32.312 17.25 1 92.06 306 ARG B O 1
ATOM 6142 N N . GLN B 1 307 ? 20.312 30.625 16.266 1 92.31 307 GLN B N 1
ATOM 6143 C CA . GLN B 1 307 ? 21.484 30.156 15.547 1 92.31 307 GLN B CA 1
ATOM 6144 C C . GLN B 1 307 ? 21.656 30.891 14.219 1 92.31 307 GLN B C 1
ATOM 6146 O O . GLN B 1 307 ? 20.688 31.047 13.469 1 92.31 307 GLN B O 1
ATOM 6151 N N . PRO B 1 308 ? 22.875 31.297 13.945 1 88.75 308 PRO B N 1
ATOM 6152 C CA . PRO B 1 308 ? 23.109 32 12.68 1 88.75 308 PRO B CA 1
ATOM 6153 C C . PRO B 1 308 ? 22.906 31.109 11.461 1 88.75 308 PRO B C 1
ATOM 6155 O O . PRO B 1 308 ? 22.656 31.609 10.359 1 88.75 308 PRO B O 1
ATOM 6158 N N . THR B 1 309 ? 22.984 29.844 11.641 1 89 309 THR B N 1
ATOM 6159 C CA . THR B 1 309 ? 22.875 28.906 10.523 1 89 309 THR B CA 1
ATOM 6160 C C . THR B 1 309 ? 21.438 28.422 10.359 1 89 309 THR B C 1
ATOM 6162 O O . THR B 1 309 ? 21.188 27.453 9.641 1 89 309 THR B O 1
ATOM 6165 N N . TRP B 1 310 ? 20.547 29.109 11.094 1 92.94 310 TRP B N 1
ATOM 6166 C CA . TRP B 1 310 ? 19.141 28.734 11.016 1 92.94 310 TRP B CA 1
ATOM 6167 C C . TRP B 1 310 ? 18.641 28.766 9.57 1 92.94 310 TRP B C 1
ATOM 6169 O O . TRP B 1 310 ? 18.938 29.703 8.828 1 92.94 310 TRP B O 1
ATOM 6179 N N . GLY B 1 311 ? 17.922 27.688 9.203 1 92.25 311 GLY B N 1
ATOM 6180 C CA . GLY B 1 311 ? 17.359 27.609 7.863 1 92.25 311 GLY B CA 1
ATOM 6181 C C . GLY B 1 311 ? 15.844 27.594 7.848 1 92.25 311 GLY B C 1
ATOM 6182 O O . GLY B 1 311 ? 15.227 28.328 7.074 1 92.25 311 GLY B O 1
ATOM 6183 N N . GLN B 1 312 ? 15.32 26.812 8.68 1 93.94 312 GLN B N 1
ATOM 6184 C CA . GLN B 1 312 ? 13.859 26.688 8.703 1 93.94 312 GLN B CA 1
ATOM 6185 C C . GLN B 1 312 ? 13.375 26.141 10.039 1 93.94 312 GLN B C 1
ATOM 6187 O O . GLN B 1 312 ? 14.117 25.453 10.75 1 93.94 312 GLN B O 1
ATOM 6192 N N . ASP B 1 313 ? 12.18 26.5 10.391 1 96.81 313 ASP B N 1
ATOM 6193 C CA . ASP B 1 313 ? 11.445 25.922 11.508 1 96.81 313 ASP B CA 1
ATOM 6194 C C . ASP B 1 313 ? 10.148 25.266 11.039 1 96.81 313 ASP B C 1
ATOM 6196 O O . ASP B 1 313 ? 9.383 25.859 10.273 1 96.81 313 ASP B O 1
ATOM 6200 N N . SER B 1 314 ? 9.977 23.969 11.438 1 97.25 314 SER B N 1
ATOM 6201 C CA . SER B 1 314 ? 8.75 23.234 11.156 1 97.25 314 SER B CA 1
ATOM 6202 C C . SER B 1 314 ? 7.875 23.125 12.398 1 97.25 314 SER B C 1
ATOM 6204 O O . SER B 1 314 ? 8.25 22.453 13.359 1 97.25 314 SER B O 1
ATOM 6206 N N . PHE B 1 315 ? 6.754 23.812 12.375 1 98.44 315 PHE B N 1
ATOM 6207 C CA . PHE B 1 315 ? 5.793 23.781 13.469 1 98.44 315 PHE B CA 1
ATOM 6208 C C . PHE B 1 315 ? 4.668 22.781 13.18 1 98.44 315 PHE B C 1
ATOM 6210 O O . PHE B 1 315 ? 3.973 22.922 12.172 1 98.44 315 PHE B O 1
ATOM 6217 N N . GLU B 1 316 ? 4.543 21.828 14.023 1 98.44 316 GLU B N 1
ATOM 6218 C CA . GLU B 1 316 ? 3.465 20.844 13.891 1 98.44 316 GLU B CA 1
ATOM 6219 C C . GLU B 1 316 ? 2.346 21.125 14.891 1 98.44 316 GLU B C 1
ATOM 6221 O O . GLU B 1 316 ? 2.506 20.891 16.094 1 98.44 316 GLU B O 1
ATOM 6226 N N . PHE B 1 317 ? 1.278 21.641 14.383 1 98.62 317 PHE B N 1
ATOM 6227 C CA . PHE B 1 317 ? 0.069 21.828 15.18 1 98.62 317 PHE B CA 1
ATOM 6228 C C . PHE B 1 317 ? -0.802 20.578 15.125 1 98.62 317 PHE B C 1
ATOM 6230 O O . PHE B 1 317 ? -1.271 20.172 14.055 1 98.62 317 PHE B O 1
ATOM 6237 N N . PHE B 1 318 ? -0.932 19.969 16.25 1 98.56 318 PHE B N 1
ATOM 6238 C CA . PHE B 1 318 ? -1.759 18.781 16.281 1 98.56 318 PHE B CA 1
ATOM 6239 C C . PHE B 1 318 ? -3.203 19.109 15.922 1 98.56 318 PHE B C 1
ATOM 6241 O O . PHE B 1 318 ? -3.762 20.094 16.406 1 98.56 318 PHE B O 1
ATOM 6248 N N . PRO B 1 319 ? -3.869 18.438 15.086 1 98.44 319 PRO B N 1
ATOM 6249 C CA . PRO B 1 319 ? -3.412 17.109 14.719 1 98.44 319 PRO B CA 1
ATOM 6250 C C . PRO B 1 319 ? -2.725 17.078 13.352 1 98.44 319 PRO B C 1
ATOM 6252 O O . PRO B 1 319 ? -1.917 16.172 13.086 1 98.44 319 PRO B O 1
ATOM 6255 N N . ASN B 1 320 ? -3.049 17.953 12.453 1 97.81 320 ASN B N 1
ATOM 6256 C CA . ASN B 1 320 ? -2.719 17.625 11.07 1 97.81 320 ASN B CA 1
ATOM 6257 C C . ASN B 1 320 ? -2.273 18.859 10.297 1 97.81 320 ASN B C 1
ATOM 6259 O O . ASN B 1 320 ? -2.535 18.984 9.102 1 97.81 320 ASN B O 1
ATOM 6263 N N . PHE B 1 321 ? -1.743 19.828 11.031 1 98.56 321 PHE B N 1
ATOM 6264 C CA . PHE B 1 321 ? -1.348 21.078 10.398 1 98.56 321 PHE B CA 1
ATOM 6265 C C . PHE B 1 321 ? 0.126 21.375 10.656 1 98.56 321 PHE B C 1
ATOM 6267 O O . PHE B 1 321 ? 0.561 21.438 11.805 1 98.56 321 PHE B O 1
ATOM 6274 N N . THR B 1 322 ? 0.88 21.531 9.57 1 98.56 322 THR B N 1
ATOM 6275 C CA . THR B 1 322 ? 2.289 21.891 9.641 1 98.56 322 THR B CA 1
ATOM 6276 C C . THR B 1 322 ? 2.516 23.281 9.055 1 98.56 322 THR B C 1
ATOM 6278 O O . THR B 1 322 ? 1.974 23.609 8 1 98.56 322 THR B O 1
ATOM 6281 N N . LEU B 1 323 ? 3.203 24.109 9.766 1 98.38 323 LEU B N 1
ATOM 6282 C CA . LEU B 1 323 ? 3.645 25.422 9.328 1 98.38 323 LEU B CA 1
ATOM 6283 C C . LEU B 1 323 ? 5.168 25.5 9.273 1 98.38 323 LEU B C 1
ATOM 6285 O O . LEU B 1 323 ? 5.836 25.344 10.297 1 98.38 323 LEU B O 1
ATOM 6289 N N . LEU B 1 324 ? 5.691 25.688 8.078 1 97 324 LEU B N 1
ATOM 6290 C CA . LEU B 1 324 ? 7.133 25.797 7.887 1 97 324 LEU B CA 1
ATOM 6291 C C . LEU B 1 324 ? 7.539 27.219 7.559 1 97 324 LEU B C 1
ATOM 6293 O O . LEU B 1 324 ? 7.035 27.812 6.602 1 97 324 LEU B O 1
ATOM 6297 N N . LEU B 1 325 ? 8.438 27.766 8.359 1 96.44 325 LEU B N 1
ATOM 6298 C CA . LEU B 1 325 ? 9 29.094 8.117 1 96.44 325 LEU B CA 1
ATOM 6299 C C . LEU B 1 325 ? 10.445 29 7.645 1 96.44 325 LEU B C 1
ATOM 6301 O O . LEU B 1 325 ? 11.25 28.281 8.25 1 96.44 325 LEU B O 1
ATOM 6305 N N . TRP B 1 326 ? 10.734 29.734 6.625 1 94.75 326 TRP B N 1
ATOM 6306 C CA . TRP B 1 326 ? 12.055 29.641 6.016 1 94.75 326 TRP B CA 1
ATOM 6307 C C . TRP B 1 326 ? 12.828 30.953 6.215 1 94.75 326 TRP B C 1
ATOM 6309 O O . TRP B 1 326 ? 12.242 32.031 6.164 1 94.75 326 TRP B O 1
ATOM 6319 N N . VAL B 1 327 ? 14.07 30.891 6.273 1 92.44 327 VAL B N 1
ATOM 6320 C CA . VAL B 1 327 ? 14.984 31.984 6.598 1 92.44 327 VAL B CA 1
ATOM 6321 C C . VAL B 1 327 ? 14.82 33.125 5.574 1 92.44 327 VAL B C 1
ATOM 6323 O O . VAL B 1 327 ? 14.844 34.281 5.934 1 92.44 327 VAL B O 1
ATOM 6326 N N . PRO B 1 328 ? 14.648 32.875 4.273 1 92.06 328 PRO B N 1
ATOM 6327 C CA . PRO B 1 328 ? 14.578 34 3.318 1 92.06 328 PRO B CA 1
ATOM 6328 C C . PRO B 1 328 ? 13.289 34.812 3.457 1 92.06 328 PRO B C 1
ATOM 6330 O O . PRO B 1 328 ? 13.156 35.875 2.84 1 92.06 328 PRO B O 1
ATOM 6333 N N . GLY B 1 329 ? 12.336 34.25 4.188 1 93.5 329 GLY B N 1
ATOM 6334 C CA . GLY B 1 329 ? 11.156 35.031 4.453 1 93.5 329 GLY B CA 1
ATOM 6335 C C . GLY B 1 329 ? 9.945 34.594 3.658 1 93.5 329 GLY B C 1
ATOM 6336 O O . GLY B 1 329 ? 9.273 35.438 3.027 1 93.5 329 GLY B O 1
ATOM 6337 N N . TRP B 1 330 ? 9.656 33.406 3.576 1 96.12 330 TRP B N 1
ATOM 6338 C CA . TRP B 1 330 ? 8.445 32.781 3.045 1 96.12 330 TRP B CA 1
ATOM 6339 C C . TRP B 1 330 ? 8.031 31.578 3.896 1 96.12 330 TRP B C 1
ATOM 6341 O O . TRP B 1 330 ? 8.75 31.188 4.824 1 96.12 330 TRP B O 1
ATOM 6351 N N . TYR B 1 331 ? 6.824 31.109 3.699 1 97.38 331 TYR B N 1
ATOM 6352 C CA . TYR B 1 331 ? 6.398 29.969 4.5 1 97.38 331 TYR B CA 1
ATOM 6353 C C . TYR B 1 331 ? 5.516 29.031 3.688 1 97.38 331 TYR B C 1
ATOM 6355 O O . TYR B 1 331 ? 5.059 29.391 2.596 1 97.38 331 TYR B O 1
ATOM 6363 N N . LEU B 1 332 ? 5.391 27.828 4.102 1 97.19 332 LEU B N 1
ATOM 6364 C CA . LEU B 1 332 ? 4.441 26.906 3.502 1 97.19 332 LEU B CA 1
ATOM 6365 C C . LEU B 1 332 ? 3.648 26.172 4.578 1 97.19 332 LEU B C 1
ATOM 6367 O O . LEU B 1 332 ? 4.02 26.188 5.754 1 97.19 332 LEU B O 1
ATOM 6371 N N . THR B 1 333 ? 2.516 25.641 4.195 1 98.31 333 THR B N 1
ATOM 6372 C CA . THR B 1 333 ? 1.669 24.844 5.078 1 98.31 333 THR B CA 1
ATOM 6373 C C . THR B 1 333 ? 1.43 23.453 4.488 1 98.31 333 THR B C 1
ATOM 6375 O O . THR B 1 333 ? 1.328 23.297 3.271 1 98.31 333 THR B O 1
ATOM 6378 N N . TYR B 1 334 ? 1.403 22.516 5.387 1 98.12 334 TYR B N 1
ATOM 6379 C CA . TYR B 1 334 ? 0.938 21.172 5.059 1 98.12 334 TYR B CA 1
ATOM 6380 C C . TYR B 1 334 ? -0.299 20.797 5.867 1 98.12 334 TYR B C 1
ATOM 6382 O O . TYR B 1 334 ? -0.39 21.125 7.055 1 98.12 334 TYR B O 1
ATOM 6390 N N . ASN B 1 335 ? -1.238 20.188 5.191 1 98.5 335 ASN B N 1
ATOM 6391 C CA . ASN B 1 335 ? -2.365 19.531 5.844 1 98.5 335 ASN B CA 1
ATOM 6392 C C . ASN B 1 335 ? -2.445 18.047 5.469 1 98.5 335 ASN B C 1
ATOM 6394 O O . ASN B 1 335 ? -2.195 17.688 4.32 1 98.5 335 ASN B O 1
ATOM 6398 N N . TYR B 1 336 ? -2.762 17.312 6.441 1 98.38 336 TYR B N 1
ATOM 6399 C CA . TYR B 1 336 ? -2.906 15.867 6.289 1 98.38 336 TYR B CA 1
ATOM 6400 C C . TYR B 1 336 ? -4.312 15.422 6.664 1 98.38 336 TYR B C 1
ATOM 6402 O O . TYR B 1 336 ? -4.66 15.375 7.848 1 98.38 336 TYR B O 1
ATOM 6410 N N . TRP B 1 337 ? -5.125 15 5.66 1 98.5 337 TRP B N 1
ATOM 6411 C CA . TRP B 1 337 ? -6.516 14.641 5.902 1 98.5 337 TRP B CA 1
ATOM 6412 C C . TRP B 1 337 ? -6.727 13.141 5.727 1 98.5 337 TRP B C 1
ATOM 6414 O O . TRP B 1 337 ? -6.98 12.664 4.617 1 98.5 337 TRP B O 1
ATOM 6424 N N . PRO B 1 338 ? -6.691 12.398 6.84 1 98.44 338 PRO B N 1
ATOM 6425 C CA . PRO B 1 338 ? -6.91 10.961 6.68 1 98.44 338 PRO B CA 1
ATOM 6426 C C . PRO B 1 338 ? -8.297 10.633 6.129 1 98.44 338 PRO B C 1
ATOM 6428 O O . PRO B 1 338 ? -9.289 11.25 6.535 1 98.44 338 PRO B O 1
ATOM 6431 N N . THR B 1 339 ? -8.398 9.664 5.211 1 97.75 339 THR B N 1
ATOM 6432 C CA . THR B 1 339 ? -9.656 9.203 4.629 1 97.75 339 THR B CA 1
ATOM 6433 C C . THR B 1 339 ? -9.883 7.727 4.938 1 97.75 339 THR B C 1
ATOM 6435 O O . THR B 1 339 ? -10.992 7.215 4.777 1 97.75 339 THR B O 1
ATOM 6438 N N . ASP B 1 340 ? -8.859 7.051 5.332 1 97.06 340 ASP B N 1
ATOM 6439 C CA . ASP B 1 340 ? -8.844 5.66 5.777 1 97.06 340 ASP B CA 1
ATOM 6440 C C . ASP B 1 340 ? -7.609 5.371 6.633 1 97.06 340 ASP B C 1
ATOM 6442 O O . ASP B 1 340 ? -6.793 6.262 6.875 1 97.06 340 ASP B O 1
ATOM 6446 N N . VAL B 1 341 ? -7.504 4.176 7.113 1 97.19 341 VAL B N 1
ATOM 6447 C CA . VAL B 1 341 ? -6.414 3.799 8.016 1 97.19 341 VAL B CA 1
ATOM 6448 C C . VAL B 1 341 ? -5.078 3.941 7.289 1 97.19 341 VAL B C 1
ATOM 6450 O O . VAL B 1 341 ? -4.066 4.293 7.906 1 97.19 341 VAL B O 1
ATOM 6453 N N . ASP B 1 342 ? -5.035 3.725 5.961 1 96.75 342 ASP B N 1
ATOM 6454 C CA . ASP B 1 342 ? -3.775 3.699 5.223 1 96.75 342 ASP B CA 1
ATOM 6455 C C . ASP B 1 342 ? -3.807 4.676 4.047 1 96.75 342 ASP B C 1
ATOM 6457 O O . ASP B 1 342 ? -3.137 4.461 3.037 1 96.75 342 ASP B O 1
ATOM 6461 N N . LYS B 1 343 ? -4.637 5.715 4.137 1 97.38 343 LYS B N 1
ATOM 6462 C CA . LYS B 1 343 ? -4.773 6.723 3.09 1 97.38 343 LYS B CA 1
ATOM 6463 C C . LYS B 1 343 ? -5.051 8.102 3.686 1 97.38 343 LYS B C 1
ATOM 6465 O O . LYS B 1 343 ? -5.707 8.211 4.723 1 97.38 343 LYS B O 1
ATOM 6470 N N . HIS B 1 344 ? -4.555 9.078 3 1 98.06 344 HIS B N 1
ATOM 6471 C CA . HIS B 1 344 ? -4.914 10.445 3.357 1 98.06 344 HIS B CA 1
ATOM 6472 C C . HIS B 1 344 ? -4.742 11.391 2.172 1 98.06 344 HIS B C 1
ATOM 6474 O O . HIS B 1 344 ? -4.109 11.031 1.175 1 98.06 344 HIS B O 1
ATOM 6480 N N . ILE B 1 345 ? -5.332 12.531 2.246 1 97.88 345 ILE B N 1
ATOM 6481 C CA . ILE B 1 345 ? -5.117 13.625 1.304 1 97.88 345 ILE B CA 1
ATOM 6482 C C . ILE B 1 345 ? -4.066 14.586 1.858 1 97.88 345 ILE B C 1
ATOM 6484 O O . ILE B 1 345 ? -4.219 15.117 2.959 1 97.88 345 ILE B O 1
ATOM 6488 N N . PHE B 1 346 ? -3.021 14.75 1.125 1 98.31 346 PHE B N 1
ATOM 6489 C CA . PHE B 1 346 ? -1.964 15.703 1.457 1 98.31 346 PHE B CA 1
ATOM 6490 C C . PHE B 1 346 ? -2.154 17.016 0.703 1 98.31 346 PHE B C 1
ATOM 6492 O O . PHE B 1 346 ? -2.285 17.016 -0.523 1 98.31 346 PHE B O 1
ATOM 6499 N N . GLU B 1 347 ? -2.16 18.141 1.449 1 97.81 347 GLU B N 1
ATOM 6500 C CA . GLU B 1 347 ? -2.285 19.484 0.863 1 97.81 347 GLU B CA 1
ATOM 6501 C C . GLU B 1 347 ? -1.092 20.359 1.227 1 97.81 347 GLU B C 1
ATOM 6503 O O . GLU B 1 347 ? -0.704 20.438 2.395 1 97.81 347 GLU B O 1
ATOM 6508 N N . CYS B 1 348 ? -0.565 20.984 0.232 1 97.88 348 CYS B N 1
ATOM 6509 C CA . CYS B 1 348 ? 0.541 21.922 0.427 1 97.88 348 CYS B CA 1
ATOM 6510 C C . CYS B 1 348 ? 0.224 23.281 -0.182 1 97.88 348 CYS B C 1
ATOM 6512 O O . CYS B 1 348 ? -0.308 23.359 -1.29 1 97.88 348 CYS B O 1
ATOM 6514 N N . ASN B 1 349 ? 0.468 24.328 0.555 1 98.25 349 ASN B N 1
ATOM 6515 C CA . ASN B 1 349 ? 0.408 25.703 0.078 1 98.25 349 ASN B CA 1
ATOM 6516 C C . ASN B 1 349 ? 1.707 26.453 0.365 1 98.25 349 ASN B C 1
ATOM 6518 O O . ASN B 1 349 ? 2.16 26.5 1.509 1 98.25 349 ASN B O 1
ATOM 6522 N N . LEU B 1 350 ? 2.295 26.984 -0.67 1 98.25 350 LEU B N 1
ATOM 6523 C CA . LEU B 1 350 ? 3.459 27.844 -0.525 1 98.25 350 LEU B CA 1
ATOM 6524 C C . LEU B 1 350 ? 3.057 29.312 -0.606 1 98.25 350 LEU B C 1
ATOM 6526 O O . LEU B 1 350 ? 2.348 29.719 -1.531 1 98.25 350 LEU B O 1
ATOM 6530 N N . TYR B 1 351 ? 3.51 30.109 0.336 1 98.5 351 TYR B N 1
ATOM 6531 C CA . TYR B 1 351 ? 3.127 31.5 0.438 1 98.5 351 TYR B CA 1
ATOM 6532 C C . TYR B 1 351 ? 4.336 32.406 0.249 1 98.5 351 TYR B C 1
ATOM 6534 O O . TYR B 1 351 ? 5.324 32.312 0.978 1 98.5 351 TYR B O 1
ATOM 6542 N N . PHE B 1 352 ? 4.18 33.312 -0.711 1 98.12 352 PHE B N 1
ATOM 6543 C CA . PHE B 1 352 ? 5.195 34.312 -1.021 1 98.12 352 PHE B CA 1
ATOM 6544 C C . PHE B 1 352 ? 4.578 35.688 -1.087 1 98.12 352 PHE B C 1
ATOM 6546 O O . PHE B 1 352 ? 3.355 35.844 -1.149 1 98.12 352 PHE B O 1
ATOM 6553 N N . VAL B 1 353 ? 5.477 36.688 -0.969 1 97.94 353 VAL B N 1
ATOM 6554 C CA . VAL B 1 353 ? 5.012 38.031 -1.334 1 97.94 353 VAL B CA 1
ATOM 6555 C C . VAL B 1 353 ? 4.723 38.094 -2.834 1 97.94 353 VAL B C 1
ATOM 6557 O O . VAL B 1 353 ? 5.34 37.375 -3.617 1 97.94 353 VAL B O 1
ATOM 6560 N N . PRO B 1 354 ? 3.789 39 -3.262 1 97.88 354 PRO B N 1
ATOM 6561 C CA . PRO B 1 354 ? 3.578 39.125 -4.707 1 97.88 354 PRO B CA 1
ATOM 6562 C C . PRO B 1 354 ? 4.855 39.5 -5.457 1 97.88 354 PRO B C 1
ATOM 6564 O O . PRO B 1 354 ? 5.59 40.375 -5.047 1 97.88 354 PRO B O 1
ATOM 6567 N N . PRO B 1 355 ? 5.078 38.75 -6.523 1 97.25 355 PRO B N 1
ATOM 6568 C CA . PRO B 1 355 ? 6.289 39.062 -7.281 1 97.25 355 PRO B CA 1
ATOM 6569 C C . PRO B 1 355 ? 6.219 40.406 -7.98 1 97.25 355 PRO B C 1
ATOM 6571 O O . PRO B 1 355 ? 5.156 40.781 -8.469 1 97.25 355 PRO B O 1
ATOM 6574 N N . LYS B 1 356 ? 7.266 41.031 -8.109 1 96.25 356 LYS B N 1
ATOM 6575 C CA . LYS B 1 356 ? 7.316 42.375 -8.711 1 96.25 356 LYS B CA 1
ATOM 6576 C C . LYS B 1 356 ? 7.781 42.281 -10.164 1 96.25 356 LYS B C 1
ATOM 6578 O O . LYS B 1 356 ? 7.637 43.281 -10.906 1 96.25 356 LYS B O 1
ATOM 6583 N N . ASN B 1 357 ? 8.398 41.25 -10.594 1 95.25 357 ASN B N 1
ATOM 6584 C CA . ASN B 1 357 ? 8.875 41.031 -11.953 1 95.25 357 ASN B CA 1
ATOM 6585 C C . ASN B 1 357 ? 8.875 39.562 -12.328 1 95.25 357 ASN B C 1
ATOM 6587 O O . ASN B 1 357 ? 8.547 38.688 -11.508 1 95.25 357 ASN B O 1
ATOM 6591 N N . THR B 1 358 ? 9.242 39.312 -13.516 1 95.94 358 THR B N 1
ATOM 6592 C CA . THR B 1 358 ? 9.203 37.969 -14.062 1 95.94 358 THR B CA 1
ATOM 6593 C C . THR B 1 358 ? 10.211 37.062 -13.352 1 95.94 358 THR B C 1
ATOM 6595 O O . THR B 1 358 ? 9.93 35.906 -13.102 1 95.94 358 THR B O 1
ATOM 6598 N N . ARG B 1 359 ? 11.305 37.562 -13.07 1 94.62 359 ARG B N 1
ATOM 6599 C CA . ARG B 1 359 ? 12.32 36.75 -12.406 1 94.62 359 ARG B CA 1
ATOM 6600 C C . ARG B 1 359 ? 11.836 36.281 -11.047 1 94.62 359 ARG B C 1
ATOM 6602 O O . ARG B 1 359 ? 12.008 35.094 -10.703 1 94.62 359 ARG B O 1
ATOM 6609 N N . GLN B 1 360 ? 11.273 37.188 -10.312 1 95.44 360 GLN B N 1
ATOM 6610 C CA . GLN B 1 360 ? 10.734 36.812 -9.008 1 95.44 360 GLN B CA 1
ATOM 6611 C C . GLN B 1 360 ? 9.633 35.75 -9.141 1 95.44 360 GLN B C 1
ATOM 6613 O O . GLN B 1 360 ? 9.578 34.812 -8.344 1 95.44 360 GLN B O 1
ATOM 6618 N N . ARG B 1 361 ? 8.859 35.906 -10.141 1 97.06 361 ARG B N 1
ATOM 6619 C CA . ARG B 1 361 ? 7.809 34.938 -10.383 1 97.06 361 ARG B CA 1
ATOM 6620 C C . ARG B 1 361 ? 8.398 33.562 -10.672 1 97.06 361 ARG B C 1
ATOM 6622 O O . ARG B 1 361 ? 7.949 32.562 -10.109 1 97.06 361 ARG B O 1
ATOM 6629 N N . LEU B 1 362 ? 9.32 33.531 -11.508 1 96.94 362 LEU B N 1
ATOM 6630 C CA . LEU B 1 362 ? 9.953 32.281 -11.891 1 96.94 362 LEU B CA 1
ATOM 6631 C C . LEU B 1 362 ? 10.688 31.656 -10.711 1 96.94 362 LEU B C 1
ATOM 6633 O O . LEU B 1 362 ? 10.742 30.438 -10.578 1 96.94 362 LEU B O 1
ATOM 6637 N N . ALA B 1 363 ? 11.266 32.469 -9.844 1 96.19 363 ALA B N 1
ATOM 6638 C CA . ALA B 1 363 ? 11.922 32 -8.633 1 96.19 363 ALA B CA 1
ATOM 6639 C C . ALA B 1 363 ? 10.93 31.297 -7.711 1 96.19 363 ALA B C 1
ATOM 6641 O O . ALA B 1 363 ? 11.234 30.25 -7.133 1 96.19 363 ALA B O 1
ATOM 6642 N N . GLN B 1 364 ? 9.797 31.859 -7.621 1 96.94 364 GLN B N 1
ATOM 6643 C CA . GLN B 1 364 ? 8.75 31.281 -6.789 1 96.94 364 GLN B CA 1
ATOM 6644 C C . GLN B 1 364 ? 8.219 29.969 -7.395 1 96.94 364 GLN B C 1
ATOM 6646 O O . GLN B 1 364 ? 8 29 -6.676 1 96.94 364 GLN B O 1
ATOM 6651 N N . GLU B 1 365 ? 8.062 29.953 -8.648 1 96.88 365 GLU B N 1
ATOM 6652 C CA . GLU B 1 365 ? 7.605 28.75 -9.336 1 96.88 365 GLU B CA 1
ATOM 6653 C C . GLU B 1 365 ? 8.617 27.609 -9.203 1 96.88 365 GLU B C 1
ATOM 6655 O O . GLU B 1 365 ? 8.242 26.453 -9.031 1 96.88 365 GLU B O 1
ATOM 6660 N N . LEU B 1 366 ? 9.844 27.984 -9.289 1 95.5 366 LEU B N 1
ATOM 6661 C CA . LEU B 1 366 ? 10.883 26.969 -9.109 1 95.5 366 LEU B CA 1
ATOM 6662 C C . LEU B 1 366 ? 10.82 26.375 -7.703 1 95.5 366 LEU B C 1
ATOM 6664 O O . LEU B 1 366 ? 10.961 25.156 -7.531 1 95.5 366 LEU B O 1
ATOM 6668 N N . ALA B 1 367 ? 10.633 27.234 -6.719 1 94.38 367 ALA B N 1
ATOM 6669 C CA . ALA B 1 367 ? 10.477 26.75 -5.352 1 94.38 367 ALA B CA 1
ATOM 6670 C C . ALA B 1 367 ? 9.297 25.797 -5.23 1 94.38 367 ALA B C 1
ATOM 6672 O O . ALA B 1 367 ? 9.406 24.734 -4.617 1 94.38 367 ALA B O 1
ATOM 6673 N N . ALA B 1 368 ? 8.219 26.156 -5.859 1 96 368 ALA B N 1
ATOM 6674 C CA . ALA B 1 368 ? 7.004 25.344 -5.793 1 96 368 ALA B CA 1
ATOM 6675 C C . ALA B 1 368 ? 7.227 23.969 -6.398 1 96 368 ALA B C 1
ATOM 6677 O O . ALA B 1 368 ? 6.828 22.953 -5.816 1 96 368 ALA B O 1
ATOM 6678 N N . VAL B 1 369 ? 7.887 23.922 -7.48 1 94.5 369 VAL B N 1
ATOM 6679 C CA . VAL B 1 369 ? 8.133 22.656 -8.156 1 94.5 369 VAL B CA 1
ATOM 6680 C C . VAL B 1 369 ? 9.125 21.812 -7.348 1 94.5 369 VAL B C 1
ATOM 6682 O O . VAL B 1 369 ? 8.977 20.594 -7.254 1 94.5 369 VAL B O 1
ATOM 6685 N N . THR B 1 370 ? 10.078 22.453 -6.797 1 92.12 370 THR B N 1
ATOM 6686 C CA . THR B 1 370 ? 11.086 21.75 -6 1 92.12 370 THR B CA 1
ATOM 6687 C C . THR B 1 370 ? 10.453 21.109 -4.77 1 92.12 370 THR B C 1
ATOM 6689 O O . THR B 1 370 ? 10.719 19.938 -4.465 1 92.12 370 THR B O 1
ATOM 6692 N N . PHE B 1 371 ? 9.586 21.812 -4.172 1 93.44 371 PHE B N 1
ATOM 6693 C CA . PHE B 1 371 ? 8.984 21.281 -2.951 1 93.44 371 PHE B CA 1
ATOM 6694 C C . PHE B 1 371 ? 7.957 20.203 -3.273 1 93.44 371 PHE B C 1
ATOM 6696 O O . PHE B 1 371 ? 7.742 19.297 -2.48 1 93.44 371 PHE B O 1
ATOM 6703 N N . LYS B 1 372 ? 7.375 20.344 -4.402 1 94 372 LYS B N 1
ATOM 6704 C CA . LYS B 1 372 ? 6.523 19.25 -4.859 1 94 372 LYS B CA 1
ATOM 6705 C C . LYS B 1 372 ? 7.332 17.969 -5.047 1 94 372 LYS B C 1
ATOM 6707 O O . LYS B 1 372 ? 6.902 16.891 -4.629 1 94 372 LYS B O 1
ATOM 6712 N N . GLU B 1 373 ? 8.461 18.094 -5.594 1 91.81 373 GLU B N 1
ATOM 6713 C CA . GLU B 1 373 ? 9.336 16.938 -5.805 1 91.81 373 GLU B CA 1
ATOM 6714 C C . GLU B 1 373 ? 9.766 16.328 -4.473 1 91.81 373 GLU B C 1
ATOM 6716 O O . GLU B 1 373 ? 9.805 15.102 -4.332 1 91.81 373 GLU B O 1
ATOM 6721 N N . TYR B 1 374 ? 10.078 17.156 -3.496 1 91.19 374 TYR B N 1
ATOM 6722 C CA . TYR B 1 374 ? 10.445 16.672 -2.168 1 91.19 374 TYR B CA 1
ATOM 6723 C C . TYR B 1 374 ? 9.312 15.859 -1.551 1 91.19 374 TYR B C 1
ATOM 6725 O O . TYR B 1 374 ? 9.547 14.781 -1.006 1 91.19 374 TYR B O 1
ATOM 6733 N N . ALA B 1 375 ? 8.188 16.406 -1.674 1 91.38 375 ALA B N 1
ATOM 6734 C CA . ALA B 1 375 ? 7.023 15.734 -1.097 1 91.38 375 ALA B CA 1
ATOM 6735 C C . ALA B 1 375 ? 6.773 14.391 -1.775 1 91.38 375 ALA B C 1
ATOM 6737 O O . ALA B 1 375 ? 6.379 13.422 -1.121 1 91.38 375 ALA B O 1
ATOM 6738 N N . LEU B 1 376 ? 7.008 14.328 -3.074 1 90.5 376 LEU B N 1
ATOM 6739 C CA . LEU B 1 376 ? 6.805 13.094 -3.824 1 90.5 376 LEU B CA 1
ATOM 6740 C C . LEU B 1 376 ? 7.816 12.031 -3.406 1 90.5 376 LEU B C 1
ATOM 6742 O O . LEU B 1 376 ? 7.48 10.852 -3.316 1 90.5 376 LEU B O 1
ATOM 6746 N N . GLN B 1 377 ? 8.984 12.445 -3.174 1 91.69 377 GLN B N 1
ATOM 6747 C CA . GLN B 1 377 ? 10.008 11.523 -2.684 1 91.69 377 GLN B CA 1
ATOM 6748 C C . GLN B 1 377 ? 9.609 10.93 -1.335 1 91.69 377 GLN B C 1
ATOM 6750 O O . GLN B 1 377 ? 9.695 9.719 -1.131 1 91.69 377 GLN B O 1
ATOM 6755 N N . ASP B 1 378 ? 9.164 11.789 -0.466 1 94.25 378 ASP B N 1
ATOM 6756 C CA . ASP B 1 378 ? 8.688 11.328 0.833 1 94.25 378 ASP B CA 1
ATOM 6757 C C . ASP B 1 378 ? 7.492 10.391 0.678 1 94.25 378 ASP B C 1
ATOM 6759 O O . ASP B 1 378 ? 7.414 9.359 1.343 1 94.25 378 ASP B O 1
ATOM 6763 N N . ALA B 1 379 ? 6.617 10.766 -0.223 1 94.44 379 ALA B N 1
ATOM 6764 C CA . ALA B 1 379 ? 5.406 9.977 -0.433 1 94.44 379 ALA B CA 1
ATOM 6765 C C . ALA B 1 379 ? 5.742 8.562 -0.895 1 94.44 379 ALA B C 1
ATOM 6767 O O . ALA B 1 379 ? 5.211 7.582 -0.361 1 94.44 379 ALA B O 1
ATOM 6768 N N . ASN B 1 380 ? 6.59 8.461 -1.851 1 93.31 380 ASN B N 1
ATOM 6769 C CA . ASN B 1 380 ? 6.992 7.152 -2.359 1 93.31 380 ASN B CA 1
ATOM 6770 C C . ASN B 1 380 ? 7.562 6.27 -1.252 1 93.31 380 ASN B C 1
ATOM 6772 O O . ASN B 1 380 ? 7.199 5.102 -1.133 1 93.31 380 ASN B O 1
ATOM 6776 N N . THR B 1 381 ? 8.367 6.852 -0.492 1 94.06 381 THR B N 1
ATOM 6777 C CA . THR B 1 381 ? 9.039 6.137 0.589 1 94.06 381 THR B CA 1
ATOM 6778 C C . THR B 1 381 ? 8.039 5.711 1.66 1 94.06 381 THR B C 1
ATOM 6780 O O . THR B 1 381 ? 8.086 4.582 2.152 1 94.06 381 THR B O 1
ATOM 6783 N N . LEU B 1 382 ? 7.16 6.566 1.965 1 95.81 382 LEU B N 1
ATOM 6784 C CA . LEU B 1 382 ? 6.254 6.285 3.072 1 95.81 382 LEU B CA 1
ATOM 6785 C C . LEU B 1 382 ? 5.133 5.348 2.631 1 95.81 382 LEU B C 1
ATOM 6787 O O . LEU B 1 382 ? 4.594 4.594 3.441 1 95.81 382 LEU B O 1
ATOM 6791 N N . GLU B 1 383 ? 4.773 5.363 1.364 1 94.94 383 GLU B N 1
ATOM 6792 C CA . GLU B 1 383 ? 3.881 4.332 0.844 1 94.94 383 GLU B CA 1
ATOM 6793 C C . GLU B 1 383 ? 4.527 2.951 0.926 1 94.94 383 GLU B C 1
ATOM 6795 O O . GLU B 1 383 ? 3.871 1.974 1.293 1 94.94 383 GLU B O 1
ATOM 6800 N N . ALA B 1 384 ? 5.773 2.928 0.583 1 94.5 384 ALA B N 1
ATOM 6801 C CA . ALA B 1 384 ? 6.523 1.68 0.721 1 94.5 384 ALA B CA 1
ATOM 6802 C C . ALA B 1 384 ? 6.547 1.212 2.174 1 94.5 384 ALA B C 1
ATOM 6804 O O . ALA B 1 384 ? 6.367 0.024 2.453 1 94.5 384 ALA B O 1
ATOM 6805 N N . THR B 1 385 ? 6.703 2.127 3.1 1 95.56 385 THR B N 1
ATOM 6806 C CA . THR B 1 385 ? 6.691 1.813 4.523 1 95.56 385 THR B CA 1
ATOM 6807 C C . THR B 1 385 ? 5.34 1.238 4.941 1 95.56 385 THR B C 1
ATOM 6809 O O . THR B 1 385 ? 5.281 0.211 5.621 1 95.56 385 THR B O 1
ATOM 6812 N N . GLN B 1 386 ? 4.297 1.901 4.496 1 96 386 GLN B N 1
ATOM 6813 C CA . GLN B 1 386 ? 2.945 1.485 4.844 1 96 386 GLN B CA 1
ATOM 6814 C C . GLN B 1 386 ? 2.693 0.035 4.441 1 96 386 GLN B C 1
ATOM 6816 O O . GLN B 1 386 ? 2.156 -0.75 5.227 1 96 386 GLN B O 1
ATOM 6821 N N . THR B 1 387 ? 3.074 -0.333 3.23 1 93.62 387 THR B N 1
ATOM 6822 C CA . THR B 1 387 ? 2.842 -1.685 2.736 1 93.62 387 THR B CA 1
ATOM 6823 C C . THR B 1 387 ? 3.553 -2.711 3.613 1 93.62 387 THR B C 1
ATOM 6825 O O . THR B 1 387 ? 3 -3.775 3.904 1 93.62 387 THR B O 1
ATOM 6828 N N . GLN B 1 388 ? 4.684 -2.379 4.059 1 94.44 388 GLN B N 1
ATOM 6829 C CA . GLN B 1 388 ? 5.48 -3.334 4.82 1 94.44 388 GLN B CA 1
ATOM 6830 C C . GLN B 1 388 ? 4.973 -3.455 6.254 1 94.44 388 GLN B C 1
ATOM 6832 O O . GLN B 1 388 ? 4.82 -4.562 6.773 1 94.44 388 GLN B O 1
ATOM 6837 N N . ILE B 1 389 ? 4.66 -2.377 6.879 1 94.75 389 ILE B N 1
ATOM 6838 C CA . ILE B 1 389 ? 4.23 -2.441 8.273 1 94.75 389 ILE B CA 1
ATOM 6839 C C . ILE B 1 389 ? 2.867 -3.123 8.359 1 94.75 389 ILE B C 1
ATOM 6841 O O . ILE B 1 389 ? 2.537 -3.734 9.375 1 94.75 389 ILE B O 1
ATOM 6845 N N . ASN B 1 390 ? 2.133 -3.074 7.305 1 93.5 390 ASN B N 1
ATOM 6846 C CA . ASN B 1 390 ? 0.844 -3.754 7.246 1 93.5 390 ASN B CA 1
ATOM 6847 C C . ASN B 1 390 ? 0.993 -5.258 7.449 1 93.5 390 ASN B C 1
ATOM 6849 O O . ASN B 1 390 ? 0.056 -5.926 7.891 1 93.5 390 ASN B O 1
ATOM 6853 N N . THR B 1 391 ? 2.146 -5.805 7.129 1 92.69 391 THR B N 1
ATOM 6854 C CA . THR B 1 391 ? 2.354 -7.246 7.203 1 92.69 391 THR B CA 1
ATOM 6855 C C . THR B 1 391 ? 2.453 -7.703 8.656 1 92.69 391 THR B C 1
ATOM 6857 O O . THR B 1 391 ? 2.275 -8.883 8.953 1 92.69 391 THR B O 1
ATOM 6860 N N . ARG B 1 392 ? 2.947 -6.832 9.508 1 91.75 392 ARG B N 1
ATOM 6861 C CA . ARG B 1 392 ? 3.174 -7.078 10.93 1 91.75 392 ARG B CA 1
ATOM 6862 C C . ARG B 1 392 ? 4.277 -8.109 11.133 1 91.75 392 ARG B C 1
ATOM 6864 O O . ARG B 1 392 ? 4.328 -8.773 12.172 1 91.75 392 ARG B O 1
ATOM 6871 N N . ALA B 1 393 ? 5.02 -8.273 10.109 1 92.94 393 ALA B N 1
ATOM 6872 C CA . ALA B 1 393 ? 6.156 -9.18 10.25 1 92.94 393 ALA B CA 1
ATOM 6873 C C . ALA B 1 393 ? 7.109 -8.695 11.336 1 92.94 393 ALA B C 1
ATOM 6875 O O . ALA B 1 393 ? 7.754 -9.508 12.008 1 92.94 393 ALA B O 1
ATOM 6876 N N . VAL B 1 394 ? 7.234 -7.375 11.453 1 92.81 394 VAL B N 1
ATOM 6877 C CA . VAL B 1 394 ? 7.969 -6.688 12.516 1 92.81 394 VAL B CA 1
ATOM 6878 C C . VAL B 1 394 ? 7.059 -5.668 13.195 1 92.81 394 VAL B C 1
ATOM 6880 O O . VAL B 1 394 ? 6.305 -4.957 12.523 1 92.81 394 VAL B O 1
ATOM 6883 N N . THR B 1 395 ? 7.164 -5.672 14.531 1 92.88 395 THR B N 1
ATOM 6884 C CA . THR B 1 395 ? 6.23 -4.781 15.211 1 92.88 395 THR B CA 1
ATOM 6885 C C . THR B 1 395 ? 6.969 -3.818 16.141 1 92.88 395 THR B C 1
ATOM 6887 O O . THR B 1 395 ? 6.355 -2.961 16.766 1 92.88 395 THR B O 1
ATOM 6890 N N . GLU B 1 396 ? 8.227 -3.975 16.234 1 94.25 396 GLU B N 1
ATOM 6891 C CA . GLU B 1 396 ? 9.023 -3.107 17.109 1 94.25 396 GLU B CA 1
ATOM 6892 C C . GLU B 1 396 ? 10.109 -2.383 16.312 1 94.25 396 GLU B C 1
ATOM 6894 O O . GLU B 1 396 ? 10.906 -3.018 15.617 1 94.25 396 GLU B O 1
ATOM 6899 N N . PHE B 1 397 ? 10.109 -1.083 16.469 1 95.56 397 PHE B N 1
ATOM 6900 C CA . PHE B 1 397 ? 11.023 -0.264 15.68 1 95.56 397 PHE B CA 1
ATOM 6901 C C . PHE B 1 397 ? 11.797 0.699 16.578 1 95.56 397 PHE B C 1
ATOM 6903 O O . PHE B 1 397 ? 11.195 1.45 17.344 1 95.56 397 PHE B O 1
ATOM 6910 N N . PRO B 1 398 ? 13.117 0.691 16.484 1 96.44 398 PRO B N 1
ATOM 6911 C CA . PRO B 1 398 ? 13.898 1.65 17.266 1 96.44 398 PRO B CA 1
ATOM 6912 C C . PRO B 1 398 ? 13.883 3.055 16.672 1 96.44 398 PRO B C 1
ATOM 6914 O O . PRO B 1 398 ? 13.891 3.207 15.445 1 96.44 398 PRO B O 1
ATOM 6917 N N . LEU B 1 399 ? 13.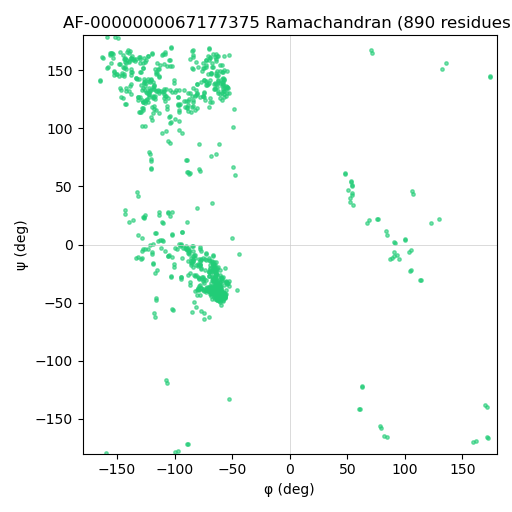781 4.02 17.5 1 96.81 399 LEU B N 1
ATOM 6918 C CA . LEU B 1 399 ? 13.914 5.418 17.094 1 96.81 399 LEU B CA 1
ATOM 6919 C C . LEU B 1 399 ? 15.133 6.055 17.75 1 96.81 399 LEU B C 1
ATOM 6921 O O . LEU B 1 399 ? 15.492 5.711 18.875 1 96.81 399 LEU B O 1
ATOM 6925 N N . CYS B 1 400 ? 15.742 6.961 17.062 1 96.19 400 CYS B N 1
ATOM 6926 C CA . CYS B 1 400 ? 16.906 7.641 17.625 1 96.19 400 CYS B CA 1
ATOM 6927 C C . CYS B 1 400 ? 16.5 8.977 18.25 1 96.19 400 CYS B C 1
ATOM 6929 O O . CYS B 1 400 ? 15.32 9.328 18.266 1 96.19 400 CYS B O 1
ATOM 6931 N N . ASP B 1 401 ? 17.469 9.734 18.766 1 96.5 401 ASP B N 1
ATOM 6932 C CA . ASP B 1 401 ? 17.266 10.984 19.484 1 96.5 401 ASP B CA 1
ATOM 6933 C C . ASP B 1 401 ? 16.688 12.055 18.562 1 96.5 401 ASP B C 1
ATOM 6935 O O . ASP B 1 401 ? 15.93 12.922 19 1 96.5 401 ASP B O 1
ATOM 6939 N N . GLN B 1 402 ? 17.016 12.008 17.266 1 95.56 402 GLN B N 1
ATOM 6940 C CA . GLN B 1 402 ? 16.562 12.992 16.281 1 95.56 402 GLN B CA 1
ATOM 6941 C C . GLN B 1 402 ? 15.117 12.734 15.859 1 95.56 402 GLN B C 1
ATOM 6943 O O . GLN B 1 402 ? 14.539 13.523 15.117 1 95.56 402 GLN B O 1
ATOM 6948 N N . GLU B 1 403 ? 14.562 11.664 16.359 1 97.44 403 GLU B N 1
ATOM 6949 C CA . GLU B 1 403 ? 13.203 11.273 15.977 1 97.44 403 GLU B CA 1
ATOM 6950 C C . GLU B 1 403 ? 12.25 11.383 17.156 1 97.44 403 GLU B C 1
ATOM 6952 O O . GLU B 1 403 ? 11.234 10.688 17.203 1 97.44 403 GLU B O 1
ATOM 6957 N N . VAL B 1 404 ? 12.523 12.266 18.094 1 97.81 404 VAL B N 1
ATOM 6958 C CA . VAL B 1 404 ? 11.781 12.391 19.344 1 97.81 404 VAL B CA 1
ATOM 6959 C C . VAL B 1 404 ? 10.359 12.852 19.062 1 97.81 404 VAL B C 1
ATOM 6961 O O . VAL B 1 404 ? 9.414 12.453 19.734 1 97.81 404 VAL B O 1
ATOM 6964 N N . LEU B 1 405 ? 10.156 13.609 18.062 1 98.44 405 LEU B N 1
ATOM 6965 C CA . LEU B 1 405 ? 8.836 14.188 17.812 1 98.44 405 LEU B CA 1
ATOM 6966 C C . LEU B 1 405 ? 7.898 13.141 17.219 1 98.44 405 LEU B C 1
ATOM 6968 O O . LEU B 1 405 ? 6.676 13.312 17.25 1 98.44 405 LEU B O 1
ATOM 6972 N N . LEU B 1 406 ? 8.461 12.047 16.641 1 98 406 LEU B N 1
ATOM 6973 C CA . LEU B 1 406 ? 7.609 10.93 16.25 1 98 406 LEU B CA 1
ATOM 6974 C C . LEU B 1 406 ? 6.895 10.336 17.453 1 98 406 LEU B C 1
ATOM 6976 O O . LEU B 1 406 ? 5.684 10.102 17.422 1 98 406 LEU B O 1
ATOM 6980 N N . ARG B 1 407 ? 7.711 10.148 18.469 1 97.75 407 ARG B N 1
ATOM 6981 C CA . ARG B 1 407 ? 7.141 9.641 19.719 1 97.75 407 ARG B CA 1
ATOM 6982 C C . ARG B 1 407 ? 6.035 10.555 20.234 1 97.75 407 ARG B C 1
ATOM 6984 O O . ARG B 1 407 ? 4.957 10.094 20.609 1 97.75 407 ARG B O 1
ATOM 6991 N N . HIS B 1 408 ? 6.316 11.797 20.219 1 98.44 408 HIS B N 1
ATOM 6992 C CA . HIS B 1 408 ? 5.359 12.773 20.734 1 98.44 408 HIS B CA 1
ATOM 6993 C C . HIS B 1 408 ? 4.047 12.703 19.953 1 98.44 408 HIS B C 1
ATOM 6995 O O . HIS B 1 408 ? 2.967 12.719 20.562 1 98.44 408 HIS B O 1
ATOM 7001 N N . LEU B 1 409 ? 4.121 12.641 18.641 1 98.19 409 LEU B N 1
ATOM 7002 C CA . LEU B 1 409 ? 2.932 12.625 17.797 1 98.19 409 LEU B CA 1
ATOM 7003 C C . LEU B 1 409 ? 2.055 11.422 18.109 1 98.19 409 LEU B C 1
ATOM 7005 O O . LEU B 1 409 ? 0.854 11.562 18.359 1 98.19 409 LEU B O 1
ATOM 7009 N N . HIS B 1 410 ? 2.66 10.281 18.141 1 97.25 410 HIS B N 1
ATOM 7010 C CA . HIS B 1 410 ? 1.903 9.055 18.359 1 97.25 410 HIS B CA 1
ATOM 7011 C C . HIS B 1 410 ? 1.366 8.992 19.781 1 97.25 410 HIS B C 1
ATOM 7013 O O . HIS B 1 410 ? 0.225 8.578 20 1 97.25 410 HIS B O 1
ATOM 7019 N N . HIS B 1 411 ? 2.178 9.422 20.766 1 97.38 411 HIS B N 1
ATOM 7020 C CA . HIS B 1 411 ? 1.705 9.5 22.141 1 97.38 411 HIS B CA 1
ATOM 7021 C C . HIS B 1 411 ? 0.492 10.422 22.266 1 97.38 411 HIS B C 1
ATOM 7023 O O . HIS B 1 411 ? -0.477 10.094 22.953 1 97.38 411 HIS B O 1
ATOM 7029 N N . THR B 1 412 ? 0.567 11.562 21.609 1 98.12 412 THR B N 1
ATOM 7030 C CA . THR B 1 412 ? -0.52 12.531 21.656 1 98.12 412 THR B CA 1
ATOM 7031 C C . THR B 1 412 ? -1.796 11.953 21.047 1 98.12 412 THR B C 1
ATOM 7033 O O . THR B 1 412 ? -2.873 12.055 21.641 1 98.12 412 THR B O 1
ATOM 7036 N N . ALA B 1 413 ? -1.649 11.32 19.922 1 98 413 ALA B N 1
ATOM 7037 C CA . ALA B 1 413 ? -2.809 10.695 19.297 1 98 413 ALA B CA 1
ATOM 7038 C C . ALA B 1 413 ? -3.424 9.641 20.203 1 98 413 ALA B C 1
ATOM 7040 O O . ALA B 1 413 ? -4.645 9.578 20.359 1 98 413 ALA B O 1
ATOM 7041 N N . HIS B 1 414 ? -2.605 8.859 20.859 1 97.44 414 HIS B N 1
ATOM 7042 C CA . HIS B 1 414 ? -3.084 7.824 21.766 1 97.44 414 HIS B CA 1
ATOM 7043 C C . HIS B 1 414 ? -3.812 8.438 22.953 1 97.44 414 HIS B C 1
ATOM 7045 O O . HIS B 1 414 ? -4.82 7.895 23.422 1 97.44 414 HIS B O 1
ATOM 7051 N N . LYS B 1 415 ? -3.26 9.484 23.438 1 97.44 415 LYS B N 1
ATOM 7052 C CA . LYS B 1 415 ? -3.883 10.141 24.578 1 97.44 415 LYS B CA 1
ATOM 7053 C C . LYS B 1 415 ? -5.316 10.562 24.266 1 97.44 415 LYS B C 1
ATOM 7055 O O . LYS B 1 415 ? -6.223 10.367 25.078 1 97.44 415 LYS B O 1
ATOM 7060 N N . TYR B 1 416 ? -5.5 11.117 23.109 1 97.69 416 TYR B N 1
ATOM 7061 C CA . TYR B 1 416 ? -6.84 11.523 22.703 1 97.69 416 TYR B CA 1
ATOM 7062 C C . TYR B 1 416 ? -7.762 10.32 22.578 1 97.69 416 TYR B C 1
ATOM 7064 O O . TYR B 1 416 ? -8.898 10.352 23.062 1 97.69 416 TYR B O 1
ATOM 7072 N N . VAL B 1 417 ? -7.293 9.289 21.969 1 97.75 417 VAL B N 1
ATOM 7073 C CA . VAL B 1 417 ? -8.109 8.102 21.75 1 97.75 417 VAL B CA 1
ATOM 7074 C C . VAL B 1 417 ? -8.422 7.43 23.078 1 97.75 417 VAL B C 1
ATOM 7076 O O . VAL B 1 417 ? -9.555 7.008 23.328 1 97.75 417 VAL B O 1
ATOM 7079 N N . ASP B 1 418 ? -7.422 7.387 23.938 1 97.19 418 ASP B N 1
ATOM 7080 C CA . ASP B 1 418 ? -7.621 6.785 25.25 1 97.19 418 ASP B CA 1
ATOM 7081 C C . ASP B 1 418 ? -8.648 7.57 26.062 1 97.19 418 ASP B C 1
ATOM 7083 O O . ASP B 1 418 ? -9.5 6.98 26.734 1 97.19 418 ASP B O 1
ATOM 7087 N N . ALA B 1 419 ? -8.531 8.828 26.031 1 96.56 419 ALA B N 1
ATOM 7088 C CA . ALA B 1 419 ? -9.5 9.672 26.734 1 96.56 419 ALA B CA 1
ATOM 7089 C C . ALA B 1 419 ? -10.914 9.438 26.188 1 96.56 419 ALA B C 1
ATOM 7091 O O . ALA B 1 419 ? -11.875 9.383 26.969 1 96.56 419 ALA B O 1
ATOM 7092 N N . TYR B 1 420 ? -11.07 9.289 24.953 1 96.31 420 TYR B N 1
ATOM 7093 C CA . TYR B 1 420 ? -12.367 9.055 24.328 1 96.31 420 TYR B CA 1
ATOM 7094 C C . TYR B 1 420 ? -12.93 7.699 24.75 1 96.31 420 TYR B C 1
ATOM 7096 O O . TYR B 1 420 ? -14.117 7.582 25.047 1 96.31 420 TYR B O 1
ATOM 7104 N N . LYS B 1 421 ? -12.062 6.719 24.703 1 95.44 421 LYS B N 1
ATOM 7105 C CA . LYS B 1 421 ? -12.492 5.391 25.125 1 95.44 421 LYS B CA 1
ATOM 7106 C C . LYS B 1 421 ? -12.992 5.406 26.578 1 95.44 421 LYS B C 1
ATOM 7108 O O . LYS B 1 421 ? -13.984 4.754 26.906 1 95.44 421 LYS B O 1
ATOM 7113 N N . ALA B 1 422 ? -12.273 6.098 27.344 1 94.94 422 ALA B N 1
ATOM 7114 C CA . ALA B 1 422 ? -12.672 6.219 28.75 1 94.94 422 ALA B CA 1
ATOM 7115 C C . ALA B 1 422 ? -14.039 6.895 28.875 1 94.94 422 ALA B C 1
ATOM 7117 O O . ALA B 1 422 ? -14.867 6.488 29.688 1 94.94 422 ALA B O 1
ATOM 7118 N N . GLU B 1 423 ? -14.25 7.875 28.109 1 93.5 423 GLU B N 1
ATOM 7119 C CA . GLU B 1 423 ? -15.539 8.555 28.094 1 93.5 423 GLU B CA 1
ATOM 7120 C C . GLU B 1 423 ? -16.656 7.613 27.688 1 93.5 423 GLU B C 1
ATOM 7122 O O . GLU B 1 423 ? -17.75 7.637 28.266 1 93.5 423 GLU B O 1
ATOM 7127 N N . LEU B 1 424 ? -16.406 6.82 26.688 1 92.19 424 LEU B N 1
ATOM 7128 C CA . LEU B 1 424 ? -17.406 5.863 26.203 1 92.19 424 LEU B CA 1
ATOM 7129 C C . LEU B 1 424 ? -17.719 4.824 27.266 1 92.19 424 LEU B C 1
ATOM 7131 O O . LEU B 1 424 ? -18.875 4.434 27.438 1 92.19 424 LEU B O 1
ATOM 7135 N N . ALA B 1 425 ? -16.734 4.375 27.891 1 90.62 425 ALA B N 1
ATOM 7136 C CA . ALA B 1 425 ? -16.922 3.383 28.938 1 90.62 425 ALA B CA 1
ATOM 7137 C C . ALA B 1 425 ? -17.781 3.941 30.078 1 90.62 425 ALA B C 1
ATOM 7139 O O . ALA B 1 425 ? -18.625 3.236 30.625 1 90.62 425 ALA B O 1
ATOM 7140 N N . GLU B 1 426 ? -17.547 5.156 30.422 1 90.19 426 GLU B N 1
ATOM 7141 C CA . GLU B 1 426 ? -18.328 5.812 31.469 1 90.19 426 GLU B CA 1
ATOM 7142 C C . GLU B 1 426 ? -19.797 5.949 31.047 1 90.19 426 GLU B C 1
ATOM 7144 O O . GLU B 1 426 ? -20.688 5.773 31.875 1 90.19 426 GLU B O 1
ATOM 7149 N N . LYS B 1 427 ? -20.031 6.203 29.828 1 86.5 427 LYS B N 1
ATOM 7150 C CA . LYS B 1 427 ? -21.391 6.352 29.312 1 86.5 427 LYS B CA 1
ATOM 7151 C C . LYS B 1 427 ? -22.125 5.012 29.297 1 86.5 427 LYS B C 1
ATOM 7153 O O . LYS B 1 427 ? -23.328 4.945 29.594 1 86.5 427 LYS B O 1
ATOM 7158 N N . THR B 1 428 ? -21.422 4.023 28.938 1 83.56 428 THR B N 1
ATOM 7159 C CA . THR B 1 428 ? -22.016 2.689 28.906 1 83.56 428 THR B CA 1
ATOM 7160 C C . THR B 1 428 ? -22.359 2.223 30.312 1 83.56 428 THR B C 1
ATOM 7162 O O . THR B 1 428 ? -23.422 1.631 30.547 1 83.56 428 THR B O 1
ATOM 7165 N N . GLN B 1 429 ? -21.469 2.498 31.219 1 78.69 429 GLN B N 1
ATOM 7166 C CA . GLN B 1 429 ? -21.703 2.141 32.625 1 78.69 429 GLN B CA 1
ATOM 7167 C C . GLN B 1 429 ? -22.906 2.908 33.188 1 78.69 429 GLN B C 1
ATOM 7169 O O . GLN B 1 429 ? -23.719 2.344 33.906 1 78.69 429 GLN B O 1
ATOM 7174 N N . LYS B 1 430 ? -22.953 4.156 32.906 1 72.94 430 LYS B N 1
ATOM 7175 C CA . LYS B 1 430 ? -24.078 4.949 33.375 1 72.94 430 LYS B CA 1
ATOM 7176 C C . LYS B 1 430 ? -25.391 4.465 32.75 1 72.94 430 LYS B C 1
ATOM 7178 O O . LYS B 1 430 ? -26.422 4.441 33.406 1 72.94 430 LYS B O 1
ATOM 7183 N N . ALA B 1 431 ? -25.266 4.121 31.484 1 72.19 431 ALA B N 1
ATOM 7184 C CA . ALA B 1 431 ? -26.453 3.609 30.812 1 72.19 431 ALA B CA 1
ATOM 7185 C C . ALA B 1 431 ? -26.891 2.281 31.422 1 72.19 431 ALA B C 1
ATOM 7187 O O . ALA B 1 431 ? -28.094 2.041 31.594 1 72.19 431 ALA B O 1
ATOM 7188 N N . GLU B 1 432 ? -25.984 1.54 31.672 1 71.56 432 GLU B N 1
ATOM 7189 C CA . GLU B 1 432 ? -26.312 0.269 32.312 1 71.56 432 GLU B CA 1
ATOM 7190 C C . GLU B 1 432 ? -26.844 0.482 33.719 1 71.56 432 GLU B C 1
ATOM 7192 O O . GLU B 1 432 ? -27.719 -0.251 34.188 1 71.56 432 GLU B O 1
ATOM 7197 N N . SER B 1 433 ? -26.328 1.494 34.219 1 70.62 433 SER B N 1
ATOM 7198 C CA . SER B 1 433 ? -26.797 1.807 35.562 1 70.62 433 SER B CA 1
ATOM 7199 C C . SER B 1 433 ? -28.141 2.51 35.562 1 70.62 433 SER B C 1
ATOM 7201 O O . SER B 1 433 ? -28.969 2.297 36.438 1 70.62 433 SER B O 1
ATOM 7203 N N . ASN B 1 434 ? -28.219 3.412 34.469 1 62.62 434 ASN B N 1
ATOM 7204 C CA . ASN B 1 434 ? -29.469 4.148 34.375 1 62.62 434 ASN B CA 1
ATOM 7205 C C . ASN B 1 434 ? -30.516 3.348 33.594 1 62.62 434 ASN B C 1
ATOM 7207 O O . ASN B 1 434 ? -31.688 3.74 33.562 1 62.62 434 ASN B O 1
ATOM 7211 N N . GLY B 1 435 ? -30.109 2.619 32.688 1 53.06 435 GLY B N 1
ATOM 7212 C CA . GLY B 1 435 ? -31.031 1.895 31.828 1 53.06 435 GLY B CA 1
ATOM 7213 C C . GLY B 1 435 ? -32.156 1.231 32.594 1 53.06 435 GLY B C 1
ATOM 7214 O O . GLY B 1 435 ? -32.969 0.499 32 1 53.06 435 GLY B O 1
ATOM 7215 N N . SER B 1 436 ? -32.094 1.23 33.906 1 43.19 436 SER B N 1
ATOM 7216 C CA . SER B 1 436 ? -33.344 0.742 34.438 1 43.19 436 SER B CA 1
ATOM 7217 C C . SER B 1 436 ? -34.5 1.692 34.125 1 43.19 436 SER B C 1
ATOM 7219 O O . SER B 1 436 ? -35.656 1.323 34.25 1 43.19 436 SER B O 1
ATOM 7221 N N . ALA B 1 437 ? -34.281 3.074 34.094 1 40.94 437 ALA B N 1
ATOM 7222 C CA . ALA B 1 437 ? -35.469 3.924 34.25 1 40.94 437 ALA B CA 1
ATOM 7223 C C . ALA B 1 437 ? -36.031 4.32 32.875 1 40.94 437 ALA B C 1
ATOM 7225 O O . ALA B 1 437 ? -37 5.059 32.812 1 40.94 437 ALA B O 1
ATOM 7226 N N . VAL B 1 438 ? -35.219 4.391 31.828 1 42.59 438 VAL B N 1
ATOM 7227 C CA . VAL B 1 438 ? -35.75 5.223 30.75 1 42.59 438 VAL B CA 1
ATOM 7228 C C . VAL B 1 438 ? -36.812 4.434 29.953 1 42.59 438 VAL B C 1
ATOM 7230 O O . VAL B 1 438 ? -36.469 3.445 29.297 1 42.59 438 VAL B O 1
ATOM 7233 N N . THR B 1 439 ? -38.062 4.527 30.484 1 39.44 439 THR B N 1
ATOM 7234 C CA . THR B 1 439 ? -39.281 4.031 29.906 1 39.44 439 THR B CA 1
ATOM 7235 C C . THR B 1 439 ? -39.469 4.539 28.469 1 39.44 439 THR B C 1
ATOM 7237 O O . THR B 1 439 ? -38.719 5.418 28.031 1 39.44 439 THR B O 1
ATOM 7240 N N . SER B 1 440 ? -40.844 5.102 28.094 1 36.28 440 SER B N 1
ATOM 7241 C CA . SER B 1 440 ? -41.906 5.023 27.078 1 36.28 440 SER B CA 1
ATOM 7242 C C . SER B 1 440 ? -41.719 6.109 26.016 1 36.28 440 SER B C 1
ATOM 7244 O O . SER B 1 440 ? -42.688 6.477 25.344 1 36.28 440 SER B O 1
ATOM 7246 N N . GLU B 1 441 ? -40.812 6.969 25.953 1 34.12 441 GLU B N 1
ATOM 7247 C CA . GLU B 1 441 ? -41.344 8.023 25.078 1 34.12 441 GLU B CA 1
ATOM 7248 C C . GLU B 1 441 ? -41.5 7.52 23.656 1 34.12 441 GLU B C 1
ATOM 7250 O O . GLU B 1 441 ? -40.781 6.621 23.219 1 34.12 441 GLU B O 1
ATOM 7255 N N . LYS B 1 442 ? -42.469 8.172 22.734 1 37.81 442 LYS B N 1
ATOM 7256 C CA . LYS B 1 442 ? -43.281 8.016 21.531 1 37.81 442 LYS B CA 1
ATOM 7257 C C . LYS B 1 442 ? -42.375 7.828 20.297 1 37.81 442 LYS B C 1
ATOM 7259 O O . LYS B 1 442 ? -41.219 8.234 20.312 1 37.81 442 LYS B O 1
ATOM 7264 N N . ASP B 1 443 ? -43 7.254 19.141 1 38.03 443 ASP B N 1
ATOM 7265 C CA . ASP B 1 443 ? -42.938 6.586 17.844 1 38.03 443 ASP B CA 1
ATOM 7266 C C . ASP B 1 443 ? -42.344 7.504 16.781 1 38.03 443 ASP B C 1
ATOM 7268 O O . ASP B 1 443 ? -43.094 8.211 16.078 1 38.03 443 ASP B O 1
ATOM 7272 N N . ALA B 1 444 ? -41.469 8.312 16.938 1 37.94 444 ALA B N 1
ATOM 7273 C CA . ALA B 1 444 ? -41 9 15.742 1 37.94 444 ALA B CA 1
ATOM 7274 C C . ALA B 1 444 ? -40.719 8.008 14.617 1 37.94 444 ALA B C 1
ATOM 7276 O O . ALA B 1 444 ? -40.031 7 14.828 1 37.94 444 ALA B O 1
ATOM 7277 N N . ALA B 1 445 ? -41.562 8.195 13.484 1 37.09 445 ALA B N 1
ATOM 7278 C CA . ALA B 1 445 ? -41.531 7.32 12.312 1 37.09 445 ALA B CA 1
ATOM 7279 C C . ALA B 1 445 ? -40.125 7.09 11.797 1 37.09 445 ALA B C 1
ATOM 7281 O O . ALA B 1 445 ? -39.344 8.031 11.695 1 37.09 445 ALA B O 1
ATOM 7282 N N . HIS B 1 446 ? -39.562 5.961 12.125 1 43.53 446 HIS B N 1
ATOM 7283 C CA . HIS B 1 446 ? -38.375 5.566 11.406 1 43.53 446 HIS B CA 1
ATOM 7284 C C . HIS B 1 446 ? -38.562 5.66 9.898 1 43.53 446 HIS B C 1
ATOM 7286 O O . HIS B 1 446 ? -39.375 4.945 9.328 1 43.53 446 HIS B O 1
ATOM 7292 N N . VAL B 1 447 ? -38.719 6.723 9.344 1 35.38 447 VAL B N 1
ATOM 7293 C CA . VAL B 1 447 ? -38.75 6.715 7.891 1 35.38 447 VAL B CA 1
ATOM 7294 C C . VAL B 1 447 ? -37.406 6.27 7.336 1 35.38 447 VAL B C 1
ATOM 7296 O O . VAL B 1 447 ? -36.375 6.559 7.922 1 35.38 447 VAL B O 1
#

pLDDT: mean 92.69, std 11.52, range [19.92, 98.94]

Secondary structure (DSSP, 8-state):
--SSPPPTTSSHHHHSGGG-SS-B--GGGT-HHHHHHHIIIIITTS-EEEEEGGG--STTEEEEEE-TTT-TT-EEEEEE-TTS-EEEEESB-TTT--BSS-SS-TTS--EEE-SSEE-TTT--EE-TTS-EEE-TTGGGSSS--GGG-PPPEEEEEEETTEEEEES-TTPPPHHHHHHHHHHTTTT--GGG--EEEEEEEEESS-HHHHHHTTS--SSHHHHTGGGS-HHHHHHHHHH----SEEEEETTEEEEEEE---SS-SSGGGS-HHHHHHT-STT--SSPPS-TT-STTTS-TTSSTT--TTEEEEEEEETTTEEEEEETTTEEEEEEEEEEETTEEEEEEEEEEPPPSSHHHHHHHHHHHHHHHHHHHHHHHHHHHHHHHHTTTS---B---GGGHHHHHHHHHHHHHHHHHHHHHHHHHHHHHHHHTTTTTT------/--SSPPPTTSSHHHHSGGG-SS-B--GGGT-HHHHHHHIIIIITTS-EEEEEGGG--STTEEEEEE-TTTSTT-EEEEEE-TTS-EEEEESB-TTT--BSS--S-TTS--EEE-SSEE-TTT--EE-TTS-EEE-TTGGGSSS--GGG-PPPEEEEEEETTEEEEES-TTPPPHHHHHHHHHHTTTT--GGG--EEEEEEEEESS-HHHHHHTTS--SSHHHHTGGGS-HHHHHHHHHH----SEEEEETTEEEEEEE---SS-S-GGGS-HHHHHHT-STTS-SSPPS-TT-STTTS-TTSSTT--TTEEEEEEEETTTEEEEEETTTEEEEEEEEEEETTEEEEEEEEEEPPPSSHHHHHHHHHHHHHHHHHHHHHHHHHHHHHHHHTTTS---B---GGGHHHHHHHHHHHHHHHHHHHHHHHHHHHHHHHTTT----------

Organism: Mycolicibacterium smegmatis (strain ATCC 700084 / mc(2)155) (NCBI:txid246196)

Nearest PDB structures (foldseek):
  6zgp-assembly4_K  TM=8.357E-01  e=5.327E-27  Acinetobacter baumannii
  6y9c-assembly1_A  TM=8.420E-01  e=1.115E-26  Acinetobacter baumannii
  6zgp-assembly3_G  TM=8.224E-01  e=5.968E-27  Acinetobacter baumannii
  6y9d-assembly2_F  TM=8.432E-01  e=2.930E-26  Acinetobacter baumannii
  6y8j-assembly1_A-3  TM=8.545E-01  e=1.806E-25  Acinetobacter baumannii

Foldseek 3Di:
DDPADADPVPFLLVVPCVLPFFFAFCCCLQDQVSLVLLLVLAVQFDKDWDFFCVQAVDAQKKKKDDALSNHPPWMKIWGQHPVRDTWMFTQFFQPPTDRFDDDPDSVDMDIDGDQWTFRPPQGFIAGRVFQTDDGRPCVPDDPDDSRVGGTHTWAWDDALRTIITHNDPPHDDPCVLCDPVSVQQPPQPQVQFDDKDKDKDKFQAGLLLLVLCVLFCQCVLPLVLVQWPVVVSVVCVVVTFDWNDKDDDPLKIKTWGFDAPLVDPDPNGHDPVCVVLSAGQLFHSAADDDAQQDLVNDGCSFPVSSDPRTAKMWIGRPPFKIWMAGNSRWIKMWGWRDNGSRMTMIMMMTTGRDDPDDSNVVRRVNNSVRVVVVSVSSRVVRSVVRVVVSVVPDGTRGDDSSSSVSSSNVVSSVVSSVVVVVVVVVVVVVCVVVVVVPVPDPPPDPD/DDPADADPVPFLQVVPCVLPQFFAFCCCLQDQVSLVLLLVLAVQFDKDWDFFCVQAVDAQKKKKDDALSNHNPWMKIWGQHPVRDIWMFTQFFQPPTDRFDDDPDSVDMDIDGDQWTFRPPQGFIAGRVFFTDDGRVCVVDDPDDSRVGGTHTWDWDDQLRTIITHNDPPHDDPCVLCDPVSVQQPPQPQVQFDDKDKDKDKFQAGLLLLVLCVLFCQCVLPLVLVQWDVVVSVVCVVVGFDWNDKDDDPLKIKTWGFDAPLVDPDPNGHDPVCVVLSAGQLFHSAADDDAQQDLVNDGCSWPVSSDPRTAKMWIGRPPFKIWIAGNSRWIKMWGWRDNGSRMTMIMMMTTGRDDPDDSNVVRRVNNSVRVVVVSVSSRVVRSVVRVVVNVVPDGTHGDDSSSSVSSSNVVSSVVSSVVVVVVVVVVVVVCVVVVVPDDDDDDPDPD